Protein AF-A0A8H3CLW9-F1 (afdb_monomer_lite)

Sequence (795 aa):
MIKSFVVRTAGTVVGGLIGTTIWYISSGSGPGNPYGLAATFGVCIIPLVFFRLFWYEQIASTIITSVTIIMMVGFSWVNTHLPSTNVIYGYEILWRRTLLVLVGFAASFIVMVIPPQSARKAVRLGNAASVLEVSQFYGILISSWLKVEEDSSEGASDTPVTDSKIASRPHNRWTPAFRTKCMTLWTILYAQKRRLRNIGWEGFERLFRLCRGDYPQRESFLLDPSHKSLERCAVKHKPTSTSSTMDTFNGINYRSYAGEADLPAIMALVQDGLSEPYVIYTYRYFLSSWPHLAFMAYDPESGEPVGAIVCKQDSHRGKAERGYIAMLVVGSAWRKRGIARHLVELSIDEMTAKGADEVALETEFDNTPALALYSALGFVREKRLFRFYMNGKDAFRLIKPLRRVKQPISNVLEYGNEICDVEWRETGGRTQITTKGALTPVFTTLHTKSMVRTYNLASSHKRDLIHAYRLQEWKVWPKNKLADTIVSTMNGVDTKEINILEWCKIATLEIIGQAGFGYAFGAIGGSQSPYIDAMRDHMPIVAPLFGFKRYINWILRLIPREVVIQLVKWAPSSYIQRLRKMVDIQTKYSKYILEHRKAVVSNSADGEFDDILSTLICSNASANEEERLPDDQLRGQINTFVFAGFETTSASLARILHLLAEYPHIQNQLRAELLNTNLDSQDLDKFPYLNAVVREALRLHPPVPTIQRYAIKEWVLPLRYPTKDNKQEIHIKKGTRVLLSLNRANRCKETWGEDAEEFRPERWLASLPQSVAEAKLPGIYSSTMTFSAGPRSCM

Foldseek 3Di:
DVVLVVLLLQLLLLLLVLLLVLCCQQANVALGDPVSSVVSCVVVVVVLVVCCQPVVVRVNSSVSSVVNSCCLNVLLNCLRPDDDPDRDHRPRVSVVVSVVVVVVVVVVVVVVVPDDPVVVVVVVVVVVVLVVLVVVLVVLVVVLVVVVVVVVPPDDDDDDDDDDPPPDDDDDDDDPVSVQSVQVSVVSVVVSVVVVVCPDPVVVVVSVVVVVPDDDDDDDDGGDDDDDDDDDDDDDDDDDWDDWDWDADLQKIKIQQTDPVCLVLQQVQQVQFDPDRDDSVVCCVQCVQCSVLKMWIAHPPPRHTFWIWTWDWDCDVVPFIEIETEDTGGHPVCPPSCPSLVSVVSNVVVSVVVRGQKYKYKDFPPPVVVVVSVVVVQWDFPDKAALPDLVRTIITITMHGPDDDPDDPDDDDDDDDDDDDDDDDPDPPPLVLLVCVLQVVCPDPVLVLLLLVQVCQLADDDDDDPVVPDDDDPPRHHNCLLVVLVVVVCVPPPDDDDQQLLSLLLVQLQSCQCQALVHGQCRSVPDPRVLSVLLVCVCVLCVSCVVVVVVCVVVVVVDDPVVVVVCLVPPPDPSSVSVVVSVVSLLVVLVVSLVVLVVVLVPDPPQDDSHSLSSSVSSLVVDDPVSRDDPVVSSVVVSVCSNVRRNQRSVLVSQLVVVCVVPVVLVVVQVVLVVVDDPVDSPPVSRLSVVLSSVLSCLQCQSCQKDKDFAQAWDKAAAPDADPVRHRIDTDHHGDMDMDGQNCQSQPCQQQNPCSNPRDSCCSVDNGDPSLVVVPQAAPPRSGCSQHHDPPGHD

InterPro domains:
  IPR000182 GNAT domain [PF00583] (265-379)
  IPR000182 GNAT domain [PS51186] (252-403)
  IPR001128 Cytochrome P450 [PF00067] (483-794)
  IPR001128 Cytochrome P450 [PR00385] (644-661)
  IPR001128 Cytochrome P450 [PR00385] (692-703)
  IPR001128 Cytochrome P450 [PR00385] (785-794)
  IPR002403 Cytochrome P450, E-class, group IV [PR00465] (687-703)
  IPR002403 Cytochrome P450, E-class, group IV [PR00465] (747-765)
  IPR002403 Cytochrome P450, E-class, group IV [PR00465] (778-794)
  IPR016181 Acyl-CoA N-acyltransferase [SSF55729] (204-389)
  IPR036396 Cytochrome P450 superfamily [G3DSA:1.10.630.10] (428-795)
  IPR036396 Cytochrome P450 superfamily [SSF48264] (481-795)
  IPR044542 N-alpha-acetyltransferase 30-like [PTHR45896] (237-404)

Structure (mmCIF, N/CA/C/O backbone):
data_AF-A0A8H3CLW9-F1
#
_entry.id   AF-A0A8H3CLW9-F1
#
loop_
_atom_site.group_PDB
_atom_site.id
_atom_site.type_symbol
_atom_site.label_atom_id
_atom_site.label_alt_id
_atom_site.label_comp_id
_atom_site.label_asym_id
_atom_site.label_entity_id
_atom_site.label_seq_id
_atom_site.pdbx_PDB_ins_code
_atom_site.Cartn_x
_atom_site.Cartn_y
_atom_site.Cartn_z
_atom_site.occupancy
_atom_site.B_iso_or_equiv
_atom_site.auth_seq_id
_atom_site.auth_comp_id
_atom_site.auth_asym_id
_atom_site.auth_atom_id
_atom_site.pdbx_PDB_model_num
ATOM 1 N N . MET A 1 1 ? 19.893 23.898 -27.802 1.00 55.16 1 MET A N 1
ATOM 2 C CA . MET A 1 1 ? 19.781 23.741 -29.272 1.00 55.16 1 MET A CA 1
ATOM 3 C C . MET A 1 1 ? 21.011 23.041 -29.848 1.00 55.16 1 MET A C 1
ATOM 5 O O . MET A 1 1 ? 20.879 21.885 -30.224 1.00 55.16 1 MET A O 1
ATOM 9 N N . ILE A 1 2 ? 22.201 23.659 -29.793 1.00 66.44 2 ILE A N 1
ATOM 10 C CA . ILE A 1 2 ? 23.480 23.119 -30.315 1.00 66.44 2 ILE A CA 1
ATOM 11 C C . ILE A 1 2 ? 23.753 21.666 -29.872 1.00 66.44 2 ILE A C 1
ATOM 13 O O . ILE A 1 2 ? 23.974 20.816 -30.731 1.00 66.44 2 ILE A O 1
ATOM 17 N N . LYS A 1 3 ? 23.604 21.333 -28.573 1.00 64.19 3 LYS A N 1
ATOM 18 C CA . LYS A 1 3 ? 23.721 19.944 -28.057 1.00 64.19 3 LYS A CA 1
ATOM 19 C C . LYS A 1 3 ? 22.876 18.940 -28.861 1.00 64.19 3 LYS A C 1
ATOM 21 O O . LYS A 1 3 ? 23.360 17.863 -29.173 1.00 64.19 3 LYS A O 1
ATOM 26 N N . SER A 1 4 ? 21.648 19.292 -29.259 1.00 66.50 4 SER A N 1
ATOM 27 C CA . SER A 1 4 ? 20.791 18.401 -30.056 1.00 66.50 4 SER A CA 1
ATOM 28 C C . SER A 1 4 ? 21.194 18.316 -31.529 1.00 66.50 4 SER A C 1
ATOM 30 O O . SER A 1 4 ? 20.869 17.315 -32.155 1.00 66.50 4 SER A O 1
ATOM 32 N N . PHE A 1 5 ? 21.846 19.328 -32.101 1.00 73.69 5 PHE A N 1
ATOM 33 C CA . PHE A 1 5 ? 22.371 19.241 -33.466 1.00 73.69 5 PHE A CA 1
ATOM 34 C C . PHE A 1 5 ? 23.574 18.290 -33.493 1.00 73.69 5 PHE A C 1
ATOM 36 O O . PHE A 1 5 ? 23.528 17.261 -34.161 1.00 73.69 5 PHE A O 1
ATOM 43 N N . VAL A 1 6 ? 24.577 18.561 -32.648 1.00 77.62 6 VAL A N 1
ATOM 44 C CA . VAL A 1 6 ? 25.801 17.751 -32.515 1.00 77.62 6 VAL A CA 1
ATOM 45 C C . VAL A 1 6 ? 25.475 16.279 -32.250 1.00 77.62 6 VAL A C 1
ATOM 47 O O . VAL A 1 6 ? 25.995 15.402 -32.933 1.00 77.62 6 VAL A O 1
ATOM 50 N N . VAL A 1 7 ? 24.560 15.998 -31.317 1.00 77.31 7 VAL A N 1
ATOM 51 C CA . VAL A 1 7 ? 24.152 14.628 -30.963 1.00 77.31 7 VAL A CA 1
ATOM 52 C C . VAL A 1 7 ? 23.502 13.880 -32.133 1.00 77.31 7 VAL A C 1
ATOM 54 O O . VAL A 1 7 ? 23.775 12.697 -32.329 1.00 77.31 7 VAL A O 1
ATOM 57 N N . ARG A 1 8 ? 22.658 14.544 -32.933 1.00 73.56 8 ARG A N 1
ATOM 58 C CA . ARG A 1 8 ? 21.981 13.908 -34.076 1.00 73.56 8 ARG A CA 1
ATOM 59 C C . ARG A 1 8 ? 22.940 13.660 -35.241 1.00 73.56 8 ARG A C 1
ATOM 61 O O . ARG A 1 8 ? 22.884 12.594 -35.854 1.00 73.56 8 ARG A O 1
ATOM 68 N N . THR A 1 9 ? 23.849 14.599 -35.503 1.00 79.94 9 THR A N 1
ATOM 69 C CA . THR A 1 9 ? 24.920 14.434 -36.495 1.00 79.94 9 THR A CA 1
ATOM 70 C C . THR A 1 9 ? 25.856 13.291 -36.100 1.00 79.94 9 THR A C 1
ATOM 72 O O . THR A 1 9 ? 26.070 12.381 -36.898 1.00 79.94 9 THR A O 1
ATOM 75 N N . ALA A 1 10 ? 26.327 13.262 -34.848 1.00 82.94 10 ALA A N 1
ATOM 76 C CA . ALA A 1 10 ? 27.187 12.195 -34.336 1.00 82.94 10 ALA A CA 1
ATOM 77 C C . ALA A 1 10 ? 26.520 10.810 -34.420 1.00 82.94 10 ALA A C 1
ATOM 79 O O . ALA A 1 10 ? 27.130 9.874 -34.933 1.00 82.94 10 ALA A O 1
ATOM 80 N N . GLY A 1 11 ? 25.255 10.679 -34.000 1.00 83.25 11 GLY A N 1
ATOM 81 C CA . GLY A 1 11 ? 24.512 9.417 -34.114 1.00 83.25 11 GLY A CA 1
ATOM 82 C C . GLY A 1 11 ? 24.333 8.942 -35.563 1.00 83.25 11 GLY A C 1
ATOM 83 O O . GLY A 1 11 ? 24.408 7.745 -35.838 1.00 83.25 11 GLY A O 1
ATOM 84 N N . THR A 1 12 ? 24.169 9.873 -36.511 1.00 85.31 12 THR A N 1
ATOM 85 C CA . THR A 1 12 ? 24.078 9.549 -37.947 1.00 85.31 12 THR A CA 1
ATOM 86 C C . THR A 1 12 ? 25.417 9.036 -38.483 1.00 85.31 12 THR A C 1
ATOM 88 O O . THR A 1 12 ? 25.453 7.993 -39.127 1.00 85.31 12 THR A O 1
ATOM 91 N N . VAL A 1 13 ? 26.532 9.705 -38.172 1.00 85.56 13 VAL A N 1
ATOM 92 C CA . VAL A 1 13 ? 27.870 9.268 -38.614 1.00 85.56 13 VAL A CA 1
ATOM 93 C C . VAL A 1 13 ? 28.236 7.913 -37.998 1.00 85.56 13 VAL A C 1
ATOM 95 O O . VAL A 1 13 ? 28.594 6.986 -38.721 1.00 85.56 13 VAL A O 1
ATOM 98 N N . VAL A 1 14 ? 28.072 7.753 -36.680 1.00 86.62 14 VAL A N 1
ATOM 99 C CA . VAL A 1 14 ? 28.401 6.505 -35.967 1.00 86.62 14 VAL A CA 1
ATOM 100 C C . VAL A 1 14 ? 27.535 5.338 -36.446 1.00 86.62 14 VAL A C 1
ATOM 102 O O . VAL A 1 14 ? 28.059 4.265 -36.738 1.00 86.62 14 VAL A O 1
ATOM 105 N N . GLY A 1 15 ? 26.219 5.529 -36.579 1.00 87.06 15 GLY A N 1
ATOM 106 C CA . GLY A 1 15 ? 25.333 4.478 -37.087 1.00 87.06 15 GLY A CA 1
ATOM 107 C C . GLY A 1 15 ? 25.565 4.158 -38.564 1.00 87.06 15 GLY A C 1
ATOM 108 O O . GLY A 1 15 ? 25.364 3.024 -38.991 1.00 87.06 15 GLY A O 1
ATOM 109 N N . GLY A 1 16 ? 26.026 5.139 -39.338 1.00 87.50 16 GLY A N 1
ATOM 110 C CA . GLY A 1 16 ? 26.417 4.962 -40.727 1.00 87.50 16 GLY A CA 1
ATOM 111 C C . GLY A 1 16 ? 27.663 4.089 -40.870 1.00 87.50 16 GLY A C 1
ATOM 112 O O . GLY A 1 16 ? 27.635 3.103 -41.607 1.00 87.50 16 GLY A O 1
ATOM 113 N N . LEU A 1 17 ? 28.715 4.396 -40.105 1.00 88.19 17 LEU A N 1
ATOM 114 C CA . LEU A 1 17 ? 29.941 3.596 -40.045 1.00 88.19 17 LEU A CA 1
ATOM 115 C C . LEU A 1 17 ? 29.644 2.162 -39.589 1.00 88.19 17 LEU A C 1
ATOM 117 O O . LEU A 1 17 ? 29.965 1.222 -40.307 1.00 88.19 17 LEU A O 1
ATOM 121 N N . ILE A 1 18 ? 28.948 1.983 -38.459 1.00 88.06 18 ILE A N 1
ATOM 122 C CA . ILE A 1 18 ? 28.612 0.647 -37.933 1.00 88.06 18 ILE A CA 1
ATOM 123 C C . ILE A 1 18 ? 27.757 -0.149 -38.931 1.00 88.06 18 ILE A C 1
ATOM 125 O O . ILE A 1 18 ? 28.027 -1.324 -39.161 1.00 88.06 18 ILE A O 1
ATOM 129 N N . GLY A 1 19 ? 26.752 0.473 -39.559 1.00 88.50 19 GLY A N 1
ATOM 130 C CA . GLY A 1 19 ? 25.909 -0.192 -40.557 1.00 88.50 19 GLY A CA 1
ATOM 131 C C . GLY A 1 19 ? 26.680 -0.616 -41.810 1.00 88.50 19 GLY A C 1
ATOM 132 O O . GLY A 1 19 ? 26.443 -1.699 -42.340 1.00 88.50 19 GLY A O 1
ATOM 133 N N . THR A 1 20 ? 27.642 0.202 -42.238 1.00 88.75 20 THR A N 1
ATOM 134 C CA . THR A 1 20 ? 28.535 -0.096 -43.368 1.00 88.75 20 THR A CA 1
ATOM 135 C C . THR A 1 20 ? 29.492 -1.242 -43.025 1.00 88.75 20 THR A C 1
ATOM 137 O O . THR A 1 20 ? 29.647 -2.171 -43.813 1.00 88.75 20 THR A O 1
ATOM 140 N N . THR A 1 21 ? 30.064 -1.245 -41.817 1.00 88.19 21 THR A N 1
ATOM 141 C CA . THR A 1 21 ? 30.908 -2.340 -41.315 1.00 88.19 21 THR A CA 1
ATOM 142 C C . THR A 1 21 ? 30.136 -3.658 -41.204 1.00 88.19 21 THR A C 1
ATOM 144 O O . THR A 1 21 ? 30.636 -4.688 -41.648 1.00 88.19 21 THR A O 1
ATOM 147 N N . ILE A 1 22 ? 28.900 -3.643 -40.686 1.00 88.62 22 ILE A N 1
ATOM 148 C CA . ILE A 1 22 ? 28.030 -4.834 -40.637 1.00 88.62 22 ILE A CA 1
ATOM 149 C C . ILE A 1 22 ? 27.777 -5.382 -42.047 1.00 88.62 22 ILE A C 1
ATOM 151 O O . ILE A 1 22 ? 27.830 -6.597 -42.244 1.00 88.62 22 ILE A O 1
ATOM 155 N N . TRP A 1 23 ? 27.539 -4.509 -43.031 1.00 89.19 23 TRP A N 1
ATOM 156 C CA . TRP A 1 23 ? 27.368 -4.925 -44.422 1.00 89.19 23 TRP A CA 1
ATOM 157 C C . TRP A 1 23 ? 28.623 -5.616 -44.975 1.00 89.19 23 TRP A C 1
ATOM 159 O O . TRP A 1 23 ? 28.547 -6.771 -45.385 1.00 89.19 23 TRP A O 1
ATOM 169 N N . TYR A 1 24 ? 29.792 -4.971 -44.921 1.00 89.50 24 TYR A N 1
ATOM 170 C CA . TYR A 1 24 ? 31.015 -5.552 -45.492 1.00 89.50 24 TYR A CA 1
ATOM 171 C C . TYR A 1 24 ? 31.484 -6.828 -44.771 1.00 89.50 24 TYR A C 1
ATOM 173 O O . TYR A 1 24 ? 31.963 -7.739 -45.439 1.00 89.50 24 TYR A O 1
ATOM 181 N N . ILE A 1 25 ? 31.294 -6.953 -43.450 1.00 87.44 25 ILE A N 1
ATOM 182 C CA . ILE A 1 25 ? 31.612 -8.194 -42.713 1.00 87.44 25 ILE A CA 1
ATOM 183 C C . ILE A 1 25 ? 30.689 -9.351 -43.129 1.00 87.44 25 ILE A C 1
ATOM 185 O O . ILE A 1 25 ? 31.141 -10.487 -43.242 1.00 87.44 25 ILE A O 1
ATOM 189 N N . SER A 1 26 ? 29.402 -9.080 -43.352 1.00 84.75 26 SER A N 1
ATOM 190 C CA . SER A 1 26 ? 28.409 -10.116 -43.681 1.00 84.75 26 SER A CA 1
ATOM 191 C C . SER A 1 26 ? 28.356 -10.498 -45.162 1.00 84.75 26 SER A C 1
ATOM 193 O O . SER A 1 26 ? 27.891 -11.590 -45.494 1.00 84.75 26 SER A O 1
ATOM 195 N N . SER A 1 27 ? 28.778 -9.587 -46.044 1.00 83.44 27 SER A N 1
ATOM 196 C CA . SER A 1 27 ? 28.472 -9.632 -47.482 1.00 83.44 27 SER A CA 1
ATOM 197 C C . SER A 1 27 ? 29.690 -9.441 -48.390 1.00 83.44 27 SER A C 1
ATOM 199 O O . SER A 1 27 ? 29.602 -9.693 -49.594 1.00 83.44 27 SER A O 1
ATOM 201 N N . GLY A 1 28 ? 30.831 -9.003 -47.844 1.00 81.69 28 GLY A N 1
ATOM 202 C CA . GLY A 1 28 ? 31.995 -8.609 -48.635 1.00 81.69 28 GLY A CA 1
ATOM 203 C C . GLY A 1 28 ? 31.635 -7.524 -49.652 1.00 81.69 28 GLY A C 1
ATOM 204 O O . GLY A 1 28 ? 30.890 -6.591 -49.352 1.00 81.69 28 GLY A O 1
ATOM 205 N N . SER A 1 29 ? 32.137 -7.663 -50.876 1.00 78.00 29 SER A N 1
ATOM 206 C CA . SER A 1 29 ? 31.760 -6.835 -52.029 1.00 78.00 29 SER A CA 1
ATOM 207 C C . SER A 1 29 ? 30.527 -7.350 -52.793 1.00 78.00 29 SER A C 1
ATOM 209 O O . SER A 1 29 ? 30.168 -6.747 -53.801 1.00 78.00 29 SER A O 1
ATOM 211 N N . GLY A 1 30 ? 29.897 -8.446 -52.350 1.00 77.31 30 GLY A N 1
ATOM 212 C CA . GLY A 1 30 ? 28.797 -9.120 -53.048 1.00 77.31 30 GLY A CA 1
ATOM 213 C C . GLY A 1 30 ? 27.387 -8.713 -52.585 1.00 77.31 30 GLY A C 1
ATOM 214 O O . GLY A 1 30 ? 27.235 -7.809 -51.761 1.00 77.31 30 GLY A O 1
ATOM 215 N N . PRO A 1 31 ? 26.338 -9.404 -53.082 1.00 72.75 31 PRO A N 1
ATOM 216 C CA . PRO A 1 31 ? 24.940 -9.097 -52.757 1.00 72.75 31 PRO A CA 1
ATOM 217 C C . PRO A 1 31 ? 24.551 -9.412 -51.303 1.00 72.75 31 PRO A C 1
ATOM 219 O O . PRO A 1 31 ? 23.547 -8.908 -50.816 1.00 72.75 31 PRO A O 1
ATOM 222 N N . GLY A 1 32 ? 25.355 -10.212 -50.597 1.00 73.75 32 GLY A N 1
ATOM 223 C CA . GLY A 1 32 ? 25.130 -10.589 -49.204 1.00 73.75 32 GLY A CA 1
ATOM 224 C C . GLY A 1 32 ? 24.390 -11.910 -49.020 1.00 73.75 32 GLY A C 1
ATOM 225 O O . GLY A 1 32 ? 23.585 -12.327 -49.844 1.00 73.75 32 GLY A O 1
ATOM 226 N N . ASN A 1 33 ? 24.695 -12.591 -47.915 1.00 82.69 33 ASN A N 1
ATOM 227 C CA . ASN A 1 33 ? 24.098 -13.871 -47.534 1.00 82.69 33 ASN A CA 1
ATOM 228 C C . ASN A 1 33 ? 23.213 -13.658 -46.289 1.00 82.69 33 ASN A C 1
ATOM 230 O O . ASN A 1 33 ? 23.695 -13.063 -45.317 1.00 82.69 33 ASN A O 1
ATOM 234 N N . PRO A 1 34 ? 21.957 -14.153 -46.258 1.00 82.00 34 PRO A N 1
ATOM 235 C CA . PRO A 1 34 ? 21.063 -13.946 -45.117 1.00 82.00 34 PRO A CA 1
ATOM 236 C C . PRO A 1 34 ? 21.617 -14.522 -43.802 1.00 82.00 34 PRO A C 1
ATOM 238 O O . PRO A 1 34 ? 21.415 -13.926 -42.745 1.00 82.00 34 PRO A O 1
ATOM 241 N N . TYR A 1 35 ? 22.369 -15.628 -43.848 1.00 85.62 35 TYR A N 1
ATOM 242 C CA . TYR A 1 35 ? 23.007 -16.227 -42.670 1.00 85.62 35 TYR A CA 1
ATOM 243 C C . TYR A 1 35 ? 24.188 -15.391 -42.162 1.00 85.62 35 TYR A C 1
ATOM 245 O O . TYR A 1 35 ? 24.324 -15.190 -40.955 1.00 85.62 35 TYR A O 1
ATOM 253 N N . GLY A 1 36 ? 25.006 -14.856 -43.077 1.00 84.50 36 GLY A N 1
ATOM 254 C CA . GLY A 1 36 ? 26.102 -13.941 -42.741 1.00 84.50 36 GLY A CA 1
ATOM 255 C C . GLY A 1 36 ? 25.573 -12.672 -42.078 1.00 84.50 36 GLY A C 1
ATOM 256 O O . GLY A 1 36 ? 26.039 -12.284 -41.009 1.00 84.50 36 GLY A O 1
ATOM 257 N N . LEU A 1 37 ? 24.517 -12.084 -42.647 1.00 84.56 37 LEU A N 1
ATOM 258 C CA . LEU A 1 37 ? 23.831 -10.934 -42.063 1.00 84.56 37 LEU A CA 1
ATOM 259 C C . LEU A 1 37 ? 23.244 -11.252 -40.688 1.00 84.56 37 LEU A C 1
ATOM 261 O O . LEU A 1 37 ? 23.495 -10.498 -39.751 1.00 84.56 37 LEU A O 1
ATOM 265 N N . ALA A 1 38 ? 22.528 -12.368 -40.528 1.00 83.38 38 ALA A N 1
ATOM 266 C CA . ALA A 1 38 ? 21.961 -12.767 -39.240 1.00 83.38 38 ALA A CA 1
ATOM 267 C C . ALA A 1 38 ? 23.036 -12.930 -38.148 1.00 83.38 38 ALA A C 1
ATOM 269 O O . ALA A 1 38 ? 22.862 -12.422 -37.038 1.00 83.38 38 ALA A O 1
ATOM 270 N N . ALA A 1 39 ? 24.167 -13.568 -38.469 1.00 86.50 39 ALA A N 1
ATOM 271 C CA . ALA A 1 39 ? 25.284 -13.742 -37.543 1.00 86.50 39 ALA A CA 1
ATOM 272 C C . ALA A 1 39 ? 25.926 -12.398 -37.152 1.00 86.50 39 ALA A C 1
ATOM 274 O O . ALA A 1 39 ? 26.058 -12.096 -35.963 1.00 86.50 39 ALA A O 1
ATOM 275 N N . THR A 1 40 ? 26.270 -11.550 -38.129 1.00 86.56 40 THR A N 1
ATOM 276 C CA . THR A 1 40 ? 26.896 -10.244 -37.861 1.00 86.56 40 THR A CA 1
ATOM 277 C C . THR A 1 40 ? 25.953 -9.311 -37.096 1.00 86.56 40 THR A C 1
ATOM 279 O O . THR A 1 40 ? 26.372 -8.658 -36.140 1.00 86.56 40 THR A O 1
ATOM 282 N N . PHE A 1 41 ? 24.662 -9.285 -37.444 1.00 82.56 41 PHE A N 1
ATOM 283 C CA . PHE A 1 41 ? 23.663 -8.488 -36.726 1.00 82.56 41 PHE A CA 1
ATOM 284 C C . PHE A 1 41 ? 23.460 -8.999 -35.292 1.00 82.56 41 PHE A C 1
ATOM 286 O O . PHE A 1 41 ? 23.362 -8.191 -34.371 1.00 82.56 41 PHE A O 1
ATOM 293 N N . GLY A 1 42 ? 23.469 -10.321 -35.081 1.00 81.06 42 GLY A N 1
ATOM 294 C CA . GLY A 1 42 ? 23.383 -10.949 -33.759 1.00 81.06 42 GLY A CA 1
ATOM 295 C C . GLY A 1 42 ? 24.540 -10.578 -32.824 1.00 81.06 42 GLY A C 1
ATOM 296 O O . GLY A 1 42 ? 24.312 -10.332 -31.641 1.00 81.06 42 GLY A O 1
ATOM 297 N N . VAL A 1 43 ? 25.762 -10.448 -33.348 1.00 84.56 43 VAL A N 1
ATOM 298 C CA . VAL A 1 43 ? 26.918 -9.965 -32.570 1.00 84.56 43 VAL A CA 1
ATOM 299 C C . VAL A 1 43 ? 26.828 -8.456 -32.329 1.00 84.56 43 VAL A C 1
ATOM 301 O O . VAL A 1 43 ? 26.956 -8.001 -31.192 1.00 84.56 43 VAL A O 1
ATOM 304 N N . CYS A 1 44 ? 26.564 -7.657 -33.368 1.00 81.00 44 CYS A N 1
ATOM 305 C CA . CYS A 1 44 ? 26.568 -6.196 -33.259 1.00 81.00 44 CYS A CA 1
ATOM 306 C C . CYS A 1 44 ? 25.378 -5.621 -32.471 1.00 81.00 44 CYS A C 1
ATOM 308 O O . CYS A 1 44 ? 25.498 -4.535 -31.899 1.00 81.00 44 CYS A O 1
ATOM 310 N N . ILE A 1 45 ? 24.242 -6.322 -32.382 1.00 77.12 45 ILE A N 1
ATOM 311 C CA . ILE A 1 45 ? 23.077 -5.838 -31.628 1.00 77.12 45 ILE A CA 1
ATOM 312 C C . ILE A 1 45 ? 23.299 -5.865 -30.109 1.00 77.12 45 ILE A C 1
ATOM 314 O O . ILE A 1 45 ? 22.729 -5.030 -29.411 1.00 77.12 45 ILE A O 1
ATOM 318 N N . ILE A 1 46 ? 24.162 -6.746 -29.589 1.00 77.88 46 ILE A N 1
ATOM 319 C CA . ILE A 1 46 ? 24.461 -6.858 -28.150 1.00 77.88 46 ILE A CA 1
ATOM 320 C C . ILE A 1 46 ? 25.041 -5.544 -27.579 1.00 77.88 46 ILE A C 1
ATOM 322 O O . ILE A 1 46 ? 24.427 -4.991 -26.659 1.00 77.88 46 ILE A O 1
ATOM 326 N N . PRO A 1 47 ? 26.146 -4.972 -28.108 1.00 76.88 47 PRO A N 1
ATOM 327 C CA . PRO A 1 47 ? 26.659 -3.688 -27.631 1.00 76.88 47 PRO A CA 1
ATOM 328 C C . PRO A 1 47 ? 25.713 -2.519 -27.942 1.00 76.88 47 PRO A C 1
ATOM 330 O O . PRO A 1 47 ? 25.587 -1.614 -27.122 1.00 76.88 47 PRO A O 1
ATOM 333 N N . LEU A 1 48 ? 24.988 -2.529 -29.069 1.00 73.00 48 LEU A N 1
ATOM 334 C CA . LEU A 1 48 ? 24.007 -1.477 -29.385 1.00 73.00 48 LEU A CA 1
ATOM 335 C C . LEU A 1 48 ? 22.847 -1.449 -28.381 1.00 73.00 48 LEU A C 1
ATOM 337 O O . LEU A 1 48 ? 22.435 -0.378 -27.931 1.00 73.00 48 LEU A O 1
ATOM 341 N N . VAL A 1 49 ? 22.347 -2.623 -27.987 1.00 71.62 49 VAL A N 1
ATOM 342 C CA . VAL A 1 49 ? 21.358 -2.769 -26.916 1.00 71.62 49 VAL A CA 1
ATOM 343 C C . VAL A 1 49 ? 21.967 -2.337 -25.584 1.00 71.62 49 VAL A C 1
ATOM 345 O O . VAL A 1 49 ? 21.342 -1.542 -24.892 1.00 71.62 49 VAL A O 1
ATOM 348 N N . PHE A 1 50 ? 23.194 -2.742 -25.250 1.00 73.56 50 PHE A N 1
ATOM 349 C CA . PHE A 1 50 ? 23.882 -2.282 -24.038 1.00 73.56 50 PHE A CA 1
ATOM 350 C C . PHE A 1 50 ? 23.961 -0.743 -23.961 1.00 73.56 50 PHE A C 1
ATOM 352 O O . PHE A 1 50 ? 23.483 -0.149 -22.993 1.00 73.56 50 PHE A O 1
ATOM 359 N N . PHE A 1 51 ? 24.458 -0.067 -25.001 1.00 71.19 51 PHE A N 1
ATOM 360 C CA . PHE A 1 51 ? 24.508 1.400 -25.028 1.00 71.19 51 PHE A CA 1
ATOM 361 C C . PHE A 1 51 ? 23.111 2.039 -24.980 1.00 71.19 51 PHE A C 1
ATOM 363 O O . PHE A 1 51 ? 22.921 3.039 -24.290 1.00 71.19 51 PHE A O 1
ATOM 370 N N . ARG A 1 52 ? 22.098 1.443 -25.623 1.00 66.56 52 ARG A N 1
ATOM 371 C CA . ARG A 1 52 ? 20.696 1.893 -25.523 1.00 66.56 52 ARG A CA 1
ATOM 372 C C . ARG A 1 52 ? 20.117 1.763 -24.113 1.00 66.56 52 ARG A C 1
ATOM 374 O O . ARG A 1 52 ? 19.284 2.583 -23.738 1.00 66.56 52 ARG A O 1
ATOM 381 N N . LEU A 1 53 ? 20.527 0.746 -23.360 1.00 60.41 53 LEU A N 1
ATOM 382 C CA . LEU A 1 53 ? 20.037 0.469 -22.010 1.00 60.41 53 LEU A CA 1
ATOM 383 C C . LEU A 1 53 ? 20.686 1.361 -20.949 1.00 60.41 53 LEU A C 1
ATOM 385 O O . LEU A 1 53 ? 20.005 1.784 -20.018 1.00 60.41 53 LEU A O 1
ATOM 389 N N . PHE A 1 54 ? 21.983 1.651 -21.083 1.00 65.38 54 PHE A N 1
ATOM 390 C CA . PHE A 1 54 ? 22.757 2.319 -20.032 1.00 65.38 54 PHE A CA 1
ATOM 391 C C . PHE A 1 54 ? 23.085 3.797 -20.315 1.00 65.38 54 PHE A C 1
ATOM 393 O O . PHE A 1 54 ? 23.428 4.522 -19.383 1.00 65.38 54 PHE A O 1
ATOM 400 N N . TRP A 1 55 ? 22.925 4.293 -21.550 1.00 69.38 55 TRP A N 1
ATOM 401 C CA . TRP A 1 55 ? 23.223 5.690 -21.912 1.00 69.38 55 TRP A CA 1
ATOM 402 C C . TRP A 1 55 ? 21.981 6.606 -21.873 1.00 69.38 55 TRP A C 1
ATOM 404 O O . TRP A 1 55 ? 21.539 7.155 -22.887 1.00 69.38 55 TRP A O 1
ATOM 414 N N . TYR A 1 56 ? 21.408 6.782 -20.678 1.00 53.81 56 TYR A N 1
ATOM 415 C CA . TYR A 1 56 ? 20.134 7.492 -20.464 1.00 53.81 56 TYR A CA 1
ATOM 416 C C . TYR A 1 56 ? 20.107 8.948 -20.979 1.00 53.81 56 TYR A C 1
ATOM 418 O O . TYR A 1 56 ? 19.086 9.399 -21.489 1.00 53.81 56 TYR A O 1
ATOM 426 N N . GLU A 1 57 ? 21.221 9.687 -20.919 1.00 55.41 57 GLU A N 1
ATOM 427 C CA . GLU A 1 57 ? 21.242 11.108 -21.313 1.00 55.41 57 GLU A CA 1
ATOM 428 C C . GLU A 1 57 ? 21.112 11.381 -22.823 1.00 55.41 57 GLU A C 1
ATOM 430 O O . GLU A 1 57 ? 20.910 12.530 -23.216 1.00 55.41 57 GLU A O 1
ATOM 435 N N . GLN A 1 58 ? 21.265 10.372 -23.691 1.00 65.81 58 GLN A N 1
ATOM 436 C CA . GLN A 1 58 ? 21.388 10.579 -25.144 1.00 65.81 58 GLN A CA 1
ATOM 437 C C . GLN A 1 58 ? 20.468 9.666 -25.968 1.00 65.81 58 GLN A C 1
ATOM 439 O O . GLN A 1 58 ? 20.841 9.207 -27.047 1.00 65.81 58 GLN A O 1
ATOM 444 N N . ILE A 1 59 ? 19.230 9.456 -25.500 1.00 66.19 59 ILE A N 1
ATOM 445 C CA . ILE A 1 59 ? 18.192 8.651 -26.179 1.00 66.19 59 ILE A CA 1
ATOM 446 C C . ILE A 1 59 ? 18.075 8.994 -27.678 1.00 66.19 59 ILE A C 1
ATOM 448 O O . ILE A 1 59 ? 17.991 8.097 -28.517 1.00 66.19 59 ILE A O 1
ATOM 452 N N . ALA A 1 60 ? 18.123 10.284 -28.031 1.00 67.50 60 ALA A N 1
ATOM 453 C CA . ALA A 1 60 ? 18.052 10.739 -29.421 1.00 67.50 60 ALA A CA 1
ATOM 454 C C . ALA A 1 60 ? 19.240 10.263 -30.280 1.00 67.50 60 ALA A C 1
ATOM 456 O O . ALA A 1 60 ? 19.029 9.909 -31.437 1.00 67.50 60 ALA A O 1
ATOM 457 N N . SER A 1 61 ? 20.455 10.216 -29.717 1.00 75.00 61 SER A N 1
ATOM 458 C CA . SER A 1 61 ? 21.638 9.673 -30.399 1.00 75.00 61 SER A CA 1
ATOM 459 C C . SER A 1 61 ? 21.409 8.209 -30.738 1.00 75.00 61 SER A C 1
ATOM 461 O O . SER A 1 61 ? 21.444 7.817 -31.898 1.00 75.00 61 SER A O 1
ATOM 463 N N . THR A 1 62 ? 21.076 7.407 -29.725 1.00 75.44 62 THR A N 1
ATOM 464 C CA . THR A 1 62 ? 21.038 5.949 -29.849 1.00 75.44 62 THR A CA 1
ATOM 465 C C . THR A 1 62 ? 19.908 5.466 -30.755 1.00 75.44 62 THR A C 1
ATOM 467 O O . THR A 1 62 ? 20.082 4.483 -31.478 1.00 75.44 62 THR A O 1
ATOM 470 N N . ILE A 1 63 ? 18.771 6.172 -30.780 1.00 77.94 63 ILE A N 1
ATOM 471 C CA . ILE A 1 63 ? 17.698 5.925 -31.756 1.00 77.94 63 ILE A CA 1
ATOM 472 C C . ILE A 1 63 ? 18.196 6.204 -33.178 1.00 77.94 63 ILE A C 1
ATOM 474 O O . ILE A 1 63 ? 18.027 5.352 -34.048 1.00 77.94 63 ILE A O 1
ATOM 478 N N . ILE A 1 64 ? 18.842 7.350 -33.417 1.00 82.19 64 ILE A N 1
ATOM 479 C CA . ILE A 1 64 ? 19.345 7.715 -34.748 1.00 82.19 64 ILE A CA 1
ATOM 480 C C . ILE A 1 64 ? 20.444 6.756 -35.199 1.00 82.19 64 ILE A C 1
ATOM 482 O O . ILE A 1 64 ? 20.375 6.279 -36.327 1.00 82.19 64 ILE A O 1
ATOM 486 N N . THR A 1 65 ? 21.384 6.383 -34.329 1.00 84.62 65 THR A N 1
ATOM 487 C CA . THR A 1 65 ? 22.392 5.347 -34.601 1.00 84.62 65 THR A CA 1
ATOM 488 C C . THR A 1 65 ? 21.728 4.036 -35.029 1.00 84.62 65 THR A C 1
ATOM 490 O O . THR A 1 65 ? 22.059 3.494 -36.081 1.00 84.62 65 THR A O 1
ATOM 493 N N . SER A 1 66 ? 20.730 3.560 -34.274 1.00 82.19 66 SER A N 1
ATOM 494 C CA . SER A 1 66 ? 20.036 2.289 -34.546 1.00 82.19 66 SER A CA 1
ATOM 495 C C . SER A 1 66 ? 19.258 2.311 -35.869 1.00 82.19 66 SER A C 1
ATOM 497 O O . SER A 1 66 ? 19.397 1.405 -36.688 1.00 82.19 66 SER A O 1
ATOM 499 N N . VAL A 1 67 ? 18.480 3.371 -36.118 1.00 83.94 67 VAL A N 1
ATOM 500 C CA . VAL A 1 67 ? 17.765 3.584 -37.392 1.00 83.94 67 VAL A CA 1
ATOM 501 C C . VAL A 1 67 ? 18.751 3.779 -38.548 1.00 83.94 67 VAL A C 1
ATOM 503 O O . VAL A 1 67 ? 18.461 3.427 -39.694 1.00 83.94 67 VAL A O 1
ATOM 506 N N . THR A 1 68 ? 19.944 4.311 -38.273 1.00 86.69 68 THR A N 1
ATOM 507 C CA . THR A 1 68 ? 20.976 4.468 -39.296 1.00 86.69 68 THR A CA 1
ATOM 508 C C . THR A 1 68 ? 21.549 3.129 -39.726 1.00 86.69 68 THR A C 1
ATOM 510 O O . THR A 1 68 ? 21.539 2.853 -40.925 1.00 86.69 68 THR A O 1
ATOM 513 N N . ILE A 1 69 ? 21.892 2.265 -38.772 1.00 87.38 69 ILE A N 1
ATOM 514 C CA . ILE A 1 69 ? 22.364 0.897 -39.017 1.00 87.38 69 ILE A CA 1
ATOM 515 C C . ILE A 1 69 ? 21.332 0.084 -39.809 1.00 87.38 69 ILE A C 1
ATOM 517 O O . ILE A 1 69 ? 21.669 -0.469 -40.854 1.00 87.38 69 ILE A O 1
ATOM 521 N N . ILE A 1 70 ? 20.067 0.071 -39.365 1.00 84.88 70 ILE A N 1
ATOM 522 C CA . ILE A 1 70 ? 18.993 -0.697 -40.020 1.00 84.88 70 ILE A CA 1
ATOM 523 C C . ILE A 1 70 ? 18.803 -0.254 -41.474 1.00 84.88 70 ILE A C 1
ATOM 525 O O . ILE A 1 70 ? 18.726 -1.096 -42.360 1.00 84.88 70 ILE A O 1
ATOM 529 N N . MET A 1 71 ? 18.766 1.053 -41.746 1.00 84.19 71 MET A N 1
ATOM 530 C CA . MET A 1 71 ? 18.631 1.543 -43.122 1.00 84.19 71 MET A CA 1
ATOM 531 C C . MET A 1 71 ? 19.901 1.308 -43.962 1.00 84.19 71 MET A C 1
ATOM 533 O O . MET A 1 71 ? 19.761 1.019 -45.140 1.00 84.19 71 MET A O 1
ATOM 537 N N . MET A 1 72 ? 21.124 1.374 -43.413 1.00 86.94 72 MET A N 1
ATOM 538 C CA . MET A 1 72 ? 22.341 1.041 -44.186 1.00 86.94 72 MET A CA 1
ATOM 539 C C . MET A 1 72 ? 22.313 -0.408 -44.682 1.00 86.94 72 MET A C 1
ATOM 541 O O . MET A 1 72 ? 22.498 -0.663 -45.871 1.00 86.94 72 MET A O 1
ATOM 545 N N . VAL A 1 73 ? 22.031 -1.341 -43.771 1.00 86.19 73 VAL A N 1
ATOM 546 C CA . VAL A 1 73 ? 21.946 -2.774 -44.076 1.00 86.19 73 VAL A CA 1
ATOM 547 C C . VAL A 1 73 ? 20.738 -3.068 -44.971 1.00 86.19 73 VAL A C 1
ATOM 549 O O . VAL A 1 73 ? 20.870 -3.753 -45.979 1.00 86.19 73 VAL A O 1
ATOM 552 N N . GLY A 1 74 ? 19.575 -2.491 -44.653 1.00 85.12 74 GLY A N 1
ATOM 553 C CA . GLY A 1 74 ? 18.329 -2.695 -45.390 1.00 85.12 74 GLY A CA 1
ATOM 554 C C . GLY A 1 74 ? 18.362 -2.163 -46.823 1.00 85.12 74 GLY A C 1
ATOM 555 O O . GLY A 1 74 ? 17.987 -2.892 -47.733 1.00 85.12 74 GLY A O 1
ATOM 556 N N . PHE A 1 75 ? 18.845 -0.937 -47.062 1.00 85.00 75 PHE A N 1
ATOM 557 C CA . PHE A 1 75 ? 18.964 -0.420 -48.433 1.00 85.00 75 PHE A CA 1
ATOM 558 C C . PHE A 1 75 ? 20.041 -1.154 -49.236 1.00 85.00 75 PHE A C 1
ATOM 560 O O . PHE A 1 75 ? 19.823 -1.406 -50.415 1.00 85.00 75 PHE A O 1
ATOM 567 N N . SER A 1 76 ? 21.158 -1.555 -48.614 1.00 86.56 76 SER A N 1
ATOM 568 C CA . SER A 1 76 ? 22.171 -2.373 -49.299 1.00 86.56 76 SER A CA 1
ATOM 569 C C . SER A 1 76 ? 21.596 -3.729 -49.732 1.00 86.56 76 SER A C 1
ATOM 571 O O . SER A 1 76 ? 21.786 -4.138 -50.875 1.00 86.56 76 SER A O 1
ATOM 573 N N . TRP A 1 77 ? 20.815 -4.386 -48.865 1.00 85.50 77 TRP A N 1
ATOM 574 C CA . TRP A 1 77 ? 20.113 -5.634 -49.182 1.00 85.50 77 TRP A CA 1
ATOM 575 C C . TRP A 1 77 ? 19.069 -5.460 -50.292 1.00 85.50 77 TRP A C 1
ATOM 577 O O . TRP A 1 77 ? 19.058 -6.208 -51.264 1.00 85.50 77 TRP A O 1
ATOM 587 N N . VAL A 1 78 ? 18.207 -4.447 -50.178 1.00 83.50 78 VAL A N 1
ATOM 588 C CA . VAL A 1 78 ? 17.138 -4.182 -51.153 1.00 83.50 78 VAL A CA 1
ATOM 589 C C . VAL A 1 78 ? 17.710 -3.845 -52.532 1.00 83.50 78 VAL A C 1
ATOM 591 O O . VAL A 1 78 ? 17.237 -4.390 -53.524 1.00 83.50 78 VAL A O 1
ATOM 594 N N . ASN A 1 79 ? 18.759 -3.021 -52.609 1.00 80.75 79 ASN A N 1
ATOM 595 C CA . ASN A 1 79 ? 19.376 -2.632 -53.882 1.00 80.75 79 ASN A CA 1
ATOM 596 C C . ASN A 1 79 ? 20.157 -3.766 -54.565 1.00 80.75 79 ASN A C 1
ATOM 598 O O . ASN A 1 79 ? 20.371 -3.699 -55.772 1.00 80.75 79 ASN A O 1
ATOM 602 N N . THR A 1 80 ? 20.602 -4.779 -53.814 1.00 79.12 80 THR A N 1
ATOM 603 C CA . THR A 1 80 ? 21.319 -5.949 -54.355 1.00 79.12 80 THR A CA 1
ATOM 604 C C . THR A 1 80 ? 20.394 -7.110 -54.719 1.00 79.12 80 THR A C 1
ATOM 606 O O . THR A 1 80 ? 20.759 -7.919 -55.567 1.00 79.12 80 THR A O 1
ATOM 609 N N . HIS A 1 81 ? 19.202 -7.186 -54.116 1.00 80.56 81 HIS A N 1
ATOM 610 C CA . HIS A 1 81 ? 18.233 -8.266 -54.342 1.00 80.56 81 HIS A CA 1
ATOM 611 C C . HIS A 1 81 ? 17.034 -7.876 -55.221 1.00 80.56 81 HIS A C 1
ATOM 613 O O . HIS A 1 81 ? 16.332 -8.762 -55.707 1.00 80.56 81 HIS A O 1
ATOM 619 N N . LEU A 1 82 ? 16.782 -6.582 -55.450 1.00 78.06 82 LEU A N 1
ATOM 620 C CA . LEU A 1 82 ? 15.839 -6.124 -56.473 1.00 78.06 82 LEU A CA 1
ATOM 621 C C . LEU A 1 82 ? 16.581 -5.797 -57.779 1.00 78.06 82 LEU A C 1
ATOM 623 O O . LEU A 1 82 ? 17.624 -5.141 -57.732 1.00 78.06 82 LEU A O 1
ATOM 627 N N . PRO A 1 83 ? 16.041 -6.181 -58.952 1.00 65.50 83 PRO A N 1
ATOM 628 C CA . PRO A 1 83 ? 16.642 -5.835 -60.234 1.00 65.50 83 PRO A CA 1
ATOM 629 C C . PRO A 1 83 ? 16.595 -4.316 -60.445 1.00 65.50 83 PRO A C 1
ATOM 631 O O . PRO A 1 83 ? 15.534 -3.733 -60.668 1.00 65.50 83 PRO A O 1
ATOM 634 N N . SER A 1 84 ? 17.758 -3.669 -60.375 1.00 68.94 84 SER A N 1
ATOM 635 C CA . SER A 1 84 ? 17.926 -2.240 -60.641 1.00 68.94 84 SER A CA 1
ATOM 636 C C . SER A 1 84 ? 19.190 -1.990 -61.464 1.00 68.94 84 SER A C 1
ATOM 638 O O . SER A 1 84 ? 20.177 -2.713 -61.349 1.00 68.94 84 SER A O 1
ATOM 640 N N . THR A 1 85 ? 19.168 -0.962 -62.312 1.00 63.03 85 THR A N 1
ATOM 641 C CA . THR A 1 85 ? 20.277 -0.630 -63.226 1.00 63.03 85 THR A CA 1
ATOM 642 C C . THR A 1 85 ? 21.444 0.097 -62.552 1.00 63.03 85 THR A C 1
ATOM 644 O O . THR A 1 85 ? 22.485 0.278 -63.172 1.00 63.03 85 THR A O 1
ATOM 647 N N . ASN A 1 86 ? 21.291 0.507 -61.289 1.00 69.94 86 ASN A N 1
ATOM 648 C CA . ASN A 1 86 ? 22.323 1.150 -60.477 1.00 69.94 86 ASN A CA 1
ATOM 649 C C . ASN A 1 86 ? 22.338 0.508 -59.083 1.00 69.94 86 ASN A C 1
ATOM 651 O O . ASN A 1 86 ? 21.685 0.986 -58.154 1.00 69.94 86 ASN A O 1
ATOM 655 N N . VAL A 1 87 ? 23.084 -0.589 -58.946 1.00 72.19 87 VAL A N 1
ATOM 656 C CA . VAL A 1 87 ? 23.224 -1.324 -57.682 1.00 72.19 87 VAL A CA 1
ATOM 657 C C . VAL A 1 87 ? 24.168 -0.559 -56.750 1.00 72.19 87 VAL A C 1
ATOM 659 O O . VAL A 1 87 ? 25.384 -0.576 -56.915 1.00 72.19 87 VAL A O 1
ATOM 662 N N . ILE A 1 88 ? 23.594 0.136 -55.766 1.00 80.31 88 ILE A N 1
ATOM 663 C CA . ILE A 1 88 ? 24.325 0.961 -54.793 1.00 80.31 88 ILE A CA 1
ATOM 664 C C . ILE A 1 88 ? 24.232 0.319 -53.404 1.00 80.31 88 ILE A C 1
ATOM 666 O O . ILE A 1 88 ? 23.127 0.080 -52.920 1.00 80.31 88 ILE A O 1
ATOM 670 N N . TYR A 1 89 ? 25.367 0.088 -52.739 1.00 84.00 89 TYR A N 1
ATOM 671 C CA . TYR A 1 89 ? 25.456 -0.534 -51.408 1.00 84.00 89 TYR A CA 1
ATOM 672 C C . TYR A 1 89 ? 26.634 0.015 -50.587 1.00 84.00 89 TYR A C 1
ATOM 674 O O . TYR A 1 89 ? 27.531 0.672 -51.118 1.00 84.00 89 TYR A O 1
ATOM 682 N N . GLY A 1 90 ? 26.620 -0.224 -49.271 1.00 81.62 90 GLY A N 1
ATOM 683 C CA . GLY A 1 90 ? 27.722 0.138 -48.375 1.00 81.62 90 GLY A CA 1
ATOM 684 C C . GLY A 1 90 ? 28.061 1.637 -48.380 1.00 81.62 90 GLY A C 1
ATOM 685 O O . GLY A 1 90 ? 27.207 2.482 -48.097 1.00 81.62 90 GLY A O 1
ATOM 686 N N . TYR A 1 91 ? 29.321 1.967 -48.688 1.00 82.69 91 TYR A N 1
ATOM 687 C CA . TYR A 1 91 ? 29.867 3.328 -48.583 1.00 82.69 91 TYR A CA 1
ATOM 688 C C . TYR A 1 91 ? 29.123 4.378 -49.432 1.00 82.69 91 TYR A C 1
ATOM 690 O O . TYR A 1 91 ? 28.908 5.505 -48.982 1.00 82.69 91 TYR A O 1
ATOM 698 N N . GLU A 1 92 ? 28.655 4.016 -50.629 1.00 82.81 92 GLU A N 1
ATOM 699 C CA . GLU A 1 92 ? 27.906 4.950 -51.481 1.00 82.81 92 GLU A CA 1
ATOM 700 C C . GLU A 1 92 ? 26.562 5.368 -50.859 1.00 82.81 92 GLU A C 1
ATOM 702 O O . GLU A 1 92 ? 26.133 6.514 -51.010 1.00 82.81 92 GLU A O 1
ATOM 707 N N . ILE A 1 93 ? 25.902 4.478 -50.106 1.00 82.94 93 ILE A N 1
ATOM 708 C CA . ILE A 1 93 ? 24.677 4.826 -49.369 1.00 82.94 93 ILE A CA 1
ATOM 709 C C . ILE A 1 93 ? 25.019 5.725 -48.171 1.00 82.94 93 ILE A C 1
ATOM 711 O O . ILE A 1 93 ? 24.289 6.680 -47.879 1.00 82.94 93 ILE A O 1
ATOM 715 N N . LEU A 1 94 ? 26.135 5.441 -47.487 1.00 83.75 94 LEU A N 1
ATOM 716 C CA . LEU A 1 94 ? 26.589 6.171 -46.302 1.00 83.75 94 LEU A CA 1
ATOM 717 C C . LEU A 1 94 ? 26.731 7.674 -46.568 1.00 83.75 94 LEU A C 1
ATOM 719 O O . LEU A 1 94 ? 26.136 8.482 -45.844 1.00 83.75 94 LEU A O 1
ATOM 723 N N . TRP A 1 95 ? 27.486 8.059 -47.599 1.00 82.44 95 TRP A N 1
ATOM 724 C CA . TRP A 1 95 ? 27.766 9.474 -47.859 1.00 82.44 95 TRP A CA 1
ATOM 725 C C . TRP A 1 95 ? 26.503 10.224 -48.319 1.00 82.44 95 TRP A C 1
ATOM 727 O O . TRP A 1 95 ? 26.149 11.246 -47.723 1.00 82.44 95 TRP A O 1
ATOM 737 N N . ARG A 1 96 ? 25.756 9.665 -49.287 1.00 84.44 96 ARG A N 1
ATOM 738 C CA . ARG A 1 96 ? 24.519 10.256 -49.838 1.00 84.44 96 ARG A CA 1
ATOM 739 C C . ARG A 1 96 ? 23.484 10.527 -48.749 1.00 84.44 96 ARG A C 1
ATOM 741 O O . ARG A 1 96 ? 22.871 11.595 -48.708 1.00 84.44 96 ARG A O 1
ATOM 748 N N . ARG A 1 97 ? 23.313 9.583 -47.819 1.00 79.75 97 ARG A N 1
ATOM 749 C CA . ARG A 1 97 ? 22.401 9.751 -46.684 1.00 79.75 97 ARG A CA 1
ATOM 750 C C . ARG A 1 97 ? 22.912 10.771 -45.673 1.00 79.75 97 ARG A C 1
ATOM 752 O O . ARG A 1 97 ? 22.113 11.552 -45.162 1.00 79.75 97 ARG A O 1
ATOM 759 N N . THR A 1 98 ? 24.208 10.761 -45.368 1.00 80.12 98 THR A N 1
ATOM 760 C CA . THR A 1 98 ? 24.800 11.717 -44.420 1.00 80.12 98 THR A CA 1
ATOM 761 C C . THR A 1 98 ? 24.600 13.148 -44.923 1.00 80.12 98 THR A C 1
ATOM 763 O O . THR A 1 98 ? 24.152 13.998 -44.155 1.00 80.12 98 THR A O 1
ATOM 766 N N . LEU A 1 99 ? 24.796 13.389 -46.226 1.00 83.81 99 LEU A N 1
ATOM 767 C CA . LEU A 1 99 ? 24.474 14.664 -46.869 1.00 83.81 99 LEU A CA 1
ATOM 768 C C . LEU A 1 99 ? 22.985 15.022 -46.726 1.00 83.81 99 LEU A C 1
ATOM 770 O O . LEU A 1 99 ? 22.664 16.104 -46.239 1.00 83.81 99 LEU A O 1
ATOM 774 N N . LEU A 1 100 ? 22.072 14.114 -47.093 1.00 82.38 100 LEU A N 1
ATOM 775 C CA . LEU A 1 100 ? 20.623 14.359 -47.034 1.00 82.38 100 LEU A CA 1
ATOM 776 C C . LEU A 1 100 ? 20.148 14.734 -45.617 1.00 82.38 100 LEU A C 1
ATOM 778 O O . LEU A 1 100 ? 19.340 15.647 -45.443 1.00 82.38 100 LEU A O 1
ATOM 782 N N . VAL A 1 101 ? 20.676 14.056 -44.594 1.00 79.06 101 VAL A N 1
ATOM 783 C CA . VAL A 1 101 ? 20.361 14.326 -43.183 1.00 79.06 101 VAL A CA 1
ATOM 784 C C . VAL A 1 101 ? 20.918 15.682 -42.733 1.00 79.06 101 VAL A C 1
ATOM 786 O O . VAL A 1 101 ? 20.217 16.426 -42.044 1.00 79.06 101 VAL A O 1
ATOM 789 N N . LEU A 1 102 ? 22.136 16.046 -43.148 1.00 78.62 102 LEU A N 1
ATOM 790 C CA . LEU A 1 102 ? 22.726 17.358 -42.858 1.00 78.62 102 LEU A CA 1
ATOM 791 C C . LEU A 1 102 ? 21.939 18.502 -43.516 1.00 78.62 102 LEU A C 1
ATOM 793 O O . LEU A 1 102 ? 21.641 19.489 -42.844 1.00 78.62 102 LEU A O 1
ATOM 797 N N . VAL A 1 103 ? 21.530 18.348 -44.780 1.00 84.56 103 VAL A N 1
ATOM 798 C CA . VAL A 1 103 ? 20.674 19.317 -45.491 1.00 84.56 103 VAL A CA 1
ATOM 799 C C . VAL A 1 103 ? 19.318 19.461 -44.792 1.00 84.56 103 VAL A C 1
ATOM 801 O O . VAL A 1 103 ? 18.876 20.580 -44.531 1.00 84.56 103 VAL A O 1
ATOM 804 N N . GLY A 1 104 ? 18.688 18.348 -44.401 1.00 79.12 104 GLY A N 1
ATOM 805 C CA . GLY A 1 104 ? 17.434 18.362 -43.642 1.00 79.12 104 GLY A CA 1
ATOM 806 C C . GLY A 1 104 ? 17.552 19.071 -42.286 1.00 79.12 104 GLY A C 1
ATOM 807 O O . GLY A 1 104 ? 16.656 19.829 -41.905 1.00 79.12 104 GLY A O 1
ATOM 808 N N . PHE A 1 105 ? 18.667 18.896 -41.566 1.00 75.12 105 PHE A N 1
ATOM 809 C CA . PHE A 1 105 ? 18.912 19.632 -40.322 1.00 75.12 105 PHE A CA 1
ATOM 810 C C . PHE A 1 105 ? 19.232 21.111 -40.546 1.00 75.12 105 PHE A C 1
ATOM 812 O O . PHE A 1 105 ? 18.761 21.927 -39.757 1.00 75.12 105 PHE A O 1
ATOM 819 N N . ALA A 1 106 ? 19.960 21.476 -41.604 1.00 77.12 106 ALA A N 1
ATOM 820 C CA . ALA A 1 106 ? 20.200 22.876 -41.957 1.00 77.12 106 ALA A CA 1
ATOM 821 C C . ALA A 1 106 ? 18.880 23.596 -42.286 1.00 77.12 106 ALA A C 1
ATOM 823 O O . ALA A 1 106 ? 18.577 24.629 -41.687 1.00 77.12 106 ALA A O 1
ATOM 824 N N . ALA A 1 107 ? 18.039 22.998 -43.136 1.00 77.88 107 ALA A N 1
ATOM 825 C CA . ALA A 1 107 ? 16.708 23.514 -43.450 1.00 77.88 107 ALA A CA 1
ATOM 826 C C . ALA A 1 107 ? 15.823 23.619 -42.194 1.00 77.88 107 ALA A C 1
ATOM 828 O O . ALA A 1 107 ? 15.229 24.665 -41.942 1.00 77.88 107 ALA A O 1
ATOM 829 N N . SER A 1 108 ? 15.791 22.583 -41.346 1.00 67.56 108 SER A N 1
ATOM 830 C CA . SER A 1 108 ? 15.047 22.619 -40.080 1.00 67.56 108 SER A CA 1
ATOM 831 C C . SER A 1 108 ? 15.584 23.662 -39.096 1.00 67.56 108 SER A C 1
ATOM 833 O O . SER A 1 108 ? 14.800 24.192 -38.313 1.00 67.56 108 SER A O 1
ATOM 835 N N . PHE A 1 109 ? 16.887 23.949 -39.090 1.00 69.81 109 PHE A N 1
ATOM 836 C CA . PHE A 1 109 ? 17.478 24.979 -38.237 1.00 69.81 109 PHE A CA 1
ATOM 837 C C . PHE A 1 109 ? 17.066 26.375 -38.713 1.00 69.81 109 PHE A C 1
ATOM 839 O O . PHE A 1 109 ? 16.539 27.150 -37.919 1.00 69.81 109 PHE A O 1
ATOM 846 N N . ILE A 1 110 ? 17.186 26.648 -40.016 1.00 72.94 110 ILE A N 1
ATOM 847 C CA . ILE A 1 110 ? 16.722 27.889 -40.659 1.00 72.94 110 ILE A CA 1
ATOM 848 C C . ILE A 1 110 ? 15.223 28.108 -40.375 1.00 72.94 110 ILE A C 1
ATOM 850 O O . ILE A 1 110 ? 14.832 29.149 -39.847 1.00 72.94 110 ILE A O 1
ATOM 854 N N . VAL A 1 111 ? 14.390 27.085 -40.597 1.00 64.62 111 VAL A N 1
ATOM 855 C CA . VAL A 1 111 ? 12.936 27.110 -40.337 1.00 64.62 111 VAL A CA 1
ATOM 856 C C . VAL A 1 111 ? 12.580 27.177 -38.842 1.00 64.62 111 VAL A C 1
ATOM 858 O O . VAL A 1 111 ? 11.443 27.496 -38.514 1.00 64.62 111 VAL A O 1
ATOM 861 N N . MET A 1 112 ? 13.511 26.930 -37.911 1.00 59.28 112 MET A N 1
ATOM 862 C CA . MET A 1 112 ? 13.297 27.143 -36.467 1.00 59.28 112 MET A CA 1
ATOM 863 C C . MET A 1 112 ? 13.833 28.484 -35.949 1.00 59.28 112 MET A C 1
ATOM 865 O O . MET A 1 112 ? 13.385 28.926 -34.891 1.00 59.28 112 MET A O 1
ATOM 869 N N . VAL A 1 113 ? 14.765 29.119 -36.663 1.00 64.00 113 VAL A N 1
ATOM 870 C CA . VAL A 1 113 ? 15.287 30.461 -36.354 1.00 64.00 113 VAL A CA 1
ATOM 871 C C . VAL A 1 113 ? 14.361 31.561 -36.897 1.00 64.00 113 VAL A C 1
ATOM 873 O O . VAL A 1 113 ? 14.254 32.618 -36.285 1.00 64.00 113 VAL A O 1
ATOM 876 N N . ILE A 1 114 ? 13.658 31.304 -38.006 1.00 63.06 114 ILE A N 1
ATOM 877 C CA . ILE A 1 114 ? 12.879 32.310 -38.752 1.00 63.06 114 ILE A CA 1
ATOM 878 C C . ILE A 1 114 ? 11.367 32.458 -38.394 1.00 63.06 114 ILE A C 1
ATOM 880 O O . ILE A 1 114 ? 10.807 33.502 -38.730 1.00 63.06 114 ILE A O 1
ATOM 884 N N . PRO A 1 115 ? 10.643 31.544 -37.702 1.00 48.25 115 PRO A N 1
ATOM 885 C CA . PRO A 1 115 ? 9.218 31.736 -37.443 1.00 48.25 115 PRO A CA 1
ATOM 886 C C . PRO A 1 115 ? 9.019 32.589 -36.174 1.00 48.25 115 PRO A C 1
ATOM 888 O O . PRO A 1 115 ? 9.493 32.210 -35.096 1.00 48.25 115 PRO A O 1
ATOM 891 N N . PRO A 1 116 ? 8.301 33.724 -36.249 1.00 49.16 116 PRO A N 1
ATOM 892 C CA . PRO A 1 116 ? 8.169 34.635 -35.118 1.00 49.16 116 PRO A CA 1
ATOM 893 C C . PRO A 1 116 ? 7.373 34.019 -33.958 1.00 49.16 116 PRO A C 1
ATOM 895 O O . PRO A 1 116 ? 6.636 33.039 -34.100 1.00 49.16 116 PRO A O 1
ATOM 898 N N . GLN A 1 117 ? 7.466 34.654 -32.785 1.00 50.47 117 GLN A N 1
ATOM 899 C CA . GLN A 1 117 ? 6.819 34.221 -31.535 1.00 50.47 117 GLN A CA 1
ATOM 900 C C . GLN A 1 117 ? 5.276 34.088 -31.619 1.00 50.47 117 GLN A C 1
ATOM 902 O O . GLN A 1 117 ? 4.646 33.546 -30.706 1.00 50.47 117 GLN A O 1
ATOM 907 N N . SER A 1 118 ? 4.655 34.544 -32.713 1.00 56.22 118 SER A N 1
ATOM 908 C CA . SER A 1 118 ? 3.210 34.525 -32.949 1.00 56.22 118 SER A CA 1
ATOM 909 C C . SER A 1 118 ? 2.621 33.120 -33.099 1.00 56.22 118 SER A C 1
ATOM 911 O O . SER A 1 118 ? 1.570 32.870 -32.519 1.00 56.22 118 SER A O 1
ATOM 913 N N . ALA A 1 119 ? 3.271 32.175 -33.790 1.00 48.81 119 ALA A N 1
ATOM 914 C CA . ALA A 1 119 ? 2.649 30.880 -34.109 1.00 48.81 119 ALA A CA 1
ATOM 915 C C . ALA A 1 119 ? 2.290 30.060 -32.851 1.00 48.81 119 ALA A C 1
ATOM 917 O O . ALA A 1 119 ? 1.179 29.544 -32.725 1.00 48.81 119 ALA A O 1
ATOM 918 N N . ARG A 1 120 ? 3.187 30.009 -31.854 1.00 49.03 120 ARG A N 1
ATOM 919 C CA . ARG A 1 120 ? 2.896 29.351 -30.563 1.00 49.03 120 ARG A CA 1
ATOM 920 C C . ARG A 1 120 ? 1.836 30.107 -29.758 1.00 49.03 120 ARG A C 1
ATOM 922 O O . ARG A 1 120 ? 1.048 29.471 -29.063 1.00 49.03 120 ARG A O 1
ATOM 929 N N . LYS A 1 121 ? 1.799 31.443 -29.845 1.00 51.28 121 LYS A N 1
ATOM 930 C CA . LYS A 1 121 ? 0.773 32.272 -29.191 1.00 51.28 121 LYS A CA 1
ATOM 931 C C . LYS A 1 121 ? -0.603 32.036 -29.824 1.00 51.28 121 LYS A C 1
ATOM 933 O O . LYS A 1 121 ? -1.558 31.815 -29.091 1.00 51.28 121 LYS A O 1
ATOM 938 N N . ALA A 1 122 ? -0.686 31.975 -31.153 1.00 51.41 122 ALA A N 1
ATOM 939 C CA . ALA A 1 122 ? -1.903 31.680 -31.906 1.00 51.41 122 ALA A CA 1
ATOM 940 C C . ALA A 1 122 ? -2.459 30.284 -31.583 1.00 51.41 122 ALA A C 1
ATOM 942 O O . ALA A 1 122 ? -3.640 30.164 -31.272 1.00 51.41 122 ALA A O 1
ATOM 943 N N . VAL A 1 123 ? -1.613 29.245 -31.547 1.00 53.75 123 VAL A N 1
ATOM 944 C CA . VAL A 1 123 ? -2.038 27.888 -31.144 1.00 53.75 123 VAL A CA 1
ATOM 945 C C . VAL A 1 123 ? -2.515 27.855 -29.685 1.00 53.75 123 VAL A C 1
ATOM 947 O O . VAL A 1 123 ? -3.554 27.265 -29.396 1.00 53.75 123 VAL A O 1
ATOM 950 N N . ARG A 1 124 ? -1.818 28.526 -28.752 1.00 50.16 124 ARG A N 1
ATOM 951 C CA . ARG A 1 124 ? -2.260 28.598 -27.344 1.00 50.16 124 ARG A CA 1
ATOM 952 C C . ARG A 1 124 ? -3.590 29.343 -27.188 1.00 50.16 124 ARG A C 1
ATOM 954 O O . ARG A 1 124 ? -4.441 28.870 -26.443 1.00 50.16 124 ARG A O 1
ATOM 961 N N . LEU A 1 125 ? -3.791 30.452 -27.904 1.00 56.03 125 LEU A N 1
ATOM 962 C CA . LEU A 1 125 ? -5.046 31.214 -27.886 1.00 56.03 125 LEU A CA 1
ATOM 963 C C . LEU A 1 125 ? -6.203 30.449 -28.552 1.00 56.03 125 LEU A C 1
ATOM 965 O O . LEU A 1 125 ? -7.301 30.434 -28.006 1.00 56.03 125 LEU A O 1
ATOM 969 N N . GLY A 1 126 ? -5.961 29.755 -29.669 1.00 53.34 126 GLY A N 1
ATOM 970 C CA . GLY A 1 126 ? -6.964 28.909 -30.328 1.00 53.34 126 GLY A CA 1
ATOM 971 C C . GLY A 1 126 ? -7.408 27.725 -29.462 1.00 53.34 126 GLY A C 1
ATOM 972 O O . GLY A 1 126 ? -8.603 27.433 -29.370 1.00 53.34 126 GLY A O 1
ATOM 973 N N . ASN A 1 127 ? -6.466 27.093 -28.755 1.00 52.84 127 ASN A N 1
ATOM 974 C CA . ASN A 1 127 ? -6.778 26.041 -27.788 1.00 52.84 127 ASN A CA 1
ATOM 975 C C . ASN A 1 127 ? -7.554 26.598 -26.582 1.00 52.84 127 ASN A C 1
ATOM 977 O O . ASN A 1 127 ? -8.559 26.011 -26.191 1.00 52.84 127 ASN A O 1
ATOM 981 N N . ALA A 1 128 ? -7.147 27.748 -26.032 1.00 50.97 128 ALA A N 1
ATOM 982 C CA . ALA A 1 128 ? -7.848 28.392 -24.918 1.00 50.97 128 ALA A CA 1
ATOM 983 C C . ALA A 1 128 ? -9.292 28.787 -25.283 1.00 50.97 128 ALA A C 1
ATOM 985 O O . ALA A 1 128 ? -10.213 28.484 -24.530 1.00 50.97 128 ALA A O 1
ATOM 986 N N . ALA A 1 129 ? -9.507 29.383 -26.461 1.00 54.22 129 ALA A N 1
ATOM 987 C CA . ALA A 1 129 ? -10.842 29.721 -26.957 1.00 54.22 129 ALA A CA 1
ATOM 988 C C . ALA A 1 129 ? -11.727 28.475 -27.147 1.00 54.22 129 ALA A C 1
ATOM 990 O O . ALA A 1 129 ? -12.909 28.499 -26.813 1.00 54.22 129 ALA A O 1
ATOM 991 N N . SER A 1 130 ? -11.149 27.366 -27.620 1.00 54.50 130 SER A N 1
ATOM 992 C CA . SER A 1 130 ? -11.881 26.105 -27.794 1.00 54.50 130 SER A CA 1
ATOM 993 C C . SER A 1 130 ? -12.304 25.486 -26.457 1.00 54.50 130 SER A C 1
ATOM 995 O O . SER A 1 130 ? -13.425 25.002 -26.341 1.00 54.50 130 SER A O 1
ATOM 997 N N . VAL A 1 131 ? -11.455 25.554 -25.425 1.00 53.03 131 VAL A N 1
ATOM 998 C CA . VAL A 1 131 ? -11.809 25.120 -24.059 1.00 53.03 131 VAL A CA 1
ATOM 999 C C . VAL A 1 131 ? -12.958 25.960 -23.485 1.00 53.03 131 VAL A C 1
ATOM 1001 O O . VAL A 1 131 ? -13.854 25.416 -22.842 1.00 53.03 131 VAL A O 1
ATOM 1004 N N . LEU A 1 132 ? -12.965 27.269 -23.753 1.00 57.31 132 LEU A N 1
ATOM 1005 C CA . LEU A 1 132 ? -13.974 28.206 -23.247 1.00 57.31 132 LEU A CA 1
ATOM 1006 C C . LEU A 1 132 ? -15.345 28.033 -23.932 1.00 57.31 132 LEU A C 1
ATOM 1008 O O . LEU A 1 132 ? -16.375 28.056 -23.265 1.00 57.31 132 LEU A O 1
ATOM 1012 N N . GLU A 1 133 ? -15.375 27.778 -25.243 1.00 55.75 133 GLU A N 1
ATOM 1013 C CA . GLU A 1 133 ? -16.619 27.441 -25.958 1.00 55.75 133 GLU A CA 1
ATOM 1014 C C . GLU A 1 133 ? -17.197 26.082 -25.505 1.00 55.75 133 GLU A C 1
ATOM 1016 O O . GLU A 1 133 ? -18.415 25.932 -25.396 1.00 55.75 133 GLU A O 1
ATOM 1021 N N . VAL A 1 134 ? -16.344 25.100 -25.177 1.00 55.16 134 VAL A N 1
ATOM 1022 C CA . VAL A 1 134 ? -16.780 23.795 -24.639 1.00 55.16 134 VAL A CA 1
ATOM 1023 C C . VAL A 1 134 ? -17.342 23.916 -23.215 1.00 55.16 134 VAL A C 1
ATOM 1025 O O . VAL A 1 134 ? -18.324 23.241 -22.899 1.00 55.16 134 VAL A O 1
ATOM 1028 N N . SER A 1 135 ? -16.794 24.788 -22.358 1.00 48.88 135 SER A N 1
ATOM 1029 C CA . SER A 1 135 ? -17.372 25.009 -21.022 1.00 48.88 135 SER A CA 1
ATOM 1030 C C . SER A 1 135 ? -18.716 25.744 -21.087 1.00 48.88 135 SER A C 1
ATOM 1032 O O . SER A 1 135 ? -19.640 25.384 -20.358 1.00 48.88 135 SER A O 1
ATOM 1034 N N . GLN A 1 136 ? -18.880 26.697 -22.013 1.00 54.28 136 GLN A N 1
ATOM 1035 C CA . GLN A 1 136 ? -20.171 27.346 -22.272 1.00 54.28 136 GLN A CA 1
ATOM 1036 C C . GLN A 1 136 ? -21.216 26.357 -22.804 1.00 54.28 136 GLN A C 1
ATOM 1038 O O . GLN A 1 136 ? -22.349 26.355 -22.328 1.00 54.28 136 GLN A O 1
ATOM 1043 N N . PHE A 1 137 ? -20.835 25.464 -23.724 1.00 56.81 137 PHE A N 1
ATOM 1044 C CA . PHE A 1 137 ? -21.697 24.372 -24.184 1.00 56.81 137 PHE A CA 1
ATOM 1045 C C . PHE A 1 137 ? -22.186 23.497 -23.016 1.00 56.81 137 PHE A C 1
ATOM 1047 O O . PHE A 1 137 ? -23.382 23.229 -22.903 1.00 56.81 137 PHE A O 1
ATOM 1054 N N . TYR A 1 138 ? -21.279 23.108 -22.113 1.00 53.12 138 TYR A N 1
ATOM 1055 C CA . TYR A 1 138 ? -21.615 22.328 -20.919 1.00 53.12 138 TYR A CA 1
ATOM 1056 C C . TYR A 1 138 ? -22.559 23.090 -19.971 1.00 53.12 138 TYR A C 1
ATOM 1058 O O . TYR A 1 138 ? -23.564 22.536 -19.531 1.00 53.12 138 TYR A O 1
ATOM 1066 N N . GLY A 1 139 ? -22.308 24.379 -19.718 1.00 55.53 139 GLY A N 1
ATOM 1067 C CA . GLY A 1 139 ? -23.176 25.217 -18.881 1.00 55.53 139 GLY A CA 1
ATOM 1068 C C . GLY A 1 139 ? -24.596 25.388 -19.440 1.00 55.53 139 GLY A C 1
ATOM 1069 O O . GLY A 1 139 ? -25.571 25.325 -18.688 1.00 55.53 139 GLY A O 1
ATOM 1070 N N . ILE A 1 140 ? -24.744 25.541 -20.762 1.00 57.12 140 ILE A N 1
ATOM 1071 C CA . ILE A 1 140 ? -26.067 25.616 -21.408 1.00 57.12 140 ILE A CA 1
ATOM 1072 C C . ILE A 1 140 ? -26.766 24.247 -21.366 1.00 57.12 140 ILE A C 1
ATOM 1074 O O . ILE A 1 140 ? -27.975 24.199 -21.145 1.00 57.12 140 ILE A O 1
ATOM 1078 N N . LEU A 1 141 ? -26.037 23.133 -21.510 1.00 55.62 141 LEU A N 1
ATOM 1079 C CA . LEU A 1 141 ? -26.598 21.783 -21.376 1.00 55.62 141 LEU A CA 1
ATOM 1080 C C . LEU A 1 141 ? -27.156 21.541 -19.959 1.00 55.62 141 LEU A C 1
ATOM 1082 O O . LEU A 1 141 ? -28.322 21.179 -19.818 1.00 55.62 141 LEU A O 1
ATOM 1086 N N . ILE A 1 142 ? -26.354 21.813 -18.923 1.00 54.09 142 ILE A N 1
ATOM 1087 C CA . ILE A 1 142 ? -26.720 21.640 -17.505 1.00 54.09 142 ILE A CA 1
ATOM 1088 C C . ILE A 1 142 ? -27.918 22.527 -17.124 1.00 54.09 142 ILE A C 1
ATOM 1090 O O . ILE A 1 142 ? -28.907 22.038 -16.585 1.00 54.09 142 ILE A O 1
ATOM 1094 N N . SER A 1 143 ? -27.891 23.817 -17.479 1.00 54.00 143 SER A N 1
ATOM 1095 C CA . SER A 1 143 ? -29.008 24.746 -17.211 1.00 54.00 143 SER A CA 1
ATOM 1096 C C . SER A 1 143 ? -30.264 24.485 -18.057 1.00 54.00 143 SER A C 1
ATOM 1098 O O . SER A 1 143 ? -31.333 25.025 -17.769 1.00 54.00 143 SER A O 1
ATOM 1100 N N . SER A 1 144 ? -30.165 23.665 -19.108 1.00 52.94 144 SER A N 1
ATOM 1101 C CA . SER A 1 144 ? -31.329 23.168 -19.854 1.00 52.94 144 SER A CA 1
ATOM 1102 C C . SER A 1 144 ? -31.927 21.906 -19.241 1.00 52.94 144 SER A C 1
ATOM 1104 O O . SER A 1 144 ? -33.103 21.659 -19.469 1.00 52.94 144 SER A O 1
ATOM 1106 N N . TRP A 1 145 ? -31.146 21.138 -18.477 1.00 52.88 145 TRP A N 1
ATOM 1107 C CA . TRP A 1 145 ? -31.629 19.998 -17.696 1.00 52.88 145 TRP A CA 1
ATOM 1108 C C . TRP A 1 145 ? -32.329 20.453 -16.413 1.00 52.88 145 TRP A C 1
ATOM 1110 O O . TRP A 1 145 ? -33.477 20.088 -16.198 1.00 52.88 145 TRP A O 1
ATOM 1120 N N . LEU A 1 146 ? -31.691 21.325 -15.623 1.00 49.62 146 LEU A N 1
ATOM 1121 C CA . LEU A 1 146 ? -32.229 21.791 -14.334 1.00 49.62 146 LEU A CA 1
ATOM 1122 C C . LEU A 1 146 ? -33.615 22.455 -14.451 1.00 49.62 146 LEU A C 1
ATOM 1124 O O . LEU A 1 146 ? -34.476 22.248 -13.605 1.00 49.62 146 LEU A O 1
ATOM 1128 N N . LYS A 1 147 ? -33.883 23.204 -15.532 1.00 43.72 147 LYS A N 1
ATOM 1129 C CA . LYS A 1 147 ? -35.198 23.844 -15.737 1.00 43.72 147 LYS A CA 1
ATOM 1130 C C . LYS A 1 147 ? -36.329 22.908 -16.175 1.00 43.72 147 LYS A C 1
ATOM 1132 O O . LYS A 1 147 ? -37.468 23.354 -16.221 1.00 43.72 147 LYS A O 1
ATOM 1137 N N . VAL A 1 148 ? -36.050 21.640 -16.487 1.00 45.91 148 VAL A N 1
ATOM 1138 C CA . VAL A 1 148 ? -37.113 20.650 -16.753 1.00 45.91 148 VAL A CA 1
ATOM 1139 C C . VAL A 1 148 ? -37.785 20.198 -15.450 1.00 45.91 148 VAL A C 1
ATOM 1141 O O . VAL A 1 148 ? -38.931 19.760 -15.489 1.00 45.91 148 VAL A O 1
ATOM 1144 N N . GLU A 1 149 ? -37.116 20.351 -14.302 1.00 43.19 149 GLU A N 1
ATOM 1145 C CA . GLU A 1 149 ? -37.680 20.019 -12.989 1.00 43.19 149 GLU A CA 1
ATOM 1146 C C . GLU A 1 149 ? -38.566 21.155 -12.433 1.00 43.19 149 GLU A C 1
ATOM 1148 O O . GLU A 1 149 ? -39.647 20.869 -11.925 1.00 43.19 149 GLU A O 1
ATOM 1153 N N . GLU A 1 150 ? -38.195 22.434 -12.608 1.00 37.62 150 GLU A N 1
ATOM 1154 C CA . GLU A 1 150 ? -39.008 23.589 -12.153 1.00 37.62 150 GLU A CA 1
ATOM 1155 C C . GLU A 1 150 ? -40.385 23.674 -12.843 1.00 37.62 150 GLU A C 1
ATOM 1157 O O . GLU A 1 150 ? -41.406 23.795 -12.169 1.00 37.62 150 GLU A O 1
ATOM 1162 N N . ASP A 1 151 ? -40.453 23.513 -14.173 1.00 38.91 151 ASP A N 1
ATOM 1163 C CA . ASP A 1 151 ? -41.729 23.517 -14.920 1.00 38.91 151 ASP A CA 1
ATOM 1164 C C . ASP A 1 151 ? -42.638 22.307 -14.566 1.00 38.91 151 ASP A C 1
ATOM 1166 O O . ASP A 1 151 ? -43.762 22.203 -15.062 1.00 38.91 151 ASP A O 1
ATOM 1170 N N . SER A 1 152 ? -42.162 21.367 -13.733 1.00 42.44 152 SER A N 1
ATOM 1171 C CA . SER A 1 152 ? -42.925 20.205 -13.254 1.00 42.44 152 SER A CA 1
ATOM 1172 C C . SER A 1 152 ? -43.449 20.336 -11.817 1.00 42.44 152 SER A C 1
ATOM 1174 O O . SER A 1 152 ? -44.281 19.523 -11.412 1.00 42.44 152 SER A O 1
ATOM 1176 N N . SER A 1 153 ? -43.011 21.351 -11.060 1.00 39.16 153 SER A N 1
ATOM 1177 C CA . SER A 1 153 ? -43.401 21.566 -9.657 1.00 39.16 153 SER A CA 1
ATOM 1178 C C . SER A 1 153 ? -44.378 22.732 -9.437 1.00 39.16 153 SER A C 1
ATOM 1180 O O . SER A 1 153 ? -45.114 22.716 -8.451 1.00 39.16 153 SER A O 1
ATOM 1182 N N . GLU A 1 154 ? -44.478 23.698 -10.356 1.00 36.94 154 GLU A N 1
ATOM 1183 C CA . GLU A 1 154 ? -45.458 24.798 -10.281 1.00 36.94 154 GLU A CA 1
ATOM 1184 C C . GLU A 1 154 ? -46.756 24.487 -11.056 1.00 36.94 154 GLU A C 1
ATOM 1186 O O . GLU A 1 154 ? -46.994 25.006 -12.147 1.00 36.94 154 GLU A O 1
ATOM 1191 N N . GLY A 1 155 ? -47.633 23.630 -10.508 1.00 41.19 155 GLY A N 1
ATOM 1192 C CA . GLY A 1 155 ? -48.892 23.322 -11.210 1.00 41.19 155 GLY A CA 1
ATOM 1193 C C . GLY A 1 155 ? -49.848 22.279 -10.625 1.00 41.19 155 GLY A C 1
ATOM 1194 O O . GLY A 1 155 ? -50.505 21.590 -11.404 1.00 41.19 155 GLY A O 1
ATOM 1195 N N . ALA A 1 156 ? -49.959 22.144 -9.299 1.00 36.09 156 ALA A N 1
ATOM 1196 C CA . ALA A 1 156 ? -50.917 21.227 -8.664 1.00 36.09 156 ALA A CA 1
ATOM 1197 C C . ALA A 1 156 ? -51.633 21.874 -7.462 1.00 36.09 156 ALA A C 1
ATOM 1199 O O . ALA A 1 156 ? -51.334 21.578 -6.309 1.00 36.09 156 ALA A O 1
ATOM 1200 N N . SER A 1 157 ? -52.583 22.772 -7.735 1.00 34.75 157 SER A N 1
ATOM 1201 C CA . SER A 1 157 ? -53.560 23.236 -6.739 1.00 34.75 157 SER A CA 1
ATOM 1202 C C . SER A 1 157 ? -54.661 22.194 -6.522 1.00 34.75 157 SER A C 1
ATOM 1204 O O . SER A 1 157 ? -55.111 21.580 -7.491 1.00 34.75 157 SER A O 1
ATOM 1206 N N . ASP A 1 158 ? -55.140 22.059 -5.285 1.00 40.91 158 ASP A N 1
ATOM 1207 C CA . ASP A 1 158 ? -56.167 21.094 -4.876 1.00 40.91 158 ASP A CA 1
ATOM 1208 C C . ASP A 1 158 ? -57.408 21.050 -5.785 1.00 40.91 158 ASP A C 1
ATOM 1210 O O . ASP A 1 158 ? -58.135 22.032 -5.934 1.00 40.91 158 ASP A O 1
ATOM 1214 N N . THR A 1 159 ? -57.699 19.875 -6.350 1.00 34.16 159 THR A N 1
ATOM 1215 C CA . THR A 1 159 ? -59.063 19.371 -6.626 1.00 34.16 159 THR A CA 1
ATOM 1216 C C . THR A 1 159 ? -58.996 17.903 -7.076 1.00 34.16 159 THR A C 1
ATOM 1218 O O . THR A 1 159 ? -58.133 17.553 -7.883 1.00 34.16 159 THR A O 1
ATOM 1221 N N . PRO A 1 160 ? -59.894 17.014 -6.607 1.00 38.34 160 PRO A N 1
ATOM 1222 C CA . PRO A 1 160 ? -59.899 15.615 -7.028 1.00 38.34 160 PRO A CA 1
ATOM 1223 C C . PRO A 1 160 ? -60.519 15.472 -8.427 1.00 38.34 160 PRO A C 1
ATOM 1225 O O . PRO A 1 160 ? -61.725 15.643 -8.607 1.00 38.34 160 PRO A O 1
ATOM 1228 N N . VAL A 1 161 ? -59.700 15.141 -9.428 1.00 34.44 161 VAL A N 1
ATOM 1229 C CA . VAL A 1 161 ? -60.155 14.894 -10.807 1.00 34.44 161 VAL A CA 1
ATOM 1230 C C . VAL A 1 161 ? -60.346 13.394 -11.036 1.00 34.44 161 VAL A C 1
ATOM 1232 O O . VAL A 1 161 ? -59.439 12.602 -10.809 1.00 34.44 161 VAL A O 1
ATOM 1235 N N . THR A 1 162 ? -61.535 13.014 -11.504 1.00 34.28 162 THR A N 1
ATOM 1236 C CA . THR A 1 162 ? -61.950 11.624 -11.750 1.00 34.28 162 THR A CA 1
ATOM 1237 C C . THR A 1 162 ? -61.379 11.025 -13.046 1.00 34.28 162 THR A C 1
ATOM 1239 O O . THR A 1 162 ? -61.086 11.741 -14.006 1.00 34.28 162 THR A O 1
ATOM 1242 N N . ASP A 1 163 ? -61.290 9.688 -13.093 1.00 37.22 163 ASP A N 1
ATOM 1243 C CA . ASP A 1 163 ? -60.557 8.829 -14.055 1.00 37.22 163 ASP A CA 1
ATOM 1244 C C . ASP A 1 163 ? -60.909 8.917 -15.565 1.00 37.22 163 ASP A C 1
ATOM 1246 O O . ASP A 1 163 ? -60.547 8.041 -16.348 1.00 37.22 163 ASP A O 1
ATOM 1250 N N . SER A 1 164 ? -61.606 9.954 -16.040 1.00 33.41 164 SER A N 1
ATOM 1251 C CA . SER A 1 164 ? -62.196 9.976 -17.395 1.00 33.41 164 SER A CA 1
ATOM 1252 C C . SER A 1 164 ? -61.542 10.914 -18.425 1.00 33.41 164 SER A C 1
ATOM 1254 O O . SER A 1 164 ? -62.007 10.959 -19.565 1.00 33.41 164 SER A O 1
ATOM 1256 N N . LYS A 1 165 ? -60.485 11.680 -18.088 1.00 37.59 165 LYS A N 1
ATOM 1257 C CA . LYS A 1 165 ? -59.968 12.763 -18.971 1.00 37.59 165 LYS A CA 1
ATOM 1258 C C . LYS A 1 165 ? -58.443 12.877 -19.173 1.00 37.59 165 LYS A C 1
ATOM 1260 O O . LYS A 1 165 ? -57.954 13.961 -19.484 1.00 37.59 165 LYS A O 1
ATOM 1265 N N . ILE A 1 166 ? -57.683 11.777 -19.123 1.00 35.50 166 ILE A N 1
ATOM 1266 C CA . ILE A 1 166 ? -56.256 11.764 -19.549 1.00 35.50 166 ILE A CA 1
ATOM 1267 C C . ILE A 1 166 ? -56.002 10.783 -20.715 1.00 35.50 166 ILE A C 1
ATOM 1269 O O . ILE A 1 166 ? -54.979 10.114 -20.791 1.00 35.50 166 ILE A O 1
ATOM 1273 N N . ALA A 1 167 ? -56.933 10.728 -21.674 1.00 33.94 167 ALA A N 1
ATOM 1274 C CA . ALA A 1 167 ? -56.810 9.924 -22.899 1.00 33.94 167 ALA A CA 1
ATOM 1275 C C . ALA A 1 167 ? -56.457 10.746 -24.164 1.00 33.94 167 ALA A C 1
ATOM 1277 O O . ALA A 1 167 ? -56.492 10.214 -25.271 1.00 33.94 167 ALA A O 1
ATOM 1278 N N . SER A 1 168 ? -56.147 12.047 -24.040 1.00 38.72 168 SER A N 1
ATOM 1279 C CA . SER A 1 168 ? -56.075 12.960 -25.200 1.00 38.72 168 SER A CA 1
ATOM 1280 C C . SER A 1 168 ? -54.998 14.062 -25.133 1.00 38.72 168 SER A C 1
ATOM 1282 O O . SER A 1 168 ? -55.243 15.189 -25.568 1.00 38.72 168 SER A O 1
ATOM 1284 N N . ARG A 1 169 ? -53.789 13.774 -24.623 1.00 33.38 169 ARG A N 1
ATOM 1285 C CA . ARG A 1 169 ? -52.612 14.650 -24.830 1.00 33.38 169 ARG A CA 1
ATOM 1286 C C . ARG A 1 169 ? -51.713 14.083 -25.948 1.00 33.38 169 ARG A C 1
ATOM 1288 O O . ARG A 1 169 ? -51.254 12.951 -25.818 1.00 33.38 169 ARG A O 1
ATOM 1295 N N . PRO A 1 170 ? -51.448 14.825 -27.043 1.00 37.03 170 PRO A N 1
ATOM 1296 C CA . PRO A 1 170 ? -50.645 14.325 -28.159 1.00 37.03 170 PRO A CA 1
ATOM 1297 C C . PRO A 1 170 ? -49.144 14.273 -27.825 1.00 37.03 170 PRO A C 1
ATOM 1299 O O . PRO A 1 170 ? -48.617 15.145 -27.135 1.00 37.03 170 PRO A O 1
ATOM 1302 N N . HIS A 1 171 ? -48.441 13.274 -28.368 1.00 40.81 171 HIS A N 1
ATOM 1303 C CA . HIS A 1 171 ? -47.009 13.043 -28.135 1.00 40.81 171 HIS A CA 1
ATOM 1304 C C . HIS A 1 171 ? -46.105 14.262 -28.412 1.00 40.81 171 HIS A C 1
ATOM 1306 O O . HIS A 1 171 ? -46.116 14.823 -29.509 1.00 40.81 171 HIS A O 1
ATOM 1312 N N . ASN A 1 172 ? -45.210 14.546 -27.457 1.00 48.38 172 ASN A N 1
ATOM 1313 C CA . ASN A 1 172 ? -43.931 15.256 -27.599 1.00 48.38 172 ASN A CA 1
ATOM 1314 C C . ASN A 1 172 ? -43.875 16.396 -28.636 1.00 48.38 172 ASN A C 1
ATOM 1316 O O . ASN A 1 172 ? -43.284 16.261 -29.716 1.00 48.38 172 ASN A O 1
ATOM 1320 N N . ARG A 1 173 ? -44.354 17.580 -28.234 1.00 41.34 173 ARG A N 1
ATOM 1321 C CA . ARG A 1 173 ? -43.805 18.857 -28.714 1.00 41.34 173 ARG A CA 1
ATOM 1322 C C . ARG A 1 173 ? -42.925 19.465 -27.624 1.00 41.34 173 ARG A C 1
ATOM 1324 O O . ARG A 1 173 ? -43.433 20.024 -26.662 1.00 41.34 173 ARG A O 1
ATOM 1331 N N . TRP A 1 174 ? -41.609 19.363 -27.811 1.00 50.84 174 TRP A N 1
ATOM 1332 C CA . TRP A 1 174 ? -40.621 20.133 -27.053 1.00 50.84 174 TRP A CA 1
ATOM 1333 C C . TRP A 1 174 ? -40.994 21.622 -27.064 1.00 50.84 174 TRP A C 1
ATOM 1335 O O . TRP A 1 174 ? -41.391 22.141 -28.114 1.00 50.84 174 TRP A O 1
ATOM 1345 N N . THR A 1 175 ? -40.861 22.305 -25.925 1.00 55.19 175 THR A N 1
ATOM 1346 C CA . THR A 1 175 ? -41.230 23.723 -25.810 1.00 55.19 175 THR A CA 1
ATOM 1347 C C . THR A 1 175 ? -40.414 24.586 -26.785 1.00 55.19 175 THR A C 1
ATOM 1349 O O . THR A 1 175 ? -39.264 24.246 -27.093 1.00 55.19 175 THR A O 1
ATOM 1352 N N . PRO A 1 176 ? -40.954 25.720 -27.281 1.00 51.44 176 PRO A N 1
ATOM 1353 C CA . PRO A 1 176 ? -40.212 26.610 -28.177 1.00 51.44 176 PRO A CA 1
ATOM 1354 C C . PRO A 1 176 ? -38.865 27.044 -27.586 1.00 51.44 176 PRO A C 1
ATOM 1356 O O . PRO A 1 176 ? -37.857 27.031 -28.288 1.00 51.44 176 PRO A O 1
ATOM 1359 N N . ALA A 1 177 ? -38.824 27.319 -26.278 1.00 51.16 177 ALA A N 1
ATOM 1360 C CA . ALA A 1 177 ? -37.603 27.650 -25.549 1.00 51.16 177 ALA A CA 1
ATOM 1361 C C . ALA A 1 177 ? -36.563 26.514 -25.580 1.00 51.16 177 ALA A C 1
ATOM 1363 O O . ALA A 1 177 ? -35.395 26.765 -25.884 1.00 51.16 177 ALA A O 1
ATOM 1364 N N . PHE A 1 178 ? -36.969 25.261 -25.333 1.00 55.81 178 PHE A N 1
ATOM 1365 C CA . PHE A 1 178 ? -36.065 24.110 -25.428 1.00 55.81 178 PHE A CA 1
ATOM 1366 C C . PHE A 1 178 ? -35.554 23.912 -26.860 1.00 55.81 178 PHE A C 1
ATOM 1368 O O . PHE A 1 178 ? -34.358 23.709 -27.071 1.00 55.81 178 PHE A O 1
ATOM 1375 N N . ARG A 1 179 ? -36.432 24.051 -27.864 1.00 55.50 179 ARG A N 1
ATOM 1376 C CA . ARG A 1 179 ? -36.055 23.932 -29.280 1.00 55.50 179 ARG A CA 1
ATOM 1377 C C . ARG A 1 179 ? -35.016 24.991 -29.664 1.00 55.50 179 ARG A C 1
ATOM 1379 O O . ARG A 1 179 ? -33.990 24.628 -30.231 1.00 55.50 179 ARG A O 1
ATOM 1386 N N . THR A 1 180 ? -35.209 26.253 -29.274 1.00 57.22 180 THR A N 1
ATOM 1387 C CA . THR A 1 180 ? -34.227 27.334 -29.482 1.00 57.22 180 THR A CA 1
ATOM 1388 C C . THR A 1 180 ? -32.895 27.052 -28.779 1.00 57.22 180 THR A C 1
ATOM 1390 O O . THR A 1 180 ? -31.844 27.254 -29.382 1.00 57.22 180 THR A O 1
ATOM 1393 N N . LYS A 1 181 ? -32.897 26.512 -27.550 1.00 55.66 181 LYS A N 1
ATOM 1394 C CA . LYS A 1 181 ? -31.651 26.119 -26.862 1.00 55.66 181 LYS A CA 1
ATOM 1395 C C . LYS A 1 181 ? -30.918 24.979 -27.581 1.00 55.66 181 LYS A C 1
ATOM 1397 O O . LYS A 1 181 ? -29.714 25.092 -27.802 1.00 55.66 181 LYS A O 1
ATOM 1402 N N . CYS A 1 182 ? -31.616 23.923 -28.007 1.00 54.34 182 CYS A N 1
ATOM 1403 C CA . CYS A 1 182 ? -31.018 22.838 -28.796 1.00 54.34 182 CYS A CA 1
ATOM 1404 C C . CYS A 1 182 ? -30.430 23.328 -30.122 1.00 54.34 182 CYS A C 1
ATOM 1406 O O . CYS A 1 182 ? -29.360 22.866 -30.519 1.00 54.34 182 CYS A O 1
ATOM 1408 N N . MET A 1 183 ? -31.085 24.294 -30.772 1.00 59.81 183 MET A N 1
ATOM 1409 C CA . MET A 1 183 ? -30.543 24.954 -31.956 1.00 59.81 183 MET A CA 1
ATOM 1410 C C . MET A 1 183 ? -29.225 25.675 -31.642 1.00 59.81 183 MET A C 1
ATOM 1412 O O . MET A 1 183 ? -28.239 25.430 -32.331 1.00 59.81 183 MET A O 1
ATOM 1416 N N . THR A 1 184 ? -29.155 26.466 -30.566 1.00 57.00 184 THR A N 1
ATOM 1417 C CA . THR A 1 184 ? -27.911 27.132 -30.132 1.00 57.00 184 THR A CA 1
ATOM 1418 C C . THR A 1 184 ? -26.789 26.136 -29.798 1.00 57.00 184 THR A C 1
ATOM 1420 O O . THR A 1 184 ? -25.641 26.349 -30.194 1.00 57.00 184 THR A O 1
ATOM 1423 N N . LEU A 1 185 ? -27.101 25.015 -29.127 1.00 56.78 185 LEU A N 1
ATOM 1424 C CA . LEU A 1 185 ? -26.137 23.926 -28.897 1.00 56.78 185 LEU A CA 1
ATOM 1425 C C . LEU A 1 185 ? -25.603 23.346 -30.219 1.00 56.78 185 LEU A C 1
ATOM 1427 O O . LEU A 1 185 ? -24.404 23.082 -30.337 1.00 56.78 185 LEU A O 1
ATOM 1431 N N . TRP A 1 186 ? -26.474 23.162 -31.215 1.00 58.88 186 TRP A N 1
ATOM 1432 C CA . TRP A 1 186 ? -26.089 22.659 -32.534 1.00 58.88 186 TRP A CA 1
ATOM 1433 C C . TRP A 1 186 ? -25.180 23.646 -33.277 1.00 58.88 186 TRP A C 1
ATOM 1435 O O . TRP A 1 186 ? -24.179 23.211 -33.848 1.00 58.88 186 TRP A O 1
ATOM 1445 N N . THR A 1 187 ? -25.435 24.963 -33.214 1.00 61.75 187 THR A N 1
ATOM 1446 C CA . THR A 1 187 ? -24.557 25.983 -33.825 1.00 61.75 187 THR A CA 1
ATOM 1447 C C . THR A 1 187 ? -23.138 25.908 -33.268 1.00 61.75 187 THR A C 1
ATOM 1449 O O . THR A 1 187 ? -22.168 25.915 -34.030 1.00 61.75 187 THR A O 1
ATOM 1452 N N . ILE A 1 188 ? -23.013 25.799 -31.940 1.00 58.41 188 ILE A N 1
ATOM 1453 C CA . ILE A 1 188 ? -21.724 25.739 -31.235 1.00 58.41 188 ILE A CA 1
ATOM 1454 C C . ILE A 1 188 ? -20.966 24.459 -31.619 1.00 58.41 188 ILE A C 1
ATOM 1456 O O . ILE A 1 188 ? -19.793 24.521 -31.999 1.00 58.41 188 ILE A O 1
ATOM 1460 N N . LEU A 1 189 ? -21.643 23.304 -31.621 1.00 55.34 189 LEU A N 1
ATOM 1461 C CA . LEU A 1 189 ? -21.062 22.031 -32.066 1.00 55.34 189 LEU A CA 1
ATOM 1462 C C . LEU A 1 189 ? -20.646 22.053 -33.542 1.00 55.34 189 LEU A C 1
ATOM 1464 O O . LEU A 1 189 ? -19.586 21.529 -33.890 1.00 55.34 189 LEU A O 1
ATOM 1468 N N . TYR A 1 190 ? -21.446 22.662 -34.420 1.00 56.09 190 TYR A N 1
ATOM 1469 C CA . TYR A 1 190 ? -21.144 22.745 -35.847 1.00 56.09 190 TYR A CA 1
ATOM 1470 C C . TYR A 1 190 ? -19.949 23.672 -36.124 1.00 56.09 190 TYR A C 1
ATOM 1472 O O . TYR A 1 190 ? -19.064 23.321 -36.910 1.00 56.09 190 TYR A O 1
ATOM 1480 N N . ALA A 1 191 ? -19.853 24.804 -35.418 1.00 57.75 191 ALA A N 1
ATOM 1481 C CA . ALA A 1 191 ? -18.699 25.701 -35.468 1.00 57.75 191 ALA A CA 1
ATOM 1482 C C . ALA A 1 191 ? -17.408 25.009 -34.987 1.00 57.75 191 ALA A C 1
ATOM 1484 O O . ALA A 1 191 ? -16.377 25.086 -35.662 1.00 57.75 191 ALA A O 1
ATOM 1485 N N . GLN A 1 192 ? -17.474 24.261 -33.880 1.00 55.91 192 GLN A N 1
ATOM 1486 C CA . GLN A 1 192 ? -16.359 23.453 -33.372 1.00 55.91 192 GLN A CA 1
ATOM 1487 C C . GLN A 1 192 ? -15.949 22.344 -34.353 1.00 55.91 192 GLN A C 1
ATOM 1489 O O . GLN A 1 192 ? -14.772 22.230 -34.705 1.00 55.91 192 GLN A O 1
ATOM 1494 N N . LYS A 1 193 ? -16.910 21.590 -34.904 1.00 53.00 193 LYS A N 1
ATOM 1495 C CA . LYS A 1 193 ? -16.659 20.566 -35.934 1.00 53.00 193 LYS A CA 1
ATOM 1496 C C . LYS A 1 193 ? -15.995 21.158 -37.184 1.00 53.00 193 LYS A C 1
ATOM 1498 O O . LYS A 1 193 ? -15.103 20.530 -37.752 1.00 53.00 193 LYS A O 1
ATOM 1503 N N . ARG A 1 194 ? -16.376 22.375 -37.594 1.00 50.75 194 ARG A N 1
ATOM 1504 C CA . ARG A 1 194 ? -15.770 23.092 -38.732 1.00 50.75 194 ARG A CA 1
ATOM 1505 C C . ARG A 1 194 ? -14.348 23.586 -38.432 1.00 50.75 194 ARG A C 1
ATOM 1507 O O . ARG A 1 194 ? -13.511 23.532 -39.323 1.00 50.75 194 ARG A O 1
ATOM 1514 N N . ARG A 1 195 ? -14.034 23.997 -37.195 1.00 53.00 195 ARG A N 1
ATOM 1515 C CA . ARG A 1 195 ? -12.647 24.308 -36.783 1.00 53.00 195 ARG A CA 1
ATOM 1516 C C . ARG A 1 195 ? -11.763 23.055 -36.751 1.00 53.00 195 ARG A C 1
ATOM 1518 O O . ARG A 1 195 ? -10.662 23.084 -37.290 1.00 53.00 195 ARG A O 1
ATOM 1525 N N . LEU A 1 196 ? -12.258 21.949 -36.190 1.00 47.22 196 LEU A N 1
ATOM 1526 C CA . LEU A 1 196 ? -11.518 20.682 -36.085 1.00 47.22 196 LEU A CA 1
ATOM 1527 C C . LEU A 1 196 ? -11.281 19.999 -37.443 1.00 47.22 196 LEU A C 1
ATOM 1529 O O . LEU A 1 196 ? -10.258 19.347 -37.633 1.00 47.22 196 LEU A O 1
ATOM 1533 N N . ARG A 1 197 ? -12.187 20.170 -38.414 1.00 41.06 197 ARG A N 1
ATOM 1534 C CA . ARG A 1 197 ? -12.024 19.628 -39.776 1.00 41.06 197 ARG A CA 1
ATOM 1535 C C . ARG A 1 197 ? -10.938 20.351 -40.594 1.00 41.06 197 ARG A C 1
ATOM 1537 O O . ARG A 1 197 ? -10.443 19.783 -41.562 1.00 41.06 197 ARG A O 1
ATOM 1544 N N . ASN A 1 198 ? -10.507 21.543 -40.175 1.00 41.38 198 ASN A N 1
ATOM 1545 C CA . ASN A 1 198 ? -9.523 22.374 -40.882 1.00 41.38 198 ASN A CA 1
ATOM 1546 C C . ASN A 1 198 ? -8.064 22.153 -40.420 1.00 41.38 198 ASN A C 1
ATOM 1548 O O . ASN A 1 198 ? -7.220 23.032 -40.579 1.00 41.38 198 ASN A O 1
ATOM 1552 N N . ILE A 1 199 ? -7.747 20.970 -39.880 1.00 48.19 199 ILE A N 1
ATOM 1553 C CA . ILE A 1 199 ? -6.377 20.550 -39.508 1.00 48.19 199 ILE A CA 1
ATOM 1554 C C . ILE A 1 199 ? -5.606 19.980 -40.736 1.00 48.19 199 ILE A C 1
ATOM 1556 O O . ILE A 1 199 ? -4.480 19.504 -40.626 1.00 48.19 199 ILE A O 1
ATOM 1560 N N . GLY A 1 200 ? -6.197 20.057 -41.937 1.00 47.81 200 GLY A N 1
ATOM 1561 C CA . GLY A 1 200 ? -5.547 19.773 -43.224 1.00 47.81 200 GLY A CA 1
ATOM 1562 C C . GLY A 1 200 ? -4.819 20.978 -43.846 1.00 47.81 200 GLY A C 1
ATOM 1563 O O . GLY A 1 200 ? -4.705 22.042 -43.241 1.00 47.81 200 GLY A O 1
ATOM 1564 N N . TRP A 1 201 ? -4.353 20.808 -45.089 1.00 41.38 201 TRP A N 1
ATOM 1565 C CA . TRP A 1 201 ? -3.474 21.738 -45.826 1.00 41.38 201 TRP A CA 1
ATOM 1566 C C . TRP A 1 201 ? -3.968 23.202 -45.873 1.00 41.38 201 TRP A C 1
ATOM 1568 O O . TRP A 1 201 ? -3.177 24.123 -45.682 1.00 41.38 201 TRP A O 1
ATOM 1578 N N . GLU A 1 202 ? -5.280 23.433 -46.001 1.00 45.03 202 GLU A N 1
ATOM 1579 C CA . GLU A 1 202 ? -5.898 24.776 -45.975 1.00 45.03 202 GLU A CA 1
ATOM 1580 C C . GLU A 1 202 ? -5.650 25.550 -44.662 1.00 45.03 202 GLU A C 1
ATOM 1582 O O . GLU A 1 202 ? -5.589 26.782 -44.646 1.00 45.03 202 GLU A O 1
ATOM 1587 N N . GLY A 1 203 ? -5.470 24.842 -43.540 1.00 49.06 203 GLY A N 1
ATOM 1588 C CA . GLY A 1 203 ? -5.131 25.450 -42.252 1.00 49.06 203 GLY A CA 1
ATOM 1589 C C . GLY A 1 203 ? -3.749 26.110 -42.252 1.00 49.06 203 GLY A C 1
ATOM 1590 O O . GLY A 1 203 ? -3.548 27.111 -41.564 1.00 49.06 203 GLY A O 1
ATOM 1591 N N . PHE A 1 204 ? -2.816 25.602 -43.063 1.00 46.72 204 PHE A N 1
ATOM 1592 C CA . PHE A 1 204 ? -1.463 26.145 -43.206 1.00 46.72 204 PHE A CA 1
ATOM 1593 C C . PHE A 1 204 ? -1.472 27.480 -43.964 1.00 46.72 204 PHE A C 1
ATOM 1595 O O . PHE A 1 204 ? -0.816 28.442 -43.562 1.00 46.72 204 PHE A O 1
ATOM 1602 N N . GLU A 1 205 ? -2.294 27.573 -45.011 1.00 47.12 205 GLU A N 1
ATOM 1603 C CA . GLU A 1 205 ? -2.481 28.800 -45.787 1.00 47.12 205 GLU A CA 1
ATOM 1604 C C . GLU A 1 205 ? -3.133 29.907 -44.942 1.00 47.12 205 GLU A C 1
ATOM 1606 O O . GLU A 1 205 ? -2.706 31.065 -44.953 1.00 47.12 205 GLU A O 1
ATOM 1611 N N . ARG A 1 206 ? -4.130 29.541 -44.124 1.00 45.78 206 ARG A N 1
ATOM 1612 C CA . ARG A 1 206 ? -4.800 30.480 -43.214 1.00 45.78 206 ARG A CA 1
ATOM 1613 C C . ARG A 1 206 ? -3.890 30.942 -42.073 1.00 45.78 206 ARG A C 1
ATOM 1615 O O . ARG A 1 206 ? -3.994 32.096 -41.662 1.00 45.78 206 ARG A O 1
ATOM 1622 N N . LEU A 1 207 ? -2.965 30.094 -41.610 1.00 45.72 207 LEU A N 1
ATOM 1623 C CA . LEU A 1 207 ? -1.907 30.484 -40.671 1.00 45.72 207 LEU A CA 1
ATOM 1624 C C . LEU A 1 207 ? -0.996 31.563 -41.284 1.00 45.72 207 LEU A C 1
ATOM 1626 O O . LEU A 1 207 ? -0.680 32.546 -40.619 1.00 45.72 207 LEU A O 1
ATOM 1630 N N . PHE A 1 208 ? -0.644 31.425 -42.567 1.00 46.97 208 PHE A N 1
ATOM 1631 C CA . PHE A 1 208 ? 0.148 32.415 -43.305 1.00 46.97 208 PHE A CA 1
ATOM 1632 C C . PHE A 1 208 ? -0.578 33.757 -43.483 1.00 46.97 208 PHE A C 1
ATOM 1634 O O . PHE A 1 208 ? 0.041 34.807 -43.304 1.00 46.97 208 PHE A O 1
ATOM 1641 N N . ARG A 1 209 ? -1.887 33.744 -43.777 1.00 45.75 209 ARG A N 1
ATOM 1642 C CA . ARG A 1 209 ? -2.704 34.972 -43.864 1.00 45.75 209 ARG A CA 1
ATOM 1643 C C . ARG A 1 209 ? -2.851 35.658 -42.495 1.00 45.75 209 ARG A C 1
ATOM 1645 O O . ARG A 1 209 ? -2.646 36.862 -42.396 1.00 45.75 209 ARG A O 1
ATOM 1652 N N . LEU A 1 210 ? -3.070 34.898 -41.417 1.00 43.66 210 LEU A N 1
ATOM 1653 C CA . LEU A 1 210 ? -3.111 35.434 -40.046 1.00 43.66 210 LEU A CA 1
ATOM 1654 C C . LEU A 1 210 ? -1.760 36.015 -39.588 1.00 43.66 210 LEU A C 1
ATOM 1656 O O . LEU A 1 210 ? -1.731 37.007 -38.864 1.00 43.66 210 LEU A O 1
ATOM 1660 N N . CYS A 1 211 ? -0.633 35.458 -40.044 1.00 43.53 211 CYS A N 1
ATOM 1661 C CA . CYS A 1 211 ? 0.690 36.049 -39.819 1.00 43.53 211 CYS A CA 1
ATOM 1662 C C . CYS A 1 211 ? 0.927 37.373 -40.572 1.00 43.53 211 CYS A C 1
ATOM 1664 O O . CYS A 1 211 ? 1.885 38.064 -40.233 1.00 43.53 211 CYS A O 1
ATOM 1666 N N . ARG A 1 212 ? 0.076 37.747 -41.542 1.00 41.50 212 ARG A N 1
ATOM 1667 C CA . ARG A 1 212 ? 0.105 39.060 -42.219 1.00 41.50 212 ARG A CA 1
ATOM 1668 C C . ARG A 1 212 ? -0.804 40.120 -41.584 1.00 41.50 212 ARG A C 1
ATOM 1670 O O . ARG A 1 212 ? -0.688 41.280 -41.952 1.00 41.50 212 ARG A O 1
ATOM 1677 N N . GLY A 1 213 ? -1.639 39.755 -40.606 1.00 35.22 213 GLY A N 1
ATOM 1678 C CA . GLY A 1 213 ? -2.434 40.705 -39.813 1.00 35.22 213 GLY A CA 1
ATOM 1679 C C . GLY A 1 213 ? -3.919 40.821 -40.175 1.00 35.22 213 GLY A C 1
ATOM 1680 O O . GLY A 1 213 ? -4.638 41.509 -39.457 1.00 35.22 213 GLY A O 1
ATOM 1681 N N . ASP A 1 214 ? -4.405 40.123 -41.205 1.00 39.41 214 ASP A N 1
ATOM 1682 C CA . ASP A 1 214 ? -5.821 40.166 -41.598 1.00 39.41 214 ASP A CA 1
ATOM 1683 C C . ASP A 1 214 ? -6.698 39.273 -40.697 1.00 39.41 214 ASP A C 1
ATOM 1685 O O . ASP A 1 214 ? -6.680 38.041 -40.798 1.00 39.41 214 ASP A O 1
ATOM 1689 N N . TYR A 1 215 ? -7.503 39.895 -39.828 1.00 37.22 215 TYR A N 1
ATOM 1690 C CA . TYR A 1 215 ? -8.471 39.219 -38.953 1.00 37.22 215 TYR A CA 1
ATOM 1691 C C . TYR A 1 215 ? -9.921 39.493 -39.406 1.00 37.22 215 TYR A C 1
ATOM 1693 O O . TYR A 1 215 ? -10.314 40.658 -39.474 1.00 37.22 215 TYR A O 1
ATOM 1701 N N . PRO A 1 216 ? -10.758 38.465 -39.665 1.00 35.78 216 PRO A N 1
ATOM 1702 C CA . PRO A 1 216 ? -12.164 38.672 -40.024 1.00 35.78 216 PRO A CA 1
ATOM 1703 C C . PRO A 1 216 ? -13.011 39.103 -38.818 1.00 35.78 216 PRO A C 1
ATOM 1705 O O . PRO A 1 216 ? -12.882 38.531 -37.731 1.00 35.78 216 PRO A O 1
ATOM 1708 N N . GLN A 1 217 ? -13.923 40.056 -39.023 1.00 33.69 217 GLN A N 1
ATOM 1709 C CA . GLN A 1 217 ? -14.919 40.455 -38.022 1.00 33.69 217 GLN A CA 1
ATOM 1710 C C . GLN A 1 217 ? -16.024 39.391 -37.841 1.00 33.69 217 GLN A C 1
ATOM 1712 O O . GLN A 1 217 ? -16.191 38.487 -38.661 1.00 33.69 217 GLN A O 1
ATOM 1717 N N . ARG A 1 218 ? -16.752 39.464 -36.716 1.00 28.22 218 ARG A N 1
ATOM 1718 C CA . ARG A 1 218 ? -17.835 38.529 -36.360 1.00 28.22 218 ARG A CA 1
ATOM 1719 C C . ARG A 1 218 ? -19.118 38.836 -37.139 1.00 28.22 218 ARG A C 1
ATOM 1721 O O . ARG A 1 218 ? -19.678 39.909 -36.953 1.00 28.22 218 ARG A O 1
ATOM 1728 N N . GLU A 1 219 ? -19.654 37.839 -37.836 1.00 29.27 219 GLU A N 1
ATOM 1729 C CA . GLU A 1 219 ? -21.068 37.792 -38.235 1.00 29.27 219 GLU A CA 1
ATOM 1730 C C . GLU A 1 219 ? -21.825 36.703 -37.456 1.00 29.27 219 GLU A C 1
ATOM 1732 O O . GLU A 1 219 ? -21.242 35.715 -36.995 1.00 29.27 219 GLU A O 1
ATOM 1737 N N . SER A 1 220 ? -23.129 36.910 -37.281 1.00 32.62 220 SER A N 1
ATOM 1738 C CA . SER A 1 220 ? -24.055 36.097 -36.486 1.00 32.62 220 SER A CA 1
ATOM 1739 C C . SER A 1 220 ? -25.044 35.350 -37.385 1.00 32.62 220 SER A C 1
ATOM 1741 O O . SER A 1 220 ? -25.568 35.935 -38.324 1.00 32.62 220 SER A O 1
ATOM 1743 N N . PHE A 1 221 ? -25.351 34.077 -37.094 1.00 24.67 221 PHE A N 1
ATOM 1744 C CA . PHE A 1 221 ? -26.361 33.316 -37.851 1.00 24.67 221 PHE A CA 1
ATOM 1745 C C . PHE A 1 221 ? -27.187 32.338 -36.997 1.00 24.67 221 PHE A C 1
ATOM 1747 O O . PHE A 1 221 ? -26.707 31.785 -36.005 1.00 24.67 221 PHE A O 1
ATOM 1754 N N . LEU A 1 222 ? -28.452 32.172 -37.404 1.00 26.03 222 LEU A N 1
ATOM 1755 C CA . LEU A 1 222 ? -29.568 31.564 -36.664 1.00 26.03 222 LEU A CA 1
ATOM 1756 C C . LEU A 1 222 ? -29.911 30.116 -37.085 1.00 26.03 222 LEU A C 1
ATOM 1758 O O . LEU A 1 222 ? -29.445 29.615 -38.103 1.00 26.03 222 LEU A O 1
ATOM 1762 N N . LEU A 1 223 ? -30.732 29.479 -36.238 1.00 26.08 223 LEU A N 1
ATOM 1763 C CA . LEU A 1 223 ? -31.302 28.118 -36.252 1.00 26.08 223 LEU A CA 1
ATOM 1764 C C . LEU A 1 223 ? -32.409 27.742 -37.274 1.00 26.08 223 LEU A C 1
ATOM 1766 O O . LEU A 1 223 ? -33.481 28.325 -37.152 1.00 26.08 223 LEU A O 1
ATOM 1770 N N . ASP A 1 224 ? -32.273 26.711 -38.126 1.00 27.55 224 ASP A N 1
ATOM 1771 C CA . ASP A 1 224 ? -33.404 26.086 -38.872 1.00 27.55 224 ASP A CA 1
ATOM 1772 C C . ASP A 1 224 ? -33.622 24.587 -38.485 1.00 27.55 224 ASP A C 1
ATOM 1774 O O . ASP A 1 224 ? -32.652 23.825 -38.543 1.00 27.55 224 ASP A O 1
ATOM 1778 N N . PRO A 1 225 ? -34.818 24.124 -38.024 1.00 28.98 225 PRO A N 1
ATOM 1779 C CA . PRO A 1 225 ? -34.954 22.832 -37.329 1.00 28.98 225 PRO A CA 1
ATOM 1780 C C . PRO A 1 225 ? -35.800 21.725 -38.008 1.00 28.98 225 PRO A C 1
ATOM 1782 O O . PRO A 1 225 ? -37.029 21.703 -37.856 1.00 28.98 225 PRO A O 1
ATOM 1785 N N . SER A 1 226 ? -35.163 20.663 -38.531 1.00 24.50 226 SER A N 1
ATOM 1786 C CA . SER A 1 226 ? -35.845 19.387 -38.856 1.00 24.50 226 SER A CA 1
ATOM 1787 C C . SER A 1 226 ? -35.023 18.094 -38.598 1.00 24.50 226 SER A C 1
ATOM 1789 O O . SER A 1 226 ? -33.852 18.024 -38.950 1.00 24.50 226 SER A O 1
ATOM 1791 N N . HIS A 1 227 ? -35.700 17.075 -38.016 1.00 25.77 227 HIS A N 1
ATOM 1792 C CA . HIS A 1 227 ? -35.437 15.604 -37.905 1.00 25.77 227 HIS A CA 1
ATOM 1793 C C . HIS A 1 227 ? -35.399 14.929 -36.498 1.00 25.77 227 HIS A C 1
ATOM 1795 O O . HIS A 1 227 ? -35.120 15.565 -35.487 1.00 25.77 227 HIS A O 1
ATOM 1801 N N . LYS A 1 228 ? -35.799 13.633 -36.446 1.00 31.59 228 LYS A N 1
ATOM 1802 C CA . LYS A 1 228 ? -36.215 12.791 -35.275 1.00 31.59 228 LYS A CA 1
ATOM 1803 C C . LYS A 1 228 ? -35.674 11.325 -35.338 1.00 31.59 228 LYS A C 1
ATOM 1805 O O . LYS A 1 228 ? -35.215 10.932 -36.407 1.00 31.59 228 LYS A O 1
ATOM 1810 N N . SER A 1 229 ? -35.910 10.518 -34.267 1.00 26.08 229 SER A N 1
ATOM 1811 C CA . SER A 1 229 ? -35.783 9.022 -34.066 1.00 26.08 229 SER A CA 1
ATOM 1812 C C . SER A 1 229 ? -34.561 8.547 -33.219 1.00 26.08 229 SER A C 1
ATOM 1814 O O . SER A 1 229 ? -33.610 9.316 -33.137 1.00 26.08 229 SER A O 1
ATOM 1816 N N . LEU A 1 230 ? -34.489 7.378 -32.527 1.00 26.31 230 LEU A N 1
ATOM 1817 C CA . LEU A 1 230 ? -35.414 6.238 -32.217 1.00 26.31 230 LEU A CA 1
ATOM 1818 C C . LEU A 1 230 ? -34.939 5.434 -30.944 1.00 26.31 230 LEU A C 1
ATOM 1820 O O . LEU A 1 230 ? -33.955 5.826 -30.325 1.00 26.31 230 LEU A O 1
ATOM 1824 N N . GLU A 1 231 ? -35.587 4.306 -30.578 1.00 29.16 231 GLU A N 1
ATOM 1825 C CA . GLU A 1 231 ? -35.303 3.392 -29.423 1.00 29.16 231 GLU A CA 1
ATOM 1826 C C . GLU A 1 231 ? -35.384 1.874 -29.790 1.00 29.16 231 GLU A C 1
ATOM 1828 O O . GLU A 1 231 ? -36.005 1.574 -30.813 1.00 29.16 231 GLU A O 1
ATOM 1833 N N . ARG A 1 232 ? -34.865 0.936 -28.936 1.00 25.42 232 ARG A N 1
ATOM 1834 C CA . ARG A 1 232 ? -35.472 -0.379 -28.474 1.00 25.42 232 ARG A CA 1
ATOM 1835 C C . ARG A 1 232 ? -34.493 -1.468 -27.907 1.00 25.42 232 ARG A C 1
ATOM 1837 O O . ARG A 1 232 ? -33.380 -1.580 -28.406 1.00 25.42 232 ARG A O 1
ATOM 1844 N N . CYS A 1 233 ? -35.009 -2.335 -26.989 1.00 24.20 233 CYS A N 1
ATOM 1845 C CA . CYS A 1 233 ? -34.761 -3.808 -26.745 1.00 24.20 233 CYS A CA 1
ATOM 1846 C C . CYS A 1 233 ? -34.273 -4.328 -25.343 1.00 24.20 233 CYS A C 1
ATOM 1848 O O . CYS A 1 233 ? -33.322 -3.793 -24.784 1.00 24.20 233 CYS A O 1
ATOM 1850 N N . ALA A 1 234 ? -34.881 -5.432 -24.826 1.00 28.59 234 ALA A N 1
ATOM 1851 C CA . ALA A 1 234 ? -34.521 -6.225 -23.605 1.00 28.59 234 ALA A CA 1
ATOM 1852 C C . ALA A 1 234 ? -35.191 -7.653 -23.552 1.00 28.59 234 ALA A C 1
ATOM 1854 O O . ALA A 1 234 ? -36.167 -7.856 -24.273 1.00 28.59 234 ALA A O 1
ATOM 1855 N N . VAL A 1 235 ? -34.719 -8.634 -22.727 1.00 27.72 235 VAL A N 1
ATOM 1856 C CA . VAL A 1 235 ? -35.173 -10.081 -22.665 1.00 27.72 235 VAL A CA 1
ATOM 1857 C C . VAL A 1 235 ? -35.108 -10.729 -21.226 1.00 27.72 235 VAL A C 1
ATOM 1859 O O . VAL A 1 235 ? -34.444 -10.168 -20.359 1.00 27.72 235 VAL A O 1
ATOM 1862 N N . LYS A 1 236 ? -35.790 -11.880 -20.944 1.00 28.34 236 LYS A N 1
ATOM 1863 C CA . LYS A 1 236 ? -35.981 -12.604 -19.626 1.00 28.34 236 LYS A CA 1
ATOM 1864 C C . LYS A 1 236 ? -35.679 -14.146 -19.642 1.00 28.34 236 LYS A C 1
ATOM 1866 O O . LYS A 1 236 ? -35.637 -14.713 -20.726 1.00 28.34 236 LYS A O 1
ATOM 1871 N N . HIS A 1 237 ? -35.601 -14.840 -18.474 1.00 27.83 237 HIS A N 1
ATOM 1872 C CA . HIS A 1 237 ? -35.543 -16.336 -18.304 1.00 27.83 237 HIS A CA 1
ATOM 1873 C C . HIS A 1 237 ? -36.240 -16.915 -17.012 1.00 27.83 237 HIS A C 1
ATOM 1875 O O . HIS A 1 237 ? -36.847 -16.140 -16.276 1.00 27.83 237 HIS A O 1
ATOM 1881 N N . LYS A 1 238 ? -36.233 -18.260 -16.774 1.00 26.05 238 LYS A N 1
ATOM 1882 C CA . LYS A 1 238 ? -37.189 -19.080 -15.941 1.00 26.05 238 LYS A CA 1
ATOM 1883 C C . LYS A 1 238 ? -36.515 -20.271 -15.148 1.00 26.05 238 LYS A C 1
ATOM 1885 O O . LYS A 1 238 ? -35.473 -20.704 -15.633 1.00 26.05 238 LYS A O 1
ATOM 1890 N N . PRO A 1 239 ? -37.056 -20.824 -14.016 1.00 31.06 239 PRO A N 1
ATOM 1891 C CA . PRO A 1 239 ? -36.384 -21.835 -13.137 1.00 31.06 239 PRO A CA 1
ATOM 1892 C C . PRO A 1 239 ? -37.028 -23.264 -13.019 1.00 31.06 239 PRO A C 1
ATOM 1894 O O . PRO A 1 239 ? -38.067 -23.518 -13.630 1.00 31.06 239 PRO A O 1
ATOM 1897 N N . THR A 1 240 ? -36.431 -24.165 -12.202 1.00 29.70 240 THR A N 1
ATOM 1898 C CA . THR A 1 240 ? -36.746 -25.622 -12.000 1.00 29.70 240 THR A CA 1
ATOM 1899 C C . THR A 1 240 ? -36.805 -26.062 -10.505 1.00 29.70 240 THR A C 1
ATOM 1901 O O . THR A 1 240 ? -36.386 -25.294 -9.646 1.00 29.70 240 THR A O 1
ATOM 1904 N N . SER A 1 241 ? -37.309 -27.274 -10.178 1.00 29.14 241 SER A N 1
ATOM 1905 C CA . SER A 1 241 ? -37.779 -27.695 -8.823 1.00 29.14 241 SER A CA 1
ATOM 1906 C C . SER A 1 241 ? -37.290 -29.065 -8.282 1.00 29.14 241 SER A C 1
ATOM 1908 O O . SER A 1 241 ? -37.100 -29.990 -9.070 1.00 29.14 241 SER A O 1
ATOM 1910 N N . THR A 1 242 ? -37.257 -29.242 -6.947 1.00 29.31 242 THR A N 1
ATOM 1911 C CA . THR A 1 242 ? -37.055 -30.524 -6.205 1.00 29.31 242 THR A CA 1
ATOM 1912 C C . THR A 1 242 ? -37.834 -30.542 -4.869 1.00 29.31 242 THR A C 1
ATOM 1914 O O . THR A 1 242 ? -38.064 -29.484 -4.293 1.00 29.31 242 THR A O 1
ATOM 1917 N N . SER A 1 243 ? -38.256 -31.717 -4.378 1.00 32.03 243 SER A N 1
ATOM 1918 C CA . SER A 1 243 ? -39.173 -31.904 -3.225 1.00 32.03 243 SER A CA 1
ATOM 1919 C C . SER A 1 243 ? -38.492 -32.014 -1.848 1.00 32.03 243 SER A C 1
ATOM 1921 O O . SER A 1 243 ? -37.466 -32.684 -1.745 1.00 32.03 243 SER A O 1
ATOM 1923 N N . SER A 1 244 ? -39.112 -31.482 -0.783 1.00 39.56 244 SER A N 1
ATOM 1924 C CA . SER A 1 244 ? -38.659 -31.621 0.616 1.00 39.56 244 SER A CA 1
ATOM 1925 C C . SER A 1 244 ? -39.663 -32.343 1.531 1.00 39.56 244 SER A C 1
ATOM 1927 O O . SER A 1 244 ? -40.876 -32.256 1.348 1.00 39.56 244 SER A O 1
ATOM 1929 N N . THR A 1 245 ? -39.141 -33.069 2.523 1.00 53.00 245 THR A N 1
ATOM 1930 C CA . THR A 1 245 ? -39.894 -33.724 3.607 1.00 53.00 245 THR A CA 1
ATOM 1931 C C . THR A 1 245 ? -40.201 -32.738 4.738 1.00 53.00 245 THR A C 1
ATOM 1933 O O . THR A 1 245 ? -39.363 -31.892 5.055 1.00 53.00 245 THR A O 1
ATOM 1936 N N . MET A 1 246 ? -41.380 -32.856 5.356 1.00 60.06 246 MET A N 1
ATOM 1937 C CA . MET A 1 246 ? -41.774 -32.068 6.532 1.00 60.06 246 MET A CA 1
ATOM 1938 C C . MET A 1 246 ? -41.534 -32.859 7.821 1.00 60.06 246 MET A C 1
ATOM 1940 O O . MET A 1 246 ? -41.926 -34.021 7.901 1.00 60.06 246 MET A O 1
ATOM 1944 N N . ASP A 1 247 ? -40.929 -32.212 8.814 1.00 69.75 247 ASP A N 1
ATOM 1945 C CA . ASP A 1 247 ? -40.786 -32.702 10.190 1.00 69.75 247 ASP A CA 1
ATOM 1946 C C . ASP A 1 247 ? -41.649 -31.837 11.129 1.00 69.75 247 ASP A C 1
ATOM 1948 O O . ASP A 1 247 ? -41.861 -30.652 10.860 1.00 69.75 247 ASP A O 1
ATOM 1952 N N . THR A 1 248 ? -42.175 -32.397 12.217 1.00 77.00 248 THR A N 1
ATOM 1953 C CA . THR A 1 248 ? -43.131 -31.708 13.100 1.00 77.00 248 THR A CA 1
ATOM 1954 C C . THR A 1 248 ? -42.688 -31.811 14.554 1.00 77.00 248 THR A C 1
ATOM 1956 O O . THR A 1 248 ? -42.815 -32.857 15.188 1.00 77.00 248 THR A O 1
ATOM 1959 N N . PHE A 1 249 ? -42.222 -30.696 15.122 1.00 76.75 249 PHE A N 1
ATOM 1960 C CA . PHE A 1 249 ? -41.657 -30.655 16.473 1.00 76.75 249 PHE A CA 1
ATOM 1961 C C . PHE A 1 249 ? -42.268 -29.520 17.307 1.00 76.75 249 PHE A C 1
ATOM 1963 O O . PHE A 1 249 ? -42.318 -28.370 16.873 1.00 76.75 249 PHE A O 1
ATOM 1970 N N . ASN A 1 250 ? -42.748 -29.833 18.518 1.00 72.88 250 ASN A N 1
ATOM 1971 C CA . ASN A 1 250 ? -43.467 -28.900 19.407 1.00 72.88 250 ASN A CA 1
ATOM 1972 C C . ASN A 1 250 ? -44.634 -28.138 18.735 1.00 72.88 250 ASN A C 1
ATOM 1974 O O . ASN A 1 250 ? -44.865 -26.967 19.033 1.00 72.88 250 ASN A O 1
ATOM 1978 N N . GLY A 1 251 ? -45.369 -28.791 17.827 1.00 78.44 251 GLY A N 1
ATOM 1979 C CA . GLY A 1 251 ? -46.489 -28.161 17.115 1.00 78.44 251 GLY A CA 1
ATOM 1980 C C . GLY A 1 251 ? -46.059 -27.077 16.121 1.00 78.44 251 GLY A C 1
ATOM 1981 O O . GLY A 1 251 ? -46.808 -26.140 15.885 1.00 78.44 251 GLY A O 1
ATOM 1982 N N . ILE A 1 252 ? -44.847 -27.178 15.571 1.00 90.00 252 ILE A N 1
ATOM 1983 C CA . ILE A 1 252 ? -44.318 -26.321 14.505 1.00 90.00 252 ILE A CA 1
ATOM 1984 C C . ILE A 1 252 ? -43.836 -27.232 13.373 1.00 90.00 252 ILE A C 1
ATOM 1986 O O . ILE A 1 252 ? -43.208 -28.261 13.633 1.00 90.00 252 ILE A O 1
ATOM 1990 N N . ASN A 1 253 ? -44.129 -26.856 12.128 1.00 89.69 253 ASN A N 1
ATOM 1991 C CA . ASN A 1 253 ? -43.729 -27.604 10.938 1.00 89.69 253 ASN A CA 1
ATOM 1992 C C . ASN A 1 253 ? -42.373 -27.099 10.435 1.00 89.69 253 ASN A C 1
ATOM 1994 O O . ASN A 1 253 ? -42.216 -25.914 10.151 1.00 89.69 253 ASN A O 1
ATOM 1998 N N . TYR A 1 254 ? -41.399 -27.987 10.275 1.00 91.81 254 TYR A N 1
ATOM 1999 C CA . TYR A 1 254 ? -40.069 -27.679 9.759 1.00 91.81 254 TYR A CA 1
ATOM 2000 C C . TYR A 1 254 ? -39.900 -28.300 8.373 1.00 91.81 254 TYR A C 1
ATOM 2002 O O . TYR A 1 254 ? -40.254 -29.456 8.146 1.00 91.81 254 TYR A O 1
ATOM 2010 N N . ARG A 1 255 ? -39.346 -27.536 7.428 1.00 90.06 255 ARG A N 1
ATOM 2011 C CA . ARG A 1 255 ? -38.955 -28.043 6.104 1.00 90.06 255 ARG A CA 1
ATOM 2012 C C . ARG A 1 255 ? -37.622 -27.459 5.664 1.00 90.06 255 ARG A C 1
ATOM 2014 O O . ARG A 1 255 ? -37.294 -26.320 6.004 1.00 90.06 255 ARG A O 1
ATOM 2021 N N . SER A 1 256 ? -36.873 -28.217 4.872 1.00 89.31 256 SER A N 1
ATOM 2022 C CA . SER A 1 256 ? -35.720 -27.677 4.153 1.00 89.31 256 SER A CA 1
ATOM 2023 C C . SER A 1 256 ? -36.163 -26.708 3.050 1.00 89.31 256 SER A C 1
ATOM 2025 O O . SER A 1 256 ? -37.283 -26.785 2.526 1.00 89.31 256 SER A O 1
ATOM 2027 N N . TYR A 1 257 ? -35.272 -25.773 2.724 1.00 90.25 257 TYR A N 1
ATOM 2028 C CA . TYR A 1 257 ? -35.450 -24.775 1.673 1.00 90.25 257 TYR A CA 1
ATOM 2029 C C . TYR A 1 257 ? -35.743 -25.426 0.310 1.00 90.25 257 TYR A C 1
ATOM 2031 O O . TYR A 1 257 ? -34.962 -26.244 -0.177 1.00 90.25 257 TYR A O 1
ATOM 2039 N N . ALA A 1 258 ? -36.861 -25.049 -0.322 1.00 77.62 258 ALA A N 1
ATOM 2040 C CA . ALA A 1 258 ? -37.341 -25.667 -1.562 1.00 77.62 258 ALA A CA 1
ATOM 2041 C C . ALA A 1 258 ? -36.973 -24.887 -2.842 1.00 77.62 258 ALA A C 1
ATOM 2043 O O . ALA A 1 258 ? -37.144 -25.404 -3.947 1.00 77.62 258 ALA A O 1
ATOM 2044 N N . GLY A 1 259 ? -36.468 -23.653 -2.721 1.00 79.81 259 GLY A N 1
ATOM 2045 C CA . GLY A 1 259 ? -36.000 -22.838 -3.849 1.00 79.81 259 GLY A CA 1
ATOM 2046 C C . GLY A 1 259 ? -36.363 -21.355 -3.741 1.00 79.81 259 GLY A C 1
ATOM 2047 O O . GLY A 1 259 ? -36.832 -20.879 -2.712 1.00 79.81 259 GLY A O 1
ATOM 2048 N N . GLU A 1 260 ? -36.157 -20.598 -4.823 1.00 80.62 260 GLU A N 1
ATOM 2049 C CA . GLU A 1 260 ? -36.321 -19.127 -4.866 1.00 80.62 260 GLU A CA 1
ATOM 2050 C C . GLU A 1 260 ? -37.698 -18.607 -4.406 1.00 80.62 260 GLU A C 1
ATOM 2052 O O . GLU A 1 260 ? -37.791 -17.454 -3.997 1.00 80.62 260 GLU A O 1
ATOM 2057 N N . ALA A 1 261 ? -38.751 -19.433 -4.415 1.00 81.19 261 ALA A N 1
ATOM 2058 C CA . ALA A 1 261 ? -40.061 -19.071 -3.864 1.00 81.19 261 ALA A CA 1
ATOM 2059 C C . ALA A 1 261 ? -40.029 -18.803 -2.344 1.00 81.19 261 ALA A C 1
ATOM 2061 O O . ALA A 1 261 ? -40.796 -17.979 -1.855 1.00 81.19 261 ALA A O 1
ATOM 2062 N N . ASP A 1 262 ? -39.110 -19.441 -1.615 1.00 85.19 262 ASP A N 1
ATOM 2063 C CA . ASP A 1 262 ? -38.945 -19.291 -0.164 1.00 85.19 262 ASP A CA 1
ATOM 2064 C C . ASP A 1 262 ? -38.068 -18.074 0.207 1.00 85.19 262 ASP A C 1
ATOM 2066 O O . ASP A 1 262 ? -38.052 -17.627 1.356 1.00 85.19 262 ASP A O 1
ATOM 2070 N N . LEU A 1 263 ? -37.333 -17.504 -0.759 1.00 84.81 263 LEU A N 1
ATOM 2071 C CA . LEU A 1 263 ? -36.393 -16.402 -0.523 1.00 84.81 263 LEU A CA 1
ATOM 2072 C C . LEU A 1 263 ? -37.063 -15.132 0.053 1.00 84.81 263 LEU A C 1
ATOM 2074 O O . LEU A 1 263 ? -36.512 -14.591 1.014 1.00 84.81 263 LEU A O 1
ATOM 2078 N N . PRO A 1 264 ? -38.227 -14.652 -0.440 1.00 85.19 264 PRO A N 1
ATOM 2079 C CA . PRO A 1 264 ? -38.898 -13.484 0.137 1.00 85.19 264 PRO A CA 1
ATOM 2080 C C . PRO A 1 264 ? -39.281 -13.678 1.610 1.00 85.19 264 PRO A C 1
ATOM 2082 O O . PRO A 1 264 ? -39.124 -12.754 2.404 1.00 85.19 264 PRO A O 1
ATOM 2085 N N . ALA A 1 265 ? -39.713 -14.885 1.989 1.00 86.62 265 ALA A N 1
ATOM 2086 C CA . ALA A 1 265 ? -40.063 -15.231 3.365 1.00 86.62 265 ALA A CA 1
ATOM 2087 C C . ALA A 1 265 ? -38.839 -15.217 4.297 1.00 86.62 265 ALA A C 1
ATOM 2089 O O . ALA A 1 265 ? -38.884 -14.619 5.372 1.00 86.62 265 ALA A O 1
ATOM 2090 N N . ILE A 1 266 ? -37.722 -15.816 3.865 1.00 88.75 266 ILE A N 1
ATOM 2091 C CA . ILE A 1 266 ? -36.453 -15.776 4.613 1.00 88.75 266 ILE A CA 1
ATOM 2092 C C . ILE A 1 266 ? -35.962 -14.328 4.759 1.00 88.75 266 ILE A C 1
ATOM 2094 O O . ILE A 1 266 ? -35.537 -13.931 5.842 1.00 88.75 266 ILE A O 1
ATOM 2098 N N . MET A 1 267 ? -36.044 -13.524 3.693 1.00 85.12 267 MET A N 1
ATOM 2099 C CA . MET A 1 267 ? -35.643 -12.115 3.727 1.00 85.12 267 MET A CA 1
ATOM 2100 C C . MET A 1 267 ? -36.499 -11.290 4.695 1.00 85.12 267 MET A C 1
ATOM 2102 O O . MET A 1 267 ? -35.930 -10.541 5.484 1.00 85.12 267 MET A O 1
ATOM 2106 N N . ALA A 1 268 ? -37.826 -11.450 4.676 1.00 85.88 268 ALA A N 1
ATOM 2107 C CA . ALA A 1 268 ? -38.734 -10.738 5.576 1.00 85.88 268 ALA A CA 1
ATOM 2108 C C . ALA A 1 268 ? -38.458 -11.076 7.052 1.00 85.88 268 ALA A C 1
ATOM 2110 O O . ALA A 1 268 ? -38.278 -10.174 7.868 1.00 85.88 268 ALA A O 1
ATOM 2111 N N . LEU A 1 269 ? -38.325 -12.369 7.379 1.00 88.38 269 LEU A N 1
ATOM 2112 C CA . LEU A 1 269 ? -37.972 -12.815 8.730 1.00 88.38 269 LEU A CA 1
ATOM 2113 C C . LEU A 1 269 ? -36.630 -12.240 9.198 1.00 88.38 269 LEU A C 1
ATOM 2115 O O . LEU A 1 269 ? -36.522 -11.761 10.324 1.00 88.38 269 LEU A O 1
ATOM 2119 N N . VAL A 1 270 ? -35.600 -12.277 8.347 1.00 85.12 270 VAL A N 1
ATOM 2120 C CA . VAL A 1 270 ? -34.264 -11.777 8.703 1.00 85.12 270 VAL A CA 1
ATOM 2121 C C . VAL A 1 270 ? -34.240 -10.251 8.857 1.00 85.12 270 VAL A C 1
ATOM 2123 O O . VAL A 1 270 ? -33.545 -9.759 9.744 1.00 85.12 270 VAL A O 1
ATOM 2126 N N . GLN A 1 271 ? -35.014 -9.511 8.056 1.00 80.94 271 GLN A N 1
ATOM 2127 C CA . GLN A 1 271 ? -35.153 -8.053 8.178 1.00 80.94 271 GLN A CA 1
ATOM 2128 C C . GLN A 1 271 ? -35.852 -7.616 9.476 1.00 80.94 271 GLN A C 1
ATOM 2130 O O . GLN A 1 271 ? -35.489 -6.575 10.015 1.00 80.94 271 GLN A O 1
ATOM 2135 N N . ASP A 1 272 ? -36.808 -8.397 9.992 1.00 80.50 272 ASP A N 1
ATOM 2136 C CA . ASP A 1 272 ? -37.447 -8.153 11.299 1.00 80.50 272 ASP A CA 1
ATOM 2137 C C . ASP A 1 272 ? -36.539 -8.545 12.481 1.00 80.50 272 ASP A C 1
ATOM 2139 O O . ASP A 1 272 ? -36.519 -7.895 13.528 1.00 80.50 272 ASP A O 1
ATOM 2143 N N . GLY A 1 273 ? -35.787 -9.642 12.340 1.00 70.75 273 GLY A N 1
ATOM 2144 C CA . GLY A 1 273 ? -35.157 -10.297 13.484 1.00 70.75 273 GLY A CA 1
ATOM 2145 C C . GLY A 1 273 ? -33.663 -10.059 13.713 1.00 70.75 273 GLY A C 1
ATOM 2146 O O . GLY A 1 273 ? -33.208 -10.362 14.819 1.00 70.75 273 GLY A O 1
ATOM 2147 N N . LEU A 1 274 ? -32.902 -9.556 12.732 1.00 78.06 274 LEU A N 1
ATOM 2148 C CA . LEU A 1 274 ? -31.462 -9.274 12.865 1.00 78.06 274 LEU A CA 1
ATOM 2149 C C . LEU A 1 274 ? -31.153 -7.775 12.744 1.00 78.06 274 LEU A C 1
ATOM 2151 O O . LEU A 1 274 ? -31.829 -7.038 12.035 1.00 78.06 274 LEU A O 1
ATOM 2155 N N . SER A 1 275 ? -30.095 -7.327 13.425 1.00 67.12 275 SER A N 1
ATOM 2156 C CA . SER A 1 275 ? -29.688 -5.915 13.493 1.00 67.12 275 SER A CA 1
ATOM 2157 C C . SER A 1 275 ? -29.144 -5.345 12.177 1.00 67.12 275 SER A C 1
ATOM 2159 O O . SER A 1 275 ? -29.073 -4.125 12.031 1.00 67.12 275 SER A O 1
ATOM 2161 N N . GLU A 1 276 ? -28.775 -6.199 11.219 1.00 67.81 276 GLU A N 1
ATOM 2162 C CA . GLU A 1 276 ? -28.239 -5.805 9.915 1.00 67.81 276 GLU A CA 1
ATOM 2163 C C . GLU A 1 276 ? -28.875 -6.638 8.787 1.00 67.81 276 GLU A C 1
ATOM 2165 O O . GLU A 1 276 ? -28.712 -7.862 8.758 1.00 67.81 276 GLU A O 1
ATOM 2170 N N . PRO A 1 277 ? -29.576 -6.014 7.820 1.00 61.16 277 PRO A N 1
ATOM 2171 C CA . PRO A 1 277 ? -30.148 -6.737 6.695 1.00 61.16 277 PRO A CA 1
ATOM 2172 C C . PRO A 1 277 ? -29.054 -7.139 5.700 1.00 61.16 277 PRO A C 1
ATOM 2174 O O . PRO A 1 277 ? -28.321 -6.302 5.165 1.00 61.16 277 PRO A O 1
ATOM 2177 N N . TYR A 1 278 ? -28.970 -8.429 5.374 1.00 73.19 278 TYR A N 1
ATOM 2178 C CA . TYR A 1 278 ? -28.092 -8.877 4.296 1.00 73.19 278 TYR A CA 1
ATOM 2179 C C . TYR A 1 278 ? -28.607 -8.409 2.925 1.00 73.19 278 TYR A C 1
ATOM 2181 O O . TYR A 1 278 ? -29.807 -8.262 2.694 1.00 73.19 278 TYR A O 1
ATOM 2189 N N . VAL A 1 279 ? -27.696 -8.231 1.965 1.00 67.62 279 VAL A N 1
ATOM 2190 C CA . VAL A 1 279 ? -28.073 -8.010 0.559 1.00 67.62 279 VAL A CA 1
ATOM 2191 C C . VAL A 1 279 ? -28.580 -9.311 -0.073 1.00 67.62 279 VAL A C 1
ATOM 2193 O O . VAL A 1 279 ? -28.077 -10.385 0.255 1.00 67.62 279 VAL A O 1
ATOM 2196 N N . ILE A 1 280 ? -29.502 -9.224 -1.040 1.00 67.75 280 ILE A N 1
ATOM 2197 C CA . ILE A 1 280 ? -30.111 -10.388 -1.725 1.00 67.75 280 ILE A CA 1
ATOM 2198 C C . ILE A 1 280 ? -29.082 -11.417 -2.239 1.00 67.75 280 ILE A C 1
ATOM 2200 O O . ILE A 1 280 ? -29.293 -12.625 -2.146 1.00 67.75 280 ILE A O 1
ATOM 2204 N N . TYR A 1 281 ? -27.921 -10.947 -2.710 1.00 60.81 281 TYR A N 1
ATOM 2205 C CA . TYR A 1 281 ? -26.812 -11.793 -3.160 1.00 60.81 281 TYR A CA 1
ATOM 2206 C C . TYR A 1 281 ? -26.237 -12.700 -2.067 1.00 60.81 281 TYR A C 1
ATOM 2208 O O . TYR A 1 281 ? -25.789 -13.798 -2.379 1.00 60.81 281 TYR A O 1
ATOM 2216 N N . THR A 1 282 ? -26.244 -12.268 -0.802 1.00 68.25 282 THR A N 1
ATOM 2217 C CA . THR A 1 282 ? -25.760 -13.086 0.315 1.00 68.25 282 THR A CA 1
ATOM 2218 C C . THR A 1 282 ? -26.692 -14.273 0.534 1.00 68.25 282 THR A C 1
ATOM 2220 O O . THR A 1 282 ? -26.216 -15.403 0.550 1.00 68.25 282 THR A O 1
ATOM 2223 N N . TYR A 1 283 ? -28.011 -14.048 0.613 1.00 79.81 283 TYR A N 1
ATOM 2224 C CA . TYR A 1 283 ? -28.984 -15.142 0.713 1.00 79.81 283 TYR A CA 1
ATOM 2225 C C . TYR A 1 283 ? -28.832 -16.113 -0.457 1.00 79.81 283 TYR A C 1
ATOM 2227 O O . TYR A 1 283 ? -28.656 -17.304 -0.236 1.00 79.81 283 TYR A O 1
ATOM 2235 N N . ARG A 1 284 ? -28.796 -15.604 -1.698 1.00 79.69 284 ARG A N 1
ATOM 2236 C CA . ARG A 1 284 ? -28.606 -16.442 -2.892 1.00 79.69 284 ARG A CA 1
ATOM 2237 C C . ARG A 1 284 ? -27.302 -17.233 -2.866 1.00 79.69 284 ARG A C 1
ATOM 2239 O O . ARG A 1 284 ? -27.316 -18.396 -3.246 1.00 79.69 284 ARG A O 1
ATOM 2246 N N . TYR A 1 285 ? -26.196 -16.657 -2.393 1.00 81.12 285 TYR A N 1
ATOM 2247 C CA . TYR A 1 285 ? -24.926 -17.373 -2.243 1.00 81.12 285 TYR A CA 1
ATOM 2248 C C . TYR A 1 285 ? -25.063 -18.587 -1.315 1.00 81.12 285 TYR A C 1
ATOM 2250 O O . TYR A 1 285 ? -24.715 -19.696 -1.718 1.00 81.12 285 TYR A O 1
ATOM 2258 N N . PHE A 1 286 ? -25.619 -18.401 -0.113 1.00 84.56 286 PHE A N 1
ATOM 2259 C CA . PHE A 1 286 ? -25.816 -19.502 0.832 1.00 84.56 286 PHE A CA 1
ATOM 2260 C C . PHE A 1 286 ? -26.843 -20.523 0.327 1.00 84.56 286 PHE A C 1
ATOM 2262 O O . PHE A 1 286 ? -26.551 -21.713 0.287 1.00 84.56 286 PHE A O 1
ATOM 2269 N N . LEU A 1 287 ? -28.014 -20.061 -0.112 1.00 84.75 287 LEU A N 1
ATOM 2270 C CA . LEU A 1 287 ? -29.149 -20.908 -0.487 1.00 84.75 287 LEU A CA 1
ATOM 2271 C C . LEU A 1 287 ? -28.940 -21.669 -1.807 1.00 84.75 287 LEU A C 1
ATOM 2273 O O . LEU A 1 287 ? -29.539 -22.722 -1.989 1.00 84.75 287 LEU A O 1
ATOM 2277 N N . SER A 1 288 ? -28.083 -21.186 -2.716 1.00 77.62 288 SER A N 1
ATOM 2278 C CA . SER A 1 288 ? -27.698 -21.945 -3.922 1.00 77.62 288 SER A CA 1
ATOM 2279 C C . SER A 1 288 ? -26.536 -22.912 -3.688 1.00 77.62 288 SER A C 1
ATOM 2281 O O . SER A 1 288 ? -26.493 -23.961 -4.324 1.00 77.62 288 SER A O 1
ATOM 2283 N N . SER A 1 289 ? -25.616 -22.591 -2.772 1.00 77.38 289 SER A N 1
ATOM 2284 C CA . SER A 1 289 ? -24.429 -23.420 -2.506 1.00 77.38 289 SER A CA 1
ATOM 2285 C C . SER A 1 289 ? -24.700 -24.519 -1.468 1.00 77.38 289 SER A C 1
ATOM 2287 O O . SER A 1 289 ? -24.207 -25.635 -1.611 1.00 77.38 289 SER A O 1
ATOM 2289 N N . TRP A 1 290 ? -25.525 -24.237 -0.452 1.00 91.31 290 TRP A N 1
ATOM 2290 C CA . TRP A 1 290 ? -25.930 -25.181 0.599 1.00 91.31 290 TRP A CA 1
ATOM 2291 C C . TRP A 1 290 ? -27.451 -25.147 0.864 1.00 91.31 290 TRP A C 1
ATOM 2293 O O . TRP A 1 290 ? -27.862 -24.927 2.004 1.00 91.31 290 TRP A O 1
ATOM 2303 N N . PRO A 1 291 ? -28.317 -25.411 -0.138 1.00 87.88 291 PRO A N 1
ATOM 2304 C CA . PRO A 1 291 ? -29.775 -25.458 0.062 1.00 87.88 291 PRO A CA 1
ATOM 2305 C C . PRO A 1 291 ? -30.201 -26.455 1.153 1.00 87.88 291 PRO A C 1
ATOM 2307 O O . PRO A 1 291 ? -31.188 -26.241 1.846 1.00 87.88 291 PRO A O 1
ATOM 2310 N N . HIS A 1 292 ? -29.427 -27.527 1.338 1.00 86.81 292 HIS A N 1
ATOM 2311 C CA . HIS A 1 292 ? -29.650 -28.553 2.357 1.00 86.81 292 HIS A CA 1
ATOM 2312 C C . HIS A 1 292 ? -29.261 -28.124 3.785 1.00 86.81 292 HIS A C 1
ATOM 2314 O O . HIS A 1 292 ? -29.680 -28.774 4.731 1.00 86.81 292 HIS A O 1
ATOM 2320 N N . LEU A 1 293 ? -28.488 -27.041 3.957 1.00 92.31 293 LEU A N 1
ATOM 2321 C CA . LEU A 1 293 ? -28.153 -26.450 5.265 1.00 92.31 293 LEU A CA 1
ATOM 2322 C C . LEU A 1 293 ? -29.023 -25.217 5.574 1.00 92.31 293 LEU A C 1
ATOM 2324 O O . LEU A 1 293 ? -28.617 -24.325 6.327 1.00 92.31 293 LEU A O 1
ATOM 2328 N N . ALA A 1 294 ? -30.198 -25.140 4.949 1.00 93.94 294 ALA A N 1
ATOM 2329 C CA . ALA A 1 294 ? -31.176 -24.091 5.164 1.00 93.94 294 ALA A CA 1
ATOM 2330 C C . ALA A 1 294 ? -32.539 -24.707 5.497 1.00 93.94 294 ALA A C 1
ATOM 2332 O O . ALA A 1 294 ? -33.118 -25.446 4.697 1.00 93.94 294 ALA A O 1
ATOM 2333 N N . PHE A 1 295 ? -33.053 -24.374 6.679 1.00 95.06 295 PHE A N 1
ATOM 2334 C CA . PHE A 1 295 ? -34.318 -24.888 7.200 1.00 95.06 295 PHE A CA 1
ATOM 2335 C C . PHE A 1 295 ? -35.234 -23.736 7.594 1.00 95.06 295 PHE A C 1
ATOM 2337 O O . PHE A 1 295 ? -34.786 -22.679 8.045 1.00 95.06 295 PHE A O 1
ATOM 2344 N N . MET A 1 296 ? -36.532 -23.956 7.433 1.00 94.38 296 MET A N 1
ATOM 2345 C CA . MET A 1 296 ? -37.583 -23.002 7.752 1.00 94.38 296 MET A CA 1
ATOM 2346 C C . MET A 1 296 ? -38.613 -23.644 8.671 1.00 94.38 296 MET A C 1
ATOM 2348 O O . MET A 1 296 ? -38.964 -24.809 8.495 1.00 94.38 296 MET A O 1
ATOM 2352 N N . ALA A 1 297 ? -39.102 -22.856 9.620 1.00 93.50 297 ALA A N 1
ATOM 2353 C CA . ALA A 1 297 ? -40.161 -23.202 10.552 1.00 93.50 297 ALA A CA 1
ATOM 2354 C C . ALA A 1 297 ? -41.455 -22.479 10.157 1.00 93.50 297 ALA A C 1
ATOM 2356 O O . ALA A 1 297 ? -41.424 -21.289 9.835 1.00 93.50 297 ALA A O 1
ATOM 2357 N N . TYR A 1 298 ? -42.574 -23.190 10.225 1.00 91.19 298 TYR A N 1
ATOM 2358 C CA . TYR A 1 298 ? -43.904 -22.757 9.818 1.00 91.19 298 TYR A CA 1
ATOM 2359 C C . TYR A 1 298 ? -44.924 -23.020 10.922 1.00 91.19 298 TYR A C 1
ATOM 2361 O O . TYR A 1 298 ? -44.901 -24.076 11.561 1.00 91.19 298 TYR A O 1
ATOM 2369 N N . ASP A 1 299 ? -45.835 -22.074 11.114 1.00 89.25 299 ASP A N 1
ATOM 2370 C CA . ASP A 1 299 ? -47.027 -22.286 11.931 1.00 89.25 299 ASP A CA 1
ATOM 2371 C C . ASP A 1 299 ? -47.966 -23.297 11.236 1.00 89.25 299 ASP A C 1
ATOM 2373 O O . ASP A 1 299 ? -48.292 -23.094 10.061 1.00 89.25 299 ASP A O 1
ATOM 2377 N N . PRO A 1 300 ? -48.391 -24.395 11.893 1.00 79.56 300 PRO A N 1
ATOM 2378 C CA . PRO A 1 300 ? -49.271 -25.387 11.277 1.00 79.56 300 PRO A CA 1
ATOM 2379 C C . PRO A 1 300 ? -50.689 -24.877 10.985 1.00 79.56 300 PRO A C 1
ATOM 2381 O O . PRO A 1 300 ? -51.350 -25.472 10.137 1.00 79.56 300 PRO A O 1
ATOM 2384 N N . GLU A 1 301 ? -51.165 -23.823 11.661 1.00 79.06 301 GLU A N 1
ATOM 2385 C CA . GLU A 1 301 ? -52.527 -23.304 11.467 1.00 79.06 301 GLU A CA 1
ATOM 2386 C C . GLU A 1 301 ? -52.608 -22.284 10.322 1.00 79.06 301 GLU A C 1
ATOM 2388 O O . GLU A 1 301 ? -53.425 -22.443 9.415 1.00 79.06 301 GLU A O 1
ATOM 2393 N N . SER A 1 302 ? -51.753 -21.255 10.323 1.00 80.19 302 SER A N 1
ATOM 2394 C CA . SER A 1 302 ? -51.737 -20.226 9.267 1.00 80.19 302 SER A CA 1
ATOM 2395 C C . SER A 1 302 ? -50.909 -20.599 8.033 1.00 80.19 302 SER A C 1
ATOM 2397 O O . SER A 1 302 ? -51.112 -20.032 6.959 1.00 80.19 302 SER A O 1
ATOM 2399 N N . GLY A 1 303 ? -49.950 -21.521 8.167 1.00 80.75 303 GLY A N 1
ATOM 2400 C CA . GLY A 1 303 ? -48.952 -21.796 7.132 1.00 80.75 303 GLY A CA 1
ATOM 2401 C C . GLY A 1 303 ? -47.916 -20.678 6.950 1.00 80.75 303 GLY A C 1
ATOM 2402 O O . GLY A 1 303 ? -47.150 -20.721 5.984 1.00 80.75 303 GLY A O 1
ATOM 2403 N N . GLU A 1 304 ? -47.863 -19.682 7.842 1.00 85.75 304 GLU A N 1
ATOM 2404 C CA . GLU A 1 304 ? -46.891 -18.590 7.755 1.00 85.75 304 GLU A CA 1
ATOM 2405 C C . GLU A 1 304 ? -45.480 -19.010 8.216 1.00 85.75 304 GLU A C 1
ATOM 2407 O O . GLU A 1 304 ? -45.326 -19.828 9.130 1.00 85.75 304 GLU A O 1
ATOM 2412 N N . PRO A 1 305 ? -44.416 -18.453 7.603 1.00 90.12 305 PRO A N 1
ATOM 2413 C CA . PRO A 1 305 ? -43.034 -18.706 7.997 1.00 90.12 305 PRO A CA 1
ATOM 2414 C C . PRO A 1 305 ? -42.708 -17.967 9.306 1.00 90.12 305 PRO A C 1
ATOM 2416 O O . PRO A 1 305 ? -42.659 -16.741 9.344 1.00 90.12 305 PRO A O 1
ATOM 2419 N N . VAL A 1 306 ? -42.426 -18.709 10.380 1.00 93.19 306 VAL A N 1
ATOM 2420 C CA . VAL A 1 306 ? -42.182 -18.163 11.734 1.00 93.19 306 VAL A CA 1
ATOM 2421 C C . VAL A 1 306 ? -40.707 -18.144 12.145 1.00 93.19 306 VAL A C 1
ATOM 2423 O O . VAL A 1 306 ? -40.334 -17.490 13.124 1.00 93.19 306 VAL A O 1
ATOM 2426 N N . GLY A 1 307 ? -39.840 -18.840 11.409 1.00 93.06 307 GLY A N 1
ATOM 2427 C CA . GLY A 1 307 ? -38.398 -18.840 11.646 1.00 93.06 307 GLY A CA 1
ATOM 2428 C C . GLY A 1 307 ? -37.601 -19.448 10.497 1.00 93.06 307 GLY A C 1
ATOM 2429 O O . GLY A 1 307 ? -38.134 -20.193 9.679 1.00 93.06 307 GLY A O 1
ATOM 2430 N N . ALA A 1 308 ? -36.313 -19.127 10.436 1.00 94.62 308 ALA A N 1
ATOM 2431 C CA . ALA A 1 308 ? -35.396 -19.648 9.432 1.00 94.62 308 ALA A CA 1
ATOM 2432 C C . ALA A 1 308 ? -33.967 -19.743 9.979 1.00 94.62 308 ALA A C 1
ATOM 2434 O O . ALA A 1 308 ? -33.529 -18.913 10.780 1.00 94.62 308 ALA A O 1
ATOM 2435 N N . ILE A 1 309 ? -33.223 -20.735 9.499 1.00 95.44 309 ILE A N 1
ATOM 2436 C CA . ILE A 1 309 ? -31.777 -20.842 9.674 1.00 95.44 309 ILE A CA 1
ATOM 2437 C C . ILE A 1 309 ? -31.123 -21.030 8.306 1.00 95.44 309 ILE A C 1
ATOM 2439 O O . ILE A 1 309 ? -31.634 -21.757 7.456 1.00 95.44 309 ILE A O 1
ATOM 2443 N N . VAL A 1 310 ? -29.994 -20.360 8.089 1.00 94.44 310 VAL A N 1
ATOM 2444 C CA . VAL A 1 310 ? -29.192 -20.464 6.867 1.00 94.44 310 VAL A CA 1
ATOM 2445 C C . VAL A 1 310 ? -27.738 -20.657 7.268 1.00 94.44 310 VAL A C 1
ATOM 2447 O O . VAL A 1 310 ? -27.175 -19.871 8.038 1.00 94.44 3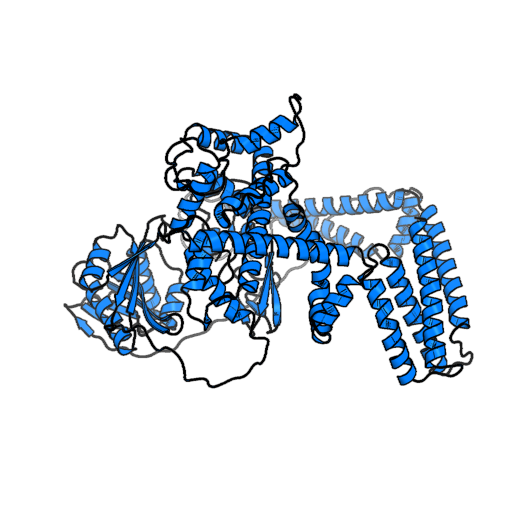10 VAL A O 1
ATOM 2450 N N . CYS A 1 311 ? -27.127 -21.725 6.773 1.00 95.19 311 CYS A N 1
ATOM 2451 C CA . CYS A 1 311 ? -25.769 -22.110 7.125 1.00 95.19 311 CYS A CA 1
ATOM 2452 C C . CYS A 1 311 ? -24.937 -22.463 5.884 1.00 95.19 311 CYS A C 1
ATOM 2454 O O . CYS A 1 311 ? -25.422 -22.463 4.753 1.00 95.19 311 CYS A O 1
ATOM 2456 N N . LYS A 1 312 ? -23.657 -22.761 6.107 1.00 93.62 312 LYS A N 1
ATOM 2457 C CA . LYS A 1 312 ? -22.757 -23.363 5.119 1.00 93.62 312 LYS A CA 1
ATOM 2458 C C . LYS A 1 312 ? -21.843 -24.400 5.762 1.00 93.62 312 LYS A C 1
ATOM 2460 O O . LYS A 1 312 ? -21.685 -24.408 6.983 1.00 93.62 312 LYS A O 1
ATOM 2465 N N . GLN A 1 313 ? -21.167 -25.182 4.931 1.00 89.94 313 GLN A N 1
ATOM 2466 C CA . GLN A 1 313 ? -20.064 -26.048 5.334 1.00 89.94 313 GLN A CA 1
ATOM 2467 C C . GLN A 1 313 ? -18.941 -25.944 4.295 1.00 89.94 313 GLN A C 1
ATOM 2469 O O . GLN A 1 313 ? -19.187 -26.112 3.104 1.00 89.94 313 GLN A O 1
ATOM 2474 N N . ASP A 1 314 ? -17.729 -25.622 4.747 1.00 84.56 314 ASP A N 1
ATOM 2475 C CA . ASP A 1 314 ? -16.544 -25.439 3.899 1.00 84.56 314 ASP A CA 1
ATOM 2476 C C . ASP A 1 314 ? -15.308 -26.055 4.567 1.00 84.56 314 ASP A C 1
ATOM 2478 O O . ASP A 1 314 ? -15.107 -25.906 5.779 1.00 84.56 314 ASP A O 1
ATOM 2482 N N . SER A 1 315 ? -14.398 -26.596 3.755 1.00 78.12 315 SER A N 1
ATOM 2483 C CA . SER A 1 315 ? -13.090 -27.060 4.219 1.00 78.12 315 SER A CA 1
ATOM 2484 C C . SER A 1 315 ? -12.233 -25.904 4.739 1.00 78.12 315 SER A C 1
ATOM 2486 O O . SER A 1 315 ? -11.741 -25.055 3.981 1.00 78.12 315 SER A O 1
ATOM 2488 N N . HIS A 1 316 ? -12.009 -25.836 6.053 1.00 62.56 316 HIS A N 1
ATOM 2489 C CA . HIS A 1 316 ? -11.209 -24.774 6.645 1.00 62.56 316 HIS A CA 1
ATOM 2490 C C . HIS A 1 316 ? -9.718 -25.105 6.546 1.00 62.56 316 HIS A C 1
ATOM 2492 O O . HIS A 1 316 ? -9.196 -25.981 7.236 1.00 62.56 316 HIS A O 1
ATOM 2498 N N . ARG A 1 317 ? -9.008 -24.362 5.685 1.00 49.69 317 ARG A N 1
ATOM 2499 C CA . ARG A 1 317 ? -7.557 -24.505 5.438 1.00 49.69 317 ARG A CA 1
ATOM 2500 C C . ARG A 1 317 ? -7.136 -25.911 4.961 1.00 49.69 317 ARG A C 1
ATOM 2502 O O . ARG A 1 317 ? -5.963 -26.247 5.086 1.00 49.69 317 ARG A O 1
ATOM 2509 N N . GLY A 1 318 ? -8.071 -26.704 4.427 1.00 51.31 318 GLY A N 1
ATOM 2510 C CA . GLY A 1 318 ? -7.827 -28.072 3.954 1.00 51.31 318 GLY A CA 1
ATOM 2511 C C . GLY A 1 318 ? -7.457 -29.068 5.059 1.00 51.31 318 GLY A C 1
ATOM 2512 O O . GLY A 1 318 ? -6.723 -30.011 4.783 1.00 51.31 318 GLY A O 1
ATOM 2513 N N . LYS A 1 319 ? -7.876 -28.824 6.312 1.00 53.88 319 LYS A N 1
ATOM 2514 C CA . LYS A 1 319 ? -7.544 -29.683 7.470 1.00 53.88 319 LYS A CA 1
ATOM 2515 C C . LYS A 1 319 ? -8.730 -30.093 8.349 1.00 53.88 319 LYS A C 1
ATOM 2517 O O . LYS A 1 319 ? -8.584 -31.046 9.103 1.00 53.88 319 LYS A O 1
ATOM 2522 N N . ALA A 1 320 ? -9.849 -29.374 8.293 1.00 70.12 320 ALA A N 1
ATOM 2523 C CA . ALA A 1 320 ? -11.063 -29.687 9.045 1.00 70.12 320 ALA A CA 1
ATOM 2524 C C . ALA A 1 320 ? -12.287 -29.189 8.272 1.00 70.12 320 ALA A C 1
ATOM 2526 O O . ALA A 1 320 ? -12.270 -28.061 7.762 1.00 70.12 320 ALA A O 1
ATOM 2527 N N . GLU A 1 321 ? -13.345 -29.992 8.206 1.00 82.25 321 GLU A N 1
ATOM 2528 C CA . GLU A 1 321 ? -14.617 -29.562 7.626 1.00 82.25 321 GLU A CA 1
ATOM 2529 C C . GLU A 1 321 ? -15.373 -28.726 8.655 1.00 82.25 321 GLU A C 1
ATOM 2531 O O . GLU A 1 321 ? -15.725 -29.206 9.733 1.00 82.25 321 GLU A O 1
ATOM 2536 N N . ARG A 1 322 ? -15.591 -27.442 8.351 1.00 90.31 322 ARG A N 1
ATOM 2537 C CA . ARG A 1 322 ? -16.164 -26.492 9.306 1.00 90.31 322 ARG A CA 1
ATOM 2538 C C . ARG A 1 322 ? -17.566 -26.082 8.882 1.00 90.31 322 ARG A C 1
ATOM 2540 O O . ARG A 1 322 ? -17.748 -25.394 7.874 1.00 90.31 322 ARG A O 1
ATOM 2547 N N . GLY A 1 323 ? -18.537 -26.426 9.719 1.00 93.69 323 GLY A N 1
ATOM 2548 C CA . GLY A 1 323 ? -19.877 -25.860 9.675 1.00 93.69 323 GLY A CA 1
ATOM 2549 C C . GLY A 1 323 ? -19.877 -24.392 10.110 1.00 93.69 323 GLY A C 1
ATOM 2550 O O . GLY A 1 323 ? -19.099 -23.978 10.976 1.00 93.69 323 GLY A O 1
ATOM 2551 N N . TYR A 1 324 ? -20.744 -23.579 9.516 1.00 95.50 324 TYR A N 1
ATOM 2552 C CA . TYR A 1 324 ? -20.888 -22.172 9.875 1.00 95.50 324 TYR A CA 1
ATOM 2553 C C . TYR A 1 324 ? -22.348 -21.727 9.825 1.00 95.50 324 TYR A C 1
ATOM 2555 O O . TYR A 1 324 ? -22.978 -21.772 8.764 1.00 95.50 324 TYR A O 1
ATOM 2563 N N . ILE A 1 325 ? -22.866 -21.266 10.965 1.00 95.88 325 ILE A N 1
ATOM 2564 C CA . ILE A 1 325 ? -24.219 -20.711 11.072 1.00 95.88 325 ILE A CA 1
ATOM 2565 C C . ILE A 1 325 ? -24.143 -19.232 10.705 1.00 95.88 325 ILE A C 1
ATOM 2567 O O . ILE A 1 325 ? -23.542 -18.442 11.429 1.00 95.88 325 ILE A O 1
ATOM 2571 N N . ALA A 1 326 ? -24.723 -18.871 9.559 1.00 91.12 326 ALA A N 1
ATOM 2572 C CA . ALA A 1 326 ? -24.637 -17.519 9.015 1.00 91.12 326 ALA A CA 1
ATOM 2573 C C . ALA A 1 326 ? -25.826 -16.646 9.422 1.00 91.12 326 ALA A C 1
ATOM 2575 O O . ALA A 1 326 ? -25.655 -15.456 9.661 1.00 91.12 326 ALA A O 1
ATOM 2576 N N . MET A 1 327 ? -27.027 -17.227 9.475 1.00 92.25 327 MET A N 1
ATOM 2577 C CA . MET A 1 327 ? -28.264 -16.530 9.824 1.00 92.25 327 MET A CA 1
ATOM 2578 C C . MET A 1 327 ? -29.134 -17.468 10.657 1.00 92.25 327 MET A C 1
ATOM 2580 O O . MET A 1 327 ? -29.338 -18.617 10.269 1.00 92.25 327 MET A O 1
ATOM 2584 N N . LEU A 1 328 ? -29.668 -16.979 11.773 1.00 94.44 328 LEU A N 1
ATOM 2585 C CA . LEU A 1 328 ? -30.682 -17.663 12.573 1.00 94.44 328 LEU A CA 1
ATOM 2586 C C . LEU A 1 328 ? -31.703 -16.627 13.025 1.00 94.44 328 LEU A C 1
ATOM 2588 O O . LEU A 1 328 ? -31.335 -15.639 13.660 1.00 94.44 328 LEU A O 1
ATOM 2592 N N . VAL A 1 329 ? -32.976 -16.859 12.723 1.00 92.94 329 VAL A N 1
ATOM 2593 C CA . VAL A 1 329 ? -34.046 -15.930 13.071 1.00 92.94 329 VAL A CA 1
ATOM 2594 C C . VAL A 1 329 ? -35.339 -16.652 13.433 1.00 92.94 329 VAL A C 1
ATOM 2596 O O . VAL A 1 329 ? -35.696 -17.668 12.842 1.00 92.94 329 VAL A O 1
ATOM 2599 N N . VAL A 1 330 ? -36.047 -16.109 14.422 1.00 92.56 330 VAL A N 1
ATOM 2600 C CA . VAL A 1 330 ? -37.408 -16.503 14.805 1.00 92.56 330 VAL A CA 1
ATOM 2601 C C . VAL A 1 330 ? -38.198 -15.226 15.079 1.00 92.56 330 VAL A C 1
ATOM 2603 O O . VAL A 1 330 ? -37.726 -14.356 15.830 1.00 92.56 330 VAL A O 1
ATOM 2606 N N . GLY A 1 331 ? -39.381 -15.125 14.472 1.00 87.69 331 GLY A N 1
ATOM 2607 C CA . GLY A 1 331 ? -40.283 -13.982 14.601 1.00 87.69 331 GLY A CA 1
ATOM 2608 C C . GLY A 1 331 ? -40.628 -13.705 16.063 1.00 87.69 331 GLY A C 1
ATOM 2609 O O . GLY A 1 331 ? -40.758 -14.627 16.872 1.00 87.69 331 GLY A O 1
ATOM 2610 N N . SER A 1 332 ? -40.732 -12.427 16.426 1.00 85.00 332 SER A N 1
ATOM 2611 C CA . SER A 1 332 ? -40.819 -11.968 17.822 1.00 85.00 332 SER A CA 1
ATOM 2612 C C . SER A 1 332 ? -41.902 -12.680 18.658 1.00 85.00 332 SER A C 1
ATOM 2614 O O . SER A 1 332 ? -41.600 -13.141 19.762 1.00 85.00 332 SER A O 1
ATOM 2616 N N . ALA A 1 333 ? -43.104 -12.875 18.102 1.00 85.38 333 ALA A N 1
ATOM 2617 C CA . ALA A 1 333 ? -44.245 -13.566 18.726 1.00 85.38 333 ALA A CA 1
ATOM 2618 C C . ALA A 1 333 ? -44.056 -15.088 18.959 1.00 85.38 333 ALA A C 1
ATOM 2620 O O . ALA A 1 333 ? -44.782 -15.709 19.745 1.00 85.38 333 ALA A O 1
ATOM 2621 N N . TRP A 1 334 ? -43.067 -15.696 18.297 1.00 87.56 334 TRP A N 1
ATOM 2622 C CA . TRP A 1 334 ? -42.797 -17.140 18.301 1.00 87.56 334 TRP A CA 1
ATOM 2623 C C . TRP A 1 334 ? -41.530 -17.520 19.090 1.00 87.56 334 TRP A C 1
ATOM 2625 O O . TRP A 1 334 ? -41.193 -18.698 19.242 1.00 87.56 334 TRP A O 1
ATOM 2635 N N . ARG A 1 335 ? -40.827 -16.528 19.656 1.00 87.50 335 ARG A N 1
ATOM 2636 C CA . ARG A 1 335 ? -39.653 -16.738 20.520 1.00 87.50 335 ARG A CA 1
ATOM 2637 C C . ARG A 1 335 ? -40.033 -17.462 21.822 1.00 87.50 335 ARG A C 1
ATOM 2639 O O . ARG A 1 335 ? -41.191 -17.520 22.218 1.00 87.50 335 ARG A O 1
ATOM 2646 N N . LYS A 1 336 ? -39.027 -18.027 22.501 1.00 85.31 336 LYS A N 1
ATOM 2647 C CA . LYS A 1 336 ? -39.148 -18.838 23.738 1.00 85.31 336 LYS A CA 1
ATOM 2648 C C . LYS A 1 336 ? -39.903 -20.181 23.608 1.00 85.31 336 LYS A C 1
ATOM 2650 O O . LYS A 1 336 ? -39.966 -20.904 24.592 1.00 85.31 336 LYS A O 1
ATOM 2655 N N . ARG A 1 337 ? -40.369 -20.578 22.413 1.00 88.25 337 ARG A N 1
ATOM 2656 C CA . ARG A 1 337 ? -41.025 -21.885 22.149 1.00 88.25 337 ARG A CA 1
ATOM 2657 C C . ARG A 1 337 ? -40.074 -23.022 21.716 1.00 88.25 337 ARG A C 1
ATOM 2659 O O . ARG A 1 337 ? -40.514 -24.065 21.253 1.00 88.25 337 ARG A O 1
ATOM 2666 N N . GLY A 1 338 ? -38.757 -22.817 21.803 1.00 87.75 338 GLY A N 1
ATOM 2667 C CA . GLY A 1 338 ? -37.742 -23.805 21.395 1.00 87.75 338 GLY A CA 1
ATOM 2668 C C . GLY A 1 338 ? -37.381 -23.830 19.899 1.00 87.75 338 GLY A C 1
ATOM 2669 O O . GLY A 1 338 ? -36.368 -24.425 19.554 1.00 87.75 338 GLY A O 1
ATOM 2670 N N . ILE A 1 339 ? -38.109 -23.120 19.029 1.00 92.19 339 ILE A N 1
ATOM 2671 C CA . ILE A 1 339 ? -37.915 -23.121 17.559 1.00 92.19 339 ILE A CA 1
ATOM 2672 C C . ILE A 1 339 ? -36.453 -22.873 17.144 1.00 92.19 339 ILE A C 1
ATOM 2674 O O . ILE A 1 339 ? -35.873 -23.649 16.392 1.00 92.19 339 ILE A O 1
ATOM 2678 N N . ALA A 1 340 ? -35.821 -21.824 17.684 1.00 92.31 340 ALA A N 1
ATOM 2679 C CA . ALA A 1 340 ? -34.429 -21.483 17.367 1.00 92.31 340 ALA A CA 1
ATOM 2680 C C . ALA A 1 340 ? -33.424 -22.564 17.803 1.00 92.31 340 ALA A C 1
ATOM 2682 O O . ALA A 1 340 ? -32.362 -22.691 17.204 1.00 92.31 340 ALA A O 1
ATOM 2683 N N . ARG A 1 341 ? -33.752 -23.335 18.848 1.00 93.69 341 ARG A N 1
ATOM 2684 C CA . ARG A 1 341 ? -32.927 -24.446 19.326 1.00 93.69 341 ARG A CA 1
ATOM 2685 C C . ARG A 1 341 ? -32.999 -25.611 18.344 1.00 93.69 341 ARG A C 1
ATOM 2687 O O . ARG A 1 341 ? -31.957 -26.062 17.886 1.00 93.69 341 ARG A O 1
ATOM 2694 N N . HIS A 1 342 ? -34.214 -26.002 17.964 1.00 93.69 342 HIS A N 1
ATOM 2695 C CA . HIS A 1 342 ? -34.446 -27.112 17.047 1.00 93.69 342 HIS A CA 1
ATOM 2696 C C . HIS A 1 342 ? -33.885 -26.838 15.641 1.00 93.69 342 HIS A C 1
ATOM 2698 O O . HIS A 1 342 ? -33.215 -27.692 15.076 1.00 93.69 342 HIS A O 1
ATOM 2704 N N . LEU A 1 343 ? -34.033 -25.611 15.117 1.00 94.88 343 LEU A N 1
ATOM 2705 C CA . LEU A 1 343 ? -33.396 -25.200 13.854 1.00 94.88 343 LEU A CA 1
ATOM 2706 C C . LEU A 1 343 ? -31.863 -25.349 13.880 1.00 94.88 343 LEU A C 1
ATOM 2708 O O . LEU A 1 343 ? -31.263 -25.739 12.881 1.00 94.88 343 LEU A O 1
ATOM 2712 N N . VAL A 1 344 ? -31.216 -25.037 15.009 1.00 95.31 344 VAL A N 1
ATOM 2713 C CA . VAL A 1 344 ? -29.760 -25.200 15.156 1.00 95.31 344 VAL A CA 1
ATOM 2714 C C . VAL A 1 344 ? -29.376 -26.669 15.341 1.00 95.31 344 VAL A C 1
ATOM 2716 O O . VAL A 1 344 ? -28.345 -27.074 14.814 1.00 95.31 344 VAL A O 1
ATOM 2719 N N . GLU A 1 345 ? -30.183 -27.463 16.047 1.00 93.94 345 GLU A N 1
ATOM 2720 C CA . GLU A 1 345 ? -29.994 -28.915 16.179 1.00 93.94 345 GLU A CA 1
ATOM 2721 C C . GLU A 1 345 ? -30.065 -29.594 14.794 1.00 93.94 345 GLU A C 1
ATOM 2723 O O . GLU A 1 345 ? -29.074 -30.194 14.389 1.00 93.94 345 GLU A O 1
ATOM 2728 N N . LEU A 1 346 ? -31.116 -29.347 13.996 1.00 93.06 346 LEU A N 1
ATOM 2729 C CA . LEU A 1 346 ? -31.249 -29.841 12.612 1.00 93.06 346 LEU A CA 1
ATOM 2730 C C . LEU A 1 346 ? -30.039 -29.488 11.725 1.00 93.06 346 LEU A C 1
ATOM 2732 O O . LEU A 1 346 ? -29.480 -30.353 11.050 1.00 93.06 346 LEU A O 1
ATOM 2736 N N . SER A 1 347 ? -29.592 -28.226 11.744 1.00 94.25 347 SER A N 1
ATOM 2737 C CA . SER A 1 347 ? -28.413 -27.807 10.973 1.00 94.25 347 SER A CA 1
ATOM 2738 C C . SER A 1 347 ? -27.109 -28.440 11.462 1.00 94.25 347 SER A C 1
ATOM 2740 O O . SER A 1 347 ? -26.232 -28.713 10.646 1.00 94.25 347 SER A O 1
ATOM 2742 N N . ILE A 1 348 ? -26.948 -28.665 12.771 1.00 93.12 348 ILE A N 1
ATOM 2743 C CA . ILE A 1 348 ? -25.767 -29.344 13.320 1.00 93.12 348 ILE A CA 1
ATOM 2744 C C . ILE A 1 348 ? -25.780 -30.824 12.943 1.00 93.12 348 ILE A C 1
ATOM 2746 O O . ILE A 1 348 ? -24.729 -31.349 12.580 1.00 93.12 348 ILE A O 1
ATOM 2750 N N . ASP A 1 349 ? -26.931 -31.487 12.993 1.00 92.12 349 ASP A N 1
ATOM 2751 C CA . ASP A 1 349 ? -27.045 -32.910 12.679 1.00 92.12 349 ASP A CA 1
ATOM 2752 C C . ASP A 1 349 ? -26.766 -33.166 11.187 1.00 92.12 349 ASP A C 1
ATOM 2754 O O . ASP A 1 349 ? -25.958 -34.037 10.866 1.00 92.12 349 ASP A O 1
ATOM 2758 N N . GLU A 1 350 ? -27.288 -32.332 10.278 1.00 92.56 350 GLU A N 1
ATOM 2759 C CA . GLU A 1 350 ? -26.975 -32.402 8.838 1.00 92.56 350 GLU A CA 1
ATOM 2760 C C . GLU A 1 350 ? -25.486 -32.100 8.549 1.00 92.56 350 GLU A C 1
ATOM 2762 O O . GLU A 1 350 ? -24.849 -32.811 7.767 1.00 92.56 350 GLU A O 1
ATOM 2767 N N . MET A 1 351 ? -24.878 -31.106 9.217 1.00 92.38 351 MET A N 1
ATOM 2768 C CA . MET A 1 351 ? -23.425 -30.861 9.126 1.00 92.38 351 MET A CA 1
ATOM 2769 C C . MET A 1 351 ? -22.605 -32.043 9.657 1.00 92.38 351 MET A C 1
ATOM 2771 O O . MET A 1 351 ? -21.576 -32.397 9.081 1.00 92.38 351 MET A O 1
ATOM 2775 N N . THR A 1 352 ? -23.047 -32.669 10.751 1.00 90.00 352 THR A N 1
ATOM 2776 C CA . THR A 1 352 ? -22.364 -33.816 11.369 1.00 90.00 352 THR A CA 1
ATOM 2777 C C . THR A 1 352 ? -22.458 -35.046 10.469 1.00 90.00 352 THR A C 1
ATOM 2779 O O . THR A 1 352 ? -21.452 -35.721 10.250 1.00 90.00 352 THR A O 1
ATOM 2782 N N . ALA A 1 353 ? -23.627 -35.298 9.871 1.00 86.94 353 ALA A N 1
ATOM 2783 C CA . ALA A 1 353 ? -23.833 -36.344 8.868 1.00 86.94 353 ALA A CA 1
ATOM 2784 C C . ALA A 1 353 ? -22.946 -36.134 7.627 1.00 86.94 353 ALA A C 1
ATOM 2786 O O . ALA A 1 353 ? -22.462 -37.099 7.035 1.00 86.94 353 ALA A O 1
ATOM 2787 N N . LYS A 1 354 ? -22.661 -34.873 7.280 1.00 85.69 354 LYS A N 1
ATOM 2788 C CA . LYS A 1 354 ? -21.711 -34.471 6.231 1.00 85.69 354 LYS A CA 1
ATOM 2789 C C . LYS A 1 354 ? -20.272 -34.284 6.718 1.00 85.69 354 LYS A C 1
ATOM 2791 O O . LYS A 1 354 ? -19.454 -33.711 6.001 1.00 85.69 354 LYS A O 1
ATOM 2796 N N . GLY A 1 355 ? -19.935 -34.804 7.897 1.00 85.62 355 GLY A N 1
ATOM 2797 C CA . GLY A 1 355 ? -18.557 -34.941 8.366 1.00 85.62 355 GLY A CA 1
ATOM 2798 C C . GLY A 1 355 ? -17.913 -33.673 8.927 1.00 85.62 355 GLY A C 1
ATOM 2799 O O . GLY A 1 355 ? -16.688 -33.633 9.003 1.00 85.62 355 GLY A O 1
ATOM 2800 N N . ALA A 1 356 ? -18.686 -32.657 9.325 1.00 87.38 356 ALA A N 1
ATOM 2801 C CA . ALA A 1 356 ? -18.135 -31.473 9.978 1.00 87.38 356 ALA A CA 1
ATOM 2802 C C . ALA A 1 356 ? -17.453 -31.819 11.319 1.00 87.38 356 ALA A C 1
ATOM 2804 O O . ALA A 1 356 ? -18.036 -32.461 12.193 1.00 87.38 356 ALA A O 1
ATOM 2805 N N . ASP A 1 357 ? -16.221 -31.346 11.506 1.00 86.62 357 ASP A N 1
ATOM 2806 C CA . ASP A 1 357 ? -15.437 -31.546 12.729 1.00 86.62 357 ASP A CA 1
ATOM 2807 C C . ASP A 1 357 ? -15.825 -30.544 13.833 1.00 86.62 357 ASP A C 1
ATOM 2809 O O . ASP A 1 357 ? -15.728 -30.841 15.030 1.00 86.62 357 ASP A O 1
ATOM 2813 N N . GLU A 1 358 ? -16.277 -29.351 13.435 1.00 91.44 358 GLU A N 1
ATOM 2814 C CA . GLU A 1 358 ? -16.693 -28.251 14.309 1.00 91.44 358 GLU A CA 1
ATOM 2815 C C . GLU A 1 358 ? -17.700 -27.316 13.612 1.00 91.44 358 GLU A C 1
ATOM 2817 O O . GLU A 1 358 ? -17.718 -27.199 12.384 1.00 91.44 358 GLU A O 1
ATOM 2822 N N . VAL A 1 359 ? -18.498 -26.592 14.402 1.00 94.50 359 VAL A N 1
ATOM 2823 C CA . VAL A 1 359 ? -19.429 -25.554 13.924 1.00 94.50 359 VAL A CA 1
ATOM 2824 C C . VAL A 1 359 ? -19.080 -24.214 14.560 1.00 94.50 359 VAL A C 1
ATOM 2826 O O . VAL A 1 359 ? -18.888 -24.139 15.771 1.00 94.50 359 VAL A O 1
ATOM 2829 N N . ALA A 1 360 ? -19.011 -23.147 13.764 1.00 94.38 360 ALA A N 1
ATOM 2830 C CA . ALA A 1 360 ? -18.682 -21.797 14.224 1.00 94.38 360 ALA A CA 1
ATOM 2831 C C . ALA A 1 360 ? -19.785 -20.775 13.899 1.00 94.38 360 ALA A C 1
ATOM 2833 O O . ALA A 1 360 ? -20.520 -20.938 12.926 1.00 94.38 360 ALA A O 1
ATOM 2834 N N . LEU A 1 361 ? -19.869 -19.701 14.687 1.00 95.56 361 LEU A N 1
ATOM 2835 C CA . LEU A 1 361 ? -20.730 -18.541 14.423 1.00 95.56 361 LEU A CA 1
ATOM 2836 C C . LEU A 1 361 ? -20.221 -17.284 15.140 1.00 95.56 361 LEU A C 1
ATOM 2838 O O . LEU A 1 361 ? -19.406 -17.367 16.061 1.00 95.56 361 LEU A O 1
ATOM 2842 N N . GLU A 1 362 ? -20.748 -16.122 14.768 1.00 94.12 362 GLU A N 1
ATOM 2843 C CA . GLU A 1 362 ? -20.574 -14.864 15.495 1.00 94.12 362 GLU A CA 1
ATOM 2844 C C . GLU A 1 362 ? -21.932 -14.319 15.973 1.00 94.12 362 GLU A C 1
ATOM 2846 O O . GLU A 1 362 ? -22.932 -14.416 15.270 1.00 94.12 362 GLU A O 1
ATOM 2851 N N . THR A 1 363 ? -21.984 -13.734 17.173 1.00 91.44 363 THR A N 1
ATOM 2852 C CA . THR A 1 363 ? -23.189 -13.091 17.740 1.00 91.44 363 THR A CA 1
ATOM 2853 C C . THR A 1 363 ? -22.810 -11.823 18.506 1.00 91.44 363 THR A C 1
ATOM 2855 O O . THR A 1 363 ? -21.716 -11.763 19.069 1.00 91.44 363 THR A O 1
ATOM 2858 N N . GLU A 1 364 ? -23.689 -10.814 18.537 1.00 90.19 364 GLU A N 1
ATOM 2859 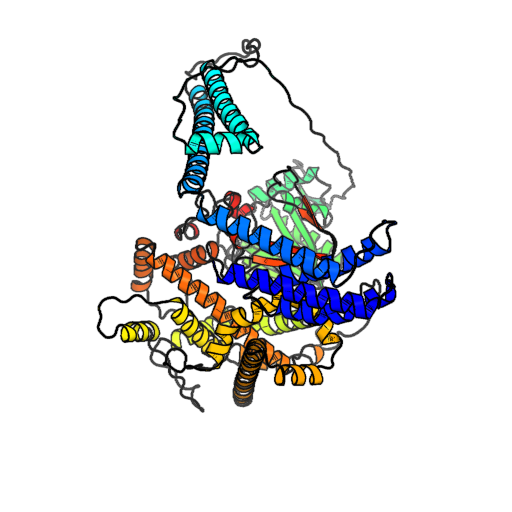C CA . GLU A 1 364 ? -23.487 -9.577 19.316 1.00 90.19 364 GLU A CA 1
ATOM 2860 C C . GLU A 1 364 ? -23.161 -9.887 20.789 1.00 90.19 364 GLU A C 1
ATOM 2862 O O . GLU A 1 364 ? -23.754 -10.785 21.396 1.00 90.19 364 GLU A O 1
ATOM 2867 N N . PHE A 1 365 ? -22.196 -9.157 21.361 1.00 89.88 365 PHE A N 1
ATOM 2868 C CA . PHE A 1 365 ? -21.667 -9.426 22.706 1.00 89.88 365 PHE A CA 1
ATOM 2869 C C . PHE A 1 365 ? -22.686 -9.211 23.840 1.00 89.88 365 PHE A C 1
ATOM 2871 O O . PHE A 1 365 ? -22.520 -9.776 24.922 1.00 89.88 365 PHE A O 1
ATOM 2878 N N . ASP A 1 366 ? -23.711 -8.395 23.591 1.00 89.25 366 ASP A N 1
ATOM 2879 C CA . ASP A 1 366 ? -24.793 -8.018 24.502 1.00 89.25 366 ASP A CA 1
ATOM 2880 C C . ASP A 1 366 ? -26.115 -8.759 24.212 1.00 89.25 366 ASP A C 1
ATOM 2882 O O . ASP A 1 366 ? -27.086 -8.611 24.957 1.00 89.25 366 ASP A O 1
ATOM 2886 N N . ASN A 1 367 ? -26.159 -9.625 23.190 1.00 89.12 367 ASN A N 1
ATOM 2887 C CA . ASN A 1 367 ? -27.314 -10.478 22.899 1.00 89.12 367 ASN A CA 1
ATOM 2888 C C . ASN A 1 367 ? -27.359 -11.689 23.852 1.00 89.12 367 ASN A C 1
ATOM 2890 O O . ASN A 1 367 ? -27.107 -12.838 23.477 1.00 89.12 367 ASN A O 1
ATOM 2894 N N . THR A 1 368 ? -27.683 -11.417 25.118 1.00 89.94 368 THR A N 1
ATOM 2895 C CA . THR A 1 368 ? -27.794 -12.414 26.193 1.00 89.94 368 THR A CA 1
ATOM 2896 C C . THR A 1 368 ? -28.700 -13.606 25.834 1.00 89.94 368 THR A C 1
ATOM 2898 O O . THR A 1 368 ? -28.286 -14.734 26.107 1.00 89.94 368 THR A O 1
ATOM 2901 N N . PRO A 1 369 ? -29.875 -13.438 25.182 1.00 88.38 369 PRO A N 1
ATOM 2902 C CA . PRO A 1 369 ? -30.698 -14.572 24.750 1.00 88.38 369 PRO A CA 1
ATOM 2903 C C . PRO A 1 369 ? -29.997 -15.508 23.753 1.00 88.38 369 PRO A C 1
ATOM 2905 O O . PRO A 1 369 ? -30.053 -16.725 23.928 1.00 88.38 369 PRO A O 1
ATOM 2908 N N . ALA A 1 370 ? -29.308 -14.970 22.739 1.00 88.50 370 ALA A N 1
ATOM 2909 C CA . ALA A 1 370 ? -28.570 -15.787 21.772 1.00 88.50 370 ALA A CA 1
ATOM 2910 C C . ALA A 1 370 ? -27.347 -16.460 22.415 1.00 88.50 370 ALA A C 1
ATOM 2912 O O . ALA A 1 370 ? -27.102 -17.646 22.198 1.00 88.50 370 ALA A O 1
ATOM 2913 N N . LEU A 1 371 ? -26.612 -15.740 23.270 1.00 91.06 371 LEU A N 1
ATOM 2914 C CA . LEU A 1 371 ? -25.481 -16.298 24.016 1.00 91.06 371 LEU A CA 1
ATOM 2915 C C . LEU A 1 371 ? -25.908 -17.451 24.938 1.00 91.06 371 LEU A C 1
ATOM 2917 O O . LEU A 1 371 ? -25.202 -18.456 25.010 1.00 91.06 371 LEU A O 1
ATOM 2921 N N . ALA A 1 372 ? -27.063 -17.338 25.602 1.00 90.88 372 ALA A N 1
ATOM 2922 C CA . ALA A 1 372 ? -27.628 -18.413 26.416 1.00 90.88 372 ALA A CA 1
ATOM 2923 C C . ALA A 1 372 ? -28.047 -19.623 25.561 1.00 90.88 372 ALA A C 1
ATOM 2925 O O . ALA A 1 372 ? -27.712 -20.754 25.911 1.00 90.88 372 ALA A O 1
ATOM 2926 N N . LEU A 1 373 ? -28.709 -19.393 24.419 1.00 92.75 373 LEU A N 1
ATOM 2927 C CA . LEU A 1 373 ? -29.098 -20.442 23.468 1.00 92.75 373 LEU A CA 1
ATOM 2928 C C . LEU A 1 373 ? -27.884 -21.244 22.975 1.00 92.75 373 LEU A C 1
ATOM 2930 O O . LEU A 1 373 ? -27.860 -22.468 23.095 1.00 92.75 373 LEU A O 1
ATOM 2934 N N . TYR A 1 374 ? -26.861 -20.566 22.451 1.00 95.38 374 TYR A N 1
ATOM 2935 C CA . TYR A 1 374 ? -25.681 -21.238 21.909 1.00 95.38 374 TYR A CA 1
ATOM 2936 C C . TYR A 1 374 ? -24.846 -21.917 23.004 1.00 95.38 374 TYR A C 1
ATOM 2938 O O . TYR A 1 374 ? -24.365 -23.031 22.797 1.00 95.38 374 TYR A O 1
ATOM 2946 N N . SER A 1 375 ? -24.735 -21.316 24.195 1.00 89.75 375 SER A N 1
ATOM 2947 C CA . SER A 1 375 ? -24.064 -21.959 25.333 1.00 89.75 375 SER A CA 1
ATOM 2948 C C . SER A 1 375 ? -24.789 -23.234 25.782 1.00 89.75 375 SER A C 1
ATOM 2950 O O . SER A 1 375 ? -24.127 -24.227 26.073 1.00 89.75 375 SER A O 1
ATOM 2952 N N . ALA A 1 376 ? -26.127 -23.244 25.798 1.00 89.94 376 ALA A N 1
ATOM 2953 C CA . ALA A 1 376 ? -26.921 -24.437 26.115 1.00 89.94 376 ALA A CA 1
ATOM 2954 C C . ALA A 1 376 ? -26.796 -25.540 25.046 1.00 89.94 376 ALA A C 1
ATOM 2956 O O . ALA A 1 376 ? -26.917 -26.722 25.358 1.00 89.94 376 ALA A O 1
ATOM 2957 N N . LEU A 1 377 ? -26.507 -25.162 23.797 1.00 91.56 377 LEU A N 1
ATOM 2958 C CA . LEU A 1 377 ? -26.228 -26.074 22.683 1.00 91.56 377 LEU A CA 1
ATOM 2959 C C . LEU A 1 377 ? -24.767 -26.561 22.623 1.00 91.56 377 LEU A C 1
ATOM 2961 O O . LEU A 1 377 ? -24.421 -27.325 21.718 1.00 91.56 377 LEU A O 1
ATOM 2965 N N . GLY A 1 378 ? -23.918 -26.157 23.576 1.00 89.75 378 GLY A N 1
ATOM 2966 C CA . GLY A 1 378 ? -22.529 -26.612 23.702 1.00 89.75 378 GLY A CA 1
ATOM 2967 C C . GLY A 1 378 ? -21.494 -25.790 22.928 1.00 89.75 378 GLY A C 1
ATOM 2968 O O . GLY A 1 378 ? -20.375 -26.262 22.735 1.00 89.75 378 GLY A O 1
ATOM 2969 N N . PHE A 1 379 ? -21.831 -24.578 22.478 1.00 94.19 379 PHE A N 1
ATOM 2970 C CA . PHE A 1 379 ? -20.841 -23.661 21.908 1.00 94.19 379 PHE A CA 1
ATOM 2971 C C . PHE A 1 379 ? -20.017 -22.976 23.009 1.00 94.19 379 PHE A C 1
ATOM 2973 O O . PHE A 1 379 ? -20.567 -22.419 23.960 1.00 94.19 379 PHE A O 1
ATOM 2980 N N . VAL A 1 380 ? -18.696 -22.936 22.832 1.00 88.19 380 VAL A N 1
ATOM 2981 C CA . VAL A 1 380 ? -17.750 -22.200 23.683 1.00 88.19 380 VAL A CA 1
ATOM 2982 C C . VAL A 1 380 ? -17.295 -20.901 23.013 1.00 88.19 380 VAL A C 1
ATOM 2984 O O . VAL A 1 380 ? -17.269 -20.790 21.788 1.00 88.19 380 VAL A O 1
ATOM 2987 N N . ARG A 1 381 ? -16.928 -19.894 23.813 1.00 90.50 381 ARG A N 1
ATOM 2988 C CA . ARG A 1 381 ? -16.389 -18.614 23.319 1.00 90.50 381 ARG A CA 1
ATOM 2989 C C . ARG A 1 381 ? -14.926 -18.806 22.902 1.00 90.50 381 ARG A C 1
ATOM 2991 O O . ARG A 1 381 ? -14.087 -19.027 23.765 1.00 90.50 381 ARG A O 1
ATOM 2998 N N . GLU A 1 382 ? -14.622 -18.689 21.608 1.00 85.00 382 GLU A N 1
ATOM 2999 C CA . GLU A 1 382 ? -13.240 -18.730 21.094 1.00 85.00 382 GLU A CA 1
ATOM 3000 C C . GLU A 1 382 ? -12.538 -17.389 21.349 1.00 85.00 382 GLU A C 1
ATOM 3002 O O . GLU A 1 382 ? -11.429 -17.343 21.874 1.00 85.00 382 GLU A O 1
ATOM 3007 N N . LYS A 1 383 ? -13.185 -16.280 20.964 1.00 82.62 383 LYS A N 1
ATOM 3008 C CA . LYS A 1 383 ? -12.627 -14.924 21.077 1.00 82.62 383 LYS A CA 1
ATOM 3009 C C . LYS A 1 383 ? -13.693 -13.836 20.975 1.00 82.62 383 LYS A C 1
ATOM 3011 O O . LYS A 1 383 ? -14.787 -14.056 20.455 1.00 82.62 383 LYS A O 1
ATOM 3016 N N . ARG A 1 384 ? -13.336 -12.634 21.431 1.00 88.25 384 ARG A N 1
ATOM 3017 C CA . ARG A 1 384 ? -14.088 -11.392 21.208 1.00 88.25 384 ARG A CA 1
ATOM 3018 C C . ARG A 1 384 ? -13.541 -10.685 19.966 1.00 88.25 384 ARG A C 1
ATOM 3020 O O . ARG A 1 384 ? -12.329 -10.556 19.813 1.00 88.25 384 ARG A O 1
ATOM 3027 N N . LEU A 1 385 ? -14.432 -10.254 19.084 1.00 80.75 385 LEU A N 1
ATOM 3028 C CA . LEU A 1 385 ? -14.140 -9.475 17.887 1.00 80.75 385 LEU A CA 1
ATOM 3029 C C . LEU A 1 385 ? -14.631 -8.049 18.138 1.00 80.75 385 LEU A C 1
ATOM 3031 O O . LEU A 1 385 ? -15.835 -7.819 18.235 1.00 80.75 385 LEU A O 1
ATOM 3035 N N . PHE A 1 386 ? -13.700 -7.112 18.304 1.00 79.69 386 PHE A N 1
ATOM 3036 C CA . PHE A 1 386 ? -14.030 -5.727 18.636 1.00 79.69 386 PHE A CA 1
ATOM 3037 C C . PHE A 1 386 ? -14.582 -4.978 17.418 1.00 79.69 386 PHE A C 1
ATOM 3039 O O . PHE A 1 386 ? -13.995 -5.074 16.340 1.00 79.69 386 PHE A O 1
ATOM 3046 N N . ARG A 1 387 ? -15.685 -4.234 17.593 1.00 76.81 387 ARG A N 1
ATOM 3047 C CA . ARG A 1 387 ? -16.399 -3.490 16.532 1.00 76.81 387 ARG A CA 1
ATOM 3048 C C . ARG A 1 387 ? -16.654 -4.339 15.273 1.00 76.81 387 ARG A C 1
ATOM 3050 O O . ARG A 1 387 ? -16.324 -3.935 14.160 1.00 76.81 387 ARG A O 1
ATOM 3057 N N . PHE A 1 388 ? -17.179 -5.548 15.472 1.00 72.50 388 PHE A N 1
ATOM 3058 C CA . PHE A 1 388 ? -17.440 -6.515 14.402 1.00 72.50 388 PHE A CA 1
ATOM 3059 C C . PHE A 1 388 ? -18.668 -6.148 13.560 1.00 72.50 388 PHE A C 1
ATOM 3061 O O . PHE A 1 388 ? -18.653 -6.342 12.347 1.00 72.50 388 PHE A O 1
ATOM 3068 N N . TYR A 1 389 ? -19.705 -5.613 14.205 1.00 73.62 389 TYR A N 1
ATOM 3069 C CA . TYR A 1 389 ? -20.934 -5.161 13.558 1.00 73.62 389 TYR A CA 1
ATOM 3070 C C . TYR A 1 389 ? -20.808 -3.700 13.097 1.00 73.62 389 TYR A C 1
ATOM 3072 O O . TYR A 1 389 ? -20.089 -2.897 13.699 1.00 73.62 389 TYR A O 1
ATOM 3080 N N . MET A 1 390 ? -21.523 -3.336 12.032 1.00 64.62 390 MET A N 1
ATOM 3081 C CA . MET A 1 390 ? -21.559 -1.992 11.435 1.00 64.62 390 MET A CA 1
ATOM 3082 C C . MET A 1 390 ? -22.121 -0.941 12.400 1.00 64.62 390 MET A C 1
ATOM 3084 O O . MET A 1 390 ? -21.742 0.226 12.327 1.00 64.62 390 MET A O 1
ATOM 3088 N N . ASN A 1 391 ? -22.968 -1.361 13.346 1.00 72.56 391 ASN A N 1
ATOM 3089 C CA . ASN A 1 391 ? -23.435 -0.544 14.473 1.00 72.56 391 ASN A CA 1
ATOM 3090 C C . ASN A 1 391 ? -22.339 -0.251 15.531 1.00 72.56 391 ASN A C 1
ATOM 3092 O O . ASN A 1 391 ? -22.601 0.422 16.526 1.00 72.56 391 ASN A O 1
ATOM 3096 N N . GLY A 1 392 ? -21.113 -0.750 15.334 1.00 72.12 392 GLY A N 1
ATOM 3097 C CA . GLY A 1 392 ? -19.970 -0.561 16.225 1.00 72.12 392 GLY A CA 1
ATOM 3098 C C . GLY A 1 392 ? -19.909 -1.534 17.404 1.00 72.12 392 GLY A C 1
ATOM 3099 O O . GLY A 1 392 ? -18.963 -1.449 18.190 1.00 72.12 392 GLY A O 1
ATOM 3100 N N . LYS A 1 393 ? -20.863 -2.464 17.544 1.00 77.25 393 LYS A N 1
ATOM 3101 C CA . LYS A 1 393 ? -20.844 -3.478 18.604 1.00 77.25 393 LYS A CA 1
ATOM 3102 C C . LYS A 1 393 ? -19.793 -4.557 18.360 1.00 77.25 393 LYS A C 1
ATOM 3104 O O . LYS A 1 393 ? -19.464 -4.929 17.230 1.00 77.25 393 LYS A O 1
ATOM 3109 N N . ASP A 1 394 ? -19.313 -5.121 19.459 1.00 88.50 394 ASP A N 1
ATOM 3110 C CA . ASP A 1 394 ? -18.458 -6.301 19.443 1.00 88.50 394 ASP A CA 1
ATOM 3111 C C . ASP A 1 394 ? -19.268 -7.574 19.160 1.00 88.50 394 ASP A C 1
ATOM 3113 O O . ASP A 1 394 ? -20.453 -7.668 19.488 1.00 88.50 394 ASP A O 1
ATOM 3117 N N . ALA A 1 395 ? -18.597 -8.598 18.637 1.00 90.62 395 ALA A N 1
ATOM 3118 C CA . ALA A 1 395 ? -19.133 -9.952 18.572 1.00 90.62 395 ALA A CA 1
ATOM 3119 C C . ALA A 1 395 ? -18.343 -10.906 19.471 1.00 90.62 395 ALA A C 1
ATOM 3121 O O . ALA A 1 395 ? -17.121 -10.795 19.598 1.00 90.62 395 ALA A O 1
ATOM 3122 N N . PHE A 1 396 ? -19.015 -11.909 20.030 1.00 93.06 396 PHE A N 1
ATOM 3123 C CA . PHE A 1 396 ? -18.338 -13.140 20.422 1.00 93.06 396 PHE A CA 1
ATOM 3124 C C . PHE A 1 396 ? -18.362 -14.113 19.253 1.00 93.06 396 PHE A C 1
ATOM 3126 O O . PHE A 1 396 ? -19.422 -14.411 18.700 1.00 93.06 396 PHE A O 1
ATOM 3133 N N . ARG A 1 397 ? -17.186 -14.636 18.913 1.00 93.00 397 ARG A N 1
ATOM 3134 C CA . ARG A 1 397 ? -17.054 -15.785 18.029 1.00 93.00 397 ARG A CA 1
ATOM 3135 C C . ARG A 1 397 ? -17.148 -17.050 18.866 1.00 93.00 397 ARG A C 1
ATOM 3137 O O . ARG A 1 397 ? -16.368 -17.237 19.805 1.00 93.00 397 ARG A O 1
ATOM 3144 N N . LEU A 1 398 ? -18.128 -17.879 18.542 1.00 93.38 398 LEU A N 1
ATOM 3145 C CA . LEU A 1 398 ? -18.435 -19.115 19.243 1.00 93.38 398 LEU A CA 1
ATOM 3146 C C . LEU A 1 398 ? -18.089 -20.317 18.363 1.00 93.38 398 LEU A C 1
ATOM 3148 O O . LEU A 1 398 ? -18.280 -20.268 17.147 1.00 93.38 398 LEU A O 1
ATOM 3152 N N . ILE A 1 399 ? -17.603 -21.396 18.976 1.00 92.69 399 ILE A N 1
ATOM 3153 C CA . ILE A 1 399 ? -17.296 -22.665 18.305 1.00 92.69 399 ILE A CA 1
ATOM 3154 C C . ILE A 1 399 ? -17.859 -23.825 19.128 1.00 92.69 399 ILE A C 1
ATOM 3156 O O . ILE A 1 399 ? -17.721 -23.847 20.348 1.00 92.69 399 ILE A O 1
ATOM 3160 N N . LYS A 1 400 ? -18.470 -24.805 18.463 1.00 93.38 400 LYS A N 1
ATOM 3161 C CA . LYS A 1 400 ? -18.841 -26.107 19.020 1.00 93.38 400 LYS A CA 1
ATOM 3162 C C . LYS A 1 400 ? -18.003 -27.190 18.328 1.00 93.38 400 LYS A C 1
ATOM 3164 O O . LYS A 1 400 ? -18.235 -27.439 17.144 1.00 93.38 400 LYS A O 1
ATOM 3169 N N . PRO A 1 401 ? -17.044 -27.837 19.012 1.00 88.50 401 PRO A N 1
ATOM 3170 C CA . PRO A 1 401 ? -16.382 -29.017 18.468 1.00 88.50 401 PRO A CA 1
ATOM 3171 C C . PRO A 1 401 ? -17.380 -30.183 18.429 1.00 88.50 401 PRO A C 1
ATOM 3173 O O . PRO A 1 401 ? -18.034 -30.475 19.430 1.00 88.50 401 PRO A O 1
ATOM 3176 N N . LEU A 1 402 ? -17.502 -30.843 17.277 1.00 84.69 402 LEU A N 1
ATOM 3177 C CA . LEU A 1 402 ? -18.361 -32.020 17.096 1.00 84.69 402 LEU A CA 1
ATOM 3178 C C . LEU A 1 402 ? -17.567 -33.314 17.317 1.00 84.69 402 LEU A C 1
ATOM 3180 O O . LEU A 1 402 ? -18.069 -34.279 17.893 1.00 84.69 402 LEU A O 1
ATOM 3184 N N . ARG A 1 403 ? -16.287 -33.316 16.930 1.00 69.31 403 ARG A N 1
ATOM 3185 C CA . ARG A 1 403 ? -15.371 -34.446 17.115 1.00 69.31 403 ARG A CA 1
ATOM 3186 C C . ARG A 1 403 ? -14.580 -34.320 18.420 1.00 69.31 403 ARG A C 1
ATOM 3188 O O . ARG A 1 403 ? -13.936 -33.304 18.679 1.00 69.31 403 ARG A O 1
ATOM 3195 N N . ARG A 1 404 ? -14.544 -35.388 19.231 1.00 39.09 404 ARG A N 1
ATOM 3196 C CA . ARG A 1 404 ? -13.595 -35.503 20.356 1.00 39.09 404 ARG A CA 1
ATOM 3197 C C . ARG A 1 404 ? -12.172 -35.652 19.814 1.00 39.09 404 ARG A C 1
ATOM 3199 O O . ARG A 1 404 ? -11.730 -36.763 19.524 1.00 39.09 404 ARG A O 1
ATOM 3206 N N . VAL A 1 405 ? -11.439 -34.545 19.726 1.00 35.88 405 VAL A N 1
ATOM 3207 C CA . VAL A 1 405 ? -10.005 -34.561 19.418 1.00 35.88 405 VAL A CA 1
ATOM 3208 C C . VAL A 1 405 ? -9.241 -35.152 20.608 1.00 35.88 405 VAL A C 1
ATOM 3210 O O . VAL A 1 405 ? -8.905 -34.453 21.561 1.00 35.88 405 VAL A O 1
ATOM 3213 N N . LYS A 1 406 ? -8.933 -36.453 20.547 1.00 28.62 406 LYS A N 1
ATOM 3214 C CA . LYS A 1 406 ? -7.780 -36.996 21.274 1.00 28.62 406 LYS A CA 1
ATOM 3215 C C . LYS A 1 406 ? -6.528 -36.439 20.599 1.00 28.62 406 LYS A C 1
ATOM 3217 O O . LYS A 1 406 ? -6.168 -36.913 19.526 1.00 28.62 406 LYS A O 1
ATOM 3222 N N . GLN A 1 407 ? -5.869 -35.456 21.208 1.00 30.12 407 GLN A N 1
ATOM 3223 C CA . GLN A 1 407 ? -4.488 -35.148 20.829 1.00 30.12 407 GLN A CA 1
ATOM 3224 C C . GLN A 1 407 ? -3.605 -36.343 21.211 1.00 30.12 407 GLN A C 1
ATOM 3226 O O . GLN A 1 407 ? -3.701 -36.856 22.328 1.00 30.12 407 GLN A O 1
ATOM 3231 N N . PRO A 1 408 ? -2.783 -36.810 20.268 1.00 26.91 408 PRO A N 1
ATOM 3232 C CA . PRO A 1 408 ? -1.343 -36.651 20.446 1.00 26.91 408 PRO A CA 1
ATOM 3233 C C . PRO A 1 408 ? -0.756 -35.714 19.388 1.00 26.91 408 PRO A C 1
ATOM 3235 O O . PRO A 1 408 ? -1.190 -35.692 18.239 1.00 26.91 408 PRO A O 1
ATOM 3238 N N . ILE A 1 409 ? 0.268 -34.956 19.774 1.00 35.38 409 ILE A N 1
ATOM 3239 C CA . ILE A 1 409 ? 1.060 -34.145 18.847 1.00 35.38 409 ILE A CA 1
ATOM 3240 C C . ILE A 1 409 ? 2.107 -35.060 18.201 1.00 35.38 409 ILE A C 1
ATOM 3242 O O . ILE A 1 409 ? 3.150 -35.322 18.795 1.00 35.38 409 ILE A O 1
ATOM 3246 N N . SER A 1 410 ? 1.809 -35.600 17.019 1.00 29.75 410 SER A N 1
ATOM 3247 C CA . SER A 1 410 ? 2.780 -36.127 16.037 1.00 29.75 410 SER A CA 1
ATOM 3248 C C . SER A 1 410 ? 2.052 -36.631 14.782 1.00 29.75 410 SER A C 1
ATOM 3250 O O . SER A 1 410 ? 0.887 -37.008 14.846 1.00 29.75 410 SER A O 1
ATOM 3252 N N . ASN A 1 411 ? 2.771 -36.663 13.655 1.00 25.33 411 ASN A N 1
ATOM 3253 C CA . ASN A 1 411 ? 2.394 -37.302 12.385 1.00 25.33 411 ASN A CA 1
ATOM 3254 C C . ASN A 1 411 ? 1.260 -36.627 11.583 1.00 25.33 411 ASN A C 1
ATOM 3256 O O . ASN A 1 411 ? 0.135 -37.113 11.517 1.00 25.33 411 ASN A O 1
ATOM 3260 N N . VAL A 1 412 ? 1.613 -35.559 10.857 1.00 27.05 412 VAL A N 1
ATOM 3261 C CA . VAL A 1 412 ? 0.948 -35.198 9.590 1.00 27.05 412 VAL A CA 1
ATOM 3262 C C . VAL A 1 412 ? 2.020 -35.020 8.515 1.00 27.05 412 VAL A C 1
ATOM 3264 O O . VAL A 1 412 ? 2.405 -33.900 8.187 1.00 27.05 412 VAL A O 1
ATOM 3267 N N . LEU A 1 413 ? 2.501 -36.144 7.986 1.00 28.64 413 LEU A N 1
ATOM 3268 C CA . LEU A 1 413 ? 3.229 -36.216 6.723 1.00 28.64 413 LEU A CA 1
ATOM 3269 C C . LEU A 1 413 ? 2.754 -37.442 5.926 1.00 28.64 413 LEU A C 1
ATOM 3271 O O . LEU A 1 413 ? 2.509 -38.500 6.497 1.00 28.64 413 LEU A O 1
ATOM 3275 N N . GLU A 1 414 ? 2.701 -37.234 4.609 1.00 24.86 414 GLU A N 1
ATOM 3276 C CA . GLU A 1 414 ? 2.574 -38.199 3.501 1.00 24.86 414 GLU A CA 1
ATOM 3277 C C . GLU A 1 414 ? 1.192 -38.724 3.031 1.00 24.86 414 GLU A C 1
ATOM 3279 O O . GLU A 1 414 ? 0.294 -39.037 3.805 1.00 24.86 414 GLU A O 1
ATOM 3284 N N . TYR A 1 415 ? 1.124 -38.843 1.690 1.00 22.47 415 TYR A N 1
ATOM 3285 C CA . TYR A 1 415 ? 0.108 -39.412 0.777 1.00 22.47 415 TYR A CA 1
ATOM 3286 C C . TYR A 1 415 ? -1.290 -38.758 0.711 1.00 22.47 415 TYR A C 1
ATOM 3288 O O . TYR A 1 415 ? -2.011 -38.681 1.696 1.00 22.47 415 TYR A O 1
ATOM 3296 N N . GLY A 1 416 ? -1.780 -38.306 -0.454 1.00 24.23 416 GLY A N 1
ATOM 3297 C CA . GLY A 1 416 ? -1.185 -38.135 -1.799 1.00 24.23 416 GLY A CA 1
ATOM 3298 C C . GLY A 1 416 ? -2.020 -37.098 -2.582 1.00 24.23 416 GLY A C 1
ATOM 3299 O O . GLY A 1 416 ? -3.196 -36.921 -2.287 1.00 24.23 416 GLY A O 1
ATOM 3300 N N . ASN A 1 417 ? -1.466 -36.219 -3.423 1.00 31.23 417 ASN A N 1
ATOM 3301 C CA . ASN A 1 417 ? -0.917 -36.484 -4.761 1.00 31.23 417 ASN A CA 1
ATOM 3302 C C . ASN A 1 417 ? -1.833 -37.334 -5.658 1.00 31.23 417 ASN A C 1
ATOM 3304 O O . ASN A 1 417 ? -1.723 -38.551 -5.627 1.00 31.23 417 ASN A O 1
ATOM 3308 N N . GLU A 1 418 ? -2.633 -36.677 -6.512 1.00 24.36 418 GLU A N 1
ATOM 3309 C CA . GLU A 1 418 ? -2.620 -36.914 -7.969 1.00 24.36 418 GLU A CA 1
ATOM 3310 C C . GLU A 1 418 ? -3.422 -35.851 -8.759 1.00 24.36 418 GLU A C 1
ATOM 3312 O O . GLU A 1 418 ? -4.457 -35.382 -8.294 1.00 24.36 418 GLU A O 1
ATOM 3317 N N . ILE A 1 419 ? -2.938 -35.522 -9.973 1.00 27.83 419 ILE A N 1
ATOM 3318 C CA . ILE A 1 419 ? -3.636 -34.827 -11.086 1.00 27.83 419 ILE A CA 1
ATOM 3319 C C . ILE A 1 419 ? -3.976 -33.323 -10.836 1.00 27.83 419 ILE A C 1
ATOM 3321 O O . ILE A 1 419 ? -4.749 -32.971 -9.954 1.00 27.83 419 ILE A O 1
ATOM 3325 N N . CYS A 1 420 ? -3.488 -32.331 -11.602 1.00 24.38 420 CYS A N 1
ATOM 3326 C CA . CYS A 1 420 ? -2.806 -32.354 -12.906 1.00 24.38 420 CYS A CA 1
ATOM 3327 C C . CYS A 1 420 ? -1.801 -31.190 -13.083 1.00 24.38 420 CYS A C 1
ATOM 3329 O O . CYS A 1 420 ? -1.987 -30.095 -12.544 1.00 24.38 420 CYS A O 1
ATOM 3331 N N . ASP A 1 421 ? -0.777 -31.418 -13.906 1.00 27.05 421 ASP A N 1
ATOM 3332 C CA . ASP A 1 421 ? 0.389 -30.553 -14.116 1.00 27.05 421 ASP A CA 1
ATOM 3333 C C . ASP A 1 421 ? 0.126 -29.162 -14.708 1.00 27.05 421 ASP A C 1
ATOM 3335 O O . ASP A 1 421 ? -0.473 -29.011 -15.773 1.00 27.05 421 ASP A O 1
ATOM 3339 N N . VAL A 1 422 ? 0.750 -28.145 -14.096 1.00 26.47 422 VAL A N 1
ATOM 3340 C CA . VAL A 1 422 ? 1.253 -26.955 -14.805 1.00 26.47 422 VAL A CA 1
ATOM 3341 C C . VAL A 1 422 ? 2.559 -26.475 -14.145 1.00 26.47 422 VAL A C 1
ATOM 3343 O O . VAL A 1 422 ? 2.534 -25.643 -13.236 1.00 26.47 422 VAL A O 1
ATOM 3346 N N . GLU A 1 423 ? 3.711 -26.940 -14.639 1.00 29.75 423 GLU A N 1
ATOM 3347 C CA . GLU A 1 423 ? 5.056 -26.510 -14.209 1.00 29.75 423 GLU A CA 1
ATOM 3348 C C . GLU A 1 423 ? 5.293 -24.984 -14.345 1.00 29.75 423 GLU A C 1
ATOM 3350 O O . GLU A 1 423 ? 5.755 -24.520 -15.387 1.00 29.75 423 GLU A O 1
ATOM 3355 N N . TRP A 1 424 ? 5.066 -24.158 -13.312 1.00 25.69 424 TRP A N 1
ATOM 3356 C CA . TRP A 1 424 ? 5.538 -22.755 -13.328 1.00 25.69 424 TRP A CA 1
ATOM 3357 C C . TRP A 1 424 ? 5.969 -22.198 -11.951 1.00 25.69 424 TRP A C 1
ATOM 3359 O O . TRP A 1 424 ? 5.285 -21.371 -11.351 1.00 25.69 424 TRP A O 1
ATOM 3369 N N . ARG A 1 425 ? 7.224 -22.504 -11.569 1.00 28.91 425 ARG A N 1
ATOM 3370 C CA . ARG A 1 425 ? 8.098 -21.757 -10.619 1.00 28.91 425 ARG A CA 1
ATOM 3371 C C . ARG A 1 425 ? 7.661 -21.737 -9.139 1.00 28.91 425 ARG A C 1
ATOM 3373 O O . ARG A 1 425 ? 7.136 -20.743 -8.640 1.00 28.91 425 ARG A O 1
ATOM 3380 N N . GLU A 1 426 ? 8.024 -22.787 -8.411 1.00 31.98 426 GLU A N 1
ATOM 3381 C CA . GLU A 1 426 ? 7.390 -23.157 -7.134 1.00 31.98 426 GLU A CA 1
ATOM 3382 C C . GLU A 1 426 ? 7.925 -22.504 -5.842 1.00 31.98 426 GLU A C 1
ATOM 3384 O O . GLU A 1 426 ? 7.173 -22.369 -4.876 1.00 31.98 426 GLU A O 1
ATOM 3389 N N . THR A 1 427 ? 9.179 -22.042 -5.772 1.00 32.59 427 THR A N 1
ATOM 3390 C CA . THR A 1 427 ? 9.795 -21.697 -4.466 1.00 32.59 427 THR A CA 1
ATOM 3391 C C . THR A 1 427 ? 9.306 -20.397 -3.812 1.00 32.59 427 THR A C 1
ATOM 3393 O O . THR A 1 427 ? 9.446 -20.227 -2.608 1.00 32.59 427 THR A O 1
ATOM 3396 N N . GLY A 1 428 ? 8.705 -19.458 -4.552 1.00 35.19 428 GLY A N 1
ATOM 3397 C CA . GLY A 1 428 ? 8.332 -18.145 -3.994 1.00 35.19 428 GLY A CA 1
ATOM 3398 C C . GLY A 1 428 ? 6.998 -18.098 -3.234 1.00 35.19 428 GLY A C 1
ATOM 3399 O O . GLY A 1 428 ? 6.766 -17.184 -2.443 1.00 35.19 428 GLY A O 1
ATOM 3400 N N . GLY A 1 429 ? 6.088 -19.039 -3.506 1.00 37.84 429 GLY A N 1
ATOM 3401 C CA . GLY A 1 429 ? 4.726 -19.027 -2.959 1.00 37.84 429 GLY A CA 1
ATOM 3402 C C . GLY A 1 429 ? 4.640 -19.647 -1.568 1.00 37.84 429 GLY A C 1
ATOM 3403 O O . GLY A 1 429 ? 4.147 -19.000 -0.643 1.00 37.84 429 GLY A O 1
ATOM 3404 N N . ARG A 1 430 ? 5.152 -20.879 -1.442 1.00 37.22 430 ARG A N 1
ATOM 3405 C CA . ARG A 1 430 ? 5.101 -21.703 -0.225 1.00 37.22 430 ARG A CA 1
ATOM 3406 C C . ARG A 1 430 ? 5.918 -21.067 0.898 1.00 37.22 430 ARG A C 1
ATOM 3408 O O . ARG A 1 430 ? 5.328 -20.691 1.905 1.00 37.22 430 ARG A O 1
ATOM 3415 N N . THR A 1 431 ? 7.202 -20.777 0.651 1.00 42.78 431 THR A N 1
ATOM 3416 C CA . THR A 1 431 ? 8.086 -20.078 1.602 1.00 42.78 431 THR A CA 1
ATOM 3417 C C . THR A 1 431 ? 7.438 -18.817 2.159 1.00 42.78 431 THR A C 1
ATOM 3419 O O . THR A 1 431 ? 7.419 -18.643 3.364 1.00 42.78 431 THR A O 1
ATOM 3422 N N . GLN A 1 432 ? 6.822 -17.969 1.326 1.00 41.72 432 GLN A N 1
ATOM 3423 C CA . GLN A 1 432 ? 6.227 -16.714 1.799 1.00 41.72 432 GLN A CA 1
ATOM 3424 C C . GLN A 1 432 ? 4.939 -16.894 2.626 1.00 41.72 432 GLN A C 1
ATOM 3426 O O . GLN A 1 432 ? 4.635 -16.036 3.456 1.00 41.72 432 GLN A O 1
ATOM 3431 N N . ILE A 1 433 ? 4.176 -17.972 2.414 1.00 44.66 433 ILE A N 1
ATOM 3432 C CA . ILE A 1 433 ? 3.037 -18.316 3.280 1.00 44.66 433 ILE A CA 1
ATOM 3433 C C . ILE A 1 433 ? 3.562 -18.801 4.634 1.00 44.66 433 ILE A C 1
ATOM 3435 O O . ILE A 1 433 ? 3.087 -18.314 5.655 1.00 44.66 433 ILE A O 1
ATOM 3439 N N . THR A 1 434 ? 4.591 -19.653 4.643 1.00 46.84 434 THR A N 1
ATOM 3440 C CA . THR A 1 434 ? 5.279 -20.105 5.862 1.00 46.84 434 THR A CA 1
ATOM 3441 C C . THR A 1 434 ? 5.899 -18.932 6.627 1.00 46.84 434 THR A C 1
ATOM 3443 O O . THR A 1 434 ? 5.625 -18.768 7.813 1.00 46.84 434 THR A O 1
ATOM 3446 N N . THR A 1 435 ? 6.621 -18.026 5.950 1.00 46.50 435 THR A N 1
ATOM 3447 C CA . THR A 1 435 ? 7.167 -16.809 6.572 1.00 46.50 435 THR A CA 1
ATOM 3448 C C . THR A 1 435 ? 6.045 -15.951 7.160 1.00 46.50 435 THR A C 1
ATOM 3450 O O . THR A 1 435 ? 6.132 -15.567 8.319 1.00 46.50 435 THR A O 1
ATOM 3453 N N . LYS A 1 436 ? 4.959 -15.664 6.417 1.00 50.97 436 LYS A N 1
ATOM 3454 C CA . LYS A 1 436 ? 3.845 -14.865 6.964 1.00 50.97 436 LYS A CA 1
ATOM 3455 C C . LYS A 1 436 ? 3.148 -15.581 8.130 1.00 50.97 436 LYS A C 1
ATOM 3457 O O . LYS A 1 436 ? 2.734 -14.907 9.066 1.00 50.97 436 LYS A O 1
ATOM 3462 N N . GLY A 1 437 ? 3.064 -16.912 8.112 1.00 50.00 437 GLY A N 1
ATOM 3463 C CA . GLY A 1 437 ? 2.590 -17.725 9.234 1.00 50.00 437 GLY A CA 1
ATOM 3464 C C . GLY A 1 437 ? 3.425 -17.503 10.497 1.00 50.00 437 GLY A C 1
ATOM 3465 O O . GLY A 1 437 ? 2.872 -17.078 11.507 1.00 50.00 437 GLY A O 1
ATOM 3466 N N . ALA A 1 438 ? 4.746 -17.674 10.401 1.00 53.78 438 ALA A N 1
ATOM 3467 C CA . ALA A 1 438 ? 5.694 -17.433 11.495 1.00 53.78 438 ALA A CA 1
ATOM 3468 C C . ALA A 1 438 ? 5.730 -15.965 11.976 1.00 53.78 438 ALA A C 1
ATOM 3470 O O . ALA A 1 438 ? 6.030 -15.693 13.133 1.00 53.78 438 ALA A O 1
ATOM 3471 N N . LEU A 1 439 ? 5.404 -15.006 11.102 1.00 56.00 439 LEU A N 1
ATOM 3472 C CA . LEU A 1 439 ? 5.408 -13.570 11.412 1.00 56.00 439 LEU A CA 1
ATOM 3473 C C . LEU A 1 439 ? 4.093 -13.035 11.991 1.00 56.00 439 LEU A C 1
ATOM 3475 O O . LEU A 1 439 ? 4.098 -12.005 12.658 1.00 56.00 439 LEU A O 1
ATOM 3479 N N . THR A 1 440 ? 2.960 -13.692 11.736 1.00 57.47 440 THR A N 1
ATOM 3480 C CA . THR A 1 440 ? 1.641 -13.191 12.170 1.00 57.47 440 THR A CA 1
ATOM 3481 C C . THR A 1 440 ? 1.510 -13.039 13.700 1.00 57.47 440 THR A C 1
ATOM 3483 O O . THR A 1 440 ? 0.924 -12.042 14.119 1.00 57.47 440 THR A O 1
ATOM 3486 N N . PRO A 1 441 ? 2.066 -13.927 14.557 1.00 54.22 441 PRO A N 1
ATOM 3487 C CA . PRO A 1 441 ? 2.059 -13.736 16.014 1.00 54.22 441 PRO A CA 1
ATOM 3488 C C . PRO A 1 441 ? 2.731 -12.434 16.480 1.00 54.22 441 PRO A C 1
ATOM 3490 O O . PRO A 1 441 ? 2.350 -11.870 17.507 1.00 54.22 441 PRO A O 1
ATOM 3493 N N . VAL A 1 442 ? 3.698 -11.937 15.705 1.00 56.38 442 VAL A N 1
ATOM 3494 C CA . VAL A 1 442 ? 4.517 -10.770 16.047 1.00 56.38 442 VAL A CA 1
ATOM 3495 C C . VAL A 1 442 ? 3.761 -9.448 15.846 1.00 56.38 442 VAL A C 1
ATOM 3497 O O . VAL A 1 442 ? 3.956 -8.497 16.592 1.00 56.38 442 VAL A O 1
ATOM 3500 N N . PHE A 1 443 ? 2.822 -9.391 14.898 1.00 59.53 443 PHE A N 1
ATOM 3501 C CA . PHE A 1 443 ? 2.002 -8.199 14.620 1.00 59.53 443 PHE A CA 1
ATOM 3502 C C . PHE A 1 443 ? 0.630 -8.234 15.323 1.00 59.53 443 PHE A C 1
ATOM 3504 O O . PHE A 1 443 ? -0.350 -7.655 14.858 1.00 59.53 443 PHE A O 1
ATOM 3511 N N . THR A 1 444 ? 0.527 -8.927 16.461 1.00 57.00 444 THR A N 1
ATOM 3512 C CA . THR A 1 444 ? -0.714 -8.962 17.252 1.00 57.00 444 THR A CA 1
ATOM 3513 C C . THR A 1 444 ? -0.979 -7.633 17.965 1.00 57.00 444 THR A C 1
ATOM 3515 O O . THR A 1 444 ? -0.064 -6.869 18.276 1.00 57.00 444 THR A O 1
ATOM 3518 N N . THR A 1 445 ? -2.246 -7.356 18.291 1.00 49.66 445 THR A N 1
ATOM 3519 C CA . THR A 1 445 ? -2.643 -6.141 19.029 1.00 49.66 445 THR A CA 1
ATOM 3520 C C . THR A 1 445 ? -1.971 -6.047 20.404 1.00 49.66 445 THR A C 1
ATOM 3522 O O . THR A 1 445 ? -1.652 -4.949 20.847 1.00 49.66 445 THR A O 1
ATOM 3525 N N . LEU A 1 446 ? -1.711 -7.185 21.060 1.00 48.06 446 LEU A N 1
ATOM 3526 C CA . LEU A 1 446 ? -0.995 -7.249 22.339 1.00 48.06 446 LEU A CA 1
ATOM 3527 C C . LEU A 1 446 ? 0.469 -6.813 22.186 1.00 48.06 446 LEU A C 1
ATOM 3529 O O . LEU A 1 446 ? 0.888 -5.868 22.850 1.00 48.06 446 LEU A O 1
ATOM 3533 N N . HIS A 1 447 ? 1.212 -7.415 21.250 1.00 51.78 447 HIS A N 1
ATOM 3534 C CA . HIS A 1 447 ? 2.603 -7.034 20.980 1.00 51.78 447 HIS A CA 1
ATOM 3535 C C . HIS A 1 447 ? 2.702 -5.581 20.474 1.00 51.78 447 HIS A C 1
ATOM 3537 O O . HIS A 1 447 ? 3.574 -4.826 20.892 1.00 51.78 447 HIS A O 1
ATOM 3543 N N . THR A 1 448 ? 1.727 -5.124 19.678 1.00 50.78 448 THR A N 1
ATOM 3544 C CA . THR A 1 448 ? 1.631 -3.720 19.237 1.00 50.78 448 THR A CA 1
ATOM 3545 C C . THR A 1 448 ? 1.424 -2.752 20.406 1.00 50.78 448 THR A C 1
ATOM 3547 O O . THR A 1 448 ? 2.043 -1.690 20.424 1.00 50.78 448 THR A O 1
ATOM 3550 N N . LYS A 1 449 ? 0.624 -3.110 21.423 1.00 51.28 449 LYS A N 1
ATOM 3551 C CA . LYS A 1 449 ? 0.509 -2.304 22.652 1.00 51.28 449 LYS A CA 1
ATOM 3552 C C . LYS A 1 449 ? 1.814 -2.279 23.464 1.00 51.28 449 LYS A C 1
ATOM 3554 O O . LYS A 1 449 ? 2.087 -1.255 24.087 1.00 51.28 449 LYS A O 1
ATOM 3559 N N . SER A 1 450 ? 2.653 -3.320 23.404 1.00 49.47 450 SER A N 1
ATOM 3560 C CA . SER A 1 450 ? 4.008 -3.250 23.981 1.00 49.47 450 SER A CA 1
ATOM 3561 C C . SER A 1 450 ? 4.952 -2.372 23.151 1.00 49.47 450 SER A C 1
ATOM 3563 O O . SER A 1 450 ? 5.626 -1.508 23.705 1.00 49.47 450 SER A O 1
ATOM 3565 N N . MET A 1 451 ? 4.902 -2.436 21.815 1.00 50.53 451 MET A N 1
ATOM 3566 C CA . MET A 1 451 ? 5.641 -1.492 20.961 1.00 50.53 451 MET A CA 1
ATOM 3567 C C . MET A 1 451 ? 5.239 -0.026 21.220 1.00 50.53 451 MET A C 1
ATOM 3569 O O . MET A 1 451 ? 6.103 0.847 21.210 1.00 50.53 451 MET A O 1
ATOM 3573 N N . VAL A 1 452 ? 3.968 0.258 21.543 1.00 46.69 452 VAL A N 1
ATOM 3574 C CA . VAL A 1 452 ? 3.525 1.593 22.004 1.00 46.69 452 VAL A CA 1
ATOM 3575 C C . VAL A 1 452 ? 4.186 1.997 23.326 1.00 46.69 452 VAL A C 1
ATOM 3577 O O . VAL A 1 452 ? 4.505 3.174 23.495 1.00 46.69 452 VAL A O 1
ATOM 3580 N N . ARG A 1 453 ? 4.484 1.058 24.237 1.00 46.94 453 ARG A N 1
ATOM 3581 C CA . ARG A 1 453 ? 5.335 1.358 25.400 1.00 46.94 453 ARG A CA 1
ATOM 3582 C C . ARG A 1 453 ? 6.742 1.718 24.966 1.00 46.94 453 ARG A C 1
ATOM 3584 O O . ARG A 1 453 ? 7.247 2.698 25.480 1.00 46.94 453 ARG A O 1
ATOM 3591 N N . THR A 1 454 ? 7.347 1.024 24.006 1.00 45.72 454 THR A N 1
ATOM 3592 C CA . THR A 1 454 ? 8.678 1.378 23.476 1.00 45.72 454 THR A CA 1
ATOM 3593 C C . THR A 1 454 ? 8.683 2.759 22.807 1.00 45.72 454 THR A C 1
ATOM 3595 O O . THR A 1 454 ? 9.598 3.546 23.041 1.00 45.72 454 THR A O 1
ATOM 3598 N N . TYR A 1 455 ? 7.636 3.110 22.051 1.00 48.41 455 TYR A N 1
ATOM 3599 C CA . TYR A 1 455 ? 7.460 4.449 21.468 1.00 48.41 455 TYR A CA 1
ATOM 3600 C C . TYR A 1 455 ? 7.270 5.539 22.533 1.00 48.41 455 TYR A C 1
ATOM 3602 O O . TYR A 1 455 ? 7.861 6.611 22.421 1.00 48.41 455 TYR A O 1
ATOM 3610 N N . ASN A 1 456 ? 6.512 5.259 23.596 1.00 38.72 456 ASN A N 1
ATOM 3611 C CA . ASN A 1 456 ? 6.302 6.205 24.691 1.00 38.72 456 ASN A CA 1
ATOM 3612 C C . ASN A 1 456 ? 7.470 6.235 25.693 1.00 38.72 456 ASN A C 1
ATOM 3614 O O . ASN A 1 456 ? 7.718 7.284 26.272 1.00 38.72 456 ASN A O 1
ATOM 3618 N N . LEU A 1 457 ? 8.236 5.156 25.865 1.00 34.75 457 LEU A N 1
ATOM 3619 C CA . LEU A 1 457 ? 9.493 5.109 26.625 1.00 34.75 457 LEU A CA 1
ATOM 3620 C C . LEU A 1 457 ? 10.611 5.815 25.864 1.00 34.75 457 LEU A C 1
ATOM 3622 O O . LEU A 1 457 ? 11.448 6.453 26.481 1.00 34.75 457 LEU A O 1
ATOM 3626 N N . ALA A 1 458 ? 10.557 5.855 24.534 1.00 34.44 458 ALA A N 1
ATOM 3627 C CA . ALA A 1 458 ? 11.239 6.862 23.727 1.00 34.44 458 ALA A CA 1
ATOM 3628 C C . ALA A 1 458 ? 10.584 8.265 23.840 1.00 34.44 458 ALA A C 1
ATOM 3630 O O . ALA A 1 458 ? 10.628 9.047 22.896 1.00 34.44 458 ALA A O 1
ATOM 3631 N N . SER A 1 459 ? 9.953 8.597 24.972 1.00 33.47 459 SER A N 1
ATOM 3632 C CA . SER A 1 459 ? 9.326 9.905 25.220 1.00 33.47 459 SER A CA 1
ATOM 3633 C C . SER A 1 459 ? 9.234 10.271 26.722 1.00 33.47 459 SER A C 1
ATOM 3635 O O . SER A 1 459 ? 9.313 11.449 27.083 1.00 33.47 459 SER A O 1
ATOM 3637 N N . SER A 1 460 ? 9.084 9.279 27.613 1.00 26.78 460 SER A N 1
ATOM 3638 C CA . SER A 1 460 ? 8.726 9.443 29.029 1.00 26.78 460 SER A CA 1
ATOM 3639 C C . SER A 1 460 ? 9.862 9.108 29.998 1.00 26.78 460 SER A C 1
ATOM 3641 O O . SER A 1 460 ? 10.574 8.118 29.840 1.00 26.78 460 SER A O 1
ATOM 3643 N N . HIS A 1 461 ? 9.975 9.888 31.071 1.00 30.05 461 HIS A N 1
ATOM 3644 C CA . HIS A 1 461 ? 11.012 9.740 32.089 1.00 30.05 461 HIS A CA 1
ATOM 3645 C C . HIS A 1 461 ? 10.524 8.911 33.300 1.00 30.05 461 HIS A C 1
ATOM 3647 O O . HIS A 1 461 ? 9.485 9.232 33.868 1.00 30.05 461 HIS A O 1
ATOM 3653 N N . LYS A 1 462 ? 11.370 7.970 33.765 1.00 30.47 462 LYS A N 1
ATOM 3654 C CA . LYS A 1 462 ? 11.376 7.262 35.078 1.00 30.47 462 LYS A CA 1
ATOM 3655 C C . LYS A 1 462 ? 10.378 6.118 35.369 1.00 30.47 462 LYS A C 1
ATOM 3657 O O . LYS A 1 462 ? 9.178 6.282 35.223 1.00 30.47 462 LYS A O 1
ATOM 3662 N N . ARG A 1 463 ? 10.946 5.081 36.027 1.00 28.55 463 ARG A N 1
ATOM 3663 C CA . ARG A 1 463 ? 10.322 3.945 36.758 1.00 28.55 463 ARG A CA 1
ATOM 3664 C C . ARG A 1 463 ? 9.496 3.017 35.839 1.00 28.55 463 ARG A C 1
ATOM 3666 O O . ARG A 1 463 ? 8.418 3.397 35.418 1.00 28.55 463 ARG A O 1
ATOM 3673 N N . ASP A 1 464 ? 9.965 1.838 35.423 1.00 31.03 464 ASP A N 1
ATOM 3674 C CA . ASP A 1 464 ? 10.773 0.859 36.167 1.00 31.03 464 ASP A CA 1
ATOM 3675 C C . ASP A 1 464 ? 12.001 0.345 35.395 1.00 31.03 464 ASP A C 1
ATOM 3677 O O . ASP A 1 464 ? 11.952 0.067 34.202 1.00 31.03 464 ASP A O 1
ATOM 3681 N N . LEU A 1 465 ? 13.134 0.238 36.098 1.00 34.28 465 LEU A N 1
ATOM 3682 C CA . LEU A 1 465 ? 14.481 0.127 35.510 1.00 34.28 465 LEU A CA 1
ATOM 3683 C C . LEU A 1 465 ? 15.214 -1.185 35.859 1.00 34.28 465 LEU A C 1
ATOM 3685 O O . LEU A 1 465 ? 16.436 -1.259 35.755 1.00 34.28 465 LEU A O 1
ATOM 3689 N N . ILE A 1 466 ? 14.488 -2.217 36.300 1.00 28.03 466 ILE A N 1
ATOM 3690 C CA . ILE A 1 466 ? 15.091 -3.387 36.968 1.00 28.03 466 ILE A CA 1
ATOM 3691 C C . ILE A 1 466 ? 15.487 -4.521 35.997 1.00 28.03 466 ILE A C 1
ATOM 3693 O O . ILE A 1 466 ? 16.485 -5.189 36.250 1.00 28.03 466 ILE A O 1
ATOM 3697 N N . HIS A 1 467 ? 14.822 -4.688 34.844 1.00 32.12 467 HIS A N 1
ATOM 3698 C CA . HIS A 1 467 ? 15.232 -5.683 33.827 1.00 32.12 467 HIS A CA 1
ATOM 3699 C C . HIS A 1 467 ? 16.207 -5.153 32.754 1.00 32.12 467 HIS A C 1
ATOM 3701 O O . HIS A 1 467 ? 16.798 -5.937 32.017 1.00 32.12 467 HIS A O 1
ATOM 3707 N N . ALA A 1 468 ? 16.468 -3.843 32.690 1.00 34.03 468 ALA A N 1
ATOM 3708 C CA . ALA A 1 468 ? 17.356 -3.232 31.688 1.00 34.03 468 ALA A CA 1
ATOM 3709 C C . ALA A 1 468 ? 18.871 -3.388 31.991 1.00 34.03 468 ALA A C 1
ATOM 3711 O O . ALA A 1 468 ? 19.694 -2.633 31.475 1.00 34.03 468 ALA A O 1
ATOM 3712 N N . TYR A 1 469 ? 19.262 -4.317 32.871 1.00 28.64 469 TYR A N 1
ATOM 3713 C CA . TYR A 1 469 ? 20.491 -4.182 33.667 1.00 28.64 469 TYR A CA 1
ATOM 3714 C C . TYR A 1 469 ? 21.756 -4.891 33.142 1.00 28.64 469 TYR A C 1
ATOM 3716 O O . TYR A 1 469 ? 22.748 -4.978 33.868 1.00 28.64 469 TYR A O 1
ATOM 3724 N N . ARG A 1 470 ? 21.792 -5.397 31.899 1.00 27.50 470 ARG A N 1
ATOM 3725 C CA . ARG A 1 470 ? 23.037 -5.941 31.309 1.00 27.50 470 ARG A CA 1
ATOM 3726 C C . ARG A 1 470 ? 23.282 -5.488 29.866 1.00 27.50 470 ARG A C 1
ATOM 3728 O O . ARG A 1 470 ? 22.801 -6.089 28.917 1.00 27.50 470 ARG A O 1
ATOM 3735 N N . LEU A 1 471 ? 24.168 -4.492 29.753 1.00 31.33 471 LEU A N 1
ATOM 3736 C CA . LEU A 1 471 ? 24.997 -4.176 28.578 1.00 31.33 471 LEU A CA 1
ATOM 3737 C C . LEU A 1 471 ? 24.304 -3.572 27.338 1.00 31.33 471 LEU A C 1
ATOM 3739 O O . LEU A 1 471 ? 24.466 -4.088 26.238 1.00 31.33 471 LEU A O 1
ATOM 3743 N N . GLN A 1 472 ? 23.662 -2.407 27.493 1.00 32.34 472 GLN A N 1
ATOM 3744 C CA . GLN A 1 472 ? 23.904 -1.193 26.675 1.00 32.34 472 GLN A CA 1
ATOM 3745 C C . GLN A 1 472 ? 22.993 -0.041 27.143 1.00 32.34 472 GLN A C 1
ATOM 3747 O O . GLN A 1 472 ? 21.860 -0.272 27.555 1.00 32.34 472 GLN A O 1
ATOM 3752 N N . GLU A 1 473 ? 23.468 1.208 27.089 1.00 32.31 473 GLU A N 1
ATOM 3753 C CA . GLU A 1 473 ? 22.675 2.380 27.491 1.00 32.31 473 GLU A CA 1
ATOM 3754 C C . GLU A 1 473 ? 21.590 2.720 26.454 1.00 32.31 473 GLU A C 1
ATOM 3756 O O . GLU A 1 473 ? 21.835 3.444 25.484 1.00 32.31 473 GLU A O 1
ATOM 3761 N N . TRP A 1 474 ? 20.357 2.261 26.676 1.00 35.56 474 TRP A N 1
ATOM 3762 C CA . TRP A 1 474 ? 19.203 2.734 25.909 1.00 35.56 474 TRP A CA 1
ATOM 3763 C C . TRP A 1 474 ? 18.863 4.170 26.327 1.00 35.56 474 TRP A C 1
ATOM 3765 O O . TRP A 1 474 ? 18.145 4.403 27.300 1.00 35.56 474 TRP A O 1
ATOM 3775 N N . LYS A 1 475 ? 19.374 5.159 25.583 1.00 37.81 475 LYS A N 1
ATOM 3776 C CA . LYS A 1 475 ? 19.012 6.573 25.770 1.00 37.81 475 LYS A CA 1
ATOM 3777 C C . LYS A 1 475 ? 17.592 6.847 25.271 1.00 37.81 475 LYS A C 1
ATOM 3779 O O . LYS A 1 475 ? 17.396 7.366 24.172 1.00 37.81 475 LYS A O 1
ATOM 3784 N N . VAL A 1 476 ? 16.633 6.519 26.140 1.00 39.78 476 VAL A N 1
ATOM 3785 C CA . VAL A 1 476 ? 15.268 7.065 26.205 1.00 39.78 476 VAL A CA 1
ATOM 3786 C C . VAL A 1 476 ? 15.256 8.522 25.739 1.00 39.78 476 VAL A C 1
ATOM 3788 O O . VAL A 1 476 ? 16.028 9.354 26.223 1.00 39.78 476 VAL A O 1
ATOM 3791 N N . TRP A 1 477 ? 14.397 8.831 24.772 1.00 43.69 477 TRP A N 1
ATOM 3792 C CA . TRP A 1 477 ? 14.270 10.182 24.237 1.00 43.69 477 TRP A CA 1
ATOM 3793 C C . TRP A 1 477 ? 13.314 10.995 25.122 1.00 43.69 477 TRP A C 1
ATOM 3795 O O . TRP A 1 477 ? 12.326 10.445 25.601 1.00 43.69 477 TRP A O 1
ATOM 3805 N N . PRO A 1 478 ? 13.542 12.301 25.333 1.00 47.19 478 PRO A N 1
ATOM 3806 C CA . PRO A 1 478 ? 12.493 13.177 25.836 1.00 47.19 478 PRO A CA 1
ATOM 3807 C C . PRO A 1 478 ? 11.397 13.376 24.776 1.00 47.19 478 PRO A C 1
ATOM 3809 O O . PRO A 1 478 ? 11.702 13.444 23.583 1.00 47.19 478 PRO A O 1
ATOM 3812 N N . LYS A 1 479 ? 10.141 13.527 25.229 1.00 53.47 479 LYS A N 1
ATOM 3813 C CA . LYS A 1 479 ? 8.906 13.702 24.427 1.00 53.47 479 LYS A CA 1
ATOM 3814 C C . LYS A 1 479 ? 9.024 14.623 23.210 1.00 53.47 479 LYS A C 1
ATOM 3816 O O . LYS A 1 479 ? 8.371 14.377 22.202 1.00 53.47 479 LYS A O 1
ATOM 3821 N N . ASN A 1 480 ? 9.873 15.644 23.292 1.00 59.28 480 ASN A N 1
ATOM 3822 C CA . ASN A 1 480 ? 10.013 16.665 22.261 1.00 59.28 480 ASN A CA 1
ATOM 3823 C C . ASN A 1 480 ? 11.286 16.537 21.414 1.00 59.28 480 ASN A C 1
ATOM 3825 O O . ASN A 1 480 ? 11.437 17.321 20.487 1.00 59.28 480 ASN A O 1
ATOM 3829 N N . LYS A 1 481 ? 12.177 15.554 21.631 1.00 67.12 481 LYS A N 1
ATOM 3830 C CA . LYS A 1 481 ? 13.542 15.560 21.055 1.00 67.12 481 LYS A CA 1
ATOM 3831 C C . LYS A 1 481 ? 13.601 15.764 19.538 1.00 67.12 481 LYS A C 1
ATOM 3833 O O . LYS A 1 481 ? 14.530 16.406 19.059 1.00 67.12 481 LYS A O 1
ATOM 3838 N N . LEU A 1 482 ? 12.638 15.244 18.772 1.00 71.62 482 LEU A N 1
ATOM 3839 C CA . LEU A 1 482 ? 12.549 15.517 17.332 1.00 71.62 482 LEU A CA 1
ATOM 3840 C C . LEU A 1 482 ? 12.244 16.999 17.054 1.00 71.62 482 LEU A C 1
ATOM 3842 O O . LEU A 1 482 ? 12.940 17.616 16.255 1.00 71.62 482 LEU A O 1
ATOM 3846 N N . ALA A 1 483 ? 11.249 17.572 17.736 1.00 73.25 483 ALA A N 1
ATOM 3847 C CA . ALA A 1 483 ? 10.920 18.992 17.654 1.00 73.25 483 ALA A CA 1
ATOM 3848 C C . ALA A 1 483 ? 12.078 19.866 18.163 1.00 73.25 483 ALA A C 1
ATOM 3850 O O . ALA A 1 483 ? 12.480 20.781 17.457 1.00 73.25 483 ALA A O 1
ATOM 3851 N N . ASP A 1 484 ? 12.684 19.534 19.306 1.00 76.50 484 ASP A N 1
ATOM 3852 C CA . ASP A 1 484 ? 13.833 20.250 19.876 1.00 76.50 484 ASP A CA 1
ATOM 3853 C C . ASP A 1 484 ? 15.036 20.247 18.915 1.00 76.50 484 ASP A C 1
ATOM 3855 O O . ASP A 1 484 ? 15.724 21.255 18.763 1.00 76.50 484 ASP A O 1
ATOM 3859 N N . THR A 1 485 ? 15.276 19.128 18.217 1.00 77.62 485 THR A N 1
ATOM 3860 C CA . THR A 1 485 ? 16.345 19.024 17.208 1.00 77.62 485 THR A CA 1
ATOM 3861 C C . THR A 1 485 ? 16.007 19.833 15.953 1.00 77.62 485 THR A C 1
ATOM 3863 O O . THR A 1 485 ? 16.873 20.506 15.406 1.00 77.62 485 THR A O 1
ATOM 3866 N N . ILE A 1 486 ? 14.748 19.830 15.502 1.00 79.44 486 ILE A N 1
ATOM 3867 C CA . ILE A 1 486 ? 14.297 20.676 14.386 1.00 79.44 486 ILE A CA 1
ATOM 3868 C C . ILE A 1 486 ? 14.458 22.163 14.749 1.00 79.44 486 ILE A C 1
ATOM 3870 O O . ILE A 1 486 ? 15.038 22.918 13.966 1.00 79.44 486 ILE A O 1
ATOM 3874 N N . VAL A 1 487 ? 14.027 22.563 15.950 1.00 81.06 487 VAL A N 1
ATOM 3875 C CA . VAL A 1 487 ? 14.147 23.927 16.489 1.00 81.06 487 VAL A CA 1
ATOM 3876 C C . VAL A 1 487 ? 15.610 24.336 16.655 1.00 81.06 487 VAL A C 1
ATOM 3878 O O . VAL A 1 487 ? 15.962 25.455 16.291 1.00 81.06 487 VAL A O 1
ATOM 3881 N N . SER A 1 488 ? 16.505 23.447 17.098 1.00 81.31 488 SER A N 1
ATOM 3882 C CA . SER A 1 488 ? 17.934 23.781 17.176 1.00 81.31 488 SER A CA 1
ATOM 3883 C C . SER A 1 488 ? 18.531 24.092 15.799 1.00 81.31 488 SER A C 1
ATOM 3885 O O . SER A 1 488 ? 19.356 24.998 15.692 1.00 81.31 488 SER A O 1
ATOM 3887 N N . THR A 1 489 ? 18.040 23.466 14.717 1.00 80.38 489 THR A N 1
ATOM 3888 C CA . THR A 1 489 ? 18.453 23.837 13.349 1.00 80.38 489 THR A CA 1
ATOM 3889 C C . THR A 1 489 ? 17.939 25.201 12.878 1.00 80.38 489 THR A C 1
ATOM 3891 O O . THR A 1 489 ? 18.358 25.660 11.812 1.00 80.38 489 THR A O 1
ATOM 3894 N N . MET A 1 490 ? 17.052 25.872 13.622 1.00 81.50 490 MET A N 1
ATOM 3895 C CA . MET A 1 490 ? 16.603 27.236 13.311 1.00 81.50 490 MET A CA 1
ATOM 3896 C C . MET A 1 490 ? 17.664 28.293 13.661 1.00 81.50 490 MET A C 1
ATOM 3898 O O . MET A 1 490 ? 17.559 29.416 13.181 1.00 81.50 490 MET A O 1
ATOM 3902 N N . ASN A 1 491 ? 18.716 27.940 14.417 1.00 81.75 491 ASN A N 1
ATOM 3903 C CA . ASN A 1 491 ? 19.857 28.809 14.744 1.00 81.75 491 ASN A CA 1
ATOM 3904 C C . ASN A 1 491 ? 19.461 30.189 15.324 1.00 81.75 491 ASN A C 1
ATOM 3906 O O . ASN A 1 491 ? 20.134 31.184 15.067 1.00 81.75 491 ASN A O 1
ATOM 3910 N N . GLY A 1 492 ? 18.365 30.257 16.088 1.00 77.50 492 GLY A N 1
ATOM 3911 C CA . GLY A 1 492 ? 17.864 31.503 16.684 1.00 77.50 492 GLY A CA 1
ATOM 3912 C C . GLY A 1 492 ? 17.062 32.413 15.743 1.00 77.50 492 GLY A C 1
ATOM 3913 O O . GLY A 1 492 ? 16.795 33.552 16.107 1.00 77.50 492 GLY A O 1
ATOM 3914 N N . VAL A 1 493 ? 16.676 31.941 14.552 1.00 82.94 493 VAL A N 1
ATOM 3915 C CA . VAL A 1 493 ? 15.762 32.653 13.641 1.00 82.94 493 VAL A CA 1
ATOM 3916 C C . VAL A 1 493 ? 14.316 32.236 13.925 1.00 82.94 493 VAL A C 1
ATOM 3918 O O . VAL A 1 493 ? 14.036 31.041 13.989 1.00 82.94 493 VAL A O 1
ATOM 3921 N N . ASP A 1 494 ? 13.391 33.196 14.025 1.00 81.00 494 ASP A N 1
ATOM 3922 C CA . ASP A 1 494 ? 11.978 32.948 14.375 1.00 81.00 494 ASP A CA 1
ATOM 3923 C C . ASP A 1 494 ? 11.230 32.043 13.381 1.00 81.00 494 ASP A C 1
ATOM 3925 O O . ASP A 1 494 ? 10.312 31.313 13.754 1.00 81.00 494 ASP A O 1
ATOM 3929 N N . THR A 1 495 ? 11.605 32.082 12.098 1.00 85.88 495 THR A N 1
ATOM 3930 C CA . THR A 1 495 ? 10.988 31.271 11.040 1.00 85.88 495 THR A CA 1
ATOM 3931 C C . THR A 1 495 ? 12.037 30.695 10.094 1.00 85.88 495 THR A C 1
ATOM 3933 O O . THR A 1 495 ? 13.025 31.345 9.752 1.00 85.88 495 THR A O 1
ATOM 3936 N N . LYS A 1 496 ? 11.828 29.449 9.659 1.00 85.56 496 LYS A N 1
ATOM 3937 C CA . LYS A 1 496 ? 12.702 28.751 8.712 1.00 85.56 496 LYS A CA 1
ATOM 3938 C C . LYS A 1 496 ? 11.902 27.729 7.911 1.00 85.56 496 LYS A C 1
ATOM 3940 O O . LYS A 1 496 ? 11.107 26.986 8.480 1.00 85.56 496 LYS A O 1
ATOM 3945 N N . GLU A 1 497 ? 12.136 27.661 6.603 1.00 87.38 497 GLU A N 1
ATOM 3946 C CA . GLU A 1 497 ? 11.567 26.611 5.754 1.00 87.38 497 GLU A CA 1
ATOM 3947 C C . GLU A 1 497 ? 12.352 25.300 5.936 1.00 87.38 497 GLU A C 1
ATOM 3949 O O . GLU A 1 497 ? 13.587 25.290 5.919 1.00 87.38 497 GLU A O 1
ATOM 3954 N N . ILE A 1 498 ? 11.645 24.186 6.155 1.00 84.00 498 ILE A N 1
ATOM 3955 C CA . ILE A 1 498 ? 12.245 22.894 6.515 1.00 84.00 498 ILE A CA 1
ATOM 3956 C C . ILE A 1 498 ? 11.594 21.768 5.707 1.00 84.00 498 ILE A C 1
ATOM 3958 O O . ILE A 1 498 ? 10.376 21.594 5.715 1.00 84.00 498 ILE A O 1
ATOM 3962 N N . ASN A 1 499 ? 12.417 20.938 5.059 1.00 86.38 499 ASN A N 1
ATOM 3963 C CA . ASN A 1 499 ? 11.950 19.713 4.413 1.00 86.38 499 ASN A CA 1
ATOM 3964 C C . ASN A 1 499 ? 11.603 18.648 5.469 1.00 86.38 499 ASN A C 1
ATOM 3966 O O . ASN A 1 499 ? 12.462 17.885 5.917 1.00 86.38 499 ASN A O 1
ATOM 3970 N N . ILE A 1 500 ? 10.328 18.590 5.855 1.00 86.56 500 ILE A N 1
ATOM 3971 C CA . ILE A 1 500 ? 9.838 17.682 6.899 1.00 86.56 500 ILE A CA 1
ATOM 3972 C C . ILE A 1 500 ? 9.956 16.192 6.526 1.00 86.56 500 ILE A C 1
ATOM 3974 O O . ILE A 1 500 ? 10.045 15.352 7.418 1.00 86.56 500 ILE A O 1
ATOM 3978 N N . LEU A 1 501 ? 10.019 15.839 5.233 1.00 87.31 501 LEU A N 1
ATOM 3979 C CA . LEU A 1 501 ? 10.096 14.439 4.795 1.00 87.31 501 LEU A CA 1
ATOM 3980 C C . LEU A 1 501 ? 11.377 13.747 5.275 1.00 87.31 501 LEU A C 1
ATOM 3982 O O . LEU A 1 501 ? 11.320 12.596 5.703 1.00 87.31 501 LEU A O 1
ATOM 3986 N N . GLU A 1 502 ? 12.517 14.438 5.242 1.00 83.06 502 GLU A N 1
ATOM 3987 C CA . GLU A 1 502 ? 13.783 13.859 5.703 1.00 83.06 502 GLU A CA 1
ATOM 3988 C C . GLU A 1 502 ? 13.773 13.647 7.226 1.00 83.06 502 GLU A C 1
ATOM 3990 O O . GLU A 1 502 ? 14.182 12.588 7.698 1.00 83.06 502 GLU A O 1
ATOM 3995 N N . TRP A 1 503 ? 13.179 14.568 7.995 1.00 83.38 503 TRP A N 1
ATOM 3996 C CA . TRP A 1 503 ? 12.950 14.377 9.433 1.00 83.38 503 TRP A CA 1
ATOM 3997 C C . TRP A 1 503 ? 11.998 13.212 9.729 1.00 83.38 503 TRP A C 1
ATOM 3999 O O . TRP A 1 503 ? 12.275 12.409 10.619 1.00 83.38 503 TRP A O 1
ATOM 4009 N N . CYS A 1 504 ? 10.918 13.053 8.957 1.00 85.75 504 CYS A N 1
ATOM 4010 C CA . CYS A 1 504 ? 10.018 11.906 9.084 1.00 85.75 504 CYS A CA 1
ATOM 4011 C C . CYS A 1 504 ? 10.715 10.574 8.753 1.00 85.75 504 CYS A C 1
ATOM 4013 O O . CYS A 1 504 ? 10.457 9.579 9.431 1.00 85.75 504 CYS A O 1
ATOM 4015 N N . LYS A 1 505 ? 11.608 10.525 7.753 1.00 83.12 505 LYS A N 1
ATOM 4016 C CA . LYS A 1 505 ? 12.416 9.327 7.444 1.00 83.12 505 LYS A CA 1
ATOM 4017 C C . LYS A 1 505 ? 13.355 8.973 8.587 1.00 83.12 505 LYS A C 1
ATOM 4019 O O . LYS A 1 505 ? 13.349 7.836 9.045 1.00 83.12 505 LYS A O 1
ATOM 4024 N N . ILE A 1 506 ? 14.104 9.959 9.077 1.00 79.38 506 ILE A N 1
ATOM 4025 C CA . ILE A 1 506 ? 15.014 9.820 10.216 1.00 79.38 506 ILE A CA 1
ATOM 4026 C C . ILE A 1 506 ? 14.253 9.292 11.449 1.00 79.38 506 ILE A C 1
ATOM 4028 O O . ILE A 1 506 ? 14.674 8.310 12.057 1.00 79.38 506 ILE A O 1
ATOM 4032 N N . ALA A 1 507 ? 13.104 9.892 11.782 1.00 80.00 507 ALA A N 1
ATOM 4033 C CA . ALA A 1 507 ? 12.299 9.491 12.933 1.00 80.00 507 ALA A CA 1
ATOM 4034 C C . ALA A 1 507 ? 11.706 8.082 12.785 1.00 80.00 507 ALA A C 1
ATOM 4036 O O . ALA A 1 507 ? 11.861 7.257 13.679 1.00 80.00 507 ALA A O 1
ATOM 4037 N N . THR A 1 508 ? 11.064 7.774 11.654 1.00 82.94 508 THR A N 1
ATOM 4038 C CA . THR A 1 508 ? 10.437 6.454 11.438 1.00 82.94 508 THR A CA 1
ATOM 4039 C C . THR A 1 508 ? 11.445 5.316 11.339 1.00 82.94 508 THR A C 1
ATOM 4041 O O . THR A 1 508 ? 11.140 4.209 11.776 1.00 82.94 508 THR A O 1
ATOM 4044 N N . LEU A 1 509 ? 12.648 5.578 10.820 1.00 81.50 509 LEU A N 1
ATOM 4045 C CA . LEU A 1 509 ? 13.723 4.593 10.771 1.00 81.50 509 LEU A CA 1
ATOM 4046 C C . LEU A 1 509 ? 14.270 4.276 12.171 1.00 81.50 509 LEU A C 1
ATOM 4048 O O . LEU A 1 509 ? 14.509 3.114 12.490 1.00 81.50 509 LEU A O 1
ATOM 4052 N N . GLU A 1 510 ? 14.414 5.288 13.026 1.00 78.25 510 GLU A N 1
ATOM 4053 C CA . GLU A 1 510 ? 14.798 5.097 14.427 1.00 78.25 510 GLU A CA 1
ATOM 4054 C C . GLU A 1 510 ? 13.697 4.362 15.217 1.00 78.25 510 GLU A C 1
ATOM 4056 O O . GLU A 1 510 ? 13.985 3.418 15.945 1.00 78.25 510 GLU A O 1
ATOM 4061 N N . ILE A 1 511 ? 12.429 4.727 14.995 1.00 77.25 511 ILE A N 1
ATOM 4062 C CA . ILE A 1 511 ? 11.225 4.091 15.560 1.00 77.25 511 ILE A CA 1
ATOM 4063 C C . ILE A 1 511 ? 11.153 2.597 15.205 1.00 77.25 511 ILE A C 1
ATOM 4065 O O . ILE A 1 511 ? 11.003 1.767 16.103 1.00 77.25 511 ILE A O 1
ATOM 4069 N N . ILE A 1 512 ? 11.292 2.225 13.923 1.00 80.12 512 ILE A N 1
ATOM 4070 C CA . ILE A 1 512 ? 11.268 0.808 13.518 1.00 80.12 512 ILE A CA 1
ATOM 4071 C C . ILE A 1 512 ? 12.530 0.067 13.974 1.00 80.12 512 ILE A C 1
ATOM 4073 O O . ILE A 1 512 ? 12.449 -1.110 14.310 1.00 80.12 512 ILE A O 1
ATOM 4077 N N . GLY A 1 513 ? 13.679 0.745 14.052 1.00 79.69 513 GLY A N 1
ATOM 4078 C CA . GLY A 1 513 ? 14.903 0.195 14.633 1.00 79.69 513 GLY A CA 1
ATOM 4079 C C . GLY A 1 513 ? 14.722 -0.193 16.097 1.00 79.69 513 GLY A C 1
ATOM 4080 O O . GLY A 1 513 ? 14.933 -1.349 16.459 1.00 79.69 513 GLY A O 1
ATOM 4081 N N . GLN A 1 514 ? 14.278 0.746 16.933 1.00 74.56 514 GLN A N 1
ATOM 4082 C CA . GLN A 1 514 ? 14.174 0.549 18.380 1.00 74.56 514 GLN A CA 1
ATOM 4083 C C . GLN A 1 514 ? 13.019 -0.388 18.766 1.00 74.56 514 GLN A C 1
ATOM 4085 O O . GLN A 1 514 ? 13.250 -1.324 19.523 1.00 74.56 514 GLN A O 1
ATOM 4090 N N . ALA A 1 515 ? 11.810 -0.214 18.220 1.00 71.00 515 ALA A N 1
ATOM 4091 C CA . ALA A 1 515 ? 10.675 -1.082 18.566 1.00 71.00 515 ALA A CA 1
ATOM 4092 C C . ALA A 1 515 ? 10.618 -2.394 17.764 1.00 71.00 515 ALA A C 1
ATOM 4094 O O . ALA A 1 515 ? 10.097 -3.388 18.252 1.00 71.00 515 ALA A O 1
ATOM 4095 N N . GLY A 1 516 ? 11.145 -2.424 16.536 1.00 75.38 516 GLY A N 1
ATOM 4096 C CA . GLY A 1 516 ? 11.126 -3.628 15.698 1.00 75.38 516 GLY A CA 1
ATOM 4097 C C . GLY A 1 516 ? 12.361 -4.520 15.845 1.00 75.38 516 GLY A C 1
ATOM 4098 O O . GLY A 1 516 ? 12.257 -5.736 15.741 1.00 75.38 516 GLY A O 1
ATOM 4099 N N . PHE A 1 517 ? 13.538 -3.939 16.079 1.00 78.31 517 PHE A N 1
ATOM 4100 C CA . PHE A 1 517 ? 14.816 -4.671 16.063 1.00 78.31 517 PHE A CA 1
ATOM 4101 C C . PHE A 1 517 ? 15.644 -4.480 17.334 1.00 78.31 517 PHE A C 1
ATOM 4103 O O . PHE A 1 517 ? 16.789 -4.937 17.396 1.00 78.31 517 PHE A O 1
ATOM 4110 N N . GLY A 1 518 ? 15.114 -3.740 18.315 1.00 73.69 518 GLY A N 1
ATOM 4111 C CA . GLY A 1 518 ? 15.850 -3.279 19.488 1.00 73.69 518 GLY A CA 1
ATOM 4112 C C . GLY A 1 518 ? 17.196 -2.633 19.149 1.00 73.69 518 GLY A C 1
ATOM 4113 O O . GLY A 1 518 ? 18.176 -2.833 19.867 1.00 73.69 518 GLY A O 1
ATOM 4114 N N . TYR A 1 519 ? 17.282 -1.943 18.010 1.00 76.94 519 TYR A N 1
ATOM 4115 C CA . TYR A 1 519 ? 18.523 -1.400 17.474 1.00 76.94 519 TYR A CA 1
ATOM 4116 C C . TYR A 1 519 ? 18.376 0.089 17.165 1.00 76.94 519 TYR A C 1
ATOM 4118 O O . TYR A 1 519 ? 17.629 0.486 16.272 1.00 76.94 519 TYR A O 1
ATOM 4126 N N . ALA A 1 520 ? 19.114 0.916 17.902 1.00 75.00 520 ALA A N 1
ATOM 4127 C CA . ALA A 1 520 ? 19.192 2.346 17.647 1.00 75.00 520 ALA A CA 1
ATOM 4128 C C . ALA A 1 520 ? 20.143 2.624 16.471 1.00 75.00 520 ALA A C 1
ATOM 4130 O O . ALA A 1 520 ? 21.320 2.260 16.516 1.00 75.00 520 ALA A O 1
ATOM 4131 N N . PHE A 1 521 ? 19.655 3.300 15.428 1.00 73.06 521 PHE A N 1
ATOM 4132 C CA . PHE A 1 521 ? 20.491 3.722 14.297 1.00 73.06 521 PHE A CA 1
ATOM 4133 C C . PHE A 1 521 ? 21.254 5.024 14.595 1.00 73.06 521 PHE A C 1
ATOM 4135 O O . PHE A 1 521 ? 22.226 5.336 13.903 1.00 73.06 521 PHE A O 1
ATOM 4142 N N . GLY A 1 522 ? 20.833 5.770 15.624 1.00 68.31 522 GLY A N 1
ATOM 4143 C CA . GLY A 1 522 ? 21.410 7.056 16.025 1.00 68.31 522 GLY A CA 1
ATOM 4144 C C . GLY A 1 522 ? 20.990 8.231 15.133 1.00 68.31 522 GLY A C 1
ATOM 4145 O O . GLY A 1 522 ? 21.598 9.300 15.205 1.00 68.31 522 GLY A O 1
ATOM 4146 N N . ALA A 1 523 ? 19.958 8.050 14.306 1.00 65.50 523 ALA A N 1
ATOM 4147 C CA . ALA A 1 523 ? 19.667 8.869 13.134 1.00 65.50 523 ALA A CA 1
ATOM 4148 C C . ALA A 1 523 ? 19.396 10.350 13.464 1.00 65.50 523 ALA A C 1
ATOM 4150 O O . ALA A 1 523 ? 19.963 11.246 12.843 1.00 65.50 523 ALA A O 1
ATOM 4151 N N . ILE A 1 524 ? 18.560 10.625 14.474 1.00 61.88 524 ILE A N 1
ATOM 4152 C CA . ILE A 1 524 ? 18.213 12.003 14.886 1.00 61.88 524 ILE A CA 1
ATOM 4153 C C . ILE A 1 524 ? 19.375 12.665 15.662 1.00 61.88 524 ILE A C 1
ATOM 4155 O O . ILE A 1 524 ? 19.444 13.884 15.758 1.00 61.88 524 ILE A O 1
ATOM 4159 N N . GLY A 1 525 ? 20.324 11.889 16.201 1.00 60.25 525 GLY A N 1
ATOM 4160 C CA . GLY A 1 525 ? 21.482 12.407 16.945 1.00 60.25 525 GLY A CA 1
ATOM 4161 C C . GLY A 1 525 ? 22.598 12.991 16.069 1.00 60.25 525 GLY A C 1
ATOM 4162 O O . GLY A 1 525 ? 23.707 13.174 16.560 1.00 60.25 525 GLY A O 1
ATOM 4163 N N . GLY A 1 526 ? 22.349 13.208 14.774 1.00 55.16 526 GLY A N 1
ATOM 4164 C CA . GLY A 1 526 ? 23.357 13.641 13.801 1.00 55.16 526 GLY A CA 1
ATOM 4165 C C . GLY A 1 526 ? 24.289 12.526 13.310 1.00 55.16 526 GLY A C 1
ATOM 4166 O O . GLY A 1 526 ? 25.150 12.782 12.469 1.00 55.16 526 GLY A O 1
ATOM 4167 N N . SER A 1 527 ? 24.119 11.284 13.781 1.00 53.56 527 SER A N 1
ATOM 4168 C CA . SER A 1 527 ? 24.892 10.140 13.294 1.00 53.56 527 SER A CA 1
ATOM 4169 C C . SER A 1 527 ? 24.402 9.727 11.904 1.00 53.56 527 SER A C 1
ATOM 4171 O O . SER A 1 527 ? 23.381 9.050 11.759 1.00 53.56 527 SER A O 1
ATOM 4173 N N . GLN A 1 528 ? 25.145 10.115 10.865 1.00 58.38 528 GLN A N 1
ATOM 4174 C CA . GLN A 1 528 ? 24.942 9.610 9.505 1.00 58.38 528 GLN A CA 1
ATOM 4175 C C . GLN A 1 528 ? 25.405 8.150 9.417 1.00 58.38 528 GLN A C 1
ATOM 4177 O O . GLN A 1 528 ? 26.513 7.845 8.976 1.00 58.38 528 GLN A O 1
ATOM 4182 N N . SER A 1 529 ? 24.555 7.224 9.865 1.00 70.19 529 SER A N 1
ATOM 4183 C CA . SER A 1 529 ? 24.788 5.794 9.670 1.00 70.19 529 SER A CA 1
ATOM 4184 C C . SER A 1 529 ? 24.647 5.448 8.178 1.00 70.19 529 SER A C 1
ATOM 4186 O O . SER A 1 529 ? 23.567 5.650 7.619 1.00 70.19 529 SER A O 1
ATOM 4188 N N . PRO A 1 530 ? 25.670 4.855 7.523 1.00 80.12 530 PRO A N 1
ATOM 4189 C CA . PRO A 1 530 ? 25.615 4.489 6.101 1.00 80.12 530 PRO A CA 1
ATOM 4190 C C . PRO A 1 530 ? 24.449 3.567 5.717 1.00 80.12 530 PRO A C 1
ATOM 4192 O O . PRO A 1 530 ? 24.099 3.463 4.542 1.00 80.12 530 PRO A O 1
ATOM 4195 N N . TYR A 1 531 ? 23.853 2.876 6.694 1.00 81.50 531 TYR A N 1
ATOM 4196 C CA . TYR A 1 531 ? 22.650 2.069 6.504 1.00 81.50 531 TYR A CA 1
ATOM 4197 C C . TYR A 1 531 ? 21.409 2.915 6.187 1.00 81.50 531 TYR A C 1
ATOM 4199 O O . TYR A 1 531 ? 20.583 2.496 5.381 1.00 81.50 531 TYR A O 1
ATOM 4207 N N . ILE A 1 532 ? 21.308 4.120 6.761 1.00 74.06 532 ILE A N 1
ATOM 4208 C CA . ILE A 1 532 ? 20.224 5.080 6.508 1.00 74.06 532 ILE A CA 1
ATOM 4209 C C . ILE A 1 532 ? 20.273 5.522 5.045 1.00 74.06 532 ILE A C 1
ATOM 4211 O O . ILE A 1 532 ? 19.277 5.410 4.332 1.00 74.06 532 ILE A O 1
ATOM 4215 N N . ASP A 1 533 ? 21.452 5.934 4.569 1.00 78.50 533 ASP A N 1
ATOM 4216 C CA . ASP A 1 533 ? 21.666 6.297 3.165 1.00 78.50 533 ASP A CA 1
ATOM 4217 C C . ASP A 1 533 ? 21.369 5.117 2.228 1.00 78.50 533 ASP A C 1
ATOM 4219 O O . ASP A 1 533 ? 20.655 5.271 1.239 1.00 78.50 533 ASP A O 1
ATOM 4223 N N . ALA A 1 534 ? 21.841 3.911 2.566 1.00 84.62 534 ALA A N 1
ATOM 4224 C CA . ALA A 1 534 ? 21.581 2.704 1.781 1.00 84.62 534 ALA A CA 1
ATOM 4225 C C . ALA A 1 534 ? 20.093 2.297 1.745 1.00 84.62 534 ALA A C 1
ATOM 4227 O O . ALA A 1 534 ? 19.676 1.616 0.806 1.00 84.62 534 ALA A O 1
ATOM 4228 N N . MET A 1 535 ? 19.292 2.689 2.740 1.00 81.19 535 MET A N 1
ATOM 4229 C CA . MET A 1 535 ? 17.842 2.477 2.751 1.00 81.19 535 MET A CA 1
ATOM 4230 C C . MET A 1 535 ? 17.086 3.576 1.995 1.00 81.19 535 MET A C 1
ATOM 4232 O O . MET A 1 535 ? 16.231 3.251 1.170 1.00 81.19 535 MET A O 1
ATOM 4236 N N . ARG A 1 536 ? 17.446 4.852 2.185 1.00 76.88 536 ARG A N 1
ATOM 4237 C CA . ARG A 1 536 ? 16.889 5.997 1.438 1.00 76.88 536 ARG A CA 1
ATOM 4238 C C . ARG A 1 536 ? 17.123 5.858 -0.068 1.00 76.88 536 ARG A C 1
ATOM 4240 O O . ARG A 1 536 ? 16.208 6.036 -0.870 1.00 76.88 536 ARG A O 1
ATOM 4247 N N . ASP A 1 537 ? 18.343 5.504 -0.462 1.00 80.25 537 ASP A N 1
ATOM 4248 C CA . ASP A 1 537 ? 18.744 5.459 -1.869 1.00 80.25 537 ASP A CA 1
ATOM 4249 C C . ASP A 1 537 ? 18.277 4.163 -2.572 1.00 80.25 537 ASP A C 1
ATOM 4251 O O . ASP A 1 537 ? 18.422 4.027 -3.791 1.00 80.25 537 ASP A O 1
ATOM 4255 N N . HIS A 1 538 ? 17.656 3.227 -1.837 1.00 83.50 538 HIS A N 1
ATOM 4256 C CA . HIS A 1 538 ? 17.256 1.910 -2.336 1.00 83.50 538 HIS A CA 1
ATOM 4257 C C . HIS A 1 538 ? 16.319 1.979 -3.547 1.00 83.50 538 HIS A C 1
ATOM 4259 O O . HIS A 1 538 ? 16.607 1.388 -4.589 1.00 83.50 538 HIS A O 1
ATOM 4265 N N . MET A 1 539 ? 15.211 2.721 -3.457 1.00 80.69 539 MET A N 1
ATOM 4266 C CA . MET A 1 539 ? 14.260 2.824 -4.573 1.00 80.69 539 MET A CA 1
ATOM 4267 C C . MET A 1 539 ? 14.810 3.604 -5.776 1.00 80.69 539 MET A C 1
ATOM 4269 O O . MET A 1 539 ? 14.698 3.080 -6.887 1.00 80.69 539 MET A O 1
ATOM 4273 N N . PRO A 1 540 ? 15.455 4.779 -5.619 1.00 83.31 540 PRO A N 1
ATOM 4274 C CA . PRO A 1 540 ? 16.126 5.462 -6.728 1.00 83.31 540 PRO A CA 1
ATOM 4275 C C . PRO A 1 540 ? 17.164 4.592 -7.451 1.00 83.31 540 PRO A C 1
ATOM 4277 O O . PRO A 1 540 ? 17.254 4.636 -8.679 1.00 83.31 540 PRO A O 1
ATOM 4280 N N . ILE A 1 541 ? 17.922 3.770 -6.715 1.00 83.25 541 ILE A N 1
ATOM 4281 C CA . ILE A 1 541 ? 18.904 2.855 -7.306 1.00 83.25 541 ILE A CA 1
ATOM 4282 C C . ILE A 1 541 ? 18.216 1.662 -7.982 1.00 83.25 541 ILE A C 1
ATOM 4284 O O . ILE A 1 541 ? 18.602 1.308 -9.092 1.00 83.25 541 ILE A O 1
ATOM 4288 N N . VAL A 1 542 ? 17.204 1.033 -7.379 1.00 79.88 542 VAL A N 1
ATOM 4289 C CA . VAL A 1 542 ? 16.608 -0.211 -7.908 1.00 79.88 542 VAL A CA 1
ATOM 4290 C C . VAL A 1 542 ? 15.565 0.035 -9.010 1.00 79.88 542 VAL A C 1
ATOM 4292 O O . VAL A 1 542 ? 15.443 -0.787 -9.922 1.00 79.88 542 VAL A O 1
ATOM 4295 N N . ALA A 1 543 ? 14.838 1.157 -8.995 1.00 78.06 543 ALA A N 1
ATOM 4296 C CA . ALA A 1 543 ? 13.722 1.404 -9.914 1.00 78.06 543 ALA A CA 1
ATOM 4297 C C . ALA A 1 543 ? 14.066 1.323 -11.422 1.00 78.06 543 ALA A C 1
ATOM 4299 O O . ALA A 1 543 ? 13.288 0.703 -12.156 1.00 78.06 543 ALA A O 1
ATOM 4300 N N . PRO A 1 544 ? 15.218 1.834 -11.916 1.00 79.50 544 PRO A N 1
ATOM 4301 C CA . PRO A 1 544 ? 15.614 1.677 -13.321 1.00 79.50 544 PRO A CA 1
ATOM 4302 C C . PRO A 1 544 ? 15.741 0.210 -13.768 1.00 79.50 544 PRO A C 1
ATOM 4304 O O . PRO A 1 544 ? 15.503 -0.109 -14.934 1.00 79.50 544 PRO A O 1
ATOM 4307 N N . LEU A 1 545 ? 16.046 -0.712 -12.846 1.00 70.88 545 LEU A N 1
ATOM 4308 C CA . LEU A 1 545 ? 16.144 -2.144 -13.142 1.00 70.88 545 LEU A CA 1
ATOM 4309 C C . LEU A 1 545 ? 14.775 -2.805 -13.339 1.00 70.88 545 LEU A C 1
ATOM 4311 O O . LEU A 1 545 ? 14.714 -3.878 -13.936 1.00 70.88 545 LEU A O 1
ATOM 4315 N N . PHE A 1 546 ? 13.665 -2.214 -12.878 1.00 67.44 546 PHE A N 1
ATOM 4316 C CA . PHE A 1 546 ? 12.347 -2.858 -12.968 1.00 67.44 546 PHE A CA 1
ATOM 4317 C C . PHE A 1 546 ? 11.893 -3.107 -14.412 1.00 67.44 546 PHE A C 1
ATOM 4319 O O . PHE A 1 546 ? 11.294 -4.151 -14.677 1.00 67.44 546 PHE A O 1
ATOM 4326 N N . GLY A 1 547 ? 12.235 -2.218 -15.353 1.00 63.34 547 GLY A N 1
ATOM 4327 C CA . GLY A 1 547 ? 11.979 -2.431 -16.783 1.00 63.34 547 GLY A CA 1
ATOM 4328 C C . GLY A 1 547 ? 12.750 -3.624 -17.364 1.00 63.34 547 GLY A C 1
ATOM 4329 O O . GLY A 1 547 ? 12.265 -4.299 -18.272 1.00 63.34 547 GLY A O 1
ATOM 4330 N N . PHE A 1 548 ? 13.917 -3.936 -16.793 1.00 59.97 548 PHE A N 1
ATOM 4331 C CA . PHE A 1 548 ? 14.832 -4.964 -17.294 1.00 59.97 548 PHE A CA 1
ATOM 4332 C C . PHE A 1 548 ? 14.865 -6.239 -16.452 1.00 59.97 548 PHE A C 1
ATOM 4334 O O . PHE A 1 548 ? 15.394 -7.245 -16.915 1.00 59.97 548 PHE A O 1
ATOM 4341 N N . LYS A 1 549 ? 14.213 -6.263 -15.282 1.00 62.66 549 LYS A N 1
ATOM 4342 C CA . LYS A 1 549 ? 14.120 -7.414 -14.365 1.00 62.66 549 LYS A CA 1
ATOM 4343 C C . LYS A 1 549 ? 13.705 -8.716 -15.062 1.00 62.66 549 LYS A C 1
ATOM 4345 O O . LYS A 1 549 ? 14.188 -9.781 -14.690 1.00 62.66 549 LYS A O 1
ATOM 4350 N N . ARG A 1 550 ? 12.852 -8.647 -16.095 1.00 60.81 550 ARG A N 1
ATOM 4351 C CA . ARG A 1 550 ? 12.447 -9.813 -16.906 1.00 60.81 550 ARG A CA 1
ATOM 4352 C C . ARG A 1 550 ? 13.614 -10.430 -17.689 1.00 60.81 550 ARG A C 1
ATOM 4354 O O . ARG A 1 550 ? 13.685 -11.651 -17.770 1.00 60.81 550 ARG A O 1
ATOM 4361 N N . TYR A 1 551 ? 14.506 -9.604 -18.232 1.00 68.50 551 TYR A N 1
ATOM 4362 C CA . TYR A 1 551 ? 15.668 -10.029 -19.019 1.00 68.50 551 TYR A CA 1
ATOM 4363 C C . TYR A 1 551 ? 16.872 -10.330 -18.124 1.00 68.50 551 TYR A C 1
ATOM 4365 O O . TYR A 1 551 ? 17.503 -11.366 -18.288 1.00 68.50 551 TYR A O 1
ATOM 4373 N N . ILE A 1 552 ? 17.127 -9.490 -17.114 1.00 68.06 552 ILE A N 1
ATOM 4374 C CA . ILE A 1 552 ? 18.173 -9.697 -16.102 1.00 68.06 552 ILE A CA 1
ATOM 4375 C C . ILE A 1 552 ? 17.993 -11.066 -15.433 1.00 68.06 552 ILE A C 1
ATOM 4377 O O . ILE A 1 552 ? 18.924 -11.860 -15.422 1.00 68.06 552 ILE A O 1
ATOM 4381 N N . ASN A 1 553 ? 16.785 -11.412 -14.974 1.00 63.66 553 ASN A N 1
ATOM 4382 C CA . ASN A 1 553 ? 16.532 -12.716 -14.348 1.00 63.66 553 ASN A CA 1
ATOM 4383 C C . ASN A 1 553 ? 16.626 -13.916 -15.310 1.00 63.66 553 ASN A C 1
ATOM 4385 O O . ASN A 1 553 ? 16.601 -15.050 -14.840 1.00 63.66 553 ASN A O 1
ATOM 4389 N N . TRP A 1 554 ? 16.671 -13.698 -16.627 1.00 69.56 554 TRP A N 1
ATOM 4390 C CA . TRP A 1 554 ? 16.924 -14.752 -17.611 1.00 69.56 554 TRP A CA 1
ATOM 4391 C C . TRP A 1 554 ? 18.428 -14.877 -17.886 1.00 69.56 554 TRP A C 1
ATOM 4393 O O . TRP A 1 554 ? 18.976 -15.963 -17.747 1.00 69.56 554 TRP A O 1
ATOM 4403 N N . ILE A 1 555 ? 19.116 -13.758 -18.134 1.00 66.81 555 ILE A N 1
ATOM 4404 C CA . ILE A 1 555 ? 20.572 -13.703 -18.344 1.00 66.81 555 ILE A CA 1
ATOM 4405 C C . ILE A 1 555 ? 21.328 -14.230 -17.113 1.00 66.81 555 ILE A C 1
ATOM 4407 O O . ILE A 1 555 ? 22.188 -15.093 -17.241 1.00 66.81 555 ILE A O 1
ATOM 4411 N N . LEU A 1 556 ? 20.964 -13.784 -15.905 1.00 68.06 556 LEU A N 1
ATOM 4412 C CA . LEU A 1 556 ? 21.603 -14.214 -14.653 1.00 68.06 556 LEU A CA 1
ATOM 4413 C C . LEU A 1 556 ? 21.297 -15.672 -14.258 1.00 68.06 556 LEU A C 1
ATOM 4415 O O . LEU A 1 556 ? 21.865 -16.152 -13.286 1.00 68.06 556 LEU A O 1
ATOM 4419 N N . ARG A 1 557 ? 20.411 -16.382 -14.975 1.00 70.69 557 ARG A N 1
ATOM 4420 C CA . ARG A 1 557 ? 20.232 -17.840 -14.818 1.00 70.69 557 ARG A CA 1
ATOM 4421 C C . ARG A 1 557 ? 21.194 -18.653 -15.682 1.00 70.69 557 ARG A C 1
ATOM 4423 O O . ARG A 1 557 ? 21.400 -19.822 -15.390 1.00 70.69 557 ARG A O 1
ATOM 4430 N N . LEU A 1 558 ? 21.751 -18.050 -16.732 1.00 77.19 558 LEU A N 1
ATOM 4431 C CA . LEU A 1 558 ? 22.704 -18.691 -17.645 1.00 77.19 558 LEU A CA 1
ATOM 4432 C C . LEU A 1 558 ? 24.158 -18.561 -17.157 1.00 77.19 558 LEU A C 1
ATOM 4434 O O . LEU A 1 558 ? 25.056 -19.151 -17.747 1.00 77.19 558 LEU A O 1
ATOM 4438 N N . ILE A 1 559 ? 24.398 -17.772 -16.105 1.00 78.25 559 ILE A N 1
ATOM 4439 C CA . ILE A 1 559 ? 25.728 -17.450 -15.580 1.00 78.25 559 ILE A CA 1
ATOM 4440 C C . ILE A 1 559 ? 25.785 -17.889 -14.106 1.00 78.25 559 ILE A C 1
ATOM 4442 O O . ILE A 1 559 ? 24.916 -17.468 -13.338 1.00 78.25 559 ILE A O 1
ATOM 4446 N N . PRO A 1 560 ? 26.792 -18.675 -13.674 1.00 82.75 560 PRO A N 1
ATOM 4447 C CA . PRO A 1 560 ? 26.971 -19.033 -12.267 1.00 82.75 560 PRO A CA 1
ATOM 4448 C C . PRO A 1 560 ? 27.043 -17.801 -11.358 1.00 82.75 560 PRO A C 1
ATOM 4450 O O . PRO A 1 560 ? 27.642 -16.780 -11.713 1.00 82.75 560 PRO A O 1
ATOM 4453 N N . ARG A 1 561 ? 26.454 -17.893 -10.163 1.00 73.94 561 ARG A N 1
ATOM 4454 C CA . ARG A 1 561 ? 26.309 -16.767 -9.223 1.00 73.94 561 ARG A CA 1
ATOM 4455 C C . ARG A 1 561 ? 27.656 -16.147 -8.845 1.00 73.94 561 ARG A C 1
ATOM 4457 O O . ARG A 1 561 ? 27.766 -14.933 -8.692 1.00 73.94 561 ARG A O 1
ATOM 4464 N N . GLU A 1 562 ? 28.683 -16.971 -8.747 1.00 77.38 562 GLU A N 1
ATOM 4465 C CA . GLU A 1 562 ? 30.054 -16.625 -8.387 1.00 77.38 562 GLU A CA 1
ATOM 4466 C C . GLU A 1 562 ? 30.677 -15.761 -9.491 1.00 77.38 562 GLU A C 1
ATOM 4468 O O . GLU A 1 562 ? 31.257 -14.711 -9.211 1.00 77.38 562 GLU A O 1
ATOM 4473 N N . VAL A 1 563 ? 30.456 -16.141 -10.754 1.00 81.19 563 VAL A N 1
ATOM 4474 C CA . VAL A 1 563 ? 30.870 -15.375 -11.938 1.00 81.19 563 VAL A CA 1
ATOM 4475 C C . VAL A 1 563 ? 30.107 -14.051 -12.009 1.00 81.19 563 VAL A C 1
ATOM 4477 O O . VAL A 1 563 ? 30.728 -13.011 -12.213 1.00 81.19 563 VAL A O 1
ATOM 4480 N N . VAL A 1 564 ? 28.793 -14.041 -11.749 1.00 78.44 564 VAL A N 1
ATOM 4481 C CA . VAL A 1 564 ? 27.998 -12.798 -11.663 1.00 78.44 564 VAL A CA 1
ATOM 4482 C C . VAL A 1 564 ? 28.561 -11.849 -10.599 1.00 78.44 564 VAL A C 1
ATOM 4484 O O . VAL A 1 564 ? 28.709 -10.657 -10.862 1.00 78.44 564 VAL A O 1
ATOM 4487 N N . ILE A 1 565 ? 28.917 -12.356 -9.414 1.00 77.75 565 ILE A N 1
ATOM 4488 C CA . ILE A 1 565 ? 29.505 -11.550 -8.334 1.00 77.75 565 ILE A CA 1
ATOM 4489 C C . ILE A 1 565 ? 30.853 -10.952 -8.760 1.00 77.75 565 ILE A C 1
ATOM 4491 O O . ILE A 1 565 ? 31.102 -9.777 -8.484 1.00 77.75 565 ILE A O 1
ATOM 4495 N N . GLN A 1 566 ? 31.709 -11.710 -9.454 1.00 80.12 566 GLN A N 1
ATOM 4496 C CA . GLN A 1 566 ? 32.969 -11.167 -9.975 1.00 80.12 566 GLN A CA 1
ATOM 4497 C C . GLN A 1 566 ? 32.724 -10.125 -11.076 1.00 80.12 566 GLN A C 1
ATOM 4499 O O . GLN A 1 566 ? 33.258 -9.024 -10.987 1.00 80.12 566 GLN A O 1
ATOM 4504 N N . LEU A 1 567 ? 31.841 -10.390 -12.044 1.00 80.88 567 LEU A N 1
ATOM 4505 C CA . LEU A 1 567 ? 31.473 -9.419 -13.083 1.00 80.88 567 LEU A CA 1
ATOM 4506 C C . LEU A 1 567 ? 30.927 -8.110 -12.487 1.00 80.88 567 LEU A C 1
ATOM 4508 O O . LEU A 1 567 ? 31.290 -7.030 -12.942 1.00 80.88 567 LEU A O 1
ATOM 4512 N N . VAL A 1 568 ? 30.111 -8.180 -11.430 1.00 82.94 568 VAL A N 1
ATOM 4513 C CA . VAL A 1 568 ? 29.587 -7.001 -10.714 1.00 82.94 568 VAL A CA 1
ATOM 4514 C C . VAL A 1 568 ? 30.685 -6.244 -9.956 1.00 82.94 568 VAL A C 1
ATOM 4516 O O . VAL A 1 568 ? 30.641 -5.015 -9.909 1.00 82.94 568 VAL A O 1
ATOM 4519 N N . LYS A 1 569 ? 31.691 -6.933 -9.399 1.00 83.25 569 LYS A N 1
ATOM 4520 C CA . LYS A 1 569 ? 32.868 -6.287 -8.784 1.00 83.25 569 LYS A CA 1
ATOM 4521 C C . LYS A 1 569 ? 33.748 -5.580 -9.817 1.00 83.25 569 LYS A C 1
ATOM 4523 O O . LYS A 1 569 ? 34.213 -4.481 -9.534 1.00 83.25 569 LYS A O 1
ATOM 4528 N N . TRP A 1 570 ? 33.948 -6.185 -10.987 1.00 81.81 570 TRP A N 1
ATOM 4529 C CA . TRP A 1 570 ? 34.794 -5.664 -12.068 1.00 81.81 570 TRP A CA 1
ATOM 4530 C C . TRP A 1 570 ? 34.080 -4.650 -12.978 1.00 81.81 570 TRP A C 1
ATOM 4532 O O . TRP A 1 570 ? 34.729 -3.963 -13.763 1.00 81.81 570 TRP A O 1
ATOM 4542 N N . ALA A 1 571 ? 32.753 -4.522 -12.885 1.00 81.62 571 ALA A N 1
ATOM 4543 C CA . ALA A 1 571 ? 31.980 -3.613 -13.723 1.00 81.62 571 ALA A CA 1
ATOM 4544 C C . ALA A 1 571 ? 32.409 -2.139 -13.518 1.00 81.62 571 ALA A C 1
ATOM 4546 O O . ALA A 1 571 ? 32.258 -1.614 -12.409 1.00 81.62 571 ALA A O 1
ATOM 4547 N N . PRO A 1 572 ? 32.835 -1.417 -14.576 1.00 80.19 572 PRO A N 1
ATOM 4548 C CA . PRO A 1 572 ? 33.270 -0.018 -14.474 1.00 80.19 572 PRO A CA 1
ATOM 4549 C C . PRO A 1 572 ? 32.106 0.976 -14.295 1.00 80.19 572 PRO A C 1
ATOM 4551 O O . PRO A 1 572 ? 32.313 2.180 -14.162 1.00 80.19 572 PRO A O 1
ATOM 4554 N N . SER A 1 573 ? 30.856 0.498 -14.298 1.00 83.00 573 SER A N 1
ATOM 4555 C CA . SER A 1 573 ? 29.675 1.343 -14.123 1.00 83.00 573 SER A CA 1
ATOM 4556 C C . SER A 1 573 ? 29.547 1.827 -12.679 1.00 83.00 573 SER A C 1
ATOM 4558 O O . SER A 1 573 ? 29.279 1.042 -11.765 1.00 83.00 573 SER A O 1
ATOM 4560 N N . SER A 1 574 ? 29.634 3.146 -12.481 1.00 82.19 574 SER A N 1
ATOM 4561 C CA . SER A 1 574 ? 29.436 3.783 -11.170 1.00 82.19 574 SER A CA 1
ATOM 4562 C C . SER A 1 574 ? 28.075 3.446 -10.547 1.00 82.19 574 SER A C 1
ATOM 4564 O O . SER A 1 574 ? 27.958 3.361 -9.329 1.00 82.19 574 SER A O 1
ATOM 4566 N N . TYR A 1 575 ? 27.048 3.202 -11.366 1.00 81.94 575 TYR A N 1
ATOM 4567 C CA . TYR A 1 575 ? 25.724 2.778 -10.913 1.00 81.94 575 TYR A CA 1
ATOM 4568 C C . TYR A 1 575 ? 25.715 1.333 -10.385 1.00 81.94 575 TYR A C 1
ATOM 4570 O O . TYR A 1 575 ? 25.149 1.083 -9.322 1.00 81.94 575 TYR A O 1
ATOM 4578 N N . ILE A 1 576 ? 26.403 0.401 -11.059 1.00 82.12 576 ILE A N 1
ATOM 4579 C CA . ILE A 1 576 ? 26.541 -0.988 -10.583 1.00 82.12 576 ILE A CA 1
ATOM 4580 C C . ILE A 1 576 ? 27.349 -1.025 -9.279 1.00 82.12 576 ILE A C 1
ATOM 4582 O O . ILE A 1 576 ? 26.958 -1.712 -8.338 1.00 82.12 576 ILE A O 1
ATOM 4586 N N . GLN A 1 577 ? 28.413 -0.224 -9.168 1.00 85.50 577 GLN A N 1
ATOM 4587 C CA . GLN A 1 577 ? 29.188 -0.117 -7.927 1.00 85.50 577 GLN A CA 1
ATOM 4588 C C . GLN A 1 577 ? 28.386 0.531 -6.782 1.00 85.50 577 GLN A C 1
ATOM 4590 O O . GLN A 1 577 ? 28.517 0.092 -5.640 1.00 85.50 577 GLN A O 1
ATOM 4595 N N . ARG A 1 578 ? 27.507 1.513 -7.058 1.00 85.62 578 ARG A N 1
ATOM 4596 C CA . ARG A 1 578 ? 26.560 2.050 -6.056 1.00 85.62 578 ARG A CA 1
ATOM 4597 C C . ARG A 1 578 ? 25.571 0.984 -5.579 1.00 85.62 578 ARG A C 1
ATOM 4599 O O . ARG A 1 578 ? 25.419 0.816 -4.373 1.00 85.62 578 ARG A O 1
ATOM 4606 N N . LEU A 1 579 ? 24.961 0.228 -6.498 1.00 84.44 579 LEU A N 1
ATOM 4607 C CA . LEU A 1 579 ? 24.071 -0.892 -6.163 1.00 84.44 579 LEU A CA 1
ATOM 4608 C C . LEU A 1 579 ? 24.793 -1.949 -5.312 1.00 84.44 579 LEU A C 1
ATOM 4610 O O . LEU A 1 579 ? 24.256 -2.382 -4.296 1.00 84.44 579 LEU A O 1
ATOM 4614 N N . ARG A 1 580 ? 26.024 -2.324 -5.686 1.00 86.62 580 ARG A N 1
ATOM 4615 C CA . ARG A 1 580 ? 26.854 -3.256 -4.911 1.00 86.62 580 ARG A CA 1
ATOM 4616 C C . ARG A 1 580 ? 27.126 -2.719 -3.504 1.00 86.62 580 ARG A C 1
ATOM 4618 O O . ARG A 1 580 ? 26.818 -3.405 -2.538 1.00 86.62 580 ARG A O 1
ATOM 4625 N N . LYS A 1 581 ? 27.615 -1.478 -3.378 1.00 88.50 581 LYS A N 1
ATOM 4626 C CA . LYS A 1 581 ? 27.897 -0.833 -2.082 1.00 88.50 581 LYS A CA 1
ATOM 4627 C C . LYS A 1 581 ? 26.656 -0.786 -1.181 1.00 88.50 581 LYS A C 1
ATOM 4629 O O . LYS A 1 581 ? 26.769 -1.056 0.010 1.00 88.50 581 LYS A O 1
ATOM 4634 N N . MET A 1 582 ? 25.484 -0.486 -1.742 1.00 87.94 582 MET A N 1
ATOM 4635 C CA . MET A 1 582 ? 24.205 -0.510 -1.024 1.00 87.94 582 MET A CA 1
ATOM 4636 C C . MET A 1 582 ? 23.891 -1.911 -0.473 1.00 87.94 582 MET A C 1
ATOM 4638 O O . MET A 1 582 ? 23.610 -2.045 0.715 1.00 87.94 582 MET A O 1
ATOM 4642 N N . VAL A 1 583 ? 23.990 -2.960 -1.301 1.00 85.94 583 VAL A N 1
ATOM 4643 C CA . VAL A 1 583 ? 23.754 -4.355 -0.877 1.00 85.94 583 VAL A CA 1
ATOM 4644 C C . VAL A 1 583 ? 24.787 -4.818 0.157 1.00 85.94 583 VAL A C 1
ATOM 4646 O O . VAL A 1 583 ? 24.413 -5.468 1.135 1.00 85.94 583 VAL A O 1
ATOM 4649 N N . ASP A 1 584 ? 26.060 -4.454 -0.008 1.00 87.56 584 ASP A N 1
ATOM 4650 C CA . ASP A 1 584 ? 27.136 -4.774 0.938 1.00 87.56 584 ASP A CA 1
ATOM 4651 C C . ASP A 1 584 ? 26.860 -4.140 2.319 1.00 87.56 584 ASP A C 1
ATOM 4653 O O . ASP A 1 584 ? 26.972 -4.811 3.348 1.00 87.56 584 ASP A O 1
ATOM 4657 N N . ILE A 1 585 ? 26.416 -2.874 2.355 1.00 88.00 585 ILE A N 1
ATOM 4658 C CA . ILE A 1 585 ? 26.004 -2.179 3.586 1.00 88.00 585 ILE A CA 1
ATOM 4659 C C . ILE A 1 585 ? 24.773 -2.852 4.209 1.00 88.00 585 ILE A C 1
ATOM 4661 O O . ILE A 1 585 ? 24.812 -3.213 5.386 1.00 88.00 585 ILE A O 1
ATOM 4665 N N . GLN A 1 586 ? 23.701 -3.071 3.439 1.00 86.88 586 GLN A N 1
ATOM 4666 C CA . GLN A 1 586 ? 22.481 -3.715 3.945 1.00 86.88 586 GLN A CA 1
ATOM 4667 C C . GLN A 1 586 ? 22.778 -5.107 4.528 1.00 86.88 586 GLN A C 1
ATOM 4669 O O . GLN A 1 586 ? 22.293 -5.454 5.607 1.00 86.88 586 GLN A O 1
ATOM 4674 N N . THR A 1 587 ? 23.645 -5.882 3.872 1.00 86.94 587 THR A N 1
ATOM 4675 C CA . THR A 1 587 ? 24.085 -7.206 4.342 1.00 86.94 587 THR A CA 1
ATOM 4676 C C . THR A 1 587 ? 24.902 -7.110 5.631 1.00 86.94 587 THR A C 1
ATOM 4678 O O . THR A 1 587 ? 24.642 -7.870 6.563 1.00 86.94 587 THR A O 1
ATOM 4681 N N . LYS A 1 588 ? 25.847 -6.162 5.729 1.00 87.75 588 LYS A N 1
ATOM 4682 C CA . LYS A 1 588 ? 26.670 -5.951 6.933 1.00 87.75 588 LYS A CA 1
ATOM 4683 C C . LYS A 1 588 ? 25.813 -5.635 8.163 1.00 87.75 588 LYS A C 1
ATOM 4685 O O . LYS A 1 588 ? 25.982 -6.273 9.198 1.00 87.75 588 LYS A O 1
ATOM 4690 N N . TYR A 1 589 ? 24.897 -4.673 8.049 1.00 86.62 589 TYR A N 1
ATOM 4691 C CA . TYR A 1 589 ? 24.069 -4.236 9.178 1.00 86.62 589 TYR A CA 1
ATOM 4692 C C . TYR A 1 589 ? 23.002 -5.268 9.554 1.00 86.62 589 TYR A C 1
ATOM 4694 O O . TYR A 1 589 ? 22.873 -5.586 10.730 1.00 86.62 589 TYR A O 1
ATOM 4702 N N . SER A 1 590 ? 22.295 -5.867 8.587 1.00 87.25 590 SER A N 1
ATOM 4703 C CA . SER A 1 590 ? 21.320 -6.933 8.895 1.00 87.25 590 SER A CA 1
ATOM 4704 C C . SER A 1 590 ? 21.967 -8.171 9.526 1.00 87.25 590 SER A C 1
ATOM 4706 O O . SER A 1 590 ? 21.360 -8.784 10.401 1.00 87.25 590 SER A O 1
ATOM 4708 N N . LYS A 1 591 ? 23.209 -8.512 9.145 1.00 88.12 591 LYS A N 1
ATOM 4709 C CA . LYS A 1 591 ? 24.001 -9.543 9.830 1.00 88.12 591 LYS A CA 1
ATOM 4710 C C . LYS A 1 591 ? 24.295 -9.144 11.282 1.00 88.12 591 LYS A C 1
ATOM 4712 O O . LYS A 1 591 ? 23.965 -9.909 12.179 1.00 88.12 591 LYS A O 1
ATOM 4717 N N . TYR A 1 592 ? 24.845 -7.948 11.505 1.00 86.81 592 TYR A N 1
ATOM 4718 C CA . TYR A 1 592 ? 25.178 -7.451 12.845 1.00 86.81 592 TYR A CA 1
ATOM 4719 C C . TYR A 1 592 ? 23.957 -7.407 13.780 1.00 86.81 592 TYR A C 1
ATOM 4721 O O . TYR A 1 592 ? 24.027 -7.898 14.903 1.00 86.81 592 TYR A O 1
ATOM 4729 N N . ILE A 1 593 ? 22.825 -6.878 13.301 1.00 85.62 593 ILE A N 1
ATOM 4730 C CA . ILE A 1 593 ? 21.567 -6.803 14.058 1.00 85.62 593 ILE A CA 1
ATOM 4731 C C . ILE A 1 593 ? 21.080 -8.210 14.439 1.00 85.62 593 ILE A C 1
ATOM 4733 O O . ILE A 1 593 ? 20.729 -8.436 15.595 1.00 85.62 593 ILE A O 1
ATOM 4737 N N . LEU A 1 594 ? 21.106 -9.170 13.502 1.00 86.38 594 LEU A N 1
ATOM 4738 C CA . LEU A 1 594 ? 20.692 -10.553 13.763 1.00 86.38 594 LEU A CA 1
ATOM 4739 C C . LEU A 1 594 ? 21.605 -11.256 14.778 1.00 86.38 594 LEU A C 1
ATOM 4741 O O . LEU A 1 594 ? 21.105 -11.889 15.702 1.00 86.38 594 LEU A O 1
ATOM 4745 N N . GLU A 1 595 ? 22.927 -11.150 14.621 1.00 87.50 595 GLU A N 1
ATOM 4746 C CA . GLU A 1 595 ? 23.902 -11.777 15.526 1.00 87.50 595 GLU A CA 1
ATOM 4747 C C . GLU A 1 595 ? 23.803 -11.199 16.943 1.00 87.50 595 GLU A C 1
ATOM 4749 O O . GLU A 1 595 ? 23.760 -11.952 17.916 1.00 87.50 595 GLU A O 1
ATOM 4754 N N . HIS A 1 596 ? 23.684 -9.874 17.063 1.00 83.00 596 HIS A N 1
ATOM 4755 C CA . HIS A 1 596 ? 23.533 -9.206 18.351 1.00 83.00 596 HIS A CA 1
ATOM 4756 C C . HIS A 1 596 ? 22.211 -9.585 19.041 1.00 83.00 596 HIS A C 1
ATOM 4758 O O . HIS A 1 596 ? 22.213 -9.933 20.220 1.00 83.00 596 HIS A O 1
ATOM 4764 N N . ARG A 1 597 ? 21.089 -9.611 18.304 1.00 83.88 597 ARG A N 1
ATOM 4765 C CA . ARG A 1 597 ? 19.778 -10.018 18.845 1.00 83.88 597 ARG A CA 1
ATOM 4766 C C . ARG A 1 597 ? 19.738 -11.491 19.242 1.00 83.88 597 ARG A C 1
ATOM 4768 O O . ARG A 1 597 ? 19.234 -11.793 20.316 1.00 83.88 597 ARG A O 1
ATOM 4775 N N . LYS A 1 598 ? 20.341 -12.396 18.461 1.00 84.56 598 LYS A N 1
ATOM 4776 C CA . LYS A 1 598 ? 20.491 -13.810 18.853 1.00 84.56 598 LYS A CA 1
ATOM 4777 C C . LYS A 1 598 ? 21.240 -13.966 20.179 1.00 84.56 598 LYS A C 1
ATOM 4779 O O . LYS A 1 598 ? 20.795 -14.741 21.017 1.00 84.56 598 LYS A O 1
ATOM 4784 N N . ALA A 1 599 ? 22.325 -13.214 20.381 1.00 82.88 599 ALA A N 1
ATOM 4785 C CA . ALA A 1 599 ? 23.099 -13.246 21.623 1.00 82.88 599 ALA A CA 1
ATOM 4786 C C . ALA A 1 599 ? 22.337 -12.667 22.833 1.00 82.88 599 ALA A C 1
ATOM 4788 O O . ALA A 1 599 ? 22.559 -13.104 23.959 1.00 82.88 599 ALA A O 1
ATOM 4789 N N . VAL A 1 600 ? 21.434 -11.702 22.626 1.00 78.62 600 VAL A N 1
ATOM 4790 C CA . VAL A 1 600 ? 20.516 -11.234 23.680 1.00 78.62 600 VAL A CA 1
ATOM 4791 C C . VAL A 1 600 ? 19.490 -12.322 24.003 1.00 78.62 600 VAL A C 1
ATOM 4793 O O . VAL A 1 600 ? 19.367 -12.712 25.160 1.00 78.62 600 VAL A O 1
ATOM 4796 N N . VAL A 1 601 ? 18.817 -12.872 22.986 1.00 78.94 601 VAL A N 1
ATOM 4797 C CA . VAL A 1 601 ? 17.787 -13.913 23.152 1.00 78.94 601 VAL A CA 1
ATOM 4798 C C . VAL A 1 601 ? 18.333 -15.154 23.866 1.00 78.94 601 VAL A C 1
ATOM 4800 O O . VAL A 1 601 ? 17.679 -15.659 24.770 1.00 78.94 601 VAL A O 1
ATOM 4803 N N . SER A 1 602 ? 19.545 -15.615 23.535 1.00 77.00 602 SER A N 1
ATOM 4804 C CA . SER A 1 602 ? 20.156 -16.786 24.185 1.00 77.00 602 SER A CA 1
ATOM 4805 C C . SER A 1 602 ? 20.546 -16.573 25.653 1.00 77.00 602 SER A C 1
ATOM 4807 O O . SER A 1 602 ? 20.800 -17.548 26.352 1.00 77.00 602 SER A O 1
ATOM 4809 N N . ASN A 1 603 ? 20.641 -15.320 26.108 1.00 70.00 603 ASN A N 1
ATOM 4810 C CA . ASN A 1 603 ? 21.037 -14.959 27.472 1.00 70.00 603 ASN A CA 1
ATOM 4811 C C . ASN A 1 603 ? 19.846 -14.557 28.366 1.00 70.00 603 ASN A C 1
ATOM 4813 O O . ASN A 1 603 ? 20.043 -14.333 29.562 1.00 70.00 603 ASN A O 1
ATOM 4817 N N . SER A 1 604 ? 18.632 -14.459 27.814 1.00 64.12 604 SER A N 1
ATOM 4818 C CA . SER A 1 604 ? 17.412 -14.109 28.550 1.00 64.12 604 SER A CA 1
ATOM 4819 C C . SER A 1 604 ? 16.623 -15.357 28.944 1.00 64.12 604 SER A C 1
ATOM 4821 O O . SER A 1 604 ? 16.176 -16.109 28.083 1.00 64.12 604 SER A O 1
ATOM 4823 N N . ALA A 1 605 ? 16.407 -15.550 30.247 1.00 52.59 605 ALA A N 1
ATOM 4824 C CA . ALA A 1 605 ? 15.665 -16.693 30.785 1.00 52.59 605 ALA A CA 1
ATOM 4825 C C . ALA A 1 605 ? 14.140 -16.619 30.561 1.00 52.59 605 ALA A C 1
ATOM 4827 O O . ALA A 1 605 ? 13.494 -17.660 30.472 1.00 52.59 605 ALA A O 1
ATOM 4828 N N . ASP A 1 606 ? 13.571 -15.414 30.454 1.00 53.69 606 ASP A N 1
ATOM 4829 C CA . ASP A 1 606 ? 12.117 -15.209 30.569 1.00 53.69 606 ASP A CA 1
ATOM 4830 C C . ASP A 1 606 ? 11.329 -15.371 29.252 1.00 53.69 606 ASP A C 1
ATOM 4832 O O . ASP A 1 606 ? 10.102 -15.378 29.266 1.00 53.69 606 ASP A O 1
ATOM 4836 N N . GLY A 1 607 ? 12.002 -15.522 28.102 1.00 54.22 607 GLY A N 1
ATOM 4837 C CA . GLY A 1 607 ? 11.393 -15.867 26.801 1.00 54.22 607 GLY A CA 1
ATOM 4838 C C . GLY A 1 607 ? 10.455 -14.830 26.153 1.00 54.22 607 GLY A C 1
ATOM 4839 O O . GLY A 1 607 ? 10.193 -14.920 24.951 1.00 54.22 607 GLY A O 1
ATOM 4840 N N . GLU A 1 608 ? 9.973 -13.845 26.908 1.00 56.56 608 GLU A N 1
ATOM 4841 C CA . GLU A 1 608 ? 9.118 -12.749 26.451 1.00 56.56 608 GLU A CA 1
ATOM 4842 C C . GLU A 1 608 ? 9.972 -11.540 26.025 1.00 56.56 608 GLU A C 1
ATOM 4844 O O . GLU A 1 608 ? 10.875 -11.106 26.740 1.00 56.56 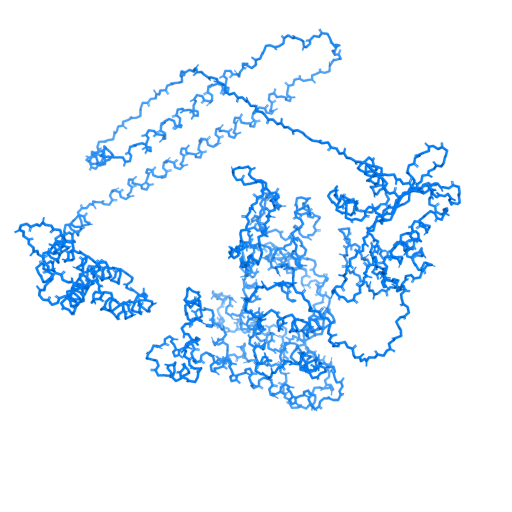608 GLU A O 1
ATOM 4849 N N . PHE A 1 609 ? 9.715 -11.011 24.824 1.00 65.31 609 PHE A N 1
ATOM 4850 C CA . PHE A 1 609 ? 10.482 -9.911 24.231 1.00 65.31 609 PHE A CA 1
ATOM 4851 C C . PHE A 1 609 ? 9.549 -8.884 23.582 1.00 65.31 609 PHE A C 1
ATOM 4853 O O . PHE A 1 609 ? 8.622 -9.256 22.862 1.00 65.31 609 PHE A O 1
ATOM 4860 N N . ASP A 1 610 ? 9.857 -7.600 23.772 1.00 64.56 610 ASP A N 1
ATOM 4861 C CA . ASP A 1 610 ? 9.082 -6.460 23.255 1.00 64.56 610 ASP A CA 1
ATOM 4862 C C . ASP A 1 610 ? 9.426 -6.054 21.806 1.00 64.56 610 ASP A C 1
ATOM 4864 O O . ASP A 1 610 ? 8.864 -5.082 21.300 1.00 64.56 610 ASP A O 1
ATOM 4868 N N . ASP A 1 611 ? 10.362 -6.754 21.145 1.00 73.06 611 ASP A N 1
ATOM 4869 C CA . ASP A 1 611 ? 10.818 -6.436 19.784 1.00 73.06 611 ASP A CA 1
ATOM 4870 C C . ASP A 1 611 ? 10.532 -7.549 18.758 1.00 73.06 611 ASP A C 1
ATOM 4872 O O . ASP A 1 611 ? 10.724 -8.742 19.021 1.00 73.06 611 ASP A O 1
ATOM 4876 N N . ILE A 1 612 ? 10.113 -7.123 17.558 1.00 75.69 612 ILE A N 1
ATOM 4877 C CA . ILE A 1 612 ? 9.656 -7.984 16.452 1.00 75.69 612 ILE A CA 1
ATOM 4878 C C . ILE A 1 612 ? 10.703 -9.049 16.088 1.00 75.69 612 ILE A C 1
ATOM 4880 O O . ILE A 1 612 ? 10.359 -10.199 15.795 1.00 75.69 612 ILE A O 1
ATOM 4884 N N . LEU A 1 613 ? 11.990 -8.688 16.077 1.00 80.75 613 LEU A N 1
ATOM 4885 C CA . LEU A 1 613 ? 13.060 -9.601 15.686 1.00 80.75 613 LEU A CA 1
ATOM 4886 C C . LEU A 1 613 ? 13.319 -10.677 16.742 1.00 80.75 613 LEU A C 1
ATOM 4888 O O . LEU A 1 613 ? 13.501 -11.835 16.371 1.00 80.75 613 LEU A O 1
ATOM 4892 N N . SER A 1 614 ? 13.308 -10.337 18.028 1.00 78.62 614 SER A N 1
ATOM 4893 C CA . SER A 1 614 ? 13.468 -11.325 19.100 1.00 78.62 614 SER A CA 1
ATOM 4894 C C . SER A 1 614 ? 12.316 -12.338 19.098 1.00 78.62 614 SER A C 1
ATOM 4896 O O . SER A 1 614 ? 12.569 -13.544 19.112 1.00 78.62 614 SER A O 1
ATOM 4898 N N . THR A 1 615 ? 11.061 -11.892 18.939 1.00 76.12 615 THR A N 1
ATOM 4899 C CA . THR A 1 615 ? 9.912 -12.808 18.785 1.00 76.12 615 THR A CA 1
ATOM 4900 C C . THR A 1 615 ? 10.037 -13.685 17.533 1.00 76.12 615 THR A C 1
ATOM 4902 O O . THR A 1 615 ? 9.767 -14.886 17.598 1.00 76.12 615 THR A O 1
ATOM 4905 N N . LEU A 1 616 ? 10.498 -13.132 16.403 1.00 76.81 616 LEU A N 1
ATOM 4906 C CA . LEU A 1 616 ? 10.765 -13.907 15.186 1.00 76.81 616 LEU A CA 1
ATOM 4907 C C . LEU A 1 616 ? 11.869 -14.956 15.400 1.00 76.81 616 LEU A C 1
ATOM 4909 O O . LEU A 1 616 ? 11.715 -16.086 14.945 1.00 76.81 616 LEU A O 1
ATOM 4913 N N . ILE A 1 617 ? 12.961 -14.623 16.096 1.00 80.38 617 ILE A N 1
ATOM 4914 C CA . ILE A 1 617 ? 14.041 -15.572 16.412 1.00 80.38 617 ILE A CA 1
ATOM 4915 C C . ILE A 1 617 ? 13.492 -16.736 17.251 1.00 80.38 617 ILE A C 1
ATOM 4917 O O . ILE A 1 617 ? 13.709 -17.892 16.884 1.00 80.38 617 ILE A O 1
ATOM 4921 N N . CYS A 1 618 ? 12.729 -16.453 18.312 1.00 76.06 618 CYS A N 1
ATOM 4922 C CA . CYS A 1 618 ? 12.117 -17.477 19.166 1.00 76.06 618 CYS A CA 1
ATOM 4923 C C . CYS A 1 618 ? 11.107 -18.352 18.407 1.00 76.06 618 CYS A C 1
ATOM 4925 O O . CYS A 1 618 ? 11.175 -19.583 18.474 1.00 76.06 618 CYS A O 1
ATOM 4927 N N . SER A 1 619 ? 10.203 -17.737 17.635 1.00 72.81 619 SER A N 1
ATOM 4928 C CA . SER A 1 619 ? 9.214 -18.467 16.833 1.00 72.81 619 SER A CA 1
ATOM 4929 C C . SER A 1 619 ? 9.868 -19.321 15.746 1.00 72.81 619 SER A C 1
ATOM 4931 O O . SER A 1 619 ? 9.344 -20.381 15.419 1.00 72.81 619 SER A O 1
ATOM 4933 N N . ASN A 1 620 ? 11.002 -18.887 15.190 1.00 77.19 620 ASN A N 1
ATOM 4934 C CA . ASN A 1 620 ? 11.742 -19.632 14.177 1.00 77.19 620 ASN A CA 1
ATOM 4935 C C . ASN A 1 620 ? 12.560 -20.789 14.774 1.00 77.19 620 ASN A C 1
ATOM 4937 O O . ASN A 1 620 ? 12.674 -21.846 14.158 1.00 77.19 620 ASN A O 1
ATOM 4941 N N . ALA A 1 621 ? 13.110 -20.614 15.979 1.00 77.25 621 ALA A N 1
ATOM 4942 C CA . ALA A 1 621 ? 13.762 -21.693 16.718 1.00 77.25 621 ALA A CA 1
ATOM 4943 C C . ALA A 1 621 ? 12.759 -22.798 17.096 1.00 77.25 621 ALA A C 1
ATOM 4945 O O . ALA A 1 621 ? 13.047 -23.979 16.912 1.00 77.25 621 ALA A O 1
ATOM 4946 N N . SER A 1 622 ? 11.560 -22.399 17.533 1.00 72.31 622 SER A N 1
ATOM 4947 C CA . SER A 1 622 ? 10.464 -23.299 17.929 1.00 72.31 622 SER A CA 1
ATOM 4948 C C . SER A 1 622 ? 9.701 -23.924 16.750 1.00 72.31 622 SER A C 1
ATOM 4950 O O . SER A 1 622 ? 8.832 -24.765 16.965 1.00 72.31 622 SER A O 1
ATOM 4952 N N . ALA A 1 623 ? 9.988 -23.515 15.510 1.00 71.38 623 ALA A N 1
ATOM 4953 C CA . ALA A 1 623 ? 9.355 -24.066 14.315 1.00 71.38 623 ALA A CA 1
ATOM 4954 C C . ALA A 1 623 ? 9.901 -25.462 13.962 1.00 71.38 623 ALA A C 1
ATOM 4956 O O . ALA A 1 623 ? 11.069 -25.778 14.224 1.00 71.38 623 ALA A O 1
ATOM 4957 N N . ASN A 1 624 ? 9.060 -26.263 13.299 1.00 73.38 624 ASN A N 1
ATOM 4958 C CA . ASN A 1 624 ? 9.445 -27.532 12.673 1.00 73.38 624 ASN A CA 1
ATOM 4959 C C . ASN A 1 624 ? 10.571 -27.311 11.647 1.00 73.38 624 ASN A C 1
ATOM 4961 O O . ASN A 1 624 ? 10.667 -26.230 11.066 1.00 73.38 624 ASN A O 1
ATOM 4965 N N . GLU A 1 625 ? 11.392 -28.328 11.360 1.00 70.88 625 GLU A N 1
ATOM 4966 C CA . GLU A 1 625 ? 12.519 -28.179 10.419 1.00 70.88 625 GLU A CA 1
ATOM 4967 C C . GLU A 1 625 ? 12.091 -27.705 9.021 1.00 70.88 625 GLU A C 1
ATOM 4969 O O . GLU A 1 625 ? 12.773 -26.875 8.428 1.00 70.88 625 GLU A O 1
ATOM 4974 N N . GLU A 1 626 ? 10.925 -28.143 8.535 1.00 64.94 626 GLU A N 1
ATOM 4975 C CA . GLU A 1 626 ? 10.352 -27.708 7.251 1.00 64.94 626 GLU A CA 1
ATOM 4976 C C . GLU A 1 626 ? 9.893 -26.238 7.232 1.00 64.94 626 GLU A C 1
ATOM 4978 O O . GLU A 1 626 ? 9.763 -25.635 6.163 1.00 64.94 626 GLU A O 1
ATOM 4983 N N . GLU A 1 627 ? 9.616 -25.656 8.402 1.00 62.31 627 GLU A N 1
ATOM 4984 C CA . GLU A 1 627 ? 9.103 -24.288 8.551 1.00 62.31 627 GLU A CA 1
ATOM 4985 C C . GLU A 1 627 ? 10.171 -23.297 9.042 1.00 62.31 627 GLU A C 1
ATOM 4987 O O . GLU A 1 627 ? 9.980 -22.080 8.952 1.00 62.31 627 GLU A O 1
ATOM 4992 N N . ARG A 1 628 ? 11.313 -23.807 9.516 1.00 73.69 628 ARG A N 1
ATOM 4993 C CA . ARG A 1 628 ? 12.440 -23.032 10.034 1.00 73.69 628 ARG A CA 1
ATOM 4994 C C . ARG A 1 628 ? 13.147 -22.268 8.913 1.00 73.69 628 ARG A C 1
ATOM 4996 O O . ARG A 1 628 ? 13.775 -22.836 8.022 1.00 73.69 628 ARG A O 1
ATOM 5003 N N . LEU A 1 629 ? 13.102 -20.943 8.990 1.00 75.31 629 LEU A N 1
ATOM 5004 C CA . LEU A 1 629 ? 13.811 -20.047 8.084 1.00 75.31 629 LEU A CA 1
ATOM 5005 C C . LEU A 1 629 ? 15.324 -20.096 8.367 1.00 75.31 629 LEU A C 1
ATOM 5007 O O . LEU A 1 629 ? 15.727 -19.914 9.522 1.00 75.31 629 LEU A O 1
ATOM 5011 N N . PRO A 1 630 ? 16.178 -20.272 7.343 1.00 80.88 630 PRO A N 1
ATOM 5012 C CA . PRO A 1 630 ? 17.622 -20.145 7.490 1.00 80.88 630 PRO A CA 1
ATOM 5013 C C . PRO A 1 630 ? 18.045 -18.681 7.701 1.00 80.88 630 PRO A C 1
ATOM 5015 O O . PRO A 1 630 ? 17.336 -17.734 7.349 1.00 80.88 630 PRO A O 1
ATOM 5018 N N . ASP A 1 631 ? 19.241 -18.487 8.260 1.00 78.81 631 ASP A N 1
ATOM 5019 C CA . ASP A 1 631 ? 19.754 -17.171 8.664 1.00 78.81 631 ASP A CA 1
ATOM 5020 C C . ASP A 1 631 ? 19.824 -16.141 7.530 1.00 78.81 631 ASP A C 1
ATOM 5022 O O . ASP A 1 631 ? 19.622 -14.948 7.758 1.00 78.81 631 ASP A O 1
ATOM 5026 N N . ASP A 1 632 ? 20.092 -16.566 6.295 1.00 73.62 632 ASP A N 1
ATOM 5027 C CA . ASP A 1 632 ? 20.104 -15.667 5.144 1.00 73.62 632 ASP A CA 1
ATOM 5028 C C . ASP A 1 632 ? 18.704 -15.123 4.816 1.00 73.62 632 ASP A C 1
ATOM 5030 O O . ASP A 1 632 ? 18.578 -13.937 4.491 1.00 73.62 632 ASP A O 1
ATOM 5034 N N . GLN A 1 633 ? 17.660 -15.940 4.991 1.00 76.56 633 GLN A N 1
ATOM 5035 C CA . GLN A 1 633 ? 16.267 -15.512 4.883 1.00 76.56 633 GLN A CA 1
ATOM 5036 C C . GLN A 1 633 ? 15.860 -14.608 6.052 1.00 76.56 633 GLN A C 1
ATOM 5038 O O . GLN A 1 633 ? 15.230 -13.580 5.802 1.00 76.56 633 GLN A O 1
ATOM 5043 N N . LEU A 1 634 ? 16.277 -14.902 7.292 1.00 77.94 634 LEU A N 1
ATOM 5044 C CA . LEU A 1 634 ? 16.036 -14.020 8.448 1.00 77.94 634 LEU A CA 1
ATOM 5045 C C . LEU A 1 634 ? 16.645 -12.622 8.238 1.00 77.94 634 LEU A C 1
ATOM 5047 O O . LEU A 1 634 ? 15.945 -11.618 8.383 1.00 77.94 634 LEU A O 1
ATOM 5051 N N . ARG A 1 635 ? 17.908 -12.526 7.790 1.00 79.94 635 ARG A N 1
ATOM 5052 C CA . ARG A 1 635 ? 18.522 -11.235 7.397 1.00 79.94 635 ARG A CA 1
ATOM 5053 C C . ARG A 1 635 ? 17.750 -10.539 6.270 1.00 79.94 635 ARG A C 1
ATOM 5055 O O . ARG A 1 635 ? 17.658 -9.310 6.243 1.00 79.94 635 ARG A O 1
ATOM 5062 N N . GLY A 1 636 ? 17.209 -11.313 5.328 1.00 77.44 636 GLY A N 1
ATOM 5063 C CA . GLY A 1 636 ? 16.338 -10.815 4.263 1.00 77.44 636 GLY A CA 1
ATOM 5064 C C . GLY A 1 636 ? 15.059 -10.167 4.802 1.00 77.44 636 GLY A C 1
ATOM 5065 O O . GLY A 1 636 ? 14.675 -9.096 4.324 1.00 77.44 636 GLY A O 1
ATOM 5066 N N . GLN A 1 637 ? 14.445 -10.756 5.833 1.00 80.50 637 GLN A N 1
ATOM 5067 C CA . GLN A 1 637 ? 13.273 -10.181 6.498 1.00 80.50 637 GLN A CA 1
ATOM 5068 C C . GLN A 1 637 ? 13.610 -8.883 7.244 1.00 80.50 637 GLN A C 1
ATOM 5070 O O . GLN A 1 637 ? 12.871 -7.918 7.084 1.00 80.50 637 GLN A O 1
ATOM 5075 N N . ILE A 1 638 ? 14.752 -8.795 7.945 1.00 84.81 638 ILE A N 1
ATOM 5076 C CA . ILE A 1 638 ? 15.195 -7.548 8.613 1.00 84.81 638 ILE A CA 1
ATOM 5077 C C . ILE A 1 638 ? 15.216 -6.377 7.621 1.00 84.81 638 ILE A C 1
ATOM 5079 O O . ILE A 1 638 ? 14.546 -5.368 7.834 1.00 84.81 638 ILE A O 1
ATOM 5083 N N . ASN A 1 639 ? 15.921 -6.522 6.492 1.00 84.00 639 ASN A N 1
ATOM 5084 C CA . ASN A 1 639 ? 15.975 -5.459 5.480 1.00 84.00 639 ASN A CA 1
ATOM 5085 C C . ASN A 1 639 ? 14.593 -5.158 4.874 1.00 84.00 639 ASN A C 1
ATOM 5087 O O . ASN A 1 639 ? 14.298 -4.003 4.578 1.00 84.00 639 ASN A O 1
ATOM 5091 N N . THR A 1 640 ? 13.744 -6.180 4.712 1.00 82.88 640 THR A N 1
ATOM 5092 C CA . THR A 1 640 ? 12.383 -6.028 4.174 1.00 82.88 640 THR A CA 1
ATOM 5093 C C . THR A 1 640 ? 11.486 -5.228 5.118 1.00 82.88 640 THR A C 1
ATOM 5095 O O . THR A 1 640 ? 10.818 -4.305 4.662 1.00 82.88 640 THR A O 1
ATOM 5098 N N . PHE A 1 641 ? 11.483 -5.538 6.416 1.00 83.19 641 PHE A N 1
ATOM 5099 C CA . PHE A 1 641 ? 10.676 -4.843 7.423 1.00 83.19 641 PHE A CA 1
ATOM 5100 C C . PHE A 1 641 ? 11.164 -3.437 7.711 1.00 83.19 641 PHE A C 1
ATOM 5102 O O . PHE A 1 641 ? 10.332 -2.541 7.803 1.00 83.19 641 PHE A O 1
ATOM 5109 N N . VAL A 1 642 ? 12.482 -3.229 7.822 1.00 84.06 642 VAL A N 1
ATOM 5110 C CA . VAL A 1 642 ? 13.038 -1.881 7.962 1.00 84.06 642 VAL A CA 1
ATOM 5111 C C . VAL A 1 642 ? 12.547 -1.038 6.790 1.00 84.06 642 VAL A C 1
ATOM 5113 O O . VAL A 1 642 ? 11.818 -0.074 7.012 1.00 84.06 642 VAL A O 1
ATOM 5116 N N . PHE A 1 643 ? 12.847 -1.452 5.551 1.00 83.69 643 PHE A N 1
ATOM 5117 C CA . PHE A 1 643 ? 12.468 -0.720 4.341 1.00 83.69 643 PHE A CA 1
ATOM 5118 C C . PHE A 1 643 ? 10.952 -0.478 4.234 1.00 83.69 643 PHE A C 1
ATOM 5120 O O . PHE A 1 643 ? 10.521 0.654 4.014 1.00 83.69 643 PHE A O 1
ATOM 5127 N N . ALA A 1 644 ? 10.140 -1.527 4.402 1.00 83.81 644 ALA A N 1
ATOM 5128 C CA . ALA A 1 644 ? 8.689 -1.433 4.274 1.00 83.81 644 ALA A CA 1
ATOM 5129 C C . ALA A 1 644 ? 8.033 -0.642 5.416 1.00 83.81 644 ALA A C 1
ATOM 5131 O O . ALA A 1 644 ? 7.002 -0.023 5.187 1.00 83.81 644 ALA A O 1
ATOM 5132 N N . GLY A 1 645 ? 8.612 -0.653 6.619 1.00 81.81 645 GLY A N 1
ATOM 5133 C CA . GLY A 1 645 ? 8.088 0.050 7.788 1.00 81.81 645 GLY A CA 1
ATOM 5134 C C . GLY A 1 645 ? 8.420 1.543 7.803 1.00 81.81 645 GLY A C 1
ATOM 5135 O O . GLY A 1 645 ? 7.562 2.343 8.173 1.00 81.81 645 GLY A O 1
ATOM 5136 N N . PHE A 1 646 ? 9.627 1.948 7.385 1.00 84.62 646 PHE A N 1
ATOM 5137 C CA . PHE A 1 646 ? 10.045 3.354 7.488 1.00 84.62 646 PHE A CA 1
ATOM 5138 C C . PHE A 1 646 ? 9.574 4.223 6.305 1.00 84.62 646 PHE A C 1
ATOM 5140 O O . PHE A 1 646 ? 9.019 5.302 6.522 1.00 84.62 646 PHE A O 1
ATOM 5147 N N . GLU A 1 647 ? 9.728 3.780 5.049 1.00 83.81 647 GLU A N 1
ATOM 5148 C CA . GLU A 1 647 ? 9.514 4.662 3.883 1.00 83.81 647 GLU A CA 1
ATOM 5149 C C . GLU A 1 647 ? 8.018 4.983 3.671 1.00 83.81 647 GLU A C 1
ATOM 5151 O O . GLU A 1 647 ? 7.655 6.126 3.388 1.00 83.81 647 GLU A O 1
ATOM 5156 N N . THR A 1 648 ? 7.104 4.026 3.886 1.00 89.88 648 THR A N 1
ATOM 5157 C CA . THR A 1 648 ? 5.655 4.307 3.795 1.00 89.88 648 THR A CA 1
ATOM 5158 C C . THR A 1 648 ? 5.151 5.152 4.961 1.00 89.88 648 THR A C 1
ATOM 5160 O O . THR A 1 648 ? 4.281 6.005 4.773 1.00 89.88 648 THR A O 1
ATOM 5163 N N . THR A 1 649 ? 5.687 4.940 6.164 1.00 90.75 649 THR A N 1
ATOM 5164 C CA . THR A 1 649 ? 5.267 5.667 7.371 1.00 90.75 649 THR A CA 1
ATOM 5165 C C . THR A 1 649 ? 5.787 7.101 7.346 1.00 90.75 649 THR A C 1
ATOM 5167 O O . THR A 1 649 ? 5.027 8.025 7.620 1.00 90.75 649 THR A O 1
ATOM 5170 N N . SER A 1 650 ? 7.032 7.326 6.918 1.00 88.94 650 SER A N 1
ATOM 5171 C CA . SER A 1 650 ? 7.580 8.678 6.742 1.00 88.94 650 SER A CA 1
ATOM 5172 C C . SER A 1 650 ? 6.841 9.468 5.667 1.00 88.94 650 SER A C 1
ATOM 5174 O O . SER A 1 650 ? 6.491 10.622 5.906 1.00 88.94 650 SER A O 1
ATOM 5176 N N . ALA A 1 651 ? 6.522 8.845 4.527 1.00 91.31 651 ALA A N 1
ATOM 5177 C CA . ALA A 1 651 ? 5.687 9.460 3.497 1.00 91.31 651 ALA A CA 1
ATOM 5178 C C . ALA A 1 651 ? 4.276 9.810 4.015 1.00 91.31 651 ALA A C 1
ATOM 5180 O O . ALA A 1 651 ? 3.747 10.870 3.675 1.00 91.31 651 ALA A O 1
ATOM 5181 N N . SER A 1 652 ? 3.690 8.958 4.868 1.00 94.19 652 SER A N 1
ATOM 5182 C CA . SER A 1 652 ? 2.397 9.219 5.523 1.00 94.19 652 SER A CA 1
ATOM 5183 C C . SER A 1 652 ? 2.477 10.414 6.472 1.00 94.19 652 SER A C 1
ATOM 5185 O O . SER A 1 652 ? 1.696 11.352 6.340 1.00 94.19 652 SER A O 1
ATOM 5187 N N . LEU A 1 653 ? 3.445 10.416 7.396 1.00 92.25 653 LEU A N 1
ATOM 5188 C CA . LEU A 1 653 ? 3.628 11.481 8.386 1.00 92.25 653 LEU A CA 1
ATOM 5189 C C . LEU A 1 653 ? 3.932 12.827 7.725 1.00 92.25 653 LEU A C 1
ATOM 5191 O O . LEU A 1 653 ? 3.289 13.821 8.048 1.00 92.25 653 LEU A O 1
ATOM 5195 N N . ALA A 1 654 ? 4.838 12.859 6.745 1.00 92.94 654 ALA A N 1
ATOM 5196 C CA . ALA A 1 654 ? 5.153 14.078 6.005 1.00 92.94 654 ALA A CA 1
ATOM 5197 C C . ALA A 1 654 ? 3.924 14.631 5.262 1.00 92.94 654 ALA A C 1
ATOM 5199 O O . ALA A 1 654 ? 3.724 15.844 5.207 1.00 92.94 654 ALA A O 1
ATOM 5200 N N . ARG A 1 655 ? 3.061 13.753 4.727 1.00 96.25 655 ARG A N 1
ATOM 5201 C CA . ARG A 1 655 ? 1.802 14.156 4.089 1.00 96.25 655 ARG A CA 1
ATOM 5202 C C . ARG A 1 655 ? 0.757 14.640 5.095 1.00 96.25 655 ARG A C 1
ATOM 5204 O O . ARG A 1 655 ? 0.083 15.620 4.799 1.00 96.25 655 ARG A O 1
ATOM 5211 N N . ILE A 1 656 ? 0.639 14.006 6.262 1.00 96.00 656 ILE A N 1
ATOM 5212 C CA . ILE A 1 656 ? -0.237 14.469 7.350 1.00 96.00 656 ILE A CA 1
ATOM 5213 C C . ILE A 1 656 ? 0.201 15.864 7.808 1.00 96.00 656 ILE A C 1
ATOM 5215 O O . ILE A 1 656 ? -0.622 16.769 7.849 1.00 96.00 656 ILE A O 1
ATOM 5219 N N . LEU A 1 657 ? 1.494 16.075 8.068 1.00 93.62 657 LEU A N 1
ATOM 5220 C CA . LEU A 1 657 ? 2.025 17.376 8.489 1.00 93.62 657 LEU A CA 1
ATOM 5221 C C . LEU A 1 657 ? 1.842 18.460 7.414 1.00 93.62 657 LEU A C 1
ATOM 5223 O O . LEU A 1 657 ? 1.480 19.583 7.750 1.00 93.62 657 LEU A O 1
ATOM 5227 N N . HIS A 1 658 ? 1.999 18.121 6.128 1.00 95.44 658 HIS A N 1
ATOM 5228 C CA . HIS A 1 658 ? 1.6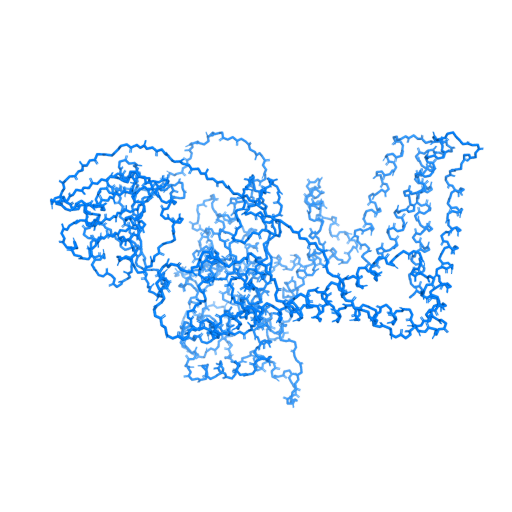57 19.016 5.015 1.00 95.44 658 HIS A CA 1
ATOM 5229 C C . HIS A 1 658 ? 0.174 19.413 5.028 1.00 95.44 658 HIS A C 1
ATOM 5231 O O . HIS A 1 658 ? -0.141 20.594 4.940 1.00 95.44 658 HIS A O 1
ATOM 5237 N N . LEU A 1 659 ? -0.742 18.447 5.157 1.00 96.25 659 LEU A N 1
ATOM 5238 C CA . LEU A 1 659 ? -2.181 18.724 5.223 1.00 96.25 659 LEU A CA 1
ATOM 5239 C C . LEU A 1 659 ? -2.530 19.561 6.465 1.00 96.25 659 LEU A C 1
ATOM 5241 O O . LEU A 1 659 ? -3.295 20.509 6.374 1.00 96.25 659 LEU A O 1
ATOM 5245 N N . LEU A 1 660 ? -1.916 19.300 7.618 1.00 95.56 660 LEU A N 1
ATOM 5246 C CA . LEU A 1 660 ? -2.119 20.125 8.812 1.00 95.56 660 LEU A CA 1
ATOM 5247 C C . LEU A 1 660 ? -1.554 21.550 8.663 1.00 95.56 660 LEU A C 1
ATOM 5249 O O . LEU A 1 660 ? -2.040 22.455 9.334 1.00 95.56 660 LEU A O 1
ATOM 5253 N N . ALA A 1 661 ? -0.547 21.779 7.819 1.00 94.31 661 ALA A N 1
ATOM 5254 C CA . ALA A 1 661 ? -0.078 23.128 7.489 1.00 94.31 661 ALA A CA 1
ATOM 5255 C C . ALA A 1 661 ? -1.015 23.845 6.493 1.00 94.31 661 ALA A C 1
ATOM 5257 O O . ALA A 1 661 ? -1.214 25.052 6.595 1.00 94.31 661 ALA A O 1
ATOM 5258 N N . GLU A 1 662 ? -1.611 23.098 5.562 1.00 96.31 662 GLU A N 1
ATOM 5259 C CA . GLU A 1 662 ? -2.550 23.590 4.543 1.00 96.31 662 GLU A CA 1
ATOM 5260 C C . GLU A 1 662 ? -3.961 23.866 5.106 1.00 96.31 662 GLU A C 1
ATOM 5262 O O . GLU A 1 662 ? -4.650 24.766 4.629 1.00 96.31 662 GLU A O 1
ATOM 5267 N N . TYR A 1 663 ? -4.366 23.161 6.172 1.00 97.19 663 TYR A N 1
ATOM 5268 C CA . TYR A 1 663 ? -5.671 23.294 6.833 1.00 97.19 663 TYR A CA 1
ATOM 5269 C C . TYR A 1 663 ? -5.526 23.682 8.329 1.00 97.19 663 TYR A C 1
ATOM 5271 O O . TYR A 1 663 ? -5.724 22.841 9.215 1.00 97.19 663 TYR A O 1
ATOM 5279 N N . PRO A 1 664 ? -5.225 24.959 8.663 1.00 96.50 664 PRO A N 1
ATOM 5280 C CA . PRO A 1 664 ? -4.957 25.385 10.044 1.00 96.50 664 PRO A CA 1
ATOM 5281 C C . PRO A 1 664 ? -6.104 25.158 11.038 1.00 96.50 664 PRO A C 1
ATOM 5283 O O . PRO A 1 664 ? -5.854 24.970 12.226 1.00 96.50 664 PRO A O 1
ATOM 5286 N N . HIS A 1 665 ? -7.361 25.149 10.583 1.00 96.12 665 HIS A N 1
ATOM 5287 C CA . HIS A 1 665 ? -8.515 24.882 11.449 1.00 96.12 665 HIS A CA 1
ATOM 5288 C C . HIS A 1 665 ? -8.517 23.429 11.960 1.00 96.12 665 HIS A C 1
ATOM 5290 O O . HIS A 1 665 ? -8.633 23.218 13.166 1.00 96.12 665 HIS A O 1
ATOM 5296 N N . ILE A 1 666 ? -8.254 22.453 11.079 1.00 96.88 666 ILE A N 1
ATOM 5297 C CA . ILE A 1 666 ? -8.056 21.036 11.437 1.00 96.88 666 ILE A CA 1
ATOM 5298 C C . ILE A 1 666 ? -6.864 20.897 12.392 1.00 96.88 666 ILE A C 1
ATOM 5300 O O . ILE A 1 666 ? -6.947 20.200 13.402 1.00 96.88 666 ILE A O 1
ATOM 5304 N N . GLN A 1 667 ? -5.756 21.597 12.121 1.00 95.69 667 GLN A N 1
ATOM 5305 C CA . GLN A 1 667 ? -4.585 21.584 13.003 1.00 95.69 667 GLN A CA 1
ATOM 5306 C C . GLN A 1 667 ? -4.896 22.122 14.404 1.00 95.69 667 GLN A C 1
ATOM 5308 O O . GLN A 1 667 ? -4.461 21.532 15.391 1.00 95.69 667 GLN A O 1
ATOM 5313 N N . ASN A 1 668 ? -5.650 23.217 14.508 1.00 95.44 668 ASN A N 1
ATOM 5314 C CA . ASN A 1 668 ? -6.035 23.799 15.792 1.00 95.44 668 ASN A CA 1
ATOM 5315 C C . ASN A 1 668 ? -6.997 22.887 16.567 1.00 95.44 668 ASN A C 1
ATOM 5317 O O . ASN A 1 668 ? -6.814 22.707 17.769 1.00 95.44 668 ASN A O 1
ATOM 5321 N N . GLN A 1 669 ? -7.958 22.255 15.886 1.00 94.06 669 GLN A N 1
ATOM 5322 C CA . GLN A 1 669 ? -8.874 21.284 16.491 1.00 94.06 669 GLN A CA 1
ATOM 5323 C C . GLN A 1 669 ? -8.136 20.034 16.996 1.00 94.06 669 GLN A C 1
ATOM 5325 O O . GLN A 1 669 ? -8.339 19.617 18.136 1.00 94.06 669 GLN A O 1
ATOM 5330 N N . LEU A 1 670 ? -7.209 19.488 16.201 1.00 92.38 670 LEU A N 1
ATOM 5331 C CA . LEU A 1 670 ? -6.351 18.379 16.624 1.00 92.38 670 LEU A CA 1
ATOM 5332 C C . LEU A 1 670 ? -5.452 18.772 17.804 1.00 92.38 670 LEU A C 1
ATOM 5334 O O . LEU A 1 670 ? -5.327 18.022 18.768 1.00 92.38 670 LEU A O 1
ATOM 5338 N N . ARG A 1 671 ? -4.853 19.968 17.768 1.00 89.44 671 ARG A N 1
ATOM 5339 C CA . ARG A 1 671 ? -4.038 20.485 18.875 1.00 89.44 671 ARG A CA 1
ATOM 5340 C C . ARG A 1 671 ? -4.859 20.607 20.164 1.00 89.44 671 ARG A C 1
ATOM 5342 O O . ARG A 1 671 ? -4.338 20.278 21.223 1.00 89.44 671 ARG A O 1
ATOM 5349 N N . ALA A 1 672 ? -6.125 21.021 20.086 1.00 90.00 672 ALA A N 1
ATOM 5350 C CA . ALA A 1 672 ? -7.015 21.087 21.245 1.00 90.00 672 ALA A CA 1
ATOM 5351 C C . ALA A 1 672 ? -7.322 19.696 21.839 1.00 90.00 672 ALA A C 1
ATOM 5353 O O . ALA A 1 672 ? -7.255 19.535 23.055 1.00 90.00 672 ALA A O 1
ATOM 5354 N N . GLU A 1 673 ? -7.584 18.676 21.010 1.00 87.38 673 GLU A N 1
ATOM 5355 C CA . GLU A 1 673 ? -7.763 17.286 21.478 1.00 87.38 673 GLU A CA 1
ATOM 5356 C C . GLU A 1 673 ? -6.513 16.770 22.220 1.00 87.38 673 GLU A C 1
ATOM 5358 O O . GLU A 1 673 ? -6.614 16.181 23.301 1.00 87.38 673 GLU A O 1
ATOM 5363 N N . LEU A 1 674 ? -5.326 17.035 21.663 1.00 83.25 674 LEU A N 1
ATOM 5364 C CA . LEU A 1 674 ? -4.048 16.560 22.199 1.00 83.25 674 LEU A CA 1
ATOM 5365 C C . LEU A 1 674 ? -3.593 17.305 23.465 1.00 83.25 674 LEU A C 1
ATOM 5367 O O . LEU A 1 674 ? -2.965 16.691 24.322 1.00 83.25 674 LEU A O 1
ATOM 5371 N N . LEU A 1 675 ? -3.894 18.602 23.603 1.00 81.69 675 LEU A N 1
ATOM 5372 C CA . LEU A 1 675 ? -3.543 19.392 24.795 1.00 81.69 675 LEU A CA 1
ATOM 5373 C C . LEU A 1 675 ? -4.456 19.099 25.996 1.00 81.69 675 LEU A C 1
ATOM 5375 O O . LEU A 1 675 ? -4.002 19.172 27.135 1.00 81.69 675 LEU A O 1
ATOM 5379 N N . ASN A 1 676 ? -5.723 18.753 25.754 1.00 72.12 676 ASN A N 1
ATOM 5380 C CA . ASN A 1 676 ? -6.710 18.493 26.808 1.00 72.12 676 ASN A CA 1
ATOM 5381 C C . ASN A 1 676 ? -6.626 17.074 27.406 1.00 72.12 676 ASN A C 1
ATOM 5383 O O . ASN A 1 676 ? -7.389 16.747 28.315 1.00 72.12 676 ASN A O 1
ATOM 5387 N N . THR A 1 677 ? -5.721 16.224 26.912 1.00 64.31 677 THR A N 1
ATOM 5388 C CA . THR A 1 677 ? -5.677 14.790 27.234 1.00 64.31 677 THR A CA 1
ATOM 5389 C C . THR A 1 677 ? -4.279 14.373 27.685 1.00 64.31 677 THR A C 1
ATOM 5391 O O . THR A 1 677 ? -3.283 14.759 27.078 1.00 64.31 677 THR A O 1
ATOM 5394 N N . ASN A 1 678 ? -4.170 13.523 28.715 1.00 60.59 678 ASN A N 1
ATOM 5395 C CA . ASN A 1 678 ? -2.864 12.985 29.097 1.00 60.59 678 ASN A CA 1
ATOM 5396 C C . ASN A 1 678 ? -2.374 11.923 28.087 1.00 60.59 678 ASN A C 1
ATOM 5398 O O . ASN A 1 678 ? -2.844 10.779 28.069 1.00 60.59 678 ASN A O 1
ATOM 5402 N N . LEU A 1 679 ? -1.379 12.316 27.286 1.00 58.62 679 LEU A N 1
ATOM 5403 C CA . LEU A 1 679 ? -0.696 11.497 26.277 1.00 58.62 679 LEU A CA 1
ATOM 5404 C C . LEU A 1 679 ? 0.041 10.265 26.844 1.00 58.62 679 LEU A C 1
ATOM 5406 O O . LEU A 1 679 ? 0.448 9.405 26.070 1.00 58.62 679 LEU A O 1
ATOM 5410 N N . ASP A 1 680 ? 0.210 10.145 28.167 1.00 51.59 680 ASP A N 1
ATOM 5411 C CA . ASP A 1 680 ? 0.833 8.965 28.794 1.00 51.59 680 ASP A CA 1
ATOM 5412 C C . ASP A 1 680 ? -0.074 7.718 28.796 1.00 51.59 680 ASP A C 1
ATOM 5414 O O . ASP A 1 680 ? 0.384 6.609 29.086 1.00 51.59 680 ASP A O 1
ATOM 5418 N N . SER A 1 681 ? -1.363 7.861 28.465 1.00 48.06 681 SER A N 1
ATOM 5419 C CA . SER A 1 681 ? -2.277 6.717 28.397 1.00 48.06 681 SER A CA 1
ATOM 5420 C C . SER A 1 681 ? -2.057 5.871 27.130 1.00 48.06 681 SER A C 1
ATOM 5422 O O . SER A 1 681 ? -2.117 6.363 26.008 1.00 48.06 681 SER A O 1
ATOM 5424 N N . GLN A 1 682 ? -1.846 4.560 27.309 1.00 50.88 682 GLN A N 1
ATOM 5425 C CA . GLN A 1 682 ? -1.524 3.581 26.246 1.00 50.88 682 GLN A CA 1
ATOM 5426 C C . GLN A 1 682 ? -2.687 3.296 25.262 1.00 50.88 682 GLN A C 1
ATOM 5428 O O . GLN A 1 682 ? -2.585 2.407 24.417 1.00 50.88 682 GLN A O 1
ATOM 5433 N N . ASP A 1 683 ? -3.793 4.039 25.354 1.00 62.25 683 ASP A N 1
ATOM 5434 C CA . ASP A 1 683 ? -4.989 3.871 24.529 1.00 62.25 683 ASP A CA 1
ATOM 5435 C C . ASP A 1 683 ? -5.085 4.991 23.484 1.00 62.25 683 ASP A C 1
ATOM 5437 O O . ASP A 1 683 ? -5.868 5.932 23.619 1.00 62.25 683 ASP A O 1
ATOM 5441 N N . LEU A 1 684 ? -4.320 4.852 22.397 1.00 62.75 684 LEU A N 1
ATOM 5442 C CA . LEU A 1 684 ? -4.409 5.724 21.213 1.00 62.75 684 LEU A CA 1
ATOM 5443 C C . LEU A 1 684 ? -5.822 5.733 20.581 1.00 62.75 684 LEU A C 1
ATOM 5445 O O . LEU A 1 684 ? -6.184 6.663 19.861 1.00 62.75 684 LEU A O 1
ATOM 5449 N N . ASP A 1 685 ? -6.651 4.739 20.910 1.00 64.38 685 ASP A N 1
ATOM 5450 C CA . ASP A 1 685 ? -8.074 4.656 20.561 1.00 64.38 685 ASP A CA 1
ATOM 5451 C C . ASP A 1 685 ? -8.941 5.768 21.197 1.00 64.38 685 ASP A C 1
ATOM 5453 O O . ASP A 1 685 ? -10.074 5.977 20.762 1.00 64.38 685 ASP A O 1
ATOM 5457 N N . LYS A 1 686 ? -8.434 6.491 22.212 1.00 70.25 686 LYS A N 1
ATOM 5458 C CA . LYS A 1 686 ? -9.143 7.595 22.897 1.00 70.25 686 LYS A CA 1
ATOM 5459 C C . LYS A 1 686 ? -9.097 8.937 22.161 1.00 70.25 686 LYS A C 1
ATOM 5461 O O . LYS A 1 686 ? -9.740 9.877 22.613 1.00 70.25 686 LYS A O 1
ATOM 5466 N N . PHE A 1 687 ? -8.373 9.027 21.045 1.00 82.81 687 PHE A N 1
ATOM 5467 C CA . PHE A 1 687 ? -8.210 10.252 20.255 1.00 82.81 687 PHE A CA 1
ATOM 5468 C C . PHE A 1 687 ? -9.001 10.152 18.936 1.00 82.81 687 PHE A C 1
ATOM 5470 O O . PHE A 1 687 ? -8.424 9.807 17.896 1.00 82.81 687 PHE A O 1
ATOM 5477 N N . PRO A 1 688 ? -10.337 10.334 18.944 1.00 88.19 688 PRO A N 1
ATOM 5478 C CA . PRO A 1 688 ? -11.162 10.160 17.751 1.00 88.19 688 PRO A CA 1
ATOM 5479 C C . PRO A 1 688 ? -10.774 11.110 16.612 1.00 88.19 688 PRO A C 1
ATOM 5481 O O . PRO A 1 688 ? -10.797 10.682 15.457 1.00 88.19 688 PRO A O 1
ATOM 5484 N N . TYR A 1 689 ? -10.373 12.353 16.900 1.00 92.56 689 TYR A N 1
ATOM 5485 C CA . TYR A 1 689 ? -9.997 13.323 15.874 1.00 92.56 689 TYR A CA 1
ATOM 5486 C C . TYR A 1 689 ? -8.607 13.047 15.291 1.00 92.56 689 TYR A C 1
ATOM 5488 O O . TYR A 1 689 ? -8.455 13.058 14.070 1.00 92.56 689 TYR A O 1
ATOM 5496 N N . LEU A 1 690 ? -7.612 12.685 16.111 1.00 90.12 690 LEU A N 1
ATOM 5497 C CA . LEU A 1 690 ? -6.320 12.176 15.625 1.00 90.12 690 LEU A CA 1
ATOM 5498 C C . LEU A 1 690 ? -6.509 10.984 14.681 1.00 90.12 690 LEU A C 1
ATOM 5500 O O . LEU A 1 690 ? -5.960 10.967 13.577 1.00 90.12 690 LEU A O 1
ATOM 5504 N N . ASN A 1 691 ? -7.320 10.003 15.089 1.00 89.12 691 ASN A N 1
ATOM 5505 C CA . ASN A 1 691 ? -7.632 8.850 14.252 1.00 89.12 691 ASN A CA 1
ATOM 5506 C C . ASN A 1 691 ? -8.330 9.284 12.954 1.00 89.12 691 ASN A C 1
ATOM 5508 O O . ASN A 1 691 ? -7.930 8.846 11.879 1.00 89.12 691 ASN A O 1
ATOM 5512 N N . ALA A 1 692 ? -9.313 10.184 13.014 1.00 93.00 692 ALA A N 1
ATOM 5513 C CA . ALA A 1 692 ? -9.998 10.725 11.841 1.00 93.00 692 ALA A CA 1
ATOM 5514 C C . ALA A 1 692 ? -9.051 11.441 10.854 1.00 93.00 692 ALA A C 1
ATOM 5516 O O . ALA A 1 692 ? -9.124 11.205 9.646 1.00 93.00 692 ALA A O 1
ATOM 5517 N N . VAL A 1 693 ? -8.115 12.255 11.357 1.00 95.25 693 VAL A N 1
ATOM 5518 C CA . VAL A 1 693 ? -7.080 12.945 10.566 1.00 95.25 693 VAL A CA 1
ATOM 5519 C C . VAL A 1 693 ? -6.165 11.941 9.863 1.00 95.25 693 VAL A C 1
ATOM 5521 O O . VAL A 1 693 ? -5.941 12.048 8.655 1.00 95.25 693 VAL A O 1
ATOM 5524 N N . VAL A 1 694 ? -5.669 10.932 10.588 1.00 93.25 694 VAL A N 1
ATOM 5525 C CA . VAL A 1 694 ? -4.814 9.873 10.023 1.00 93.25 694 VAL A CA 1
ATOM 5526 C C . VAL A 1 694 ? -5.580 9.053 8.979 1.00 93.25 694 VAL A C 1
ATOM 5528 O O . VAL A 1 694 ? -5.054 8.804 7.892 1.00 93.25 694 VAL A O 1
ATOM 5531 N N . ARG A 1 695 ? -6.837 8.679 9.262 1.00 92.62 695 ARG A N 1
ATOM 5532 C CA . ARG A 1 695 ? -7.718 7.954 8.331 1.00 92.62 695 ARG A CA 1
ATOM 5533 C C . ARG A 1 695 ? -7.924 8.715 7.030 1.00 92.62 695 ARG A C 1
ATOM 5535 O O . ARG A 1 695 ? -7.744 8.134 5.961 1.00 92.62 695 ARG A O 1
ATOM 5542 N N . GLU A 1 696 ? -8.264 9.998 7.102 1.00 95.62 696 GLU A N 1
ATOM 5543 C CA . GLU A 1 696 ? -8.556 10.795 5.911 1.00 95.62 696 GLU A CA 1
ATOM 5544 C C . GLU A 1 696 ? -7.297 11.083 5.085 1.00 95.62 696 GLU A C 1
ATOM 5546 O O . GLU A 1 696 ? -7.319 10.967 3.856 1.00 95.62 696 GLU A O 1
ATOM 5551 N N . ALA A 1 697 ? -6.167 11.350 5.745 1.00 96.25 697 ALA A N 1
ATOM 5552 C CA . ALA A 1 697 ? -4.886 11.524 5.070 1.00 96.25 697 ALA A CA 1
ATOM 5553 C C . ALA A 1 697 ? -4.451 10.241 4.339 1.00 96.25 697 ALA A C 1
ATOM 5555 O O . ALA A 1 697 ? -4.015 10.312 3.190 1.00 96.25 697 ALA A O 1
ATOM 5556 N N . LEU A 1 698 ? -4.624 9.066 4.958 1.00 94.75 698 LEU A N 1
ATOM 5557 C CA . LEU A 1 698 ? -4.320 7.763 4.353 1.00 94.75 698 LEU A CA 1
ATOM 5558 C C . LEU A 1 698 ? -5.342 7.323 3.295 1.00 94.75 698 LEU A C 1
ATOM 5560 O O . LEU A 1 698 ? -4.971 6.586 2.376 1.00 94.75 698 LEU A O 1
ATOM 5564 N N . ARG A 1 699 ? -6.606 7.761 3.391 1.00 95.25 699 ARG A N 1
ATOM 5565 C CA . ARG A 1 699 ? -7.616 7.582 2.338 1.00 95.25 699 ARG A CA 1
ATOM 5566 C C . ARG A 1 699 ? -7.190 8.357 1.099 1.00 95.25 699 ARG A C 1
ATOM 5568 O O . ARG A 1 699 ? -6.993 7.753 0.046 1.00 95.25 699 ARG A O 1
ATOM 5575 N N . LEU A 1 700 ? -7.003 9.670 1.223 1.00 95.12 700 LEU A N 1
ATOM 5576 C CA . LEU A 1 700 ? -6.618 10.512 0.097 1.00 95.12 700 LEU A CA 1
ATOM 5577 C C . LEU A 1 700 ? -5.235 10.143 -0.445 1.00 95.12 700 LEU A C 1
ATOM 5579 O O . LEU A 1 700 ? -5.076 9.988 -1.655 1.00 95.12 700 LEU A O 1
ATOM 5583 N N . HIS A 1 701 ? -4.222 10.029 0.408 1.00 95.06 701 HIS A N 1
ATOM 5584 C CA . HIS A 1 701 ? -2.822 9.894 0.005 1.00 95.06 701 HIS A CA 1
ATOM 5585 C C . HIS A 1 701 ? -2.213 8.565 0.485 1.00 95.06 701 HIS A C 1
ATOM 5587 O O . HIS A 1 701 ? -1.302 8.570 1.314 1.00 95.06 701 HIS A O 1
ATOM 5593 N N . PRO A 1 702 ? -2.665 7.414 -0.050 1.00 94.19 702 PRO A N 1
ATOM 5594 C CA . PRO A 1 702 ? -2.057 6.128 0.261 1.00 94.19 702 PRO A CA 1
ATOM 5595 C C . PRO A 1 702 ? -0.587 6.122 -0.208 1.00 94.19 702 PRO A C 1
ATOM 5597 O O . PRO A 1 702 ? -0.346 6.363 -1.397 1.00 94.19 702 PRO A O 1
ATOM 5600 N N . PRO A 1 703 ? 0.399 5.802 0.659 1.00 91.69 703 PRO A N 1
ATOM 5601 C CA . PRO A 1 703 ? 1.823 5.796 0.289 1.00 91.69 703 PRO A CA 1
ATOM 5602 C C . PRO A 1 703 ? 2.145 4.868 -0.885 1.00 91.69 703 PRO A C 1
ATOM 5604 O O . PRO A 1 703 ? 3.045 5.134 -1.678 1.00 91.69 703 PRO A O 1
ATOM 5607 N N . VAL A 1 704 ? 1.371 3.788 -1.020 1.00 91.69 704 VAL A N 1
ATOM 5608 C CA . VAL A 1 704 ? 1.386 2.892 -2.176 1.00 91.69 704 VAL A CA 1
ATOM 5609 C C . VAL A 1 704 ? 0.107 3.148 -2.985 1.00 91.69 704 VAL A C 1
ATOM 5611 O O . VAL A 1 704 ? -0.931 2.555 -2.698 1.00 91.69 704 VAL A O 1
ATOM 5614 N N . PRO A 1 705 ? 0.121 4.020 -4.010 1.00 92.25 705 PRO A N 1
ATOM 5615 C CA . PRO A 1 705 ? -1.100 4.401 -4.725 1.00 92.25 705 PRO A CA 1
ATOM 5616 C C . PRO A 1 705 ? -1.607 3.322 -5.690 1.00 92.25 705 PRO A C 1
ATOM 5618 O O . PRO A 1 705 ? -2.720 3.424 -6.211 1.00 92.25 705 PRO A O 1
ATOM 5621 N N . THR A 1 706 ? -0.794 2.310 -6.003 1.00 92.06 706 THR A N 1
ATOM 5622 C CA . THR A 1 706 ? -1.109 1.260 -6.979 1.00 92.06 706 THR A CA 1
ATOM 5623 C C . THR A 1 706 ? -0.338 -0.018 -6.669 1.00 92.06 706 THR A C 1
ATOM 5625 O O . THR A 1 706 ? 0.854 0.026 -6.371 1.00 92.06 706 THR A O 1
ATOM 5628 N N . ILE A 1 707 ? -1.005 -1.165 -6.796 1.00 89.12 707 ILE A N 1
ATOM 5629 C CA . ILE A 1 707 ? -0.401 -2.499 -6.672 1.00 89.12 707 ILE A CA 1
ATOM 5630 C C . ILE A 1 707 ? -0.654 -3.322 -7.937 1.00 89.12 707 ILE A C 1
ATOM 5632 O O . ILE A 1 707 ? -1.551 -3.029 -8.724 1.00 89.12 707 ILE A O 1
ATOM 5636 N N . GLN A 1 708 ? 0.132 -4.380 -8.132 1.00 87.38 708 GLN A N 1
ATOM 5637 C CA . GLN A 1 708 ? 0.007 -5.284 -9.278 1.00 87.38 708 GLN A CA 1
ATOM 5638 C C . GLN A 1 708 ? -0.330 -6.714 -8.844 1.00 87.38 708 GLN A C 1
ATOM 5640 O O . GLN A 1 708 ? 0.068 -7.169 -7.765 1.00 87.38 708 GLN A O 1
ATOM 5645 N N . ARG A 1 709 ? -1.060 -7.424 -9.705 1.00 86.12 709 ARG A N 1
ATOM 5646 C CA . ARG A 1 709 ? -1.380 -8.856 -9.620 1.00 86.12 709 ARG A CA 1
ATOM 5647 C C . ARG A 1 709 ? -1.238 -9.484 -11.012 1.00 86.12 709 ARG A C 1
ATOM 5649 O O . ARG A 1 709 ? -1.254 -8.775 -12.016 1.00 86.12 709 ARG A O 1
ATOM 5656 N N . TYR A 1 710 ? -1.106 -10.805 -11.074 1.00 85.38 710 TYR A N 1
ATOM 5657 C CA . TYR A 1 710 ? -1.144 -11.568 -12.324 1.00 85.38 710 TYR A CA 1
ATOM 5658 C C . TYR A 1 710 ? -2.246 -12.622 -12.226 1.00 85.38 710 TYR A C 1
ATOM 5660 O O . TYR A 1 710 ? -2.377 -13.275 -11.190 1.00 85.38 710 TYR A O 1
ATOM 5668 N N . ALA A 1 711 ? -3.032 -12.782 -13.287 1.00 86.38 711 ALA A N 1
ATOM 5669 C CA . ALA A 1 71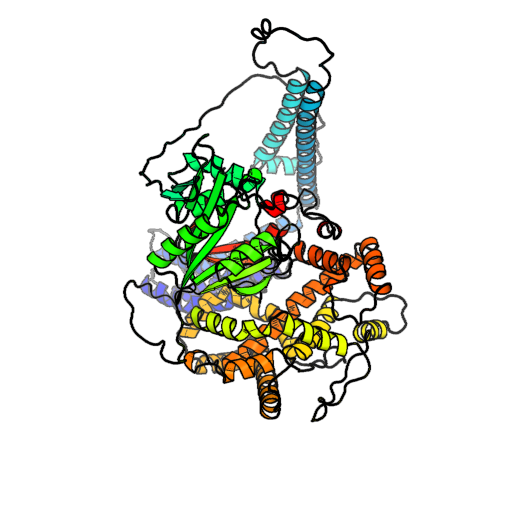1 ? -4.064 -13.807 -13.368 1.00 86.38 711 ALA A CA 1
ATOM 5670 C C . ALA A 1 711 ? -3.418 -15.196 -13.517 1.00 86.38 711 ALA A C 1
ATOM 5672 O O . ALA A 1 711 ? -2.828 -15.502 -14.551 1.00 86.38 711 ALA A O 1
ATOM 5673 N N . ILE A 1 712 ? -3.498 -16.033 -12.480 1.00 84.81 712 ILE A N 1
ATOM 5674 C CA . ILE A 1 712 ? -2.920 -17.395 -12.482 1.00 84.81 712 ILE A CA 1
ATOM 5675 C C . ILE A 1 712 ? -3.765 -18.407 -13.272 1.00 84.81 712 ILE A C 1
ATOM 5677 O O . ILE A 1 712 ? -3.240 -19.388 -13.795 1.00 84.81 712 ILE A O 1
ATOM 5681 N N . LYS A 1 713 ? -5.063 -18.125 -13.404 1.00 86.56 713 LYS A N 1
ATOM 5682 C CA . LYS A 1 713 ? -6.043 -18.823 -14.240 1.00 86.56 713 LYS A CA 1
ATOM 5683 C C . LYS A 1 713 ? -6.882 -17.790 -14.988 1.00 86.56 713 LYS A C 1
ATOM 5685 O O . LYS A 1 713 ? -6.789 -16.599 -14.682 1.00 86.56 713 LYS A O 1
ATOM 5690 N N . GLU A 1 714 ? -7.666 -18.232 -15.963 1.00 91.38 714 GLU A N 1
ATOM 5691 C CA . GLU A 1 714 ? -8.670 -17.362 -16.576 1.00 91.38 714 GLU A CA 1
ATOM 5692 C C . GLU A 1 714 ? -9.743 -16.990 -15.551 1.00 91.38 714 GLU A C 1
ATOM 5694 O O . GLU A 1 714 ? -10.063 -17.773 -14.651 1.00 91.38 714 GLU A O 1
ATOM 5699 N N . TRP A 1 715 ? -10.255 -15.767 -15.647 1.00 90.06 715 TRP A N 1
ATOM 5700 C CA . TRP A 1 715 ? -11.221 -15.232 -14.697 1.00 90.06 715 TRP A CA 1
ATOM 5701 C C . TRP A 1 715 ? -12.127 -14.204 -15.368 1.00 90.06 715 TRP A C 1
ATOM 5703 O O . TRP A 1 715 ? -11.665 -13.395 -16.170 1.00 90.06 715 TRP A O 1
ATOM 5713 N N . VAL A 1 716 ? -13.409 -14.213 -15.015 1.00 91.81 716 VAL A N 1
ATOM 5714 C CA . VAL A 1 716 ? -14.358 -13.158 -15.368 1.00 91.81 716 VAL A CA 1
ATOM 5715 C C . VAL A 1 716 ? -14.478 -12.233 -14.161 1.00 91.81 716 VAL A C 1
ATOM 5717 O O . VAL A 1 716 ? -14.931 -12.653 -13.098 1.00 91.81 716 VAL A O 1
ATOM 5720 N N . LEU A 1 717 ? -14.001 -10.996 -14.301 1.00 89.12 717 LEU A N 1
ATOM 5721 C CA . LEU A 1 717 ? -14.097 -9.959 -13.279 1.00 89.12 717 LEU A CA 1
ATOM 5722 C C . LEU A 1 717 ? -15.459 -9.257 -13.415 1.00 89.12 717 LEU A C 1
ATOM 5724 O O . LEU A 1 717 ? -15.623 -8.498 -14.376 1.00 89.12 717 LEU A O 1
ATOM 5728 N N . PRO A 1 718 ? -16.411 -9.448 -12.483 1.00 88.19 718 PRO A N 1
ATOM 5729 C CA . PRO A 1 718 ? -17.628 -8.646 -12.452 1.00 88.19 718 PRO A CA 1
ATOM 5730 C C . PRO A 1 718 ? -17.295 -7.200 -12.067 1.00 88.19 718 PRO A C 1
ATOM 5732 O O . PRO A 1 718 ? -16.424 -6.945 -11.230 1.00 88.19 718 PRO A O 1
ATOM 5735 N N . LEU A 1 719 ? -17.998 -6.244 -12.667 1.00 85.31 719 LEU A N 1
ATOM 5736 C CA . LEU A 1 719 ? -17.844 -4.820 -12.402 1.00 85.31 719 LEU A CA 1
ATOM 5737 C C . LEU A 1 719 ? -19.041 -4.285 -11.614 1.00 85.31 719 LEU A C 1
ATOM 5739 O O . LEU A 1 719 ? -20.188 -4.479 -12.004 1.00 85.31 719 LEU A O 1
ATOM 5743 N N . ARG A 1 720 ? -18.771 -3.536 -10.536 1.00 78.50 720 ARG A N 1
ATOM 5744 C CA . ARG A 1 720 ? -19.807 -2.783 -9.802 1.00 78.50 720 ARG A CA 1
ATOM 5745 C C . ARG A 1 720 ? -20.387 -1.643 -10.645 1.00 78.50 720 ARG A C 1
ATOM 5747 O O . ARG A 1 720 ? -21.582 -1.381 -10.585 1.00 78.50 720 ARG A O 1
ATOM 5754 N N . TYR A 1 721 ? -19.529 -0.969 -11.405 1.00 80.38 721 TYR A N 1
ATOM 5755 C CA . TYR A 1 721 ? -19.890 0.124 -12.301 1.00 80.38 721 TYR A CA 1
ATOM 5756 C C . TYR A 1 721 ? -19.582 -0.322 -13.736 1.00 80.38 721 TYR A C 1
ATOM 5758 O O . TYR A 1 721 ? -18.460 -0.785 -13.973 1.00 80.38 721 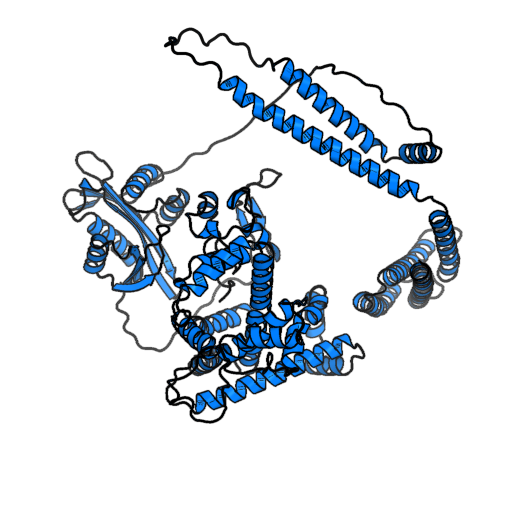TYR A O 1
ATOM 5766 N N . PRO A 1 722 ? -20.532 -0.232 -14.684 1.00 79.25 722 PRO A N 1
ATOM 5767 C CA . PRO A 1 722 ? -20.309 -0.692 -16.049 1.00 79.25 722 PRO A CA 1
ATOM 5768 C C . PRO A 1 722 ? -19.181 0.095 -16.729 1.00 79.25 722 PRO A C 1
ATOM 5770 O O . PRO A 1 722 ? -18.898 1.246 -16.385 1.00 79.25 722 PRO A O 1
ATOM 5773 N N . THR A 1 723 ? -18.527 -0.510 -17.724 1.00 80.81 723 THR A N 1
ATOM 5774 C CA . THR A 1 723 ? -17.575 0.237 -18.562 1.00 80.81 723 THR A CA 1
ATOM 5775 C C . THR A 1 723 ? -18.296 1.311 -19.383 1.00 80.81 723 THR A C 1
ATOM 5777 O O . THR A 1 723 ? -19.514 1.280 -19.545 1.00 80.81 723 THR A O 1
ATOM 5780 N N . LYS A 1 724 ? -17.532 2.221 -20.005 1.00 79.62 724 LYS A N 1
ATOM 5781 C CA . LYS A 1 724 ? -18.067 3.176 -20.996 1.00 79.62 724 LYS A CA 1
ATOM 5782 C C . LYS A 1 724 ? -18.780 2.506 -22.183 1.00 79.62 724 LYS A C 1
ATOM 5784 O O . LYS A 1 724 ? -19.573 3.160 -22.847 1.00 79.62 724 LYS A O 1
ATOM 5789 N N . ASP A 1 725 ? -18.518 1.218 -22.412 1.00 86.44 725 ASP A N 1
ATOM 5790 C CA . ASP A 1 725 ? -19.148 0.390 -23.446 1.00 86.44 725 ASP A CA 1
ATOM 5791 C C . ASP A 1 725 ? -20.315 -0.454 -22.880 1.00 86.44 725 ASP A C 1
ATOM 5793 O O . ASP A 1 725 ? -20.673 -1.479 -23.457 1.00 86.44 725 ASP A O 1
ATOM 5797 N N . ASN A 1 726 ? -20.854 -0.085 -21.710 1.00 83.25 726 ASN A N 1
ATOM 5798 C CA . ASN A 1 726 ? -21.909 -0.786 -20.964 1.00 83.25 726 ASN A CA 1
ATOM 5799 C C . ASN A 1 726 ? -21.620 -2.260 -20.606 1.00 83.25 726 ASN A C 1
ATOM 5801 O O . ASN A 1 726 ? -22.540 -3.020 -20.300 1.00 83.25 726 ASN A O 1
ATOM 5805 N N . LYS A 1 727 ? -20.350 -2.685 -20.577 1.00 85.12 727 LYS A N 1
ATOM 5806 C CA . LYS A 1 727 ? -19.991 -4.041 -20.128 1.00 85.12 727 LYS A CA 1
ATOM 5807 C C . LYS A 1 727 ? -20.071 -4.123 -18.607 1.00 85.12 727 LYS A C 1
ATOM 5809 O O . LYS A 1 727 ? -19.479 -3.290 -17.924 1.00 85.12 727 LYS A O 1
ATOM 5814 N N . GLN A 1 728 ? -20.756 -5.143 -18.094 1.00 88.69 728 GLN A N 1
ATOM 5815 C CA . GLN A 1 728 ? -20.848 -5.434 -16.656 1.00 88.69 728 GLN A CA 1
ATOM 5816 C C . GLN A 1 728 ? -19.736 -6.371 -16.156 1.00 88.69 728 GLN A C 1
ATOM 5818 O O . GLN A 1 728 ? -19.586 -6.564 -14.955 1.00 88.69 728 GLN A O 1
ATOM 5823 N N . GLU A 1 729 ? -18.922 -6.927 -17.055 1.00 92.06 729 GLU A N 1
ATOM 5824 C CA . GLU A 1 729 ? -17.829 -7.839 -16.717 1.00 92.06 729 GLU A CA 1
ATOM 5825 C C . GLU A 1 729 ? -16.637 -7.707 -17.677 1.00 92.06 729 GLU A C 1
ATOM 5827 O O . GLU A 1 729 ? -16.755 -7.190 -18.793 1.00 92.06 729 GLU A O 1
ATOM 5832 N N . ILE A 1 730 ? -15.464 -8.162 -17.229 1.00 91.62 730 ILE A N 1
ATOM 5833 C CA . ILE A 1 730 ? -14.221 -8.184 -18.008 1.00 91.62 730 ILE A CA 1
ATOM 5834 C C . ILE A 1 730 ? -13.606 -9.582 -17.941 1.00 91.62 730 ILE A C 1
ATOM 5836 O O . ILE A 1 730 ? -13.204 -10.043 -16.874 1.00 91.62 730 ILE A O 1
ATOM 5840 N N . HIS A 1 731 ? -13.442 -10.227 -19.096 1.00 92.38 731 HIS A N 1
ATOM 5841 C CA . HIS A 1 731 ? -12.670 -11.464 -19.206 1.00 92.38 731 HIS A CA 1
ATOM 5842 C C . HIS A 1 731 ? -11.168 -11.170 -19.094 1.00 92.38 731 HIS A C 1
ATOM 5844 O O . HIS A 1 731 ? -10.595 -10.426 -19.893 1.00 92.38 731 HIS A O 1
ATOM 5850 N N . ILE A 1 732 ? -10.519 -11.789 -18.113 1.00 93.00 732 ILE A N 1
ATOM 5851 C CA . ILE A 1 732 ? -9.091 -11.683 -17.828 1.00 93.00 732 ILE A CA 1
ATOM 5852 C C . ILE A 1 732 ? -8.442 -13.033 -18.143 1.00 93.00 732 ILE A C 1
ATOM 5854 O O . ILE A 1 732 ? -8.611 -14.013 -17.416 1.00 93.00 732 ILE A O 1
ATOM 5858 N N . LYS A 1 733 ? -7.666 -13.079 -19.231 1.00 93.69 733 LYS A N 1
ATOM 5859 C CA . LYS A 1 733 ? -6.926 -14.281 -19.644 1.00 93.69 733 LYS A CA 1
ATOM 5860 C C . LYS A 1 733 ? -5.816 -14.624 -18.649 1.00 93.69 733 LYS A C 1
ATOM 5862 O O . LYS A 1 733 ? -5.212 -13.726 -18.049 1.00 93.69 733 LYS A O 1
ATOM 5867 N N . LYS A 1 734 ? -5.474 -15.910 -18.541 1.00 90.69 734 LYS A N 1
ATOM 5868 C CA . LYS A 1 734 ? -4.307 -16.389 -17.780 1.00 90.69 734 LYS A CA 1
ATOM 5869 C C . LYS A 1 734 ? -3.034 -15.642 -18.213 1.00 90.69 734 LYS A C 1
ATOM 5871 O O . LYS A 1 734 ? -2.825 -15.364 -19.389 1.00 90.69 734 LYS A O 1
ATOM 5876 N N . GLY A 1 735 ? -2.191 -15.279 -17.250 1.00 82.81 735 GLY A N 1
ATOM 5877 C CA . GLY A 1 735 ? -0.969 -14.494 -17.454 1.00 82.81 735 GLY A CA 1
ATOM 5878 C C . GLY A 1 735 ? -1.170 -12.974 -17.544 1.00 82.81 735 GLY A C 1
ATOM 5879 O O . GLY A 1 735 ? -0.182 -12.239 -17.493 1.00 82.81 735 GLY A O 1
ATOM 5880 N N . THR A 1 736 ? -2.409 -12.471 -17.624 1.00 89.19 736 THR A N 1
ATOM 5881 C CA . THR A 1 736 ? -2.677 -11.022 -17.688 1.00 89.19 736 THR A CA 1
ATOM 5882 C C . THR A 1 736 ? -2.215 -10.316 -16.412 1.00 89.19 736 THR A C 1
ATOM 5884 O O . THR A 1 736 ? -2.547 -10.734 -15.301 1.00 89.19 736 THR A O 1
ATOM 5887 N N . ARG A 1 737 ? -1.473 -9.210 -16.562 1.00 88.75 737 ARG A N 1
ATOM 5888 C CA . ARG A 1 737 ? -1.095 -8.330 -15.447 1.00 88.75 737 ARG A CA 1
ATOM 5889 C C . ARG A 1 737 ? -2.217 -7.334 -15.163 1.00 88.75 737 ARG A C 1
ATOM 5891 O O . ARG A 1 737 ? -2.495 -6.476 -15.995 1.00 88.75 737 ARG A O 1
ATOM 5898 N N . VAL A 1 738 ? -2.789 -7.403 -13.967 1.00 89.62 738 VAL A N 1
ATOM 5899 C CA . VAL A 1 738 ? -3.816 -6.478 -13.474 1.00 89.62 738 VAL A CA 1
ATOM 5900 C C . VAL A 1 738 ? -3.152 -5.425 -12.586 1.00 89.62 738 VAL A C 1
ATOM 5902 O O . VAL A 1 738 ? -2.410 -5.766 -11.660 1.00 89.62 738 VAL A O 1
ATOM 5905 N N . LEU A 1 739 ? -3.410 -4.148 -12.869 1.00 91.06 739 LEU A N 1
ATOM 5906 C CA . LEU A 1 739 ? -2.977 -3.016 -12.049 1.00 91.06 739 LEU A CA 1
ATOM 5907 C C . LEU A 1 739 ? -4.177 -2.494 -11.250 1.00 91.06 739 LEU A C 1
ATOM 5909 O O . LEU A 1 739 ? -5.200 -2.145 -11.830 1.00 91.06 739 LEU A O 1
ATOM 5913 N N . LEU A 1 740 ? -4.053 -2.455 -9.926 1.00 90.81 740 LEU A N 1
ATOM 5914 C CA . LEU A 1 740 ? -5.105 -2.037 -9.000 1.00 90.81 740 LEU A CA 1
ATOM 5915 C C . LEU A 1 740 ? -4.734 -0.669 -8.422 1.00 90.81 740 LEU A C 1
ATOM 5917 O O . LEU A 1 740 ? -3.761 -0.562 -7.672 1.00 90.81 740 LEU A O 1
ATOM 5921 N N . SER A 1 741 ? -5.492 0.374 -8.768 1.00 93.12 741 SER A N 1
ATOM 5922 C CA . SER A 1 741 ? -5.290 1.720 -8.220 1.00 93.12 741 SER A CA 1
ATOM 5923 C C . SER A 1 741 ? -5.980 1.849 -6.862 1.00 93.12 741 SER A C 1
ATOM 5925 O O . SER A 1 741 ? -7.199 2.002 -6.785 1.00 93.12 741 SER A O 1
ATOM 5927 N N . LEU A 1 742 ? -5.190 1.797 -5.787 1.00 93.00 742 LEU A N 1
ATOM 5928 C CA . LEU A 1 742 ? -5.683 1.982 -4.418 1.00 93.00 742 LEU A CA 1
ATOM 5929 C C . LEU A 1 742 ? -6.139 3.435 -4.213 1.00 93.00 742 LEU A C 1
ATOM 5931 O O . LEU A 1 742 ? -7.194 3.677 -3.636 1.00 93.00 742 LEU A O 1
ATOM 5935 N N . ASN A 1 743 ? -5.404 4.389 -4.797 1.00 92.06 743 ASN A N 1
ATOM 5936 C CA . ASN A 1 743 ? -5.766 5.805 -4.788 1.00 92.06 743 ASN A CA 1
ATOM 5937 C C . ASN A 1 743 ? -7.140 6.054 -5.446 1.00 92.06 743 ASN A C 1
ATOM 5939 O O . ASN A 1 743 ? -7.997 6.699 -4.848 1.00 92.06 743 ASN A O 1
ATOM 5943 N N . ARG A 1 744 ? -7.414 5.484 -6.634 1.00 91.56 744 ARG A N 1
ATOM 5944 C CA . ARG A 1 744 ? -8.728 5.674 -7.277 1.00 91.56 744 ARG A CA 1
ATOM 5945 C C . ARG A 1 744 ? -9.863 4.989 -6.513 1.00 91.56 744 ARG A C 1
ATOM 5947 O O . ARG A 1 744 ? -10.940 5.564 -6.450 1.00 91.56 744 ARG A O 1
ATOM 5954 N N . ALA A 1 745 ? -9.634 3.829 -5.892 1.00 90.56 745 ALA A N 1
ATOM 5955 C CA . ALA A 1 745 ? -10.640 3.184 -5.041 1.00 90.56 745 ALA A CA 1
ATOM 5956 C C . ALA A 1 745 ? -11.002 4.037 -3.805 1.00 90.56 745 ALA A C 1
ATOM 5958 O O . ALA A 1 745 ? -12.171 4.137 -3.437 1.00 90.56 745 ALA A O 1
ATOM 5959 N N . ASN A 1 746 ? -10.015 4.710 -3.207 1.00 93.31 746 ASN A N 1
ATOM 5960 C CA . ASN A 1 746 ? -10.209 5.604 -2.062 1.00 93.31 746 ASN A CA 1
ATOM 5961 C C . ASN A 1 746 ? -10.799 6.988 -2.416 1.00 93.31 746 ASN A C 1
ATOM 5963 O O . ASN A 1 746 ? -11.215 7.713 -1.514 1.00 93.31 746 ASN A O 1
ATOM 5967 N N . ARG A 1 747 ? -10.796 7.375 -3.700 1.00 93.00 747 ARG A N 1
ATOM 5968 C CA . ARG A 1 747 ? -11.268 8.678 -4.218 1.00 93.00 747 ARG A CA 1
ATOM 5969 C C . ARG A 1 747 ? -12.334 8.541 -5.321 1.00 93.00 747 ARG A C 1
ATOM 5971 O O . ARG A 1 747 ? -12.489 9.420 -6.165 1.00 93.00 747 ARG A O 1
ATOM 5978 N N . CYS A 1 748 ? -13.020 7.402 -5.392 1.00 91.12 748 CYS A N 1
ATOM 5979 C CA . CYS A 1 748 ? -14.075 7.171 -6.380 1.00 91.12 748 CYS A CA 1
ATOM 5980 C C . CYS A 1 748 ? -15.318 7.966 -5.957 1.00 91.12 748 CYS A C 1
ATOM 5982 O O . CYS A 1 748 ? -15.876 7.651 -4.908 1.00 91.12 748 CYS A O 1
ATOM 5984 N N . LYS A 1 749 ? -15.747 8.976 -6.726 1.00 92.00 749 LYS A N 1
ATOM 5985 C CA . LYS A 1 749 ? -16.898 9.832 -6.368 1.00 92.00 749 LYS A CA 1
ATOM 5986 C C . LYS A 1 749 ? -18.188 9.028 -6.212 1.00 92.00 749 LYS A C 1
ATOM 5988 O O . LYS A 1 749 ? -18.926 9.203 -5.252 1.00 92.00 749 LYS A O 1
ATOM 5993 N N . GLU A 1 750 ? -18.362 8.041 -7.082 1.00 87.94 750 GLU A N 1
ATOM 5994 C CA . GLU A 1 750 ? -19.451 7.062 -7.091 1.00 87.94 750 GLU A CA 1
ATOM 5995 C C . GLU A 1 750 ? -19.533 6.239 -5.788 1.00 87.94 750 GLU A C 1
ATOM 5997 O O . GLU A 1 750 ? -20.585 5.708 -5.447 1.00 87.94 750 GLU A O 1
ATOM 6002 N N . THR A 1 751 ? -18.421 6.132 -5.052 1.00 88.50 751 THR A N 1
ATOM 6003 C CA . THR A 1 751 ? -18.349 5.452 -3.752 1.00 88.50 751 THR A CA 1
ATOM 6004 C C . THR A 1 751 ? -18.361 6.445 -2.587 1.00 88.50 751 THR A C 1
ATOM 6006 O O . THR A 1 751 ? -19.044 6.200 -1.600 1.00 88.50 751 THR A O 1
ATOM 6009 N N . TRP A 1 752 ? -17.613 7.546 -2.676 1.00 90.81 752 TRP A N 1
ATOM 6010 C CA . TRP A 1 752 ? -17.282 8.426 -1.545 1.00 90.81 752 TRP A CA 1
ATOM 6011 C C . TRP A 1 752 ? -18.069 9.743 -1.479 1.00 90.81 752 TRP A C 1
ATOM 6013 O O . TRP A 1 752 ? -17.970 10.423 -0.460 1.00 90.81 752 TRP A O 1
ATOM 6023 N N . GLY A 1 753 ? -18.842 10.079 -2.516 1.00 90.69 753 GLY A N 1
ATOM 6024 C CA . GLY A 1 753 ? -19.527 11.365 -2.671 1.00 90.69 753 GLY A CA 1
ATOM 6025 C C . GLY A 1 753 ? -18.763 12.347 -3.567 1.00 90.69 753 GLY A C 1
ATOM 6026 O O . GLY A 1 753 ? -17.639 12.089 -3.997 1.00 90.69 753 GLY A O 1
ATOM 6027 N N . GLU A 1 754 ? -19.363 13.501 -3.859 1.00 91.94 754 GLU A N 1
ATOM 6028 C CA . GLU A 1 754 ? -18.705 14.539 -4.670 1.00 91.94 754 GLU A CA 1
ATOM 6029 C C . GLU A 1 754 ? -17.476 15.149 -3.974 1.00 91.94 754 GLU A C 1
ATOM 6031 O O . GLU A 1 754 ? -16.503 15.489 -4.651 1.00 91.94 754 GLU A O 1
ATOM 6036 N N . ASP A 1 755 ? -17.476 15.172 -2.636 1.00 92.75 755 ASP A N 1
ATOM 6037 C CA . ASP A 1 755 ? -16.374 15.618 -1.772 1.00 92.75 755 ASP A CA 1
ATOM 6038 C C . ASP A 1 755 ? -15.261 14.554 -1.601 1.00 92.75 755 ASP A C 1
ATOM 6040 O O . ASP A 1 755 ? -14.383 14.677 -0.746 1.00 92.75 755 ASP A O 1
ATOM 6044 N N . ALA A 1 756 ? -15.243 13.504 -2.434 1.00 93.25 756 ALA A N 1
ATOM 6045 C CA . ALA A 1 756 ? -14.262 12.415 -2.376 1.00 93.25 756 ALA A CA 1
ATOM 6046 C C . ALA A 1 756 ? -12.793 12.854 -2.518 1.00 93.25 756 ALA A C 1
ATOM 6048 O O . ALA A 1 756 ? -11.897 12.096 -2.139 1.00 93.25 756 ALA A O 1
ATOM 6049 N N . GLU A 1 757 ? -12.520 14.029 -3.083 1.00 94.94 757 GLU A N 1
ATOM 6050 C CA . GLU A 1 757 ? -11.158 14.562 -3.234 1.00 94.94 757 GLU A CA 1
ATOM 6051 C C . GLU A 1 757 ? -10.776 15.570 -2.135 1.00 94.94 757 GLU A C 1
ATOM 6053 O O . GLU A 1 757 ? -9.603 15.925 -2.034 1.00 94.94 757 GLU A O 1
ATOM 6058 N N . GLU A 1 758 ? -11.725 15.963 -1.277 1.00 95.06 758 GLU A N 1
ATOM 6059 C CA . GLU A 1 758 ? -11.524 16.908 -0.173 1.00 95.06 758 GLU A CA 1
ATOM 6060 C C . GLU A 1 758 ? -10.940 16.224 1.071 1.00 95.06 758 GLU A C 1
ATOM 6062 O O . GLU A 1 758 ? -11.244 15.063 1.370 1.00 95.06 758 GLU A O 1
ATOM 6067 N N . PHE A 1 759 ? -10.103 16.953 1.817 1.00 96.81 759 PHE A N 1
ATOM 6068 C CA . PHE A 1 759 ? -9.539 16.505 3.091 1.00 96.81 759 PHE A CA 1
ATOM 6069 C C . PHE A 1 759 ? -10.464 16.905 4.243 1.00 96.81 759 PHE A C 1
ATOM 6071 O O . PHE A 1 759 ? -10.385 18.016 4.758 1.00 96.81 759 PHE A O 1
ATOM 6078 N N . ARG A 1 760 ? -11.351 15.983 4.629 1.00 95.00 760 ARG A N 1
ATOM 6079 C CA . ARG A 1 760 ? -12.401 16.201 5.632 1.00 95.00 760 ARG A CA 1
ATOM 6080 C C . ARG A 1 760 ? -12.390 15.098 6.706 1.00 95.00 760 ARG A C 1
ATOM 6082 O O . ARG A 1 760 ? -13.111 14.104 6.564 1.00 95.00 760 ARG A O 1
ATOM 6089 N N . PRO A 1 761 ? -11.571 15.221 7.769 1.00 95.75 761 PRO A N 1
ATOM 6090 C CA . PRO A 1 761 ? -11.498 14.249 8.865 1.00 95.75 761 PRO A CA 1
ATOM 6091 C C . PRO A 1 761 ? -12.861 13.913 9.482 1.00 95.75 761 PRO A C 1
ATOM 6093 O O . PRO A 1 761 ? -13.131 12.760 9.811 1.00 95.75 761 PRO A O 1
ATOM 6096 N N . GLU A 1 762 ? -13.766 14.887 9.559 1.00 94.12 762 GLU A N 1
ATOM 6097 C CA . GLU A 1 762 ? -15.096 14.788 10.172 1.00 94.12 762 GLU A CA 1
ATOM 6098 C C . GLU A 1 762 ? -15.954 13.674 9.545 1.00 94.12 762 GLU A C 1
ATOM 6100 O O . GLU A 1 762 ? -16.833 13.122 10.207 1.00 94.12 762 GLU A O 1
ATOM 6105 N N . ARG A 1 763 ? -15.646 13.274 8.300 1.00 91.50 763 ARG A N 1
ATOM 6106 C CA . ARG A 1 763 ? -16.225 12.108 7.609 1.00 91.50 763 ARG A CA 1
ATOM 6107 C C . ARG A 1 763 ? -16.134 10.818 8.434 1.00 91.50 763 ARG A C 1
ATOM 6109 O O . ARG A 1 763 ? -16.990 9.953 8.294 1.00 91.50 763 ARG A O 1
ATOM 6116 N N . TRP A 1 764 ? -15.114 10.685 9.283 1.00 90.62 764 TRP A N 1
ATOM 6117 C CA . TRP A 1 764 ? -14.860 9.502 10.112 1.00 90.62 764 TRP A CA 1
ATOM 6118 C C . TRP A 1 764 ? -15.461 9.571 11.520 1.00 90.62 764 TRP A C 1
ATOM 6120 O O . TRP A 1 764 ? -15.371 8.589 12.256 1.00 90.62 764 TRP A O 1
ATOM 6130 N N . LEU A 1 765 ? -16.050 10.711 11.892 1.00 89.38 765 LEU A N 1
ATOM 6131 C CA . LEU A 1 765 ? -16.752 10.912 13.166 1.00 89.38 765 LEU A CA 1
ATOM 6132 C C . LEU A 1 765 ? -18.255 10.617 13.044 1.00 89.38 765 LEU A C 1
ATOM 6134 O O . LEU A 1 765 ? -18.917 10.348 14.043 1.00 89.38 765 LEU A O 1
ATOM 6138 N N . ALA A 1 766 ? -18.785 10.673 11.821 1.00 85.75 766 ALA A N 1
ATOM 6139 C CA . ALA A 1 766 ? -20.164 10.347 11.481 1.00 85.75 766 ALA A CA 1
ATOM 6140 C C . ALA A 1 766 ? -20.264 8.983 10.773 1.00 85.75 766 ALA A C 1
ATOM 6142 O O . ALA A 1 766 ? -19.263 8.370 10.397 1.00 85.75 766 ALA A O 1
ATOM 6143 N N . SER A 1 767 ? -21.497 8.519 10.555 1.00 82.62 767 SER A N 1
ATOM 6144 C CA . SER A 1 767 ? -21.750 7.352 9.703 1.00 82.62 767 SER A CA 1
ATOM 6145 C C . SER A 1 767 ? -21.320 7.643 8.262 1.00 82.62 767 SER A C 1
ATOM 6147 O O . SER A 1 767 ? -21.669 8.683 7.701 1.00 82.62 767 SER A O 1
ATOM 6149 N N . LEU A 1 768 ? -20.564 6.723 7.657 1.00 85.69 768 LEU A N 1
ATOM 6150 C CA . LEU A 1 768 ? -20.116 6.852 6.268 1.00 85.69 768 LEU A CA 1
ATOM 6151 C C . LEU A 1 768 ? -21.307 6.780 5.289 1.00 85.69 768 LEU A C 1
ATOM 6153 O O . LEU A 1 768 ? -22.289 6.097 5.586 1.00 85.69 768 LEU A O 1
ATOM 6157 N N . PRO A 1 769 ? -21.215 7.407 4.098 1.00 81.75 769 PRO A N 1
ATOM 6158 C CA . PRO A 1 769 ? -22.251 7.300 3.073 1.00 81.75 769 PRO A CA 1
ATOM 6159 C C . PRO A 1 769 ? -22.570 5.843 2.717 1.00 81.75 769 PRO A C 1
ATOM 6161 O O . PRO A 1 769 ? -21.664 5.012 2.603 1.00 81.75 769 PRO A O 1
ATOM 6164 N N . GLN A 1 770 ? -23.847 5.542 2.466 1.00 84.25 770 GLN A N 1
ATOM 6165 C CA . GLN A 1 770 ? -24.310 4.192 2.114 1.00 84.25 770 GLN A CA 1
ATOM 6166 C C . GLN A 1 770 ? -23.554 3.607 0.907 1.00 84.25 770 GLN A C 1
ATOM 6168 O O . GLN A 1 770 ? -23.198 2.430 0.910 1.00 84.25 770 GLN A O 1
ATOM 6173 N N . SER A 1 771 ? -23.200 4.441 -0.074 1.00 84.44 771 SER A N 1
ATOM 6174 C CA . SER A 1 771 ? -22.365 4.079 -1.227 1.00 84.44 771 SER A CA 1
ATOM 6175 C C . SER A 1 771 ? -20.996 3.493 -0.842 1.00 84.44 771 SER A C 1
ATOM 6177 O O . SER A 1 771 ? -20.505 2.594 -1.527 1.00 84.44 771 SER A O 1
ATOM 6179 N N . VAL A 1 772 ? -20.394 3.940 0.270 1.00 85.00 772 VAL A N 1
ATOM 6180 C CA . VAL A 1 772 ? -19.130 3.402 0.804 1.00 85.00 772 VAL A CA 1
ATOM 6181 C C . VAL A 1 772 ? -19.347 2.012 1.403 1.00 85.00 772 VAL A C 1
ATOM 6183 O O . VAL A 1 772 ? -18.587 1.089 1.102 1.00 85.00 772 VAL A O 1
ATOM 6186 N N . ALA A 1 773 ? -20.399 1.845 2.212 1.00 82.06 773 ALA A N 1
ATOM 6187 C CA . ALA A 1 773 ? -20.743 0.565 2.832 1.00 82.06 773 ALA A CA 1
ATOM 6188 C C . ALA A 1 773 ? -21.096 -0.498 1.774 1.00 82.06 773 ALA A C 1
ATOM 6190 O O . ALA A 1 773 ? -20.570 -1.613 1.788 1.00 82.06 773 ALA A O 1
ATOM 6191 N N . GLU A 1 774 ? -21.920 -0.134 0.791 1.00 80.75 774 GLU A N 1
ATOM 6192 C CA . GLU A 1 774 ? -22.294 -1.018 -0.311 1.00 80.75 774 GLU A CA 1
ATOM 6193 C C . GLU A 1 774 ? -21.127 -1.387 -1.230 1.00 80.75 774 GLU A C 1
ATOM 6195 O O . GLU A 1 774 ? -21.141 -2.472 -1.817 1.00 80.75 774 GLU A O 1
ATOM 6200 N N . ALA A 1 775 ? -20.132 -0.506 -1.392 1.00 79.56 775 ALA A N 1
ATOM 6201 C CA . ALA A 1 775 ? -18.968 -0.768 -2.236 1.00 79.56 775 ALA A CA 1
ATOM 6202 C C . ALA A 1 775 ? -18.087 -1.913 -1.713 1.00 79.56 775 ALA A C 1
ATOM 6204 O O . ALA A 1 775 ? -17.309 -2.460 -2.497 1.00 79.56 775 ALA A O 1
ATOM 6205 N N . LYS A 1 776 ? -18.221 -2.293 -0.429 1.00 77.38 776 LYS A N 1
ATOM 6206 C CA . LYS A 1 776 ? -17.560 -3.456 0.195 1.00 77.38 776 LYS A CA 1
ATOM 6207 C C . LYS A 1 776 ? -16.059 -3.529 -0.114 1.00 77.38 776 LYS A C 1
ATOM 6209 O O . LYS A 1 776 ? -15.539 -4.583 -0.485 1.00 77.38 776 LYS A O 1
ATOM 6214 N N . LEU A 1 777 ? -15.362 -2.394 0.005 1.00 80.62 777 LEU A N 1
ATOM 6215 C CA . LEU A 1 777 ? -13.926 -2.309 -0.269 1.00 80.62 777 LEU A CA 1
ATOM 6216 C C . LEU A 1 777 ? -13.155 -3.260 0.675 1.00 80.62 777 LEU A C 1
ATOM 6218 O O . LEU A 1 777 ? -13.189 -3.054 1.887 1.00 80.62 777 LEU A O 1
ATOM 6222 N N . PRO A 1 778 ? -12.462 -4.294 0.157 1.00 76.12 778 PRO A N 1
ATOM 6223 C CA . PRO A 1 778 ? -12.006 -5.440 0.957 1.00 76.12 778 PRO A CA 1
ATOM 6224 C C . PRO A 1 778 ? -10.690 -5.210 1.723 1.00 76.12 778 PRO A C 1
ATOM 6226 O O . PRO A 1 778 ? -10.013 -6.176 2.082 1.00 76.12 778 PRO A O 1
ATOM 6229 N N . GLY A 1 779 ? -10.253 -3.961 1.894 1.00 79.50 779 GLY A N 1
ATOM 6230 C CA . GLY A 1 779 ? -8.980 -3.667 2.550 1.00 79.50 779 GLY A CA 1
ATOM 6231 C C . GLY A 1 779 ? -9.019 -3.913 4.058 1.00 79.50 779 GLY A C 1
ATOM 6232 O O . GLY A 1 779 ? -10.084 -3.861 4.666 1.00 79.50 779 GLY A O 1
ATOM 6233 N N . ILE A 1 780 ? -7.850 -4.170 4.666 1.00 74.88 780 ILE A N 1
ATOM 6234 C CA . ILE A 1 780 ? -7.744 -4.462 6.116 1.00 74.88 780 ILE A CA 1
ATOM 6235 C C . ILE A 1 780 ? -8.422 -3.374 6.956 1.00 74.88 780 ILE A C 1
ATOM 6237 O O . ILE A 1 780 ? -9.102 -3.657 7.938 1.00 74.88 780 ILE A O 1
ATOM 6241 N N . TYR A 1 781 ? -8.198 -2.118 6.573 1.00 74.75 781 TYR A N 1
ATOM 6242 C CA . TYR A 1 781 ? -8.671 -0.969 7.317 1.00 74.75 781 TYR A CA 1
ATOM 6243 C C . TYR A 1 781 ? -9.974 -0.470 6.706 1.00 74.75 781 TYR A C 1
ATOM 6245 O O . TYR A 1 781 ? -9.995 -0.042 5.546 1.00 74.75 781 TYR A O 1
ATOM 6253 N N . SER A 1 782 ? -11.053 -0.593 7.485 1.00 73.62 782 SER A N 1
ATOM 6254 C CA . SER A 1 782 ? -12.425 -0.618 6.978 1.00 73.62 782 SER A CA 1
ATOM 6255 C C . SER A 1 782 ? -12.739 0.531 6.024 1.00 73.62 782 SER A C 1
ATOM 6257 O O . SER A 1 782 ? -12.346 1.684 6.235 1.00 73.62 782 SER A O 1
ATOM 6259 N N . SER A 1 783 ? -13.439 0.175 4.947 1.00 80.50 783 SER A N 1
ATOM 6260 C CA . SER A 1 783 ? -13.829 1.065 3.853 1.00 80.50 783 SER A CA 1
ATOM 6261 C C . SER A 1 783 ? -12.683 1.660 3.024 1.00 80.50 783 SER A C 1
ATOM 6263 O O . SER A 1 783 ? -12.965 2.417 2.106 1.00 80.50 783 SER A O 1
ATOM 6265 N N . THR A 1 784 ? -11.408 1.322 3.257 1.00 87.62 784 THR A N 1
ATOM 6266 C CA . THR A 1 784 ? -10.270 1.843 2.469 1.00 87.62 784 THR A CA 1
ATOM 6267 C C . THR A 1 784 ? -9.432 0.730 1.849 1.00 87.62 784 THR A C 1
ATOM 6269 O O . THR A 1 784 ? -9.358 -0.380 2.363 1.00 87.62 784 THR A O 1
ATOM 6272 N N . MET A 1 785 ? -8.746 1.032 0.747 1.00 90.38 785 MET A N 1
ATOM 6273 C CA . MET A 1 785 ? -7.845 0.100 0.062 1.00 90.38 785 MET A CA 1
ATOM 6274 C C . MET A 1 785 ? -6.359 0.328 0.378 1.00 90.38 785 MET A C 1
ATOM 6276 O O . MET A 1 785 ? -5.517 -0.405 -0.139 1.00 90.38 785 MET A O 1
ATOM 6280 N N . THR A 1 786 ? -6.017 1.300 1.233 1.00 92.31 786 THR A N 1
ATOM 6281 C CA . THR A 1 786 ? -4.634 1.758 1.487 1.00 92.31 786 THR A CA 1
ATOM 6282 C C . THR A 1 786 ? -3.684 0.638 1.919 1.00 92.31 786 THR A C 1
ATOM 6284 O O . THR A 1 786 ? -2.559 0.570 1.431 1.00 92.31 786 THR A O 1
ATOM 6287 N N . PHE A 1 787 ? -4.151 -0.288 2.760 1.00 90.12 787 PHE A N 1
ATOM 6288 C CA . PHE A 1 787 ? -3.360 -1.424 3.255 1.00 90.12 787 PHE A CA 1
ATOM 6289 C C . PHE A 1 787 ? -3.527 -2.713 2.424 1.00 90.12 787 PHE A C 1
ATOM 6291 O O . PHE A 1 787 ? -3.053 -3.782 2.819 1.00 90.12 787 PHE A O 1
ATOM 6298 N N . SER A 1 788 ? -4.153 -2.622 1.240 1.00 87.12 788 SER A N 1
ATOM 6299 C CA . SER A 1 788 ? -4.500 -3.762 0.376 1.00 87.12 788 SER A CA 1
ATOM 6300 C C . SER A 1 788 ? -5.416 -4.787 1.082 1.00 87.12 788 SER A C 1
ATOM 6302 O O . SER A 1 788 ? -5.846 -4.601 2.218 1.00 87.12 788 SER A O 1
ATOM 6304 N N . ALA A 1 789 ? -5.755 -5.864 0.374 1.00 81.31 789 ALA A N 1
ATOM 6305 C CA . ALA A 1 789 ? -6.681 -6.915 0.789 1.00 81.31 789 ALA A CA 1
ATOM 6306 C C . ALA A 1 789 ? -6.079 -8.326 0.631 1.00 81.31 789 ALA A C 1
ATOM 6308 O O . ALA A 1 789 ? -5.129 -8.534 -0.139 1.00 81.31 789 ALA A O 1
ATOM 6309 N N . GLY A 1 790 ? -6.688 -9.306 1.308 1.00 75.94 790 GLY A N 1
ATOM 6310 C CA . GLY A 1 790 ? -6.397 -10.738 1.162 1.00 75.94 790 GLY A CA 1
ATOM 6311 C C . GLY A 1 790 ? -5.036 -11.180 1.729 1.00 75.94 790 GLY A C 1
ATOM 6312 O O . GLY A 1 790 ? -4.399 -10.438 2.469 1.00 75.94 790 GLY A O 1
ATOM 6313 N N . PRO A 1 791 ? -4.516 -12.371 1.368 1.00 67.94 791 PRO A N 1
ATOM 6314 C CA . PRO A 1 791 ? -3.297 -12.923 1.979 1.00 67.94 791 PRO A CA 1
ATOM 6315 C C . PRO A 1 791 ? -2.041 -12.059 1.751 1.00 67.94 791 PRO A C 1
ATOM 6317 O O . PRO A 1 791 ? -1.071 -12.154 2.503 1.00 67.94 791 PRO A O 1
ATOM 6320 N N . ARG A 1 792 ? -2.063 -11.192 0.728 1.00 70.75 792 ARG A N 1
ATOM 6321 C CA . ARG A 1 792 ? -1.002 -10.230 0.378 1.00 70.75 792 ARG A CA 1
ATOM 6322 C C . ARG A 1 792 ? -1.384 -8.775 0.708 1.00 70.75 792 ARG A C 1
ATOM 6324 O O . ARG A 1 792 ? -0.954 -7.855 0.012 1.00 70.75 792 ARG A O 1
ATOM 6331 N N . SER A 1 793 ? -2.237 -8.578 1.710 1.00 78.44 793 SER A N 1
ATOM 6332 C CA . SER A 1 793 ? -2.402 -7.306 2.413 1.00 78.44 793 SER A CA 1
ATOM 6333 C C . SER A 1 793 ? -1.133 -6.939 3.198 1.00 78.44 793 SER A C 1
ATOM 6335 O O . SER A 1 793 ? -0.228 -7.775 3.329 1.00 78.44 793 SER A O 1
ATOM 6337 N N . CYS A 1 794 ? -1.098 -5.730 3.767 1.00 82.62 794 CYS A N 1
ATOM 6338 C CA . CYS A 1 794 ? -0.213 -5.422 4.895 1.00 82.62 794 CYS A CA 1
ATOM 6339 C C . CYS A 1 794 ? -0.334 -6.502 5.995 1.00 82.62 794 CYS A C 1
ATOM 6341 O O . CYS A 1 794 ? -1.324 -7.247 6.043 1.00 82.62 794 CYS A O 1
ATOM 6343 N N . MET A 1 795 ? 0.714 -6.643 6.801 1.00 70.94 795 MET A N 1
ATOM 6344 C CA . MET A 1 795 ? 0.667 -7.425 8.041 1.00 70.94 795 MET A CA 1
ATOM 6345 C C . MET A 1 795 ? 0.124 -6.551 9.164 1.00 70.94 795 MET A C 1
ATOM 6347 O O . MET A 1 795 ? 0.319 -5.318 9.049 1.00 70.94 795 MET A O 1
#

pLDDT: mean 71.42, std 20.43, range [22.47, 97.19]

Radius of gyration: 36.88 Å; chains: 1; bounding box: 97×80×100 Å

Organism: NCBI:txid456999

Secondary structure (DSSP, 8-state):
-HHHHHHHHHHHHHHHHHHHHHHHHHHTTSS--HHHHHHHHHHHHHHHHHHHHH-GGGHHHHHHHHHHHHHHHHHHHHHHHS--SS---THHHHHHHHHHHHHHHHHHHHHHHSS-THHHHHHHHHHHHHHHHHHHHHHHHHHHHHHHHHTTTS---S----TTS-S-PPS----HHHHHHHHHHHHHHHHHHHHHHT-SHHHHHHHHHHTTT--PPP---------------------------EEEETTEEEEE--SGGGHHHHHHHHHHHSSSPPPHHHHHHHHHH-GGGEEEEE-TTT--EEEEEEEEEEEETTTEEEEEEEEEEE-GGGTTSSHHHHHHHHHHHHHHHTT-SEEEEEEETT-HHHHHHHHHTT-EEEEEETT-STTS--EEEEEEE-S---------------S-------HHHHHHHHHHHHHGGGG-HHHHHHHHHHHHHTT---S--SS--SS-------TTHHHHHHHHTTTT-S-----HHHHHHHHHHHHHHHHHHS----GGGT---HHHHHHHTHHHHHGGGGGTHHHHHHHTTSS-HHHHHHHHHH---HHHHHHHHHHHHHHHHHHHHHHHHHHHHTT-SS---SSHHHHHHHHHHSS-TTT---HHHHHHHHHHHHHHHHHHHHHHHHHHHHHHHH-HHHHHHHHHHHHSS-TTSS-GGG-HHHHHHHHHHHHHS-SS-EEEEE-SS-EEEE-SS--TT--SEEEE-TTPEEEEEHHHHHT-HHHH-GGGGS--GGGGTSPPPHHHHHHT---SSTT--TT--GGGS--